Protein 5N2I (pdb70)

Structure (mmCIF, N/CA/C/O backbone):
data_5N2I
#
_entry.id   5N2I
#
_cell.length_a   82.389
_cell.length_b   86.089
_cell.length_c   136.775
_cell.angle_alpha   90.00
_cell.angle_beta   90.00
_cell.angle_gamma   90.00
#
_symmetry.space_group_name_H-M   'P 21 21 21'
#
loop_
_entity.id
_entity.type
_entity.pdbx_description
1 polymer 'Reduced coenzyme F420:NADP oxidoreductase'
2 non-polymer 'NADP NICOTINAMIDE-ADENINE-DINUCLEOTIDE PHOSPHATE'
3 non-polymer GLYCEROL
4 water water
#
loop_
_atom_site.group_PDB
_atom_site.id
_atom_site.type_symbol
_atom_site.label_atom_id
_atom_site.label_alt_id
_atom_site.label_comp_id
_atom_site.label_asym_id
_atom_site.label_entity_id
_atom_site.label_seq_id
_atom_site.pdbx_PDB_ins_code
_atom_site.Cartn_x
_atom_site.Cartn_y
_atom_site.Cartn_z
_atom_site.occupancy
_atom_site.B_iso_or_equiv
_atom_site.auth_seq_id
_atom_site.auth_comp_id
_atom_site.auth_asym_id
_atom_site.auth_atom_id
_atom_site.pdbx_PDB_model_num
ATOM 1 N N . LYS A 1 8 ? 62.081 48.824 59.750 1.00 48.61 8 LYS A N 1
ATOM 2 C CA . LYS A 1 8 ? 61.774 50.154 59.107 1.00 56.14 8 LYS A CA 1
ATOM 3 C C . LYS A 1 8 ? 61.352 49.956 57.638 1.00 46.63 8 LYS A C 1
ATOM 4 O O . LYS A 1 8 ? 61.873 49.064 56.963 1.00 47.57 8 LYS A O 1
ATOM 10 N N . SER A 1 9 ? 60.404 50.765 57.159 1.00 48.32 9 SER A N 1
ATOM 11 C CA . SER A 1 9 ? 59.965 50.685 55.745 1.00 45.06 9 SER A CA 1
ATOM 12 C C . SER A 1 9 ? 61.127 51.003 54.800 1.00 36.24 9 SER A C 1
ATOM 13 O O . SER A 1 9 ? 61.938 51.906 55.085 1.00 41.20 9 SER A O 1
ATOM 16 N N . SER A 1 10 ? 61.245 50.214 53.724 1.00 31.16 10 SER A N 1
ATOM 17 C CA . SER A 1 10 ? 62.157 50.511 52.657 1.00 30.76 10 SER A CA 1
ATOM 18 C C . SER A 1 10 ? 61.567 51.693 51.833 1.00 28.22 10 SER A C 1
ATOM 19 O O . SER A 1 10 ? 60.350 51.749 51.594 1.00 25.27 10 SER A O 1
ATOM 22 N N . PRO A 1 11 ? 62.432 52.599 51.346 1.00 24.83 11 PRO A N 1
ATOM 23 C CA . PRO A 1 11 ? 61.943 53.557 50.366 1.00 23.53 11 PRO A CA 1
ATOM 24 C C . PRO A 1 11 ? 61.416 52.880 49.101 1.00 23.01 11 PRO A C 1
ATOM 25 O O . PRO A 1 11 ? 60.612 53.502 48.383 1.00 26.13 11 PRO A O 1
ATOM 29 N N . HIS A 1 12 ? 61.864 51.664 48.806 1.00 22.64 12 HIS A N 1
ATOM 30 C CA . HIS A 1 12 ? 61.348 50.874 47.659 1.00 24.63 12 HIS A CA 1
ATOM 31 C C . HIS A 1 12 ? 59.957 50.270 47.843 1.00 26.31 12 HIS A C 1
ATOM 32 O O . HIS A 1 12 ? 59.340 49.894 46.847 1.00 24.23 12 HIS A O 1
ATOM 39 N N . ASP A 1 13 ? 59.474 50.173 49.083 1.00 24.69 13 ASP A N 1
ATOM 40 C CA . ASP A 1 13 ? 58.155 49.595 49.347 1.00 27.85 13 ASP A CA 1
ATOM 41 C C . ASP A 1 13 ? 57.038 50.397 48.637 1.00 29.26 13 ASP A C 1
ATOM 42 O O . ASP A 1 13 ? 57.205 51.590 48.396 1.00 26.55 13 ASP A O 1
ATOM 47 N N . LEU A 1 14 ? 55.931 49.726 48.335 1.00 24.48 14 LEU A N 1
ATOM 48 C CA . LEU A 1 14 ? 54.849 50.307 47.518 1.00 24.94 14 LEU A CA 1
ATOM 49 C C . LEU A 1 14 ? 53.546 50.070 48.245 1.00 26.69 14 LEU A C 1
ATOM 50 O O . LEU A 1 14 ? 53.348 49.005 48.827 1.00 24.76 14 LEU A O 1
ATOM 55 N N . PRO A 1 15 ? 52.623 51.038 48.200 1.00 23.73 15 PRO A N 1
ATOM 56 C CA . PRO A 1 15 ? 51.275 50.757 48.673 1.00 25.17 15 PRO A CA 1
ATOM 57 C C . PRO A 1 15 ? 50.573 49.752 47.733 1.00 28.03 15 PRO A C 1
ATOM 58 O O . PRO A 1 15 ? 50.998 49.495 46.606 1.00 21.53 15 PRO A O 1
ATOM 62 N N . ASP A 1 16 ? 49.487 49.197 48.217 1.00 31.04 16 ASP A N 1
ATOM 63 C CA . ASP A 1 16 ? 48.640 48.331 47.405 1.00 34.69 16 ASP A CA 1
ATOM 64 C C . ASP A 1 16 ? 47.664 49.244 46.619 1.00 28.19 16 ASP A C 1
ATOM 65 O O . ASP A 1 16 ? 46.905 50.028 47.190 1.00 31.08 16 ASP A O 1
ATOM 70 N N . VAL A 1 17 ? 47.716 49.189 45.305 1.00 27.35 17 VAL A N 1
ATOM 71 C CA . VAL A 1 17 ? 46.902 50.067 44.440 1.00 26.83 17 VAL A CA 1
ATOM 72 C C . VAL A 1 17 ? 45.936 49.207 43.573 1.00 29.60 17 VAL A C 1
ATOM 73 O O . VAL A 1 17 ? 45.365 49.665 42.565 1.00 30.86 17 VAL A O 1
ATOM 77 N N . SER A 1 18 ? 45.764 47.962 43.987 1.00 34.18 18 SER A N 1
ATOM 78 C CA . SER A 1 18 ? 45.071 46.969 43.191 1.00 39.54 18 SER A CA 1
ATOM 79 C C . SER A 1 18 ? 43.587 47.345 43.096 1.00 37.03 18 SER A C 1
ATOM 80 O O . SER A 1 18 ? 42.925 46.997 42.145 1.00 42.77 18 SER A O 1
ATOM 83 N N . GLY A 1 19 ? 43.074 48.116 44.032 1.00 36.00 19 GLY A N 1
ATOM 84 C CA . GLY A 1 19 ? 41.745 48.703 43.774 1.00 46.11 19 GLY A CA 1
ATOM 85 C C . GLY A 1 19 ? 41.541 49.603 42.541 1.00 39.65 19 GLY A C 1
ATOM 86 O O . GLY A 1 19 ? 40.461 49.643 41.996 1.00 41.58 19 GLY A O 1
ATOM 87 N N . LEU A 1 20 ? 42.568 50.344 42.119 1.00 33.25 20 LEU A N 1
ATOM 88 C CA . LEU A 1 20 ? 42.362 51.670 41.525 1.00 28.28 20 LEU A CA 1
ATOM 89 C C . LEU A 1 20 ? 42.028 51.656 40.047 1.00 26.49 20 LEU A C 1
ATOM 90 O O . LEU A 1 20 ? 42.604 50.910 39.268 1.00 28.37 20 LEU A O 1
ATOM 95 N N . SER A 1 21 ? 41.113 52.542 39.679 1.00 24.95 21 SER A N 1
ATOM 96 C CA . SER A 1 21 ? 40.797 52.783 38.304 1.00 25.65 21 SER A CA 1
ATOM 97 C C . SER A 1 21 ? 41.705 53.960 37.863 1.00 23.22 21 SER A C 1
ATOM 98 O O . SER A 1 21 ? 42.005 54.878 38.638 1.00 25.34 21 SER A O 1
ATOM 101 N N . ILE A 1 22 ? 42.096 53.943 36.611 1.00 21.74 22 ILE A N 1
ATOM 102 C CA . ILE A 1 22 ? 42.910 54.970 36.033 1.00 22.17 22 ILE A CA 1
ATOM 103 C C . ILE A 1 22 ? 42.205 55.635 34.838 1.00 23.49 22 ILE A C 1
ATOM 104 O O . ILE A 1 22 ? 41.773 54.962 33.917 1.00 23.79 22 ILE A O 1
ATOM 109 N N . ALA A 1 23 ? 42.121 56.953 34.849 1.00 22.10 23 ALA A N 1
ATOM 110 C CA . ALA A 1 23 ? 41.662 57.732 33.706 1.00 24.96 23 ALA A CA 1
ATOM 111 C C . ALA A 1 23 ? 42.859 58.293 32.980 1.00 24.84 23 ALA A C 1
ATOM 112 O O . ALA A 1 23 ? 43.808 58.754 33.587 1.00 24.46 23 ALA A O 1
ATOM 114 N N . VAL A 1 24 ? 42.826 58.271 31.668 1.00 23.83 24 VAL A N 1
ATOM 115 C CA . VAL A 1 24 ? 43.835 58.869 30.851 1.00 23.61 24 VAL A CA 1
ATOM 116 C C . VAL A 1 24 ? 43.211 59.928 29.924 1.00 27.81 24 VAL A C 1
ATOM 117 O O . VAL A 1 24 ? 42.569 59.584 28.906 1.00 28.34 24 VAL A O 1
ATOM 121 N N . LEU A 1 25 ? 43.428 61.188 30.277 1.00 26.83 25 LEU A N 1
ATOM 122 C CA . LEU A 1 25 ? 43.013 62.334 29.463 1.00 29.65 25 LEU A CA 1
ATOM 123 C C . LEU A 1 25 ? 43.876 62.444 28.223 1.00 29.72 25 LEU A C 1
ATOM 124 O O . LEU A 1 25 ? 45.114 62.334 28.276 1.00 27.27 25 LEU A O 1
ATOM 129 N N . GLY A 1 26 ? 43.235 62.721 27.080 1.00 31.17 26 GLY A N 1
ATOM 130 C CA . GLY A 1 26 ? 43.940 62.723 25.812 1.00 30.53 26 GLY A CA 1
ATOM 131 C C . GLY A 1 26 ? 44.474 61.342 25.522 1.00 31.26 26 GLY A C 1
ATOM 132 O O . GLY A 1 26 ? 45.545 61.175 24.930 1.00 32.85 26 GLY A O 1
ATOM 133 N N . GLY A 1 27 ? 43.659 60.352 25.881 1.00 30.91 27 GLY A N 1
ATOM 134 C CA . GLY A 1 27 ? 44.077 58.974 25.966 1.00 31.41 27 GLY A CA 1
ATOM 135 C C . GLY A 1 27 ? 43.996 58.194 24.673 1.00 30.40 27 GLY A C 1
ATOM 136 O O . GLY A 1 27 ? 44.184 56.988 24.659 1.00 34.81 27 GLY A O 1
ATOM 137 N N . THR A 1 28 ? 43.723 58.892 23.583 1.00 28.74 28 THR A N 1
ATOM 138 C CA . THR A 1 28 ? 43.479 58.271 22.317 1.00 29.68 28 THR A CA 1
ATOM 139 C C . THR A 1 28 ? 44.740 58.339 21.474 1.00 30.57 28 THR A C 1
ATOM 140 O O . THR A 1 28 ? 44.771 57.786 20.377 1.00 31.89 28 THR A O 1
ATOM 144 N N . GLY A 1 29 ? 45.785 59.015 21.948 1.00 27.89 29 GLY A N 1
ATOM 145 C CA . GLY A 1 29 ? 47.054 58.949 21.251 1.00 28.09 29 GLY A CA 1
ATOM 146 C C . GLY A 1 29 ? 47.929 57.762 21.654 1.00 28.24 29 GLY A C 1
ATOM 147 O O . GLY A 1 29 ? 47.518 56.859 22.397 1.00 26.44 29 GLY A O 1
ATOM 148 N N . ASP A 1 30 ? 49.114 57.714 21.074 1.00 26.40 30 ASP A N 1
ATOM 149 C CA . ASP A 1 30 ? 50.072 56.658 21.424 1.00 30.86 30 ASP A CA 1
ATOM 150 C C . ASP A 1 30 ? 50.381 56.532 22.952 1.00 26.17 30 ASP A C 1
ATOM 151 O O . ASP A 1 30 ? 50.432 55.425 23.470 1.00 24.97 30 ASP A O 1
ATOM 156 N N . GLN A 1 31 ? 50.598 57.642 23.633 1.00 29.37 31 GLN A N 1
ATOM 157 C CA . GLN A 1 31 ? 50.952 57.585 25.065 1.00 29.78 31 GLN A CA 1
ATOM 158 C C . GLN A 1 31 ? 49.826 57.006 25.907 1.00 28.67 31 GLN A C 1
ATOM 159 O O . GLN A 1 31 ? 50.051 56.110 26.751 1.00 25.64 31 GLN A O 1
ATOM 165 N N . GLY A 1 32 ? 48.626 57.517 25.662 1.00 25.50 32 GLY A N 1
ATOM 166 C CA . GLY A 1 32 ? 47.443 57.126 26.353 1.00 26.92 32 GLY A CA 1
ATOM 167 C C . GLY A 1 32 ? 47.115 55.693 26.068 1.00 27.67 32 GLY A C 1
ATOM 168 O O . GLY A 1 32 ? 46.775 54.920 26.974 1.00 27.56 32 GLY A O 1
ATOM 169 N N . ARG A 1 33 ? 47.249 55.298 24.810 1.00 24.33 33 ARG A N 1
ATOM 170 C CA . ARG A 1 33 ? 46.899 53.925 24.482 1.00 25.55 33 ARG A CA 1
ATOM 171 C C . ARG A 1 33 ? 47.890 52.940 25.077 1.00 23.04 33 ARG A C 1
ATOM 172 O O . ARG A 1 33 ? 47.507 51.798 25.526 1.00 21.68 33 ARG A O 1
ATOM 180 N N . GLY A 1 34 ? 49.159 53.332 25.043 1.00 18.25 34 GLY A N 1
ATOM 181 C CA . GLY A 1 34 ? 50.217 52.428 25.589 1.00 19.26 34 GLY A CA 1
ATOM 182 C C . GLY A 1 34 ? 50.111 52.186 27.110 1.00 18.70 34 GLY A C 1
ATOM 183 O O . GLY A 1 34 ? 50.254 51.018 27.603 1.00 20.52 34 GLY A O 1
ATOM 184 N N . LEU A 1 35 ? 49.941 53.285 27.832 1.00 20.02 35 LEU A N 1
ATOM 185 C CA . LEU A 1 35 ? 49.671 53.208 29.289 1.00 19.66 35 LEU A CA 1
ATOM 186 C C . LEU A 1 35 ? 48.423 52.417 29.590 1.00 20.48 35 LEU A C 1
ATOM 187 O O . LEU A 1 35 ? 48.426 51.547 30.490 1.00 19.67 35 LEU A O 1
ATOM 192 N N . ALA A 1 36 ? 47.360 52.731 28.881 1.00 20.48 36 ALA A N 1
ATOM 193 C CA . ALA A 1 36 ? 46.106 52.026 29.070 1.00 22.96 36 ALA A CA 1
ATOM 194 C C . ALA A 1 36 ? 46.255 50.545 28.890 1.00 22.94 36 ALA A C 1
ATOM 195 O O . ALA A 1 36 ? 45.770 49.744 29.730 1.00 23.02 36 ALA A O 1
ATOM 197 N N . ARG A 1 37 ? 46.911 50.168 27.796 1.00 21.57 37 ARG A N 1
ATOM 198 C CA . ARG A 1 37 ? 47.145 48.786 27.524 1.00 22.18 37 ARG A CA 1
ATOM 199 C C . ARG A 1 37 ? 47.864 48.070 28.669 1.00 21.06 37 ARG A C 1
ATOM 200 O O . ARG A 1 37 ? 47.446 46.979 29.105 1.00 21.70 37 ARG A O 1
ATOM 208 N N . ARG A 1 38 ? 48.936 48.674 29.159 1.00 19.17 38 ARG A N 1
ATOM 209 C CA . ARG A 1 38 ? 49.711 48.019 30.182 1.00 20.69 38 ARG A CA 1
ATOM 210 C C . ARG A 1 38 ? 48.967 48.008 31.472 1.00 18.87 38 ARG A C 1
ATOM 211 O O . ARG A 1 38 ? 49.036 47.003 32.169 1.00 18.80 38 ARG A O 1
ATOM 219 N N . PHE A 1 39 ? 48.305 49.108 31.828 1.00 18.73 39 PHE A N 1
ATOM 220 C CA . PHE A 1 39 ? 47.564 49.116 33.100 1.00 20.72 39 PHE A CA 1
ATOM 221 C C . PHE A 1 39 ? 46.424 48.115 33.069 1.00 20.86 39 PHE A C 1
ATOM 222 O O . PHE A 1 39 ? 46.174 47.381 34.063 1.00 20.06 39 PHE A O 1
ATOM 230 N N . ALA A 1 40 ? 45.742 48.056 31.923 1.00 21.32 40 ALA A N 1
ATOM 231 C CA . ALA A 1 40 ? 44.625 47.125 31.787 1.00 22.18 40 ALA A CA 1
ATOM 232 C C . ALA A 1 40 ? 45.101 45.667 31.770 1.00 21.39 40 ALA A C 1
ATOM 233 O O . ALA A 1 40 ? 44.460 44.781 32.389 1.00 19.61 40 ALA A O 1
ATOM 235 N N . MET A 1 41 ? 46.219 45.395 31.117 1.00 20.23 41 MET A N 1
ATOM 236 C CA . MET A 1 41 ? 46.820 44.065 31.238 1.00 22.61 41 MET A CA 1
ATOM 237 C C . MET A 1 41 ? 47.160 43.688 32.677 1.00 24.99 41 MET A C 1
ATOM 238 O O . MET A 1 41 ? 47.205 42.472 33.038 1.00 25.67 41 MET A O 1
ATOM 243 N N . ALA A 1 42 ? 47.488 44.677 33.510 1.00 21.17 42 ALA A N 1
ATOM 244 C CA . ALA A 1 42 ? 47.786 44.327 34.931 1.00 22.99 42 ALA A CA 1
ATOM 245 C C . ALA A 1 42 ? 46.518 44.276 35.799 1.00 24.81 42 ALA A C 1
ATOM 246 O O . ALA A 1 42 ? 46.594 44.234 37.017 1.00 25.57 42 ALA A O 1
ATOM 248 N N . GLY A 1 43 ? 45.342 44.369 35.192 1.00 24.85 43 GLY A N 1
ATOM 249 C CA . GLY A 1 43 ? 44.131 44.299 35.915 1.00 26.73 43 GLY A CA 1
ATOM 250 C C . GLY A 1 43 ? 43.387 45.561 36.254 1.00 27.58 43 GLY A C 1
ATOM 251 O O . GLY A 1 43 ? 42.313 45.429 36.809 1.00 30.70 43 GLY A O 1
ATOM 252 N N . HIS A 1 44 ? 43.867 46.756 35.909 1.00 22.24 44 HIS A N 1
ATOM 253 C CA . HIS A 1 44 ? 43.158 47.958 36.264 1.00 24.10 44 HIS A CA 1
ATOM 254 C C . HIS A 1 44 ? 42.092 48.323 35.234 1.00 25.25 44 HIS A C 1
ATOM 255 O O . HIS A 1 44 ? 42.321 48.160 34.033 1.00 24.59 44 HIS A O 1
ATOM 262 N N . GLU A 1 45 ? 40.946 48.784 35.709 1.00 24.62 45 GLU A N 1
ATOM 263 C CA . GLU A 1 45 ? 39.997 49.486 34.861 1.00 26.00 45 GLU A CA 1
ATOM 264 C C . GLU A 1 45 ? 40.622 50.754 34.377 1.00 23.67 45 GLU A C 1
ATOM 265 O O . GLU A 1 45 ? 41.162 51.558 35.176 1.00 24.71 45 GLU A O 1
ATOM 271 N N . VAL A 1 46 ? 40.572 50.962 33.070 1.00 21.95 46 VAL A N 1
ATOM 272 C CA . VAL A 1 46 ? 41.087 52.177 32.483 1.00 23.82 46 VAL A CA 1
ATOM 273 C C . VAL A 1 46 ? 40.000 52.873 31.719 1.00 23.50 46 VAL A C 1
ATOM 274 O O . VAL A 1 46 ? 39.298 52.224 30.919 1.00 25.38 46 VAL A O 1
ATOM 278 N N . ILE A 1 47 ? 39.878 54.174 31.944 1.00 23.80 47 ILE A N 1
ATOM 279 C CA . ILE A 1 47 ? 38.951 55.040 31.207 1.00 23.82 47 ILE A CA 1
ATOM 280 C C . ILE A 1 47 ? 39.699 56.041 30.340 1.00 24.37 47 ILE A C 1
ATOM 281 O O . ILE A 1 47 ? 40.421 56.932 30.839 1.00 24.04 47 ILE A O 1
ATOM 286 N N . LEU A 1 48 ? 39.602 55.889 29.039 1.00 21.20 48 LEU A N 1
ATOM 287 C CA . LEU A 1 48 ? 40.223 56.834 28.141 1.00 23.11 48 LEU A CA 1
ATOM 288 C C . LEU A 1 48 ? 39.342 58.031 28.012 1.00 29.01 48 LEU A C 1
ATOM 289 O O . LEU A 1 48 ? 38.130 57.875 27.854 1.00 26.53 48 LEU A O 1
ATOM 294 N N . GLY A 1 49 ? 39.972 59.209 28.018 1.00 28.63 49 GLY A N 1
ATOM 295 C CA . GLY A 1 49 ? 39.318 60.451 27.737 1.00 28.66 49 GLY A CA 1
ATOM 296 C C . GLY A 1 49 ? 39.642 60.969 26.369 1.00 30.52 49 GLY A C 1
ATOM 297 O O . GLY A 1 49 ? 40.766 60.856 25.884 1.00 27.65 49 GLY A O 1
ATOM 298 N N . SER A 1 50 ? 38.638 61.607 25.764 1.00 28.49 50 SER A N 1
ATOM 299 C CA . SER A 1 50 ? 38.829 62.302 24.496 1.00 30.46 50 SER A CA 1
ATOM 300 C C . SER A 1 50 ? 37.981 63.589 24.478 1.00 28.41 50 SER A C 1
ATOM 301 O O . SER A 1 50 ? 37.063 63.747 25.270 1.00 32.50 50 SER A O 1
ATOM 304 N N . ARG A 1 51 ? 38.310 64.504 23.591 1.00 31.88 51 ARG A N 1
ATOM 305 C CA . ARG A 1 51 ? 37.341 65.568 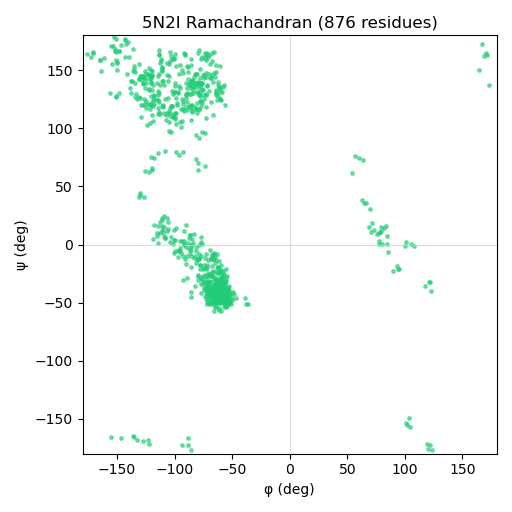23.327 1.00 35.60 51 ARG A CA 1
ATOM 306 C C . ARG A 1 51 ? 35.990 65.018 22.782 1.00 35.00 51 ARG A C 1
ATOM 307 O O . ARG A 1 51 ? 34.971 65.618 23.050 1.00 42.05 51 ARG A O 1
ATOM 315 N N . SER A 1 52 ? 35.990 63.890 22.064 1.00 40.45 52 SER A N 1
ATOM 316 C CA . SER A 1 52 ? 34.756 63.141 21.689 1.00 37.77 52 SER A CA 1
ATOM 317 C C . SER A 1 52 ? 34.564 61.785 22.403 1.00 34.87 52 SER A C 1
ATOM 318 O O . SER A 1 52 ? 35.343 60.860 22.181 1.00 33.96 52 SER A O 1
ATOM 321 N N . ALA A 1 53 ? 33.465 61.626 23.150 1.00 37.69 53 ALA A N 1
ATOM 322 C CA . ALA A 1 53 ? 33.132 60.370 23.776 1.00 37.31 53 ALA A CA 1
ATOM 323 C C . ALA A 1 53 ? 33.126 59.209 22.766 1.00 41.19 53 ALA A C 1
ATOM 324 O O . ALA A 1 53 ? 33.634 58.113 23.047 1.00 35.89 53 ALA A O 1
ATOM 326 N N . GLU A 1 54 ? 32.628 59.454 21.562 1.00 38.14 54 GLU A N 1
ATOM 327 C CA . GLU A 1 54 ? 32.558 58.389 20.570 1.00 39.01 54 GLU A CA 1
ATOM 328 C C . GLU A 1 54 ? 33.915 57.908 20.064 1.00 34.34 54 GLU A C 1
ATOM 329 O O . GLU A 1 54 ? 34.126 56.706 19.876 1.00 32.65 54 GLU A O 1
ATOM 335 N N . ARG A 1 55 ? 34.835 58.841 19.847 1.00 34.12 55 ARG A N 1
ATOM 336 C CA . ARG A 1 55 ? 36.200 58.518 19.495 1.00 32.77 55 ARG A CA 1
ATOM 337 C C . ARG A 1 55 ? 36.916 57.720 20.636 1.00 29.53 55 ARG A C 1
ATOM 338 O O . ARG A 1 55 ? 37.653 56.771 20.364 1.00 30.69 55 ARG A O 1
ATOM 346 N N . ALA A 1 56 ? 36.680 58.102 21.874 1.00 27.38 56 ALA A N 1
ATOM 347 C CA . ALA A 1 56 ? 37.286 57.407 23.027 1.00 28.37 56 ALA A CA 1
ATOM 348 C C . ALA A 1 56 ? 36.756 55.994 23.119 1.00 30.17 56 ALA A C 1
ATOM 349 O O . ALA A 1 56 ? 37.550 55.022 23.261 1.00 25.80 56 ALA A O 1
ATOM 351 N N . GLN A 1 57 ? 35.454 55.854 22.914 1.00 27.98 57 GLN A N 1
ATOM 352 C CA . GLN A 1 57 ? 34.811 54.546 22.877 1.00 29.60 57 GLN A CA 1
ATOM 353 C C . GLN A 1 57 ? 35.353 53.668 21.772 1.00 28.74 57 GLN A C 1
ATOM 354 O O . GLN A 1 57 ? 35.542 52.462 21.979 1.00 26.73 57 GLN A O 1
ATOM 360 N N . ALA A 1 58 ? 35.646 54.278 20.627 1.00 29.73 58 ALA A N 1
ATOM 361 C CA . ALA A 1 58 ? 36.187 53.520 19.488 1.00 27.25 58 ALA A CA 1
ATOM 362 C C . ALA A 1 58 ? 37.606 53.010 19.793 1.00 27.67 58 ALA A C 1
ATOM 363 O O . ALA A 1 58 ? 37.967 51.846 19.471 1.00 23.76 58 ALA A O 1
ATOM 365 N N . VAL A 1 59 ? 38.417 53.884 20.390 1.00 26.08 59 VAL A N 1
ATOM 366 C CA . VAL A 1 59 ? 39.796 53.520 20.644 1.00 25.72 59 VAL A CA 1
ATOM 367 C C . VAL A 1 59 ? 39.773 52.468 21.713 1.00 25.29 59 VAL A C 1
ATOM 368 O O . VAL A 1 59 ? 40.512 51.469 21.655 1.00 23.70 59 VAL A O 1
ATOM 372 N N . ALA A 1 60 ? 38.932 52.692 22.706 1.00 24.31 60 ALA A N 1
ATOM 373 C CA . ALA A 1 60 ? 38.747 51.682 23.738 1.00 25.15 60 ALA A CA 1
ATOM 374 C C . ALA A 1 60 ? 38.337 50.296 23.214 1.00 24.61 60 ALA A C 1
ATOM 375 O O . ALA A 1 60 ? 38.892 49.281 23.694 1.00 27.68 60 ALA A O 1
ATOM 377 N N . ALA A 1 61 ? 37.436 50.252 22.214 1.00 22.91 61 ALA A N 1
ATOM 378 C CA . ALA A 1 61 ? 37.002 48.982 21.630 1.00 23.07 61 ALA A CA 1
ATOM 379 C C . ALA A 1 61 ? 38.208 48.311 20.945 1.00 21.80 61 ALA A C 1
ATOM 380 O O . ALA A 1 61 ? 38.436 47.122 21.109 1.00 22.16 61 ALA A O 1
ATOM 382 N N . GLU A 1 62 ? 39.040 49.116 20.269 1.00 23.25 62 GLU A N 1
ATOM 383 C CA . GLU A 1 62 ? 40.259 48.556 19.642 1.00 26.57 62 GLU A CA 1
ATOM 384 C C . GLU A 1 62 ? 41.261 47.929 20.635 1.00 26.35 62 GLU A C 1
ATOM 385 O O . GLU A 1 62 ? 41.799 46.850 20.399 1.00 23.79 62 GLU A O 1
ATOM 391 N N . LEU A 1 63 ? 41.533 48.637 21.723 1.00 25.80 63 LEU A N 1
ATOM 392 C CA . LEU A 1 63 ? 42.387 48.102 22.788 1.00 30.18 63 LEU A CA 1
ATOM 393 C C . LEU A 1 63 ? 41.736 47.021 23.618 1.00 30.82 63 LEU A C 1
ATOM 394 O O . LEU A 1 63 ? 42.418 46.225 24.226 1.00 34.56 63 LEU A O 1
ATOM 399 N N . GLY A 1 64 ? 40.422 46.956 23.621 1.00 31.76 64 GLY A N 1
ATOM 400 C CA . GLY A 1 64 ? 39.714 46.181 24.624 1.00 33.71 64 GLY A CA 1
ATOM 401 C C . GLY A 1 64 ? 39.529 44.700 24.457 1.00 35.60 64 GLY A C 1
ATOM 402 O O . GLY A 1 64 ? 38.794 44.098 25.261 1.00 37.05 64 GLY A O 1
ATOM 403 N N . GLU A 1 65 ? 40.168 44.048 23.485 1.00 26.14 65 GLU A N 1
ATOM 404 C CA . GLU A 1 65 ? 39.947 42.607 23.377 1.00 27.63 65 GLU A CA 1
ATOM 405 C C . GLU A 1 65 ? 40.558 41.965 24.614 1.00 31.97 65 GLU A C 1
ATOM 406 O O . GLU A 1 65 ? 41.776 41.934 24.789 1.00 31.30 65 GLU A O 1
ATOM 412 N N . GLY A 1 66 ? 39.720 41.442 25.473 1.00 32.28 66 GLY A N 1
ATOM 413 C CA . GLY A 1 66 ? 40.195 40.815 26.683 1.00 31.02 66 GLY A CA 1
ATOM 414 C C . GLY A 1 66 ? 40.745 41.784 27.734 1.00 35.34 66 GLY A C 1
ATOM 415 O O . GLY A 1 66 ? 41.465 41.318 28.634 1.00 38.98 66 GLY A O 1
ATOM 416 N N . LEU A 1 67 ? 40.421 43.081 27.660 1.00 26.04 67 LEU A N 1
ATOM 417 C CA . LEU A 1 67 ? 40.965 44.062 28.574 1.00 27.27 67 LEU A CA 1
ATOM 418 C C . LEU A 1 67 ? 39.925 45.066 29.084 1.00 25.67 67 LEU A C 1
ATOM 419 O O . LEU A 1 67 ? 39.133 45.546 28.299 1.00 27.69 67 LEU A O 1
ATOM 424 N N . PRO A 1 68 ? 39.986 45.458 30.395 1.00 26.65 68 PRO A N 1
ATOM 425 C CA . PRO A 1 68 ? 38.981 46.359 31.010 1.00 28.32 68 PRO A CA 1
ATOM 426 C C . PRO A 1 68 ? 39.186 47.847 30.697 1.00 26.99 68 PRO A C 1
ATOM 427 O O . PRO A 1 68 ? 39.472 48.668 31.580 1.00 29.92 68 PRO A O 1
ATOM 431 N N . VAL A 1 69 ? 39.066 48.178 29.436 1.00 25.94 69 VAL A N 1
ATOM 432 C CA . VAL A 1 69 ? 39.284 49.517 28.911 1.00 24.43 69 VAL A CA 1
ATOM 433 C C . VAL A 1 69 ? 37.940 50.090 28.388 1.00 27.15 69 VAL A C 1
ATOM 434 O O . VAL A 1 69 ? 37.238 49.427 27.592 1.00 29.26 69 VAL A O 1
ATOM 438 N N . ARG A 1 70 ? 37.599 51.298 28.791 1.00 26.46 70 ARG A N 1
ATOM 439 C CA . ARG A 1 70 ? 36.417 52.022 28.235 1.00 27.84 70 ARG A CA 1
ATOM 440 C C . ARG A 1 70 ? 36.703 53.468 27.926 1.00 27.25 70 ARG A C 1
ATOM 441 O O . ARG A 1 70 ? 37.760 53.978 28.291 1.00 25.85 70 ARG A O 1
ATOM 449 N N . GLY A 1 71 ? 35.786 54.123 27.206 1.00 23.96 71 GLY A N 1
ATOM 450 C CA . GLY A 1 71 ? 35.969 55.470 26.777 1.00 26.61 71 GLY A CA 1
ATOM 451 C C . GLY A 1 71 ? 34.875 56.441 27.146 1.00 30.50 71 GLY A C 1
ATOM 452 O O . GLY A 1 71 ? 33.693 56.065 27.248 1.00 30.69 71 GLY A O 1
ATOM 453 N N . MET A 1 72 ? 35.289 57.686 27.396 1.00 31.18 72 MET A N 1
ATOM 454 C CA . MET A 1 72 ? 34.391 58.787 27.779 1.00 33.21 72 MET A CA 1
ATOM 455 C C . MET A 1 72 ? 34.952 60.071 27.189 1.00 33.50 72 MET A C 1
ATOM 456 O O . MET A 1 72 ? 36.070 60.087 26.646 1.00 31.96 72 MET A O 1
ATOM 461 N N . ASP A 1 73 ? 34.191 61.157 27.281 1.00 37.32 73 ASP A N 1
ATOM 462 C CA . ASP A 1 73 ? 34.793 62.505 27.090 1.00 38.40 73 ASP A CA 1
ATOM 463 C C . ASP A 1 73 ? 35.797 62.761 28.271 1.00 31.63 73 ASP A C 1
ATOM 464 O O . ASP A 1 73 ? 35.706 62.070 29.287 1.00 34.09 73 ASP A O 1
ATOM 469 N N . ASN A 1 74 ? 36.654 63.769 28.163 1.00 31.65 74 ASN A N 1
ATOM 470 C CA . ASN A 1 74 ? 37.647 64.032 29.209 1.00 31.30 74 ASN A CA 1
ATOM 471 C C . ASN A 1 74 ? 37.025 64.321 30.528 1.00 36.18 74 ASN A C 1
ATOM 472 O O . ASN A 1 74 ? 37.467 63.799 31.552 1.00 32.51 74 ASN A O 1
ATOM 477 N N . ALA A 1 75 ? 35.940 65.102 30.533 1.00 34.12 75 ALA A N 1
ATOM 478 C CA . ALA A 1 75 ? 35.266 65.373 31.782 1.00 36.62 75 ALA A CA 1
ATOM 479 C C . ALA A 1 75 ? 34.743 64.125 32.474 1.00 30.31 75 ALA A C 1
ATOM 480 O O . ALA A 1 75 ? 34.883 63.986 33.679 1.00 35.64 75 ALA A O 1
ATOM 482 N N . GLY A 1 76 ? 34.091 63.218 31.746 1.00 31.01 76 GLY A N 1
ATOM 483 C CA . GLY A 1 76 ? 33.565 62.008 32.389 1.00 30.12 76 GLY A CA 1
ATOM 484 C C . GLY A 1 76 ? 34.702 61.053 32.848 1.00 28.73 76 GLY A C 1
ATOM 485 O O . GLY A 1 76 ? 34.620 60.415 33.895 1.00 32.13 76 GLY A O 1
ATOM 486 N N . ALA A 1 77 ? 35.758 60.939 32.047 1.00 33.28 77 ALA A N 1
ATOM 487 C CA . ALA A 1 77 ? 36.938 60.083 32.442 1.00 29.89 77 ALA A CA 1
ATOM 488 C C . ALA A 1 77 ? 37.592 60.599 33.761 1.00 28.69 77 ALA A C 1
ATOM 489 O O . ALA A 1 77 ? 37.813 59.867 34.740 1.00 29.63 77 ALA A O 1
ATOM 491 N N . ALA A 1 78 ? 37.821 61.900 33.772 1.00 31.89 78 ALA A N 1
ATOM 492 C CA . ALA A 1 78 ? 38.297 62.646 34.963 1.00 32.81 78 ALA A CA 1
ATOM 493 C C . ALA A 1 78 ? 37.460 62.429 36.214 1.00 37.27 78 ALA A C 1
ATOM 494 O O . ALA A 1 78 ? 38.009 62.216 37.296 1.00 34.42 78 ALA A O 1
ATOM 496 N N . GLU A 1 79 ? 36.126 62.407 36.044 1.00 35.71 79 GLU A N 1
ATOM 497 C CA . GLU A 1 79 ? 35.235 62.096 37.141 1.00 36.21 79 GLU A CA 1
ATOM 498 C C . GLU A 1 79 ? 35.325 60.619 37.447 1.00 31.54 79 GLU A C 1
ATOM 499 O O . GLU A 1 79 ? 35.311 60.235 38.592 1.00 33.63 79 GLU A O 1
ATOM 505 N N . ALA A 1 80 ? 35.449 59.763 36.438 1.00 30.84 80 ALA A N 1
ATOM 506 C CA . ALA A 1 80 ? 35.460 58.290 36.698 1.00 30.66 80 ALA A CA 1
ATOM 507 C C . ALA A 1 80 ? 36.703 57.724 37.362 1.00 31.89 80 ALA A C 1
ATOM 508 O O . ALA A 1 80 ? 36.630 56.704 38.053 1.00 31.55 80 ALA A O 1
ATOM 510 N N . GLY A 1 81 ? 37.859 58.317 37.056 1.00 34.50 81 GLY A N 1
ATOM 511 C CA . GLY A 1 81 ? 39.127 57.741 37.466 1.00 32.24 81 GLY A CA 1
ATOM 512 C C . GLY A 1 81 ? 39.452 58.012 38.922 1.00 30.08 81 GLY A C 1
ATOM 513 O O . GLY A 1 81 ? 39.232 59.110 39.428 1.00 31.86 81 GLY A O 1
ATOM 514 N N . ASP A 1 82 ? 39.979 57.019 39.606 1.00 29.41 82 ASP A N 1
ATOM 515 C CA . ASP A 1 82 ? 40.509 57.255 40.943 1.00 28.20 82 ASP A CA 1
ATOM 516 C C . ASP A 1 82 ? 41.764 58.128 40.812 1.00 31.27 82 ASP A C 1
ATOM 517 O O . ASP A 1 82 ? 41.936 59.095 41.585 1.00 31.68 82 ASP A O 1
ATOM 522 N N . VAL A 1 83 ? 42.627 57.785 39.844 1.00 27.10 83 VAL A N 1
ATOM 523 C CA . VAL A 1 83 ? 43.845 58.532 39.534 1.00 25.70 83 VAL A CA 1
ATOM 524 C C . VAL A 1 83 ? 43.718 58.963 38.044 1.00 24.54 83 VAL A C 1
ATOM 525 O O . VAL A 1 83 ? 43.238 58.222 37.211 1.00 25.97 83 VAL A O 1
ATOM 529 N N . VAL A 1 84 ? 44.178 60.145 37.728 1.00 22.97 84 VAL A N 1
ATOM 530 C CA . VAL A 1 84 ? 43.959 60.726 36.450 1.00 22.07 84 VAL A CA 1
ATOM 531 C C . VAL A 1 84 ? 45.311 61.103 35.855 1.00 24.41 84 VAL A C 1
ATOM 532 O O . VAL A 1 84 ? 46.033 61.938 36.438 1.00 23.84 84 VAL A O 1
ATOM 536 N N . ILE A 1 85 ? 45.582 60.562 34.657 1.00 23.36 85 ILE A N 1
ATOM 537 C CA . ILE A 1 85 ? 46.796 60.838 33.919 1.00 21.79 85 ILE A CA 1
ATOM 538 C C . ILE A 1 85 ? 46.512 61.839 32.780 1.00 21.44 85 ILE A C 1
ATOM 539 O O . ILE A 1 85 ? 45.557 61.705 32.052 1.00 23.50 85 ILE A O 1
ATOM 544 N N . VAL A 1 86 ? 47.350 62.863 32.673 1.00 22.38 86 VAL A N 1
ATOM 545 C CA . VAL A 1 86 ? 47.209 63.905 31.666 1.00 25.31 86 VAL A CA 1
ATOM 546 C C . VAL A 1 86 ? 48.187 63.591 30.532 1.00 26.64 86 VAL A C 1
ATOM 547 O O . VAL A 1 86 ? 49.424 63.691 30.707 1.00 25.23 86 VAL A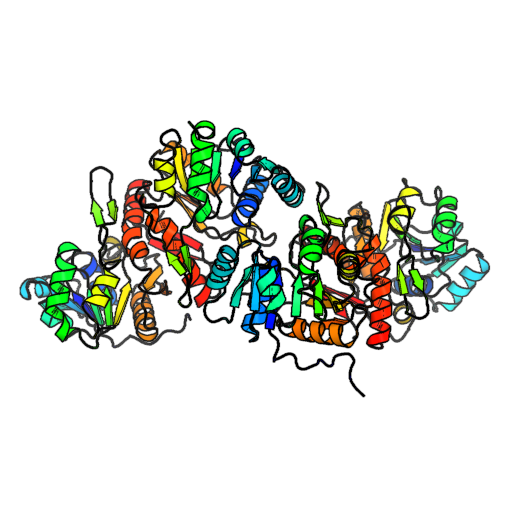 O 1
ATOM 551 N N . ALA A 1 87 ? 47.639 63.198 29.384 1.00 25.50 87 ALA A N 1
ATOM 552 C CA . ALA A 1 87 ? 48.452 62.831 28.215 1.00 26.16 87 ALA A CA 1
ATOM 553 C C . ALA A 1 87 ? 48.059 63.601 26.943 1.00 27.31 87 ALA A C 1
ATOM 554 O O . ALA A 1 87 ? 48.032 63.021 25.881 1.00 27.46 87 ALA A O 1
ATOM 556 N N . VAL A 1 88 ? 47.781 64.898 27.081 1.00 28.28 88 VAL A N 1
ATOM 557 C CA . VAL A 1 88 ? 47.519 65.773 25.942 1.00 28.22 88 VAL A CA 1
ATOM 558 C C . VAL A 1 88 ? 48.820 66.407 25.484 1.00 27.91 88 VAL A C 1
ATOM 559 O O . VAL A 1 88 ? 49.766 66.387 26.208 1.00 28.42 88 VAL A O 1
ATOM 563 N N . PRO A 1 89 ? 48.872 66.977 24.262 1.00 28.43 89 PRO A N 1
ATOM 564 C CA . PRO A 1 89 ? 50.071 67.732 23.880 1.00 27.50 89 PRO A CA 1
ATOM 565 C C . PRO A 1 89 ? 50.208 68.986 24.687 1.00 25.68 89 PRO A C 1
ATOM 566 O O . PRO A 1 89 ? 49.168 69.522 25.248 1.00 22.93 89 PRO A O 1
ATOM 570 N N . TRP A 1 90 ? 51.445 69.484 24.759 1.00 23.92 90 TRP A N 1
ATOM 571 C CA . TRP A 1 90 ? 51.692 70.732 25.494 1.00 25.36 90 TRP A CA 1
ATOM 572 C C . TRP A 1 90 ? 50.774 71.897 25.020 1.00 27.59 90 TRP A C 1
ATOM 573 O O . TRP A 1 90 ? 50.283 72.669 25.848 1.00 24.12 90 TRP A O 1
ATOM 584 N N . ASP A 1 91 ? 50.506 71.972 23.719 1.00 28.67 91 ASP A N 1
ATOM 585 C CA . ASP A 1 91 ? 49.601 73.004 23.211 1.00 35.46 91 ASP A CA 1
ATOM 586 C C . ASP A 1 91 ? 48.193 73.003 23.869 1.00 32.75 91 ASP A C 1
ATOM 587 O O . ASP A 1 91 ? 47.625 74.054 24.093 1.00 38.43 91 ASP A O 1
ATOM 592 N N . GLY A 1 92 ? 47.643 71.854 24.235 1.00 32.81 92 GLY A N 1
ATOM 593 C CA . GLY A 1 92 ? 46.323 71.816 24.873 1.00 31.49 92 GLY A CA 1
ATOM 594 C C . GLY A 1 92 ? 46.312 71.771 26.376 1.00 29.97 92 GLY A C 1
ATOM 595 O O . GLY A 1 92 ? 45.252 71.797 26.983 1.00 28.19 92 GLY A O 1
ATOM 596 N N . HIS A 1 93 ? 47.489 71.703 27.007 1.00 28.33 93 HIS A N 1
ATOM 597 C CA . HIS A 1 93 ? 47.574 71.370 28.462 1.00 28.66 93 HIS A CA 1
ATOM 598 C C . HIS A 1 93 ? 46.858 72.390 29.361 1.00 26.47 93 HIS A C 1
ATOM 599 O O . HIS A 1 93 ? 46.000 72.015 30.163 1.00 26.43 93 HIS A O 1
ATOM 606 N N . ARG A 1 94 ? 47.216 73.662 29.235 1.00 31.06 94 ARG A N 1
ATOM 607 C CA . ARG A 1 94 ? 46.608 74.705 30.088 1.00 34.19 94 ARG A CA 1
ATOM 608 C C . ARG A 1 94 ? 45.045 74.715 30.026 1.00 31.29 94 ARG A C 1
ATOM 609 O O . ARG A 1 94 ? 44.363 74.660 31.060 1.00 32.48 94 ARG A O 1
ATOM 617 N N . ALA A 1 95 ? 44.535 74.755 28.807 1.00 34.02 95 ALA A N 1
ATOM 618 C CA . ALA A 1 95 ? 43.104 74.910 28.534 1.00 34.79 95 ALA A CA 1
ATOM 619 C C . ALA A 1 95 ? 42.354 73.690 29.020 1.00 36.69 95 ALA A C 1
ATOM 620 O O . ALA A 1 95 ? 41.248 73.789 29.635 1.00 35.49 95 ALA A O 1
ATOM 622 N N . LEU A 1 96 ? 42.945 72.524 28.817 1.00 33.59 96 LEU A N 1
ATOM 623 C CA . LEU A 1 96 ? 42.279 71.321 29.325 1.00 31.13 96 LEU A CA 1
ATOM 624 C C . LEU A 1 96 ? 42.158 71.356 30.823 1.00 30.28 96 LEU A C 1
ATOM 625 O O . LEU A 1 96 ? 41.067 71.115 31.380 1.00 28.25 96 LEU A O 1
ATOM 630 N N . LEU A 1 97 ? 43.254 71.681 31.504 1.00 30.88 97 LEU A N 1
ATOM 631 C CA . LEU A 1 97 ? 43.263 71.607 32.943 1.00 28.45 97 LEU A CA 1
ATOM 632 C C . LEU A 1 97 ? 42.362 72.701 33.617 1.00 27.80 97 LEU A C 1
ATOM 633 O O . LEU A 1 97 ? 41.671 72.452 34.611 1.00 27.14 97 LEU A O 1
ATOM 638 N N . GLU A 1 98 ? 42.392 73.897 33.107 1.00 31.73 98 GLU A N 1
ATOM 639 C CA . GLU A 1 98 ? 41.435 74.954 33.574 1.00 35.01 98 GLU A CA 1
ATOM 640 C C . GLU A 1 98 ? 39.986 74.520 33.467 1.00 33.45 98 GLU A C 1
ATOM 641 O O . GLU A 1 98 ? 39.197 74.765 34.382 1.00 35.23 98 GLU A O 1
ATOM 647 N N . SER A 1 99 ? 39.647 73.813 32.390 1.00 34.40 99 SER A N 1
ATOM 648 C CA . SER A 1 99 ? 38.280 73.325 32.200 1.00 34.76 99 SER A CA 1
ATOM 649 C C . SER A 1 99 ? 37.866 72.266 33.211 1.00 35.53 99 SER A C 1
ATOM 650 O O . SER A 1 99 ? 36.716 72.183 33.496 1.00 36.35 99 SER A O 1
ATOM 653 N N . LEU A 1 100 ? 38.800 71.488 33.783 1.00 28.47 100 LEU A N 1
ATOM 654 C CA . LEU A 1 100 ? 38.499 70.356 34.646 1.00 27.25 100 LEU A CA 1
ATOM 655 C C . LEU A 1 100 ? 38.806 70.560 36.112 1.00 28.18 100 LEU A C 1
ATOM 656 O O . LEU A 1 100 ? 38.677 69.631 36.907 1.00 30.94 100 LEU A O 1
ATOM 661 N N . LYS A 1 101 ? 39.199 71.770 36.454 1.00 30.19 101 LYS A N 1
ATOM 662 C CA . LYS A 1 101 ? 39.565 72.188 37.788 1.00 36.48 101 LYS A CA 1
ATOM 663 C C . LYS A 1 101 ? 38.715 71.627 38.923 1.00 35.84 101 LYS A C 1
ATOM 664 O O . LYS A 1 101 ? 39.270 71.079 39.894 1.00 33.30 101 LYS A O 1
ATOM 670 N N . ASP A 1 102 ? 37.393 71.633 38.799 1.00 34.88 102 ASP A N 1
ATOM 671 C CA . ASP A 1 102 ? 36.539 71.133 39.897 1.00 33.41 102 ASP A CA 1
ATOM 672 C C . ASP A 1 102 ? 36.439 69.658 39.919 1.00 28.40 102 ASP A C 1
ATOM 673 O O . ASP A 1 102 ? 36.386 69.068 40.979 1.00 29.05 102 ASP A O 1
ATOM 678 N N A VAL A 1 103 ? 36.357 69.074 38.731 0.50 27.99 103 VAL A N 1
ATOM 679 N N B VAL A 1 103 ? 36.322 69.008 38.774 0.50 26.87 103 VAL A N 1
ATOM 680 C CA A VAL A 1 103 ? 36.247 67.637 38.540 0.50 29.81 103 VAL A CA 1
ATOM 681 C CA B VAL A 1 103 ? 36.192 67.557 38.816 0.50 27.81 103 VAL A CA 1
ATOM 682 C C A VAL A 1 103 ? 37.507 66.901 39.076 0.50 27.99 103 VAL A C 1
ATOM 683 C C B VAL A 1 103 ? 37.527 66.906 39.259 0.50 26.08 103 VAL A C 1
ATOM 684 O O A VAL A 1 103 ? 37.436 65.754 39.524 0.50 28.07 103 VAL A O 1
ATOM 685 O O B VAL A 1 103 ? 37.533 65.831 39.857 0.50 24.12 103 VAL A O 1
ATOM 692 N N . LEU A 1 104 ? 38.649 67.575 39.029 1.00 26.77 104 LEU A N 1
ATOM 693 C CA . LEU A 1 104 ? 39.942 66.999 39.522 1.00 26.89 104 LEU A CA 1
ATOM 694 C C . LEU A 1 104 ? 40.271 67.310 40.975 1.00 30.10 104 LEU A C 1
ATOM 695 O O . LEU A 1 104 ? 41.287 66.811 41.521 1.00 26.45 104 LEU A O 1
ATOM 700 N N . ALA A 1 105 ? 39.445 68.131 41.638 1.00 29.30 105 ALA A N 1
ATOM 701 C CA . ALA A 1 105 ? 39.743 68.578 43.011 1.00 25.32 105 ALA A CA 1
ATOM 702 C C . ALA A 1 105 ? 39.817 67.380 43.857 1.00 25.13 105 ALA A C 1
ATOM 703 O O . ALA A 1 105 ? 38.951 66.552 43.815 1.00 27.34 105 ALA A O 1
ATOM 705 N N . GLY A 1 106 ? 40.865 67.275 44.658 1.00 23.92 106 GLY A N 1
ATOM 706 C CA . GLY A 1 106 ? 40.995 66.174 45.605 1.00 23.52 106 GLY A CA 1
ATOM 707 C C . GLY A 1 106 ? 41.595 64.887 45.060 1.00 21.77 106 GLY A C 1
ATOM 708 O O . GLY A 1 106 ? 41.678 63.882 45.787 1.00 24.10 106 GLY A O 1
ATOM 709 N N . LYS A 1 107 ? 41.939 64.912 43.785 1.00 21.12 107 LYS A N 1
ATOM 710 C CA . LYS A 1 107 ? 42.462 63.717 43.111 1.00 21.88 107 LYS A CA 1
ATOM 711 C C . LYS A 1 107 ? 43.939 63.783 42.893 1.00 20.53 107 LYS A C 1
ATOM 712 O O . LYS A 1 107 ? 44.502 64.868 42.721 1.00 22.16 107 LYS A O 1
ATOM 718 N N . ILE A 1 108 ? 44.530 62.591 42.778 1.00 21.01 108 ILE A N 1
ATOM 719 C CA . ILE A 1 108 ? 45.898 62.463 42.293 1.00 18.69 108 ILE A CA 1
ATOM 720 C C . ILE A 1 108 ? 45.838 62.639 40.787 1.00 17.63 108 ILE A C 1
ATOM 721 O O . ILE A 1 108 ? 45.113 61.905 40.058 1.00 18.56 108 ILE A O 1
ATOM 726 N N . VAL A 1 109 ? 46.593 63.609 40.292 1.00 19.15 109 VAL A N 1
ATOM 727 C CA . VAL A 1 109 ? 46.678 63.928 38.901 1.00 18.28 109 VAL A CA 1
ATOM 728 C C . VAL A 1 109 ? 48.132 63.782 38.455 1.00 17.71 109 VAL A C 1
ATOM 729 O O . VAL A 1 109 ? 49.009 64.531 38.897 1.00 16.41 109 VAL A O 1
ATOM 733 N N . VAL A 1 110 ? 48.333 62.934 37.494 1.00 16.58 110 VAL A N 1
ATOM 734 C CA . VAL A 1 110 ? 49.708 62.635 36.985 1.00 18.62 110 VAL A CA 1
ATOM 735 C C . VAL A 1 110 ? 49.975 63.314 35.689 1.00 18.87 110 VAL A C 1
ATOM 736 O O . VAL A 1 110 ? 49.245 63.050 34.722 1.00 18.94 110 VAL A O 1
ATOM 740 N N . ASP A 1 111 ? 51.001 64.207 35.637 1.00 18.38 111 ASP A N 1
ATOM 741 C CA . ASP A 1 111 ? 51.343 64.903 34.385 1.00 19.51 111 ASP A CA 1
ATOM 742 C C . ASP A 1 111 ? 52.530 64.183 33.673 1.00 20.45 111 ASP A C 1
ATOM 743 O O . ASP A 1 111 ? 53.614 64.010 34.330 1.00 18.05 111 ASP A O 1
ATOM 748 N N . CYS A 1 112 ? 52.359 63.720 32.438 1.00 19.00 112 CYS A N 1
ATOM 749 C CA . CYS A 1 112 ? 53.449 63.105 31.713 1.00 19.76 112 CYS A CA 1
ATOM 750 C C . CYS A 1 112 ? 53.824 63.987 30.484 1.00 22.95 112 CYS A C 1
ATOM 751 O O . CYS A 1 112 ? 54.519 63.496 29.575 1.00 22.30 112 CYS A O 1
ATOM 754 N N . VAL A 1 113 ? 53.384 65.243 30.461 1.00 18.75 113 VAL A N 1
ATOM 755 C CA . VAL A 1 113 ? 53.478 66.054 29.285 1.00 19.18 113 VAL A CA 1
ATOM 756 C C . VAL A 1 113 ? 54.888 66.571 29.122 1.00 19.75 113 VAL A C 1
ATOM 757 O O . VAL A 1 113 ? 55.371 67.151 30.084 1.00 18.56 113 VAL A O 1
ATOM 761 N N . ASN A 1 114 ? 55.490 66.445 27.927 1.00 19.12 114 ASN A N 1
ATOM 762 C CA . ASN A 1 114 ? 56.824 66.991 27.665 1.00 20.74 114 ASN A CA 1
ATOM 763 C C . ASN A 1 114 ? 56.779 68.239 26.754 1.00 21.49 114 ASN A C 1
ATOM 764 O O . ASN A 1 114 ? 56.491 68.088 25.560 1.00 20.84 114 ASN A O 1
ATOM 769 N N . PRO A 1 115 ? 57.099 69.427 27.287 1.00 20.67 115 PRO A N 1
ATOM 770 C CA . PRO A 1 115 ? 57.127 70.659 26.422 1.00 22.92 115 PRO A CA 1
ATOM 771 C C . PRO A 1 115 ? 58.409 70.746 25.599 1.00 20.88 115 PRO A C 1
ATOM 772 O O . PRO A 1 115 ? 59.451 71.288 26.035 1.00 19.54 115 PRO A O 1
ATOM 776 N N . LEU A 1 116 ? 58.306 70.180 24.385 1.00 22.44 116 LEU A N 1
ATOM 777 C CA . LEU A 1 116 ? 59.429 70.032 23.502 1.00 21.91 116 LEU A CA 1
ATOM 778 C C . LEU A 1 116 ? 59.240 70.761 22.173 1.00 22.27 116 LEU A C 1
ATOM 779 O O . LEU A 1 116 ? 58.156 70.921 21.716 1.00 23.50 116 LEU A O 1
ATOM 784 N N . GLY A 1 117 ? 60.342 71.275 21.670 1.00 21.29 117 GLY A N 1
ATOM 785 C CA . GLY A 1 117 ? 60.409 71.886 20.312 1.00 21.94 117 GLY A CA 1
ATOM 786 C C . GLY A 1 117 ? 61.248 71.027 19.432 1.00 21.98 117 GLY A C 1
ATOM 787 O O . GLY A 1 117 ? 62.101 70.241 19.889 1.00 20.54 117 GLY A O 1
ATOM 788 N N . PHE A 1 118 ? 61.056 71.191 18.126 1.00 21.17 118 PHE A N 1
ATOM 789 C CA . PHE A 1 118 ? 61.848 70.431 17.131 1.00 19.15 118 PHE A CA 1
ATOM 790 C C . PHE A 1 118 ? 62.257 71.394 15.984 1.00 20.38 118 PHE A C 1
ATOM 791 O O . PHE A 1 118 ? 61.462 72.233 15.578 1.00 22.82 118 PHE A O 1
ATOM 799 N N . ASP A 1 119 ? 63.473 71.229 15.514 1.00 21.11 119 ASP A N 1
ATOM 800 C CA . ASP A 1 119 ? 63.971 71.898 14.295 1.00 23.06 119 ASP A CA 1
ATOM 801 C C . ASP A 1 119 ? 64.956 71.013 13.543 1.00 23.09 119 ASP A C 1
ATOM 802 O O . ASP A 1 119 ? 65.088 69.799 13.820 1.00 20.23 119 ASP A O 1
ATOM 807 N N . LYS A 1 120 ? 65.690 71.589 12.586 1.00 22.74 120 LYS A N 1
ATOM 808 C CA . LYS A 1 120 ? 66.574 70.819 11.769 1.00 24.58 120 LYS A CA 1
ATOM 809 C C . LYS A 1 120 ? 67.749 70.272 12.521 1.00 23.92 120 LYS A C 1
ATOM 810 O O . LYS A 1 120 ? 68.474 69.411 11.988 1.00 23.28 120 LYS A O 1
ATOM 816 N N . ARG A 1 121 ? 67.966 70.768 13.758 1.00 25.41 121 ARG A N 1
ATOM 817 C CA . ARG A 1 121 ? 68.969 70.178 14.635 1.00 24.60 121 ARG A CA 1
ATOM 818 C C . ARG A 1 121 ? 68.436 69.221 15.747 1.00 23.95 121 ARG A C 1
ATOM 819 O O . ARG A 1 121 ? 69.180 68.860 16.650 1.00 25.59 121 ARG A O 1
ATOM 827 N N . GLY A 1 122 ? 67.184 68.831 15.659 1.00 23.33 122 GLY A N 1
ATOM 828 C CA . GLY A 1 122 ? 66.602 67.881 16.567 1.00 21.77 122 GLY A CA 1
ATOM 829 C C . GLY A 1 122 ? 65.762 68.533 17.636 1.00 20.49 122 GLY A C 1
ATOM 830 O O . GLY A 1 122 ? 65.155 69.561 17.415 1.00 21.29 122 GLY A O 1
ATOM 831 N N . ALA A 1 123 ? 65.656 67.832 18.776 1.00 19.42 123 ALA A N 1
ATOM 832 C CA . ALA A 1 123 ? 64.711 68.167 19.802 1.00 18.59 123 ALA A CA 1
ATOM 833 C C . ALA A 1 123 ? 65.359 69.167 20.738 1.00 16.08 123 ALA A C 1
ATOM 834 O O . ALA A 1 123 ? 66.556 69.156 20.916 1.00 18.82 123 ALA A O 1
ATOM 836 N N . TYR A 1 124 ? 64.536 69.973 21.357 1.00 17.72 124 TYR A N 1
ATOM 837 C CA . TYR A 1 124 ? 64.955 70.851 22.441 1.00 20.91 124 TYR A CA 1
ATOM 838 C C . TYR A 1 124 ? 63.790 71.123 23.400 1.00 20.42 124 TYR A C 1
ATOM 839 O O . TYR A 1 124 ? 62.626 70.791 23.133 1.00 23.69 124 TYR A O 1
ATOM 848 N N . ALA A 1 125 ? 64.089 71.707 24.548 1.00 19.75 125 ALA A N 1
ATOM 849 C CA . ALA A 1 125 ? 63.086 71.863 25.560 1.00 21.97 125 ALA A CA 1
ATOM 850 C C . ALA A 1 125 ? 62.514 73.277 25.545 1.00 22.51 125 ALA A C 1
ATOM 851 O O . ALA A 1 125 ? 63.251 74.247 25.392 1.00 24.04 125 ALA A O 1
ATOM 853 N N . LEU A 1 126 ? 61.209 73.410 25.657 1.00 23.49 126 LEU A N 1
ATOM 854 C CA . LEU A 1 126 ? 60.567 74.754 25.650 1.00 26.00 126 LEU A CA 1
ATOM 855 C C . LEU A 1 126 ? 60.609 75.395 27.059 1.00 30.01 126 LEU A C 1
ATOM 856 O O . LEU A 1 126 ? 60.498 74.668 28.048 1.00 32.01 126 LEU A O 1
ATOM 861 N N . PRO A 1 127 ? 60.779 76.735 27.149 1.00 37.13 127 PRO A N 1
ATOM 862 C CA . PRO A 1 127 ? 60.639 77.441 28.446 1.00 35.44 127 PRO A CA 1
ATOM 863 C C . PRO A 1 127 ? 59.160 77.448 28.863 1.00 32.50 127 PRO A C 1
ATOM 864 O O . PRO A 1 127 ? 58.312 77.391 28.025 1.00 36.24 127 PRO A O 1
ATOM 868 N N . VAL A 1 128 ? 58.880 77.395 30.159 1.00 31.30 128 VAL A N 1
ATOM 869 C CA . VAL A 1 128 ? 57.527 77.338 30.690 1.00 33.28 128 VAL A CA 1
ATOM 870 C C . VAL A 1 128 ? 57.518 78.375 31.811 1.00 30.89 128 VAL A C 1
ATOM 871 O O . VAL A 1 128 ? 58.368 78.313 32.691 1.00 28.70 128 VAL A O 1
ATOM 875 N N . GLU A 1 129 ? 56.545 79.284 31.820 1.00 31.90 129 GLU A N 1
ATOM 876 C CA . GLU A 1 129 ? 56.478 80.344 32.877 1.00 34.15 129 GLU A CA 1
ATOM 877 C C . GLU A 1 129 ? 56.450 79.830 34.285 1.00 30.25 129 GLU A C 1
ATOM 878 O O . GLU A 1 129 ? 57.173 80.320 35.154 1.00 28.86 129 GLU A O 1
ATOM 884 N N . GLU A 1 130 ? 55.627 78.814 34.529 1.00 27.69 130 GLU A N 1
ATOM 885 C CA . GLU A 1 130 ? 55.489 78.276 35.867 1.00 28.94 130 GLU A CA 1
ATOM 886 C C . GLU A 1 130 ? 56.659 77.371 36.292 1.00 29.85 130 GLU A C 1
ATOM 887 O O . GLU A 1 130 ? 56.710 76.992 37.471 1.00 29.78 130 GLU A O 1
ATOM 893 N N . GLY A 1 131 ? 57.555 77.009 35.360 1.00 28.21 131 GLY A N 1
ATOM 894 C CA . GLY A 1 131 ? 58.758 76.181 35.680 1.00 27.20 131 GLY A CA 1
ATOM 895 C C . GLY A 1 131 ? 58.793 74.905 34.870 1.00 25.58 131 GLY A C 1
ATOM 896 O O . GLY A 1 131 ? 59.852 74.433 34.481 1.00 28.55 131 GLY A O 1
ATOM 897 N N . SER A 1 132 ? 57.624 74.363 34.557 1.00 24.89 132 SER A N 1
ATOM 898 C CA . SER A 1 132 ? 57.501 73.042 33.940 1.00 23.47 132 SER A CA 1
ATOM 899 C C . SER A 1 132 ? 56.064 72.804 33.643 1.00 21.96 132 SER A C 1
ATOM 900 O O . SER A 1 132 ? 55.236 73.450 34.230 1.00 20.09 132 SER A O 1
ATOM 903 N N . ALA A 1 133 ? 55.739 71.831 32.803 1.00 20.54 133 ALA A N 1
ATOM 904 C CA . ALA A 1 133 ? 54.326 71.461 32.618 1.00 21.33 133 ALA A CA 1
ATOM 905 C C . ALA A 1 133 ? 53.684 71.012 33.951 1.00 23.63 133 ALA A C 1
ATOM 906 O O . ALA A 1 133 ? 52.545 71.392 34.279 1.00 22.04 133 ALA A O 1
ATOM 908 N N . ALA A 1 134 ? 54.418 70.218 34.754 1.00 20.29 134 ALA A N 1
ATOM 909 C CA . ALA A 1 134 ? 53.874 69.761 36.053 1.00 19.50 134 ALA A CA 1
ATOM 910 C C . ALA A 1 134 ? 53.607 70.896 37.033 1.00 19.06 134 ALA A C 1
ATOM 911 O O . ALA A 1 134 ? 52.621 70.870 37.772 1.00 19.24 134 ALA A O 1
ATOM 913 N N . GLU A 1 135 ? 54.471 71.886 37.062 1.00 19.52 135 GLU A N 1
ATOM 914 C CA . GLU A 1 135 ? 54.296 72.983 38.000 1.00 20.34 135 GLU A CA 1
ATOM 915 C C . GLU A 1 135 ? 53.165 73.912 37.479 1.00 22.49 135 GLU A C 1
ATOM 916 O O . GLU A 1 135 ? 52.376 74.442 38.306 1.00 24.25 135 GLU A O 1
ATOM 922 N N . GLN A 1 136 ? 52.992 74.013 36.152 1.00 23.19 136 GLN A N 1
ATOM 923 C CA . GLN A 1 136 ? 51.776 74.689 35.592 1.00 23.57 136 GLN A CA 1
ATOM 924 C C . GLN A 1 136 ? 50.483 73.943 36.059 1.00 25.54 136 GLN A C 1
ATOM 925 O O . GLN A 1 136 ? 49.501 74.539 36.532 1.00 26.96 136 GLN A O 1
ATOM 931 N N . ALA A 1 137 ? 50.479 72.633 35.913 1.00 23.08 137 ALA A N 1
ATOM 932 C CA . ALA A 1 137 ? 49.380 71.846 36.385 1.00 24.73 137 ALA A CA 1
ATOM 933 C C . ALA A 1 137 ? 49.105 72.102 37.860 1.00 26.25 137 ALA A C 1
ATOM 934 O O . ALA A 1 137 ? 47.928 72.300 38.263 1.00 22.03 137 ALA A O 1
ATOM 936 N N . ALA A 1 138 ? 50.152 72.120 38.688 1.00 23.45 138 ALA A N 1
ATOM 937 C CA . ALA A 1 138 ? 49.921 72.358 40.107 1.00 22.77 138 ALA A CA 1
ATOM 938 C C . ALA A 1 138 ? 49.357 73.775 40.449 1.00 28.74 138 ALA A C 1
ATOM 939 O O . ALA A 1 138 ? 48.590 73.895 41.397 1.00 26.15 138 ALA A O 1
ATOM 941 N N . ALA A 1 139 ? 49.767 74.792 39.675 1.00 26.81 139 ALA A N 1
ATOM 942 C CA . ALA A 1 139 ? 49.271 76.139 39.738 1.00 28.90 139 ALA A CA 1
ATOM 943 C C . ALA A 1 139 ? 47.838 76.257 39.264 1.00 29.64 139 ALA A C 1
ATOM 944 O O . ALA A 1 139 ? 47.083 76.929 39.908 1.00 29.68 139 ALA A O 1
ATOM 946 N N . ILE A 1 140 ? 47.442 75.556 38.217 1.00 30.54 140 ILE A N 1
ATOM 947 C CA . ILE A 1 140 ? 46.031 75.503 37.804 1.00 31.99 140 ILE A CA 1
ATOM 948 C C . ILE A 1 140 ? 45.160 74.705 38.780 1.00 32.42 140 ILE A C 1
ATOM 949 O O . ILE A 1 140 ? 43.979 75.025 38.975 1.00 30.82 140 ILE A O 1
ATOM 954 N N . LEU A 1 141 ? 45.743 73.680 39.417 1.00 27.90 141 LEU A N 1
ATOM 955 C CA . LEU A 1 141 ? 44.979 72.720 40.196 1.00 29.11 141 LEU A CA 1
ATOM 956 C C . LEU A 1 141 ? 45.421 72.641 41.648 1.00 30.82 141 LEU A C 1
ATOM 957 O O . LEU A 1 141 ? 45.800 71.577 42.103 1.00 30.79 141 LEU A O 1
ATOM 962 N N . PRO A 1 142 ? 45.300 73.747 42.410 1.00 34.26 142 PRO A N 1
ATOM 963 C CA . PRO A 1 142 ? 45.751 73.763 43.804 1.00 30.66 142 PRO A CA 1
ATOM 964 C C . PRO A 1 142 ? 45.068 72.756 44.687 1.00 32.08 142 PRO A C 1
ATOM 965 O O . PRO A 1 142 ? 45.674 72.291 45.657 1.00 32.57 142 PRO A O 1
ATOM 969 N N . ASP A 1 143 ? 43.839 72.372 44.370 1.00 27.65 143 ASP A N 1
ATOM 970 C CA . ASP A 1 143 ? 43.153 71.310 45.129 1.00 28.71 143 ASP A CA 1
ATOM 971 C C . ASP A 1 143 ? 43.425 69.851 44.691 1.00 25.76 143 ASP A C 1
ATOM 972 O O . ASP A 1 143 ? 42.874 68.908 45.276 1.00 23.39 143 ASP A O 1
ATOM 977 N N . SER A 1 144 ? 44.243 69.664 43.664 1.00 25.79 144 SER A N 1
ATOM 978 C CA . SER A 1 144 ? 44.675 68.316 43.281 1.00 24.48 144 SER A CA 1
ATOM 979 C C . SER A 1 144 ? 46.081 68.021 43.823 1.00 23.93 144 SER A C 1
ATOM 980 O O . SER A 1 144 ? 46.841 68.927 44.191 1.00 23.61 144 SER A O 1
ATOM 983 N N . ARG A 1 145 ? 46.432 66.738 43.828 1.00 23.45 145 ARG A N 1
ATOM 984 C CA . ARG A 1 145 ? 47.758 66.303 44.275 1.00 24.15 145 ARG A CA 1
ATOM 985 C C . ARG A 1 145 ? 48.504 65.961 42.968 1.00 20.92 145 ARG A C 1
ATOM 986 O O . ARG A 1 145 ? 48.260 64.922 42.406 1.00 18.61 145 ARG A O 1
ATOM 994 N N . VAL A 1 146 ? 49.314 66.889 42.461 1.00 21.17 146 VAL A N 1
ATOM 995 C CA . VAL A 1 146 ? 49.960 66.751 41.177 1.00 20.31 146 VAL A CA 1
ATOM 996 C C . VAL A 1 146 ? 51.315 65.994 41.335 1.00 21.00 146 VAL A C 1
ATOM 997 O O . VAL A 1 146 ? 52.124 66.269 42.260 1.00 20.17 146 VAL A O 1
ATOM 1001 N N . VAL A 1 147 ? 51.464 64.973 40.490 1.00 19.36 147 VAL A N 1
ATOM 1002 C CA . VAL A 1 147 ? 52.659 64.114 40.438 1.00 17.39 147 VAL A CA 1
ATOM 1003 C C . VAL A 1 147 ? 53.138 64.156 38.979 1.00 18.37 147 VAL A C 1
ATOM 1004 O O . VAL A 1 147 ? 52.332 64.071 38.035 1.00 18.65 147 VAL A O 1
ATOM 1008 N N . ALA A 1 148 ? 54.440 64.330 38.771 1.00 18.57 148 ALA A N 1
ATOM 1009 C CA . ALA A 1 148 ? 54.973 64.262 37.420 1.00 17.68 148 ALA A CA 1
ATOM 1010 C C . ALA A 1 148 ? 55.562 62.855 37.234 1.00 18.58 148 ALA A C 1
ATOM 1011 O O . ALA A 1 148 ? 56.403 62.400 38.071 1.00 16.21 148 ALA A O 1
ATOM 1013 N N . ALA A 1 149 ? 55.131 62.129 36.188 1.00 16.24 149 ALA A N 1
ATOM 1014 C CA . ALA A 1 149 ? 55.667 60.793 35.878 1.00 16.25 149 ALA A CA 1
ATOM 1015 C C . ALA A 1 149 ? 55.355 60.411 34.460 1.00 18.15 149 ALA A C 1
ATOM 1016 O O . ALA A 1 149 ? 54.439 60.971 33.828 1.00 17.21 149 ALA A O 1
ATOM 1018 N N . PHE A 1 150 ? 56.123 59.443 33.994 1.00 15.81 150 PHE A N 1
ATOM 1019 C CA . PHE A 1 150 ? 55.941 58.748 32.707 1.00 17.22 150 PHE A CA 1
ATOM 1020 C C . PHE A 1 150 ? 56.524 59.533 31.491 1.00 16.73 150 PHE A C 1
ATOM 1021 O O . PHE A 1 150 ? 56.332 59.127 30.385 1.00 17.95 150 PHE A O 1
ATOM 1029 N N . HIS A 1 151 ? 57.343 60.546 31.731 1.00 13.76 151 HIS A N 1
ATOM 1030 C CA . HIS A 1 151 ? 57.925 61.351 30.660 1.00 16.16 151 HIS A CA 1
ATOM 1031 C C . HIS A 1 151 ? 58.819 60.552 29.684 1.00 18.45 151 HIS A C 1
ATOM 1032 O O . HIS A 1 151 ? 58.956 60.928 28.482 1.00 18.91 151 HIS A O 1
ATOM 1039 N N . HIS A 1 152 ? 59.477 59.506 30.212 1.00 16.02 152 HIS A N 1
ATOM 1040 C CA . HIS A 1 152 ? 60.494 58.799 29.486 1.00 17.44 152 HIS A CA 1
ATOM 1041 C C . HIS A 1 152 ? 60.069 57.493 28.873 1.00 18.53 152 HIS A C 1
ATOM 1042 O O . HIS A 1 152 ? 60.895 56.815 28.316 1.00 18.46 152 HIS A O 1
ATOM 1049 N N . VAL A 1 153 ? 58.815 57.113 29.041 1.00 18.93 153 VAL A N 1
ATOM 1050 C CA . VAL A 1 153 ? 58.323 55.917 28.460 1.00 20.31 153 VAL A CA 1
ATOM 1051 C C . VAL A 1 153 ? 58.358 56.086 26.904 1.00 21.31 153 VAL A C 1
ATOM 1052 O O . VAL A 1 153 ? 58.276 57.209 26.366 1.00 22.65 153 VAL A O 1
ATOM 1056 N N . SER A 1 154 ? 58.650 54.997 26.237 1.00 21.35 154 SER A N 1
ATOM 1057 C CA . SER A 1 154 ? 58.486 54.876 24.789 1.00 23.12 154 SER A CA 1
ATOM 1058 C C . SER A 1 154 ? 57.122 54.232 24.554 1.00 22.87 154 SER A C 1
ATOM 1059 O O . SER A 1 154 ? 56.942 53.009 24.760 1.00 20.84 154 SER A O 1
ATOM 1062 N N . ALA A 1 155 ? 56.159 55.015 24.115 1.00 23.52 155 ALA A N 1
ATOM 1063 C CA . ALA A 1 155 ? 54.814 54.530 23.913 1.00 23.60 155 ALA A CA 1
ATOM 1064 C C . ALA A 1 155 ? 54.760 53.359 22.916 1.00 25.31 155 ALA A C 1
ATOM 1065 O O . ALA A 1 155 ? 53.977 52.381 23.112 1.00 22.07 155 ALA A O 1
ATOM 1067 N N . VAL A 1 156 ? 55.575 53.410 21.860 1.00 24.79 156 VAL A N 1
ATOM 1068 C CA . VAL A 1 156 ? 55.537 52.269 20.929 1.00 26.03 156 VAL A CA 1
ATOM 1069 C C . VAL A 1 156 ? 55.940 50.977 21.594 1.00 25.25 156 VAL A C 1
ATOM 1070 O O . VAL A 1 156 ? 55.396 49.915 21.255 1.00 25.54 156 VAL A O 1
ATOM 1074 N N . LEU A 1 157 ? 56.849 51.033 22.554 1.00 22.67 157 LEU A N 1
ATOM 1075 C CA . LEU A 1 157 ? 57.216 49.787 23.289 1.00 23.29 157 LEU A CA 1
ATOM 1076 C C . LEU A 1 157 ? 56.065 49.271 24.195 1.00 21.80 157 LEU A C 1
ATOM 1077 O O . LEU A 1 157 ? 55.844 48.065 24.283 1.00 20.38 157 LEU A O 1
ATOM 1082 N N . LEU A 1 158 ? 55.350 50.199 24.833 1.00 21.57 158 LEU A N 1
ATOM 1083 C CA . LEU A 1 158 ? 54.205 49.833 25.646 1.00 20.69 158 LEU A CA 1
ATOM 1084 C C . LEU A 1 158 ? 53.102 49.159 24.820 1.00 22.73 158 LEU A C 1
ATOM 1085 O O . LEU A 1 158 ? 52.362 48.280 25.331 1.00 20.07 158 LEU A O 1
ATOM 1090 N N . LEU A 1 159 ? 52.978 49.577 23.555 1.00 22.30 159 LEU A N 1
ATOM 1091 C CA . LEU A 1 159 ? 51.965 49.017 22.624 1.00 24.36 159 LEU A CA 1
ATOM 1092 C C . LEU A 1 159 ? 52.361 47.713 21.976 1.00 22.58 159 LEU A C 1
ATOM 1093 O O . LEU A 1 159 ? 51.552 47.028 21.368 1.00 25.34 159 LEU A O 1
ATOM 1098 N N . ASP A 1 160 ? 53.614 47.398 22.037 1.00 21.74 160 ASP A N 1
ATOM 1099 C CA . ASP A 1 160 ? 54.159 46.299 21.234 1.00 23.12 160 ASP A CA 1
ATOM 1100 C C . ASP A 1 160 ? 53.908 44.901 21.844 1.00 23.96 160 ASP A C 1
ATOM 1101 O O . ASP A 1 160 ? 54.504 44.530 22.896 1.00 21.39 160 ASP A O 1
ATOM 1106 N N . PRO A 1 161 ? 53.059 44.071 21.157 1.00 25.05 161 PRO A N 1
ATOM 1107 C CA . PRO A 1 161 ? 52.803 42.721 21.686 1.00 27.88 161 PRO A CA 1
ATOM 1108 C C . PRO A 1 161 ? 54.041 41.848 21.815 1.00 25.24 161 PRO A C 1
ATOM 1109 O O . PRO A 1 161 ? 54.004 40.840 22.517 1.00 27.08 161 PRO A O 1
ATOM 1113 N N . GLU A 1 162 ? 55.132 42.218 21.136 1.00 24.85 162 GLU A N 1
ATOM 1114 C CA . GLU A 1 162 ? 56.412 41.473 21.263 1.00 26.86 162 GLU A CA 1
ATOM 1115 C C . GLU A 1 162 ? 57.284 41.828 22.482 1.00 26.61 162 GLU A C 1
ATOM 1116 O O . GLU A 1 162 ? 58.248 41.174 22.747 1.00 30.24 162 GLU A O 1
ATOM 1122 N N . VAL A 1 163 ? 56.937 42.887 23.200 1.00 25.41 163 VAL A N 1
ATOM 1123 C CA . VAL A 1 163 ? 57.785 43.435 24.285 1.00 24.42 163 VAL A CA 1
ATOM 1124 C C . VAL A 1 163 ? 57.122 42.991 25.558 1.00 21.58 163 VAL A C 1
ATOM 1125 O O . VAL A 1 163 ? 56.035 43.447 25.849 1.00 22.63 163 VAL A O 1
ATOM 1129 N N . GLU A 1 164 ? 57.778 42.077 26.268 1.00 24.20 164 GLU A N 1
ATOM 1130 C CA . GLU A 1 164 ? 57.271 41.537 27.515 1.00 29.62 164 GLU A CA 1
ATOM 1131 C C . GLU A 1 164 ? 57.598 42.506 28.659 1.00 30.15 164 GLU A C 1
ATOM 1132 O O . GLU A 1 164 ? 56.813 42.649 29.562 1.00 28.31 164 GLU A O 1
ATOM 1138 N N . LYS A 1 165 ? 58.748 43.167 28.596 1.00 23.40 165 LYS A N 1
ATOM 1139 C CA . LYS A 1 165 ? 59.155 44.068 29.621 1.00 26.30 165 LYS A CA 1
ATOM 1140 C C . LYS A 1 165 ? 60.010 45.170 29.081 1.00 23.95 165 LYS A C 1
ATOM 1141 O O . LYS A 1 165 ? 60.590 45.000 28.050 1.00 22.50 165 LYS A O 1
ATOM 1147 N N . VAL A 1 166 ? 60.045 46.291 29.804 1.00 21.90 166 VAL A N 1
ATOM 1148 C CA . VAL A 1 166 ? 60.684 47.535 29.409 1.00 26.07 166 VAL A CA 1
ATOM 1149 C C . VAL A 1 166 ? 61.832 47.810 30.377 1.00 25.90 166 VAL A C 1
ATOM 1150 O O . VAL A 1 166 ? 61.668 47.572 31.580 1.00 25.36 166 VAL A O 1
ATOM 1154 N N . ASP A 1 167 ? 62.985 48.279 29.890 1.00 22.31 167 ASP A N 1
ATOM 1155 C CA . ASP A 1 167 ? 64.182 48.465 30.686 1.00 24.06 167 ASP A CA 1
ATOM 1156 C C . ASP A 1 167 ? 64.217 49.943 31.117 1.00 21.76 167 ASP A C 1
ATOM 1157 O O . ASP A 1 167 ? 64.901 50.788 30.508 1.00 22.21 167 ASP A O 1
ATOM 1162 N N . LEU A 1 168 ? 63.390 50.269 32.120 1.00 19.24 168 LEU A N 1
ATOM 1163 C CA . LEU A 1 168 ? 63.125 51.672 32.485 1.00 17.84 168 LEU A CA 1
ATOM 1164 C C . LEU A 1 168 ? 62.790 51.866 33.937 1.00 16.89 168 LEU A C 1
ATOM 1165 O O . LEU A 1 168 ? 61.876 51.211 34.450 1.00 16.76 168 LEU A O 1
ATOM 1170 N N . ASP A 1 169 ? 63.497 52.765 34.586 1.00 15.27 169 ASP A N 1
ATOM 1171 C CA . ASP A 1 169 ? 63.001 53.323 35.856 1.00 16.29 169 ASP A CA 1
ATOM 1172 C C . ASP A 1 169 ? 62.165 54.571 35.480 1.00 15.41 169 ASP A C 1
ATOM 1173 O O . ASP A 1 169 ? 62.668 55.423 34.770 1.00 17.69 169 ASP A O 1
ATOM 1178 N N . VAL A 1 170 ? 60.941 54.632 35.923 1.00 15.17 170 VAL A N 1
ATOM 1179 C CA . VAL A 1 170 ? 60.089 55.816 35.767 1.00 14.97 170 VAL A CA 1
ATOM 1180 C C . VAL A 1 170 ? 60.301 56.712 36.998 1.00 15.95 170 VAL A C 1
ATOM 1181 O O . VAL A 1 170 ? 60.014 56.294 38.148 1.00 15.05 170 VAL A O 1
ATOM 1185 N N . LEU A 1 171 ? 60.805 57.934 36.743 1.00 15.13 171 LEU A N 1
ATOM 1186 C CA . LEU A 1 171 ? 61.030 58.942 37.743 1.00 15.77 171 LEU A CA 1
ATOM 1187 C C . LEU A 1 171 ? 59.701 59.610 38.120 1.00 16.29 171 LEU A C 1
ATOM 1188 O O . LEU A 1 171 ? 58.947 59.972 37.261 1.00 15.78 171 LEU A O 1
ATOM 1193 N N . VAL A 1 172 ? 59.417 59.646 39.406 1.00 14.83 172 VAL A N 1
ATOM 1194 C CA . VAL A 1 172 ? 58.133 60.068 39.900 1.00 15.50 172 VAL A CA 1
ATOM 1195 C C . VAL A 1 172 ? 58.430 61.215 40.832 1.00 16.37 172 VAL A C 1
ATOM 1196 O O . VAL A 1 172 ? 59.156 61.023 41.782 1.00 16.75 172 VAL A O 1
ATOM 1200 N N . LEU A 1 173 ? 57.878 62.410 40.553 1.00 16.25 173 LEU A N 1
ATOM 1201 C CA . LEU A 1 173 ? 58.189 63.577 41.328 1.00 17.04 173 LEU A CA 1
ATOM 1202 C C . LEU A 1 173 ? 56.921 64.139 41.907 1.00 17.61 173 LEU A C 1
ATOM 1203 O O . LEU A 1 173 ? 55.909 64.093 41.271 1.00 16.99 173 LEU A O 1
ATOM 1208 N N . GLY A 1 174 ? 57.030 64.805 43.048 1.00 17.31 174 GLY A N 1
ATOM 1209 C CA . GLY A 1 174 ? 55.842 65.430 43.594 1.00 17.41 174 GLY A CA 1
ATOM 1210 C C . GLY A 1 174 ? 56.157 65.906 44.986 1.00 17.56 174 GLY A C 1
ATOM 1211 O O . GLY A 1 174 ? 57.128 65.455 45.600 1.00 17.81 174 GLY A O 1
ATOM 1212 N N . ASP A 1 175 ? 55.294 66.778 45.508 1.00 19.82 175 ASP A N 1
ATOM 1213 C CA . ASP A 1 175 ? 55.478 67.313 46.898 1.00 20.95 175 ASP A CA 1
ATOM 1214 C C . ASP A 1 175 ? 54.722 66.505 47.970 1.00 23.75 175 ASP A C 1
ATOM 1215 O O . ASP A 1 175 ? 54.949 66.704 49.153 1.00 25.43 175 ASP A O 1
ATOM 1220 N N . ASP A 1 176 ? 53.850 65.586 47.550 1.00 21.17 176 ASP A N 1
ATOM 1221 C CA . ASP A 1 176 ? 52.971 64.772 48.457 1.00 23.19 176 ASP A CA 1
ATOM 1222 C C . ASP A 1 176 ? 53.458 63.318 48.463 1.00 21.57 176 ASP A C 1
ATOM 1223 O O . ASP A 1 176 ? 53.406 62.625 47.445 1.00 19.64 176 ASP A O 1
ATOM 1228 N N . ARG A 1 177 ? 53.956 62.871 49.602 1.00 20.87 177 ARG A N 1
ATOM 1229 C CA . ARG A 1 177 ? 54.639 61.559 49.699 1.00 20.28 177 ARG A CA 1
ATOM 1230 C C . ARG A 1 177 ? 53.659 60.439 49.358 1.00 21.83 177 ARG A C 1
ATOM 1231 O O . ARG A 1 177 ? 53.966 59.485 48.596 1.00 18.95 177 ARG A O 1
ATOM 1239 N N . GLU A 1 178 ? 52.443 60.524 49.876 1.00 20.52 178 GLU A N 1
ATOM 1240 C CA . GLU A 1 178 ? 51.532 59.399 49.559 1.00 22.88 178 GLU A CA 1
ATOM 1241 C C . GLU A 1 178 ? 51.214 59.332 48.073 1.00 21.15 178 GLU A C 1
ATOM 1242 O O . GLU A 1 178 ? 51.076 58.241 47.516 1.00 20.77 178 GLU A O 1
ATOM 1248 N N . ALA A 1 179 ? 50.964 60.498 47.475 1.00 20.98 179 ALA A N 1
ATOM 1249 C CA . ALA A 1 179 ? 50.575 60.543 46.071 1.00 20.38 179 ALA A CA 1
ATOM 1250 C C . ALA A 1 179 ? 51.714 59.968 45.195 1.00 19.34 179 ALA A C 1
ATOM 1251 O O . ALA A 1 179 ? 51.458 59.230 44.279 1.00 18.03 179 ALA A O 1
ATOM 1253 N N . THR A 1 180 ? 52.931 60.361 45.504 1.00 18.72 180 THR A N 1
ATOM 1254 C CA . THR A 1 180 ? 54.110 59.853 44.797 1.00 19.55 180 THR A CA 1
ATOM 1255 C C . THR A 1 180 ? 54.298 58.359 44.951 1.00 20.62 180 THR A C 1
ATOM 1256 O O . THR A 1 180 ? 54.601 57.664 43.958 1.00 19.95 180 THR A O 1
ATOM 1260 N N . ASP A 1 181 ? 54.065 57.834 46.167 1.00 19.33 181 ASP A N 1
ATOM 1261 C CA . ASP A 1 181 ? 54.104 56.425 46.396 1.00 19.53 181 ASP A CA 1
ATOM 1262 C C . ASP A 1 181 ? 53.060 55.639 45.632 1.00 18.41 181 ASP A C 1
ATOM 1263 O O . ASP A 1 181 ? 53.359 54.560 45.074 1.00 16.54 181 ASP A O 1
ATOM 1268 N N . VAL A 1 182 ? 51.857 56.178 45.546 1.00 18.20 182 VAL A N 1
ATOM 1269 C CA . VAL A 1 182 ? 50.812 55.554 44.713 1.00 18.79 182 VAL A CA 1
ATOM 1270 C C . VAL A 1 182 ? 51.221 55.449 43.239 1.00 17.02 182 VAL A C 1
ATOM 1271 O O . VAL A 1 182 ? 51.004 54.425 42.555 1.00 15.89 182 VAL A O 1
ATOM 1275 N N . VAL A 1 183 ? 51.792 56.538 42.726 1.00 17.01 183 VAL A N 1
ATOM 1276 C CA . VAL A 1 183 ? 52.146 56.621 41.349 1.00 16.28 183 VAL A CA 1
ATOM 1277 C C . VAL A 1 183 ? 53.359 55.679 41.103 1.00 15.82 183 VAL A C 1
ATOM 1278 O O . VAL A 1 183 ? 53.395 54.976 40.079 1.00 15.46 183 VAL A O 1
ATOM 1282 N N . ARG A 1 184 ? 54.299 55.632 42.045 1.00 16.70 184 ARG A N 1
ATOM 1283 C CA . ARG A 1 184 ? 55.404 54.661 41.956 1.00 17.48 184 ARG A CA 1
ATOM 1284 C C . ARG A 1 184 ? 54.836 53.208 41.811 1.00 17.72 184 ARG A C 1
ATOM 1285 O O . ARG A 1 184 ? 55.301 52.410 40.991 1.00 17.37 184 ARG A O 1
ATOM 1293 N N . ALA A 1 185 ? 53.796 52.903 42.581 1.00 17.79 185 ALA A N 1
ATOM 1294 C CA . ALA A 1 185 ? 53.184 51.608 42.521 1.00 18.95 185 ALA A CA 1
ATOM 1295 C C . ALA A 1 185 ? 52.458 51.378 41.240 1.00 17.66 185 ALA A C 1
ATOM 1296 O O . ALA A 1 185 ? 52.505 50.247 40.723 1.00 19.34 185 ALA A O 1
ATOM 1298 N N . LEU A 1 186 ? 51.824 52.412 40.691 1.00 19.37 186 LEU A N 1
ATOM 1299 C CA . LEU A 1 186 ? 51.261 52.253 39.353 1.00 21.27 186 LEU A CA 1
ATOM 1300 C C . LEU A 1 186 ? 52.312 51.947 38.246 1.00 19.16 186 LEU A C 1
ATOM 1301 O O . LEU A 1 186 ? 52.070 51.105 37.381 1.00 16.33 186 LEU A O 1
ATOM 1306 N N . ALA A 1 187 ? 53.421 52.663 38.279 1.00 17.03 187 ALA A N 1
ATOM 1307 C CA . ALA A 1 187 ? 54.497 52.497 37.357 1.00 18.54 187 ALA A CA 1
ATOM 1308 C C . ALA A 1 187 ? 55.030 51.062 37.347 1.00 18.10 187 ALA A C 1
ATOM 1309 O O . ALA A 1 187 ? 55.306 50.504 36.276 1.00 17.89 187 ALA A O 1
ATOM 1311 N N . ALA A 1 188 ? 55.091 50.456 38.521 1.00 18.84 188 ALA A N 1
ATOM 1312 C CA . ALA A 1 188 ? 55.542 49.085 38.644 1.00 20.00 188 ALA A CA 1
ATOM 1313 C C . ALA A 1 188 ? 54.566 48.042 38.057 1.00 21.54 188 ALA A C 1
ATOM 1314 O O . ALA A 1 188 ? 54.898 46.908 37.998 1.00 18.81 188 ALA A O 1
ATOM 1316 N N . ARG A 1 189 ? 53.390 48.441 37.594 1.00 20.78 189 ARG A N 1
ATOM 1317 C CA . ARG A 1 189 ? 52.479 47.485 36.970 1.00 21.51 189 ARG A CA 1
ATOM 1318 C C . ARG A 1 189 ? 52.926 47.256 35.554 1.00 22.22 189 ARG A C 1
ATOM 1319 O O . ARG A 1 189 ? 52.450 46.331 34.941 1.00 22.00 189 ARG A O 1
ATOM 1327 N N . ILE A 1 190 ? 53.844 48.083 35.024 1.00 20.57 190 ILE A N 1
ATOM 1328 C CA . ILE A 1 190 ? 54.454 47.839 33.717 1.00 20.50 190 ILE A CA 1
ATOM 1329 C C . ILE A 1 190 ? 55.643 46.896 33.964 1.00 21.53 190 ILE A C 1
ATOM 1330 O O . ILE A 1 190 ? 56.591 47.237 34.648 1.00 18.76 190 ILE A O 1
ATOM 1335 N N . PRO A 1 191 ? 55.632 45.729 33.353 1.00 21.94 191 PRO A N 1
ATOM 1336 C CA . PRO A 1 191 ? 56.767 44.793 33.596 1.00 22.82 191 PRO A CA 1
ATOM 1337 C C . PRO A 1 191 ? 58.150 45.378 33.268 1.00 21.57 191 PRO A C 1
ATOM 1338 O O . PRO A 1 191 ? 58.342 46.032 32.214 1.00 20.71 191 PRO A O 1
ATOM 1342 N N . GLY A 1 192 ? 59.103 45.115 34.152 1.00 19.85 192 GLY A N 1
ATOM 1343 C CA . GLY A 1 192 ? 60.419 45.707 34.054 1.00 19.93 192 GLY A CA 1
ATOM 1344 C C . GLY A 1 192 ? 60.644 47.035 34.745 1.00 18.11 192 GLY A C 1
ATOM 1345 O O . GLY A 1 192 ? 61.768 47.372 35.034 1.00 20.49 192 GLY A O 1
ATOM 1346 N N . VAL A 1 193 ? 59.578 47.785 34.979 1.00 16.61 193 VAL A N 1
ATOM 1347 C CA . VAL A 1 193 ? 59.681 49.092 35.473 1.00 17.29 193 VAL A CA 1
ATOM 1348 C C . VAL A 1 193 ? 59.808 49.120 36.976 1.00 16.44 193 VAL A C 1
ATOM 1349 O O . VAL A 1 193 ? 59.123 48.417 37.697 1.00 16.62 193 VAL A O 1
ATOM 1353 N N . ARG A 1 194 ? 60.670 49.998 37.458 1.00 16.85 194 ARG A N 1
ATOM 1354 C CA . ARG A 1 194 ? 60.613 50.472 38.881 1.00 18.65 194 ARG A CA 1
ATOM 1355 C C . ARG A 1 194 ? 60.132 51.918 38.867 1.00 19.47 194 ARG A C 1
ATOM 1356 O O . ARG A 1 194 ? 60.578 52.745 38.049 1.00 18.49 194 ARG A O 1
ATOM 1364 N N . GLY A 1 195 ? 59.233 52.241 39.784 1.00 18.60 195 GLY A N 1
ATOM 1365 C CA . GLY A 1 195 ? 58.917 53.609 40.103 1.00 16.31 195 GLY A CA 1
ATOM 1366 C C . GLY A 1 195 ? 59.896 54.145 41.110 1.00 16.29 195 GLY A C 1
ATOM 1367 O O . GLY A 1 195 ? 60.021 53.623 42.216 1.00 17.78 195 GLY A O 1
ATOM 1368 N N . VAL A 1 196 ? 60.674 55.120 40.700 1.00 16.37 196 VAL A N 1
ATOM 1369 C CA . VAL A 1 196 ? 61.726 55.718 41.498 1.00 15.49 196 VAL A CA 1
ATOM 1370 C C . VAL A 1 196 ? 61.414 57.135 41.810 1.00 14.08 196 VAL A C 1
ATOM 1371 O O . VAL A 1 196 ? 61.187 57.969 40.921 1.00 15.16 196 VAL A O 1
ATOM 1375 N N . TYR A 1 197 ? 61.415 57.465 43.118 1.00 15.07 197 TYR A N 1
ATOM 1376 C CA . TYR A 1 197 ? 61.238 58.852 43.576 1.00 15.22 197 TYR A CA 1
ATOM 1377 C C . TYR A 1 197 ? 62.342 59.727 43.044 1.00 15.04 197 TYR A C 1
ATOM 1378 O O . TYR A 1 197 ? 63.493 59.403 43.223 1.00 16.90 197 TYR A O 1
ATOM 1387 N N . GLY A 1 198 ? 61.971 60.802 42.361 1.00 14.31 198 GLY A N 1
ATOM 1388 C CA . GLY A 1 198 ? 62.947 61.664 41.645 1.00 16.79 198 GLY A CA 1
ATOM 1389 C C . GLY A 1 198 ? 63.084 63.063 42.189 1.00 17.98 198 GLY A C 1
ATOM 1390 O O . GLY A 1 198 ? 63.761 63.913 41.591 1.00 19.14 198 GLY A O 1
ATOM 1391 N N . GLY A 1 199 ? 62.331 63.352 43.266 1.00 17.70 199 GLY A N 1
ATOM 1392 C CA . GLY A 1 199 ? 62.411 64.624 43.957 1.00 16.95 199 GLY A CA 1
ATOM 1393 C C . GLY A 1 199 ? 61.099 65.394 43.957 1.00 17.34 199 GLY A C 1
ATOM 1394 O O . GLY A 1 199 ? 60.037 64.881 43.602 1.00 14.02 199 GLY A O 1
ATOM 1395 N N . ARG A 1 200 ? 61.205 66.616 44.419 1.00 17.83 200 ARG A N 1
ATOM 1396 C CA . ARG A 1 200 ? 60.002 67.491 44.581 1.00 20.20 200 ARG A CA 1
ATOM 1397 C C . ARG A 1 200 ? 59.607 68.052 43.230 1.00 19.80 200 ARG A C 1
ATOM 1398 O O . ARG A 1 200 ? 60.405 68.058 42.259 1.00 17.24 200 ARG A O 1
ATOM 1406 N N . LEU A 1 201 ? 58.407 68.646 43.149 1.00 17.51 201 LEU A N 1
ATOM 1407 C CA . LEU A 1 201 ? 57.915 69.118 41.888 1.00 18.32 201 LEU A CA 1
ATOM 1408 C C . LEU A 1 201 ? 58.739 70.249 41.273 1.00 18.47 201 LEU A C 1
ATOM 1409 O O . LEU A 1 201 ? 58.837 70.387 40.060 1.00 20.33 201 LEU A O 1
ATOM 1414 N N . ARG A 1 202 ? 59.463 70.983 42.080 1.00 18.25 202 ARG A N 1
ATOM 1415 C CA . ARG A 1 202 ? 60.282 72.023 41.543 1.00 20.06 202 ARG A CA 1
ATOM 1416 C C . ARG A 1 202 ? 61.446 71.546 40.687 1.00 21.89 202 ARG A C 1
ATOM 1417 O O . ARG A 1 202 ? 62.163 72.383 40.051 1.00 20.89 202 ARG A O 1
ATOM 1425 N N . ASN A 1 203 ? 61.715 70.246 40.748 1.00 19.71 203 ASN A N 1
ATOM 1426 C CA . ASN A 1 203 ? 62.765 69.625 39.910 1.00 17.31 203 ASN A CA 1
ATOM 1427 C C . ASN A 1 203 ? 62.189 68.782 38.760 1.00 18.43 203 ASN A C 1
ATOM 1428 O O . ASN A 1 203 ? 62.914 67.971 38.166 1.00 17.13 203 ASN A O 1
ATOM 1433 N N . ALA A 1 204 ? 60.942 69.071 38.355 1.00 18.03 204 ALA A N 1
ATOM 1434 C CA . ALA A 1 204 ? 60.338 68.410 37.247 1.00 19.32 204 ALA A CA 1
ATOM 1435 C C . ALA A 1 204 ? 60.753 68.910 35.885 1.00 19.66 204 ALA A C 1
ATOM 1436 O O . ALA A 1 204 ? 60.715 68.130 34.921 1.00 20.59 204 ALA A O 1
ATOM 1438 N N . HIS A 1 205 ? 61.159 70.169 35.766 1.00 19.01 205 HIS A N 1
ATOM 1439 C CA . HIS A 1 205 ? 61.537 70.731 34.428 1.00 19.61 205 HIS A CA 1
ATOM 1440 C C . HIS A 1 205 ? 62.611 69.883 33.722 1.00 18.64 205 HIS A C 1
ATOM 1441 O O . HIS A 1 205 ? 62.480 69.467 32.553 1.00 17.89 205 HIS A O 1
ATOM 1448 N N . GLN A 1 206 ? 63.633 69.593 34.490 1.00 17.16 206 GLN A N 1
ATOM 1449 C CA . GLN A 1 206 ? 64.776 68.816 33.981 1.00 17.90 206 GLN A CA 1
ATOM 1450 C C . GLN A 1 206 ? 64.398 67.387 33.555 1.00 16.23 206 GLN A C 1
ATOM 1451 O O . GLN A 1 206 ? 64.981 66.885 32.626 1.00 16.29 206 GLN A O 1
ATOM 1457 N N . VAL A 1 207 ? 63.428 66.775 34.242 1.00 17.70 207 VAL A N 1
ATOM 1458 C CA . VAL A 1 207 ? 62.922 65.488 33.900 1.00 19.28 207 VAL A CA 1
ATOM 1459 C C . VAL A 1 207 ? 62.169 65.533 32.590 1.00 18.67 207 VAL A C 1
ATOM 1460 O O . VAL A 1 207 ? 62.437 64.700 31.684 1.00 18.47 207 VAL A O 1
ATOM 1464 N N . GLU A 1 208 ? 61.250 66.477 32.490 1.00 18.76 208 GLU A N 1
ATOM 1465 C CA . GLU A 1 208 ? 60.523 66.723 31.217 1.00 20.04 208 GLU A CA 1
ATOM 1466 C C . GLU A 1 208 ? 61.477 66.993 30.050 1.00 16.86 208 GLU A C 1
ATOM 1467 O O . GLU A 1 208 ? 61.357 66.396 28.976 1.00 16.94 208 GLU A O 1
ATOM 1473 N N . ALA A 1 209 ? 62.410 67.878 30.267 1.00 16.02 209 ALA A N 1
ATOM 1474 C CA . ALA A 1 209 ? 63.323 68.276 29.241 1.00 16.19 209 ALA A CA 1
ATOM 1475 C C . ALA A 1 209 ? 64.312 67.194 28.824 1.00 17.47 209 ALA A C 1
ATOM 1476 O O . ALA A 1 209 ? 64.862 67.199 27.700 1.00 17.23 209 ALA A O 1
ATOM 1478 N N . PHE A 1 210 ? 64.603 66.265 29.746 1.00 15.08 210 PHE A N 1
ATOM 1479 C CA . PHE A 1 210 ? 65.581 65.240 29.455 1.00 15.41 210 PHE A CA 1
ATOM 1480 C C . PHE A 1 210 ? 65.023 64.332 28.360 1.00 15.52 210 PHE A C 1
ATOM 1481 O O . PHE A 1 210 ? 65.773 63.632 27.657 1.00 14.97 210 PHE A O 1
ATOM 1489 N N . THR A 1 211 ? 63.703 64.349 28.148 1.00 16.12 211 THR A N 1
ATOM 1490 C CA . THR A 1 211 ? 63.156 63.648 26.990 1.00 16.95 211 THR A CA 1
ATOM 1491 C C . THR A 1 211 ? 63.828 64.141 25.634 1.00 18.69 211 THR A C 1
ATOM 1492 O O . THR A 1 211 ? 64.031 63.354 24.727 1.00 19.46 211 THR A O 1
ATOM 1496 N N . ALA A 1 212 ? 64.274 65.391 25.582 1.00 19.06 212 ALA A N 1
ATOM 1497 C CA . ALA A 1 212 ? 64.941 65.873 24.360 1.00 20.86 212 ALA A CA 1
ATOM 1498 C C . ALA A 1 212 ? 66.301 65.184 24.192 1.00 20.13 212 ALA A C 1
ATOM 1499 O O . ALA A 1 212 ? 66.678 64.849 23.066 1.00 20.11 212 ALA A O 1
ATOM 1501 N N . ASN A 1 213 ? 66.958 64.868 25.310 1.00 18.29 213 ASN A N 1
ATOM 1502 C CA . ASN A 1 213 ? 68.221 64.125 25.324 1.00 17.01 213 ASN A CA 1
ATOM 1503 C C . ASN A 1 213 ? 67.978 62.694 24.898 1.00 18.67 213 ASN A C 1
ATOM 1504 O O . ASN A 1 213 ? 68.749 62.161 24.091 1.00 19.86 213 ASN A O 1
ATOM 1509 N N . LEU A 1 214 ? 66.897 62.058 25.417 1.00 16.86 214 LEU A N 1
ATOM 1510 C CA . LEU A 1 214 ? 66.571 60.715 24.944 1.00 17.80 214 LEU A CA 1
ATOM 1511 C C . LEU A 1 214 ? 66.309 60.600 23.447 1.00 16.57 214 LEU A C 1
ATOM 1512 O O . LEU A 1 214 ? 66.747 59.691 22.785 1.00 15.13 214 LEU A O 1
ATOM 1517 N N . ILE A 1 215 ? 65.616 61.576 22.938 1.00 17.68 215 ILE A N 1
ATOM 1518 C CA . ILE A 1 215 ? 65.333 61.642 21.537 1.00 18.13 215 ILE A CA 1
ATOM 1519 C C . ILE A 1 215 ? 66.657 61.772 20.779 1.00 17.96 215 ILE A C 1
ATOM 1520 O O . ILE A 1 215 ? 66.860 61.105 19.772 1.00 15.21 215 ILE A O 1
ATOM 1525 N N . SER A 1 216 ? 67.575 62.587 21.287 1.00 15.44 216 SER A N 1
ATOM 1526 C CA . SER A 1 216 ? 68.821 62.763 20.643 1.00 16.34 216 SER A CA 1
ATOM 1527 C C . SER A 1 216 ? 69.653 61.485 20.669 1.00 16.11 216 SER A C 1
ATOM 1528 O O . SER A 1 216 ? 70.315 61.125 19.680 1.00 14.75 216 SER A O 1
ATOM 1531 N N . ILE A 1 217 ? 69.604 60.765 21.795 1.00 14.78 217 ILE A N 1
ATOM 1532 C CA . ILE A 1 217 ? 70.201 59.446 21.914 1.00 15.74 217 ILE A CA 1
ATOM 1533 C C . ILE A 1 217 ? 69.564 58.441 20.911 1.00 15.25 217 ILE A C 1
ATOM 1534 O O . ILE A 1 217 ? 70.278 57.677 20.259 1.00 16.61 217 ILE A O 1
ATOM 1539 N N . ASN A 1 218 ? 68.262 58.471 20.793 1.00 15.56 218 ASN A N 1
ATOM 1540 C CA . ASN A 1 218 ? 67.580 57.493 19.952 1.00 16.22 218 ASN A CA 1
ATOM 1541 C C . ASN A 1 218 ? 68.003 57.721 18.473 1.00 18.32 218 ASN A C 1
ATOM 1542 O O . ASN A 1 218 ? 68.251 56.758 17.754 1.00 20.44 218 ASN A O 1
ATOM 1547 N N . ARG A 1 219 ? 68.110 58.985 18.070 1.00 19.25 219 ARG A N 1
ATOM 1548 C CA . ARG A 1 219 ? 68.481 59.360 16.706 1.00 20.82 219 ARG A CA 1
ATOM 1549 C C . ARG A 1 219 ? 69.959 59.033 16.422 1.00 23.58 219 ARG A C 1
ATOM 1550 O O . ARG A 1 219 ? 70.247 58.496 15.341 1.00 25.38 219 ARG A O 1
ATOM 1558 N N . ARG A 1 220 ? 70.864 59.232 17.381 1.00 18.84 220 ARG A N 1
ATOM 1559 C CA . ARG A 1 220 ? 72.249 58.850 17.249 1.00 19.96 220 ARG A CA 1
ATOM 1560 C C . ARG A 1 220 ? 72.488 57.330 17.239 1.00 22.12 220 ARG A C 1
ATOM 1561 O O . ARG A 1 220 ? 73.239 56.819 16.390 1.00 18.16 220 ARG A O 1
ATOM 1569 N N . TYR A 1 221 ? 71.938 56.607 18.226 1.00 20.21 221 TYR A N 1
ATOM 1570 C CA . TYR A 1 221 ? 72.302 55.194 18.418 1.00 20.79 221 TYR A CA 1
ATOM 1571 C C . TYR A 1 221 ? 71.270 54.260 17.699 1.00 22.88 221 TYR A C 1
ATOM 1572 O O . TYR A 1 221 ? 71.534 53.091 17.599 1.00 22.12 221 TYR A O 1
ATOM 1581 N N . LYS A 1 222 ? 70.202 54.824 17.139 1.00 20.35 222 LYS A N 1
ATOM 1582 C CA . LYS A 1 222 ? 69.057 54.081 16.535 1.00 22.61 222 LYS A CA 1
ATOM 1583 C C . LYS A 1 222 ? 68.440 53.143 17.542 1.00 21.82 222 LYS A C 1
ATOM 1584 O O . LYS A 1 222 ? 68.727 51.939 17.519 1.00 23.47 222 LYS A O 1
ATOM 1590 N N . ALA A 1 223 ? 67.668 53.699 18.468 1.00 20.90 223 ALA A N 1
ATOM 1591 C CA . ALA A 1 223 ? 67.326 52.993 19.708 1.00 20.28 223 ALA A CA 1
ATOM 1592 C C . ALA A 1 223 ? 66.022 53.531 20.272 1.00 19.44 223 ALA A C 1
ATOM 1593 O O . ALA A 1 223 ? 65.480 54.470 19.714 1.00 19.07 223 ALA A O 1
ATOM 1595 N N . HIS A 1 224 ? 65.478 52.870 21.293 1.00 19.74 224 HIS A N 1
ATOM 1596 C CA . HIS A 1 224 ? 64.363 53.304 22.098 1.00 20.51 224 HIS A CA 1
ATOM 1597 C C . HIS A 1 224 ? 64.891 53.367 23.506 1.00 20.21 224 HIS A C 1
ATOM 1598 O O . HIS A 1 224 ? 64.668 52.486 24.336 1.00 21.51 224 HIS A O 1
ATOM 1605 N N . ALA A 1 225 ? 65.657 54.396 23.768 1.00 18.25 225 ALA A N 1
ATOM 1606 C CA . ALA A 1 225 ? 66.459 54.473 24.997 1.00 17.20 225 ALA A CA 1
ATOM 1607 C C . ALA A 1 225 ? 65.564 54.735 26.217 1.00 16.82 225 ALA A C 1
ATOM 1608 O O . ALA A 1 225 ? 64.543 55.437 26.153 1.00 16.39 225 ALA A O 1
ATOM 1610 N N . GLY A 1 226 ? 65.960 54.111 27.323 1.00 18.73 226 GLY A N 1
ATOM 1611 C CA . GLY A 1 226 ? 65.369 54.393 28.625 1.00 20.82 226 GLY A CA 1
ATOM 1612 C C . GLY A 1 226 ? 66.489 54.808 29.525 1.00 18.76 226 GLY A C 1
ATOM 1613 O O . GLY A 1 226 ? 67.624 54.997 29.062 1.00 17.54 226 GLY A O 1
ATOM 1614 N N . ILE A 1 227 ? 66.183 54.878 30.826 1.00 20.09 227 ILE A N 1
ATOM 1615 C CA . ILE A 1 227 ? 67.146 55.181 31.894 1.00 19.93 227 ILE A CA 1
ATOM 1616 C C . ILE A 1 227 ? 66.964 54.222 33.064 1.00 19.20 227 ILE A C 1
ATOM 1617 O O . ILE A 1 227 ? 65.860 53.735 33.302 1.00 18.95 227 ILE A O 1
ATOM 1622 N N . ARG A 1 228 ? 68.049 53.925 33.747 1.00 17.12 228 ARG A N 1
ATOM 1623 C CA . ARG A 1 228 ? 67.988 53.278 35.079 1.00 15.98 228 ARG A CA 1
ATOM 1624 C C . ARG A 1 228 ? 68.765 54.137 36.047 1.00 15.11 228 ARG A C 1
ATOM 1625 O O . ARG A 1 228 ? 69.781 54.721 35.665 1.00 16.26 228 ARG A O 1
ATOM 1633 N N . ILE A 1 229 ? 68.269 54.251 37.279 1.00 13.74 229 ILE A N 1
ATOM 1634 C CA . ILE A 1 229 ? 69.019 54.856 38.348 1.00 14.05 229 ILE A CA 1
ATOM 1635 C C . ILE A 1 229 ? 69.843 53.729 39.017 1.00 16.62 229 ILE A C 1
ATOM 1636 O O . ILE A 1 229 ? 69.310 52.643 39.298 1.00 18.28 229 ILE A O 1
ATOM 1641 N N . THR A 1 230 ? 71.138 53.931 39.210 1.00 16.13 230 THR A N 1
ATOM 1642 C CA . THR A 1 230 ? 72.003 52.834 39.775 1.00 18.75 230 THR A CA 1
ATOM 1643 C C . THR A 1 230 ? 72.304 53.057 41.269 1.00 18.85 230 THR A C 1
ATOM 1644 O O . THR A 1 230 ? 72.164 54.176 41.734 1.00 16.54 230 THR A O 1
ATOM 1648 N N . ASP A 1 231 ? 72.688 51.994 41.959 1.00 18.93 231 ASP A N 1
ATOM 1649 C CA . ASP A 1 231 ? 73.086 52.063 43.364 1.00 24.78 231 ASP A CA 1
ATOM 1650 C C . ASP A 1 231 ? 71.922 52.204 44.361 1.00 26.94 231 ASP A C 1
ATOM 1651 O O . ASP A 1 231 ? 72.205 52.388 45.557 1.00 31.37 231 ASP A O 1
ATOM 1656 N N . ILE A 1 232 ? 70.674 52.075 43.958 1.00 24.51 232 ILE A N 1
ATOM 1657 C CA . ILE A 1 232 ? 69.617 52.286 44.892 1.00 27.70 232 ILE A CA 1
ATOM 1658 C C . ILE A 1 232 ? 68.925 50.983 45.363 1.00 34.41 232 ILE A C 1
ATOM 1659 O O . ILE A 1 232 ? 69.100 49.958 44.673 1.00 45.46 232 ILE A O 1
ATOM 1664 N N . SER B 1 10 ? 80.059 52.423 13.672 1.00 66.42 10 SER B N 1
ATOM 1665 C CA . SER B 1 10 ? 79.270 52.342 14.932 1.00 63.25 10 SER B CA 1
ATOM 1666 C C . SER B 1 10 ? 79.348 53.685 15.674 1.00 63.62 10 SER B C 1
ATOM 1667 O O . SER B 1 10 ? 80.430 54.238 15.831 1.00 60.43 10 SER B O 1
ATOM 1670 N N . PRO B 1 11 ? 78.207 54.203 16.149 1.00 53.07 11 PRO B N 1
ATOM 1671 C CA . PRO B 1 11 ? 78.291 55.320 17.116 1.00 46.10 11 PRO B CA 1
ATOM 1672 C C . PRO B 1 11 ? 79.029 54.966 18.432 1.00 44.35 11 PRO B C 1
ATOM 1673 O O . PRO B 1 11 ? 79.350 55.857 19.183 1.00 38.66 11 PRO B O 1
ATOM 1677 N N . HIS B 1 12 ? 79.273 53.687 18.728 1.00 49.32 12 HIS B N 1
ATOM 1678 C CA . HIS B 1 12 ? 80.043 53.309 19.924 1.00 51.66 12 HIS B CA 1
ATOM 1679 C C . HIS B 1 12 ? 81.561 53.420 19.777 1.00 50.49 12 HIS B C 1
ATOM 1680 O O . HIS B 1 12 ? 82.238 53.439 20.801 1.00 47.92 12 HIS B O 1
ATOM 1687 N N . ASP B 1 13 ? 82.056 53.566 18.539 1.00 46.86 13 ASP B N 1
ATOM 1688 C CA . ASP B 1 13 ? 83.500 53.711 18.234 1.00 54.71 13 ASP B CA 1
ATOM 1689 C C . ASP B 1 13 ? 84.109 54.973 18.849 1.00 54.43 13 ASP B C 1
ATOM 1690 O O . ASP B 1 13 ? 83.485 56.035 18.834 1.00 58.12 13 ASP B O 1
ATOM 1695 N N . LEU B 1 14 ? 85.327 54.847 19.368 1.00 44.91 14 LEU B N 1
ATOM 1696 C CA . LEU B 1 14 ? 85.997 55.958 20.032 1.00 42.26 14 LEU B CA 1
ATOM 1697 C C . LEU B 1 14 ? 87.445 56.087 19.632 1.00 38.34 14 LEU B C 1
ATOM 1698 O O . LEU B 1 14 ? 88.103 55.116 19.354 1.00 32.69 14 LEU B O 1
ATOM 1703 N N . PRO B 1 15 ? 87.941 57.306 19.633 1.00 37.64 15 PRO B N 1
ATOM 1704 C CA . PRO B 1 15 ? 89.329 57.521 19.312 1.00 36.48 15 PRO B CA 1
ATOM 1705 C C . PRO B 1 15 ? 90.249 57.175 20.455 1.00 37.90 15 PRO B C 1
ATOM 1706 O O . PRO B 1 15 ? 89.846 57.131 21.630 1.00 33.79 15 PRO B O 1
ATOM 1710 N N . ASP B 1 16 ? 91.507 56.944 20.096 1.00 37.62 16 ASP B N 1
ATOM 1711 C CA . ASP B 1 16 ? 92.537 56.630 21.060 1.00 41.19 16 ASP B CA 1
ATOM 1712 C C . ASP B 1 16 ? 92.977 57.980 21.661 1.00 35.79 16 ASP B C 1
ATOM 1713 O O . ASP B 1 16 ? 93.413 58.878 20.970 1.00 37.63 16 ASP B O 1
ATOM 1718 N N . VAL B 1 17 ? 92.857 58.086 22.963 1.00 33.75 17 VAL B N 1
ATOM 1719 C CA . VAL B 1 17 ? 93.116 59.328 23.654 1.00 34.41 17 VAL B CA 1
ATOM 1720 C C . VAL B 1 17 ? 94.324 59.233 24.608 1.00 39.76 17 VAL B C 1
ATOM 1721 O O . VAL B 1 17 ? 94.542 60.142 25.415 1.00 38.74 17 VAL B O 1
ATOM 1725 N N . SER B 1 18 ? 95.083 58.130 24.523 1.00 43.11 18 SER B N 1
ATOM 1726 C CA . SER B 1 18 ? 96.248 57.895 25.389 1.00 46.13 18 SER B CA 1
ATOM 1727 C C . SER B 1 18 ? 97.299 58.950 25.006 1.00 41.25 18 SER B C 1
ATOM 1728 O O . SER B 1 18 ? 97.426 59.372 23.849 1.00 43.78 18 SER B O 1
ATOM 1731 N N . GLY B 1 19 ? 97.970 59.483 25.983 1.00 46.79 19 GLY B N 1
ATOM 1732 C CA . GLY B 1 19 ? 98.924 60.549 25.668 1.00 47.26 19 GLY B CA 1
ATOM 1733 C C . GLY B 1 19 ? 98.304 61.927 25.599 1.00 49.27 19 GLY B C 1
ATOM 1734 O O . GLY B 1 19 ? 99.051 62.927 25.519 1.00 53.91 19 GLY B O 1
ATOM 1735 N N . LEU B 1 20 ? 96.967 62.040 25.686 1.00 37.63 20 LEU B N 1
ATOM 1736 C CA . LEU B 1 20 ? 96.417 63.341 26.017 1.00 34.37 20 LEU B CA 1
ATOM 1737 C C . LEU B 1 20 ? 96.726 63.699 27.465 1.00 31.57 20 LEU B C 1
ATOM 1738 O O . LEU B 1 20 ? 96.614 62.863 28.351 1.00 32.88 20 LEU B O 1
ATOM 1743 N N . SER B 1 21 ? 97.208 64.912 27.677 1.00 29.01 21 SER B N 1
ATOM 1744 C CA . SER B 1 21 ? 97.304 65.495 29.020 1.00 28.32 21 SER B CA 1
ATOM 1745 C C . SER B 1 21 ? 95.985 66.220 29.365 1.00 27.52 21 SER B C 1
ATOM 1746 O O . SER B 1 21 ? 95.326 66.803 28.491 1.00 26.25 21 SER B O 1
ATOM 1749 N N . ILE B 1 22 ? 95.634 66.230 30.640 1.00 26.17 22 ILE B N 1
ATOM 1750 C CA . ILE B 1 22 ? 94.379 66.812 31.106 1.00 28.55 22 ILE B CA 1
ATOM 1751 C C . ILE B 1 22 ? 94.598 67.849 32.222 1.00 27.73 22 ILE B C 1
ATOM 1752 O O . ILE B 1 22 ? 95.239 67.536 33.217 1.00 24.24 22 ILE B O 1
ATOM 1757 N N . ALA B 1 23 ? 94.097 69.069 32.034 1.00 26.48 23 ALA B N 1
ATOM 1758 C CA . ALA B 1 23 ? 94.138 70.038 33.097 1.00 25.79 23 ALA B CA 1
ATOM 1759 C C . ALA B 1 23 ? 92.801 69.970 33.771 1.00 27.35 23 ALA B C 1
ATOM 1760 O O . ALA B 1 23 ? 91.771 69.742 33.103 1.00 24.47 23 ALA B O 1
ATOM 1762 N N . VAL B 1 24 ? 92.796 70.204 35.084 1.00 26.80 24 VAL B N 1
ATOM 1763 C CA . VAL B 1 24 ? 91.526 70.346 35.807 1.00 26.88 24 VAL B CA 1
ATOM 1764 C C . VAL B 1 24 ? 91.569 71.607 36.613 1.00 28.70 24 VAL B C 1
ATOM 1765 O O . VAL B 1 24 ? 92.286 71.656 37.632 1.00 31.17 24 VAL B O 1
ATOM 1769 N N . LEU B 1 25 ? 90.773 72.593 36.189 1.00 25.94 25 LEU B N 1
ATOM 1770 C CA . LEU B 1 25 ? 90.701 73.857 36.804 1.00 27.17 25 LEU B CA 1
ATOM 1771 C C . LEU B 1 25 ? 89.770 73.740 38.012 1.00 30.45 25 LEU B C 1
ATOM 1772 O O . LEU B 1 25 ? 88.708 73.083 37.949 1.00 29.45 25 LEU B O 1
ATOM 1777 N N . GLY B 1 26 ? 90.167 74.395 39.115 1.00 31.71 26 GLY B N 1
ATOM 1778 C CA . GLY B 1 26 ? 89.489 74.181 40.376 1.00 33.02 26 GLY B CA 1
ATOM 1779 C C . GLY B 1 26 ? 89.711 72.733 40.775 1.00 35.21 26 GLY B C 1
ATOM 1780 O O . GLY B 1 26 ? 88.823 72.085 41.319 1.00 38.37 26 GLY B O 1
ATOM 1781 N N . GLY B 1 27 ? 90.899 72.230 40.462 1.00 31.68 27 GLY B N 1
ATOM 1782 C CA . GLY B 1 27 ? 91.199 70.845 40.665 1.00 33.26 27 GLY B CA 1
ATOM 1783 C C . GLY B 1 27 ? 91.499 70.459 42.105 1.00 36.47 27 GLY B C 1
ATOM 1784 O O . GLY B 1 27 ? 91.879 69.318 42.319 1.00 36.44 27 GLY B O 1
ATOM 1785 N N . THR B 1 28 ? 91.333 71.382 43.072 1.00 31.48 28 THR B N 1
ATOM 1786 C CA . THR B 1 28 ? 91.784 71.125 44.412 1.00 35.77 28 THR B CA 1
ATOM 1787 C C . THR B 1 28 ? 90.701 70.645 45.307 1.00 39.35 28 THR B C 1
ATOM 1788 O O . THR B 1 28 ? 91.005 70.208 46.397 1.00 44.50 28 THR B O 1
ATOM 1792 N N . GLY B 1 29 ? 89.453 70.713 44.880 1.00 35.58 29 GLY B N 1
ATOM 1793 C CA . GLY B 1 29 ? 88.360 70.120 45.619 1.00 39.52 29 GLY B CA 1
ATOM 1794 C C . GLY B 1 29 ? 88.098 68.654 45.244 1.00 39.88 29 GLY B C 1
ATOM 1795 O O . GLY B 1 29 ? 88.921 67.982 44.569 1.00 33.37 29 GLY B O 1
ATOM 1796 N N . ASP B 1 30 ? 86.939 68.172 45.692 1.00 35.29 30 ASP B N 1
ATOM 1797 C CA . ASP B 1 30 ? 86.575 66.756 45.579 1.00 35.43 30 ASP B CA 1
ATOM 1798 C C . ASP B 1 30 ? 86.384 66.319 44.113 1.00 34.94 30 ASP B C 1
ATOM 1799 O O . ASP B 1 30 ? 86.913 65.323 43.709 1.00 30.46 30 ASP B O 1
ATOM 1804 N N . GLN B 1 31 ? 85.586 67.069 43.383 1.00 34.22 31 GLN B N 1
ATOM 1805 C CA . GLN B 1 31 ? 85.325 66.766 41.979 1.00 39.98 31 GLN B CA 1
ATOM 1806 C C . GLN B 1 31 ? 86.583 66.705 41.153 1.00 38.53 31 GLN B C 1
ATOM 1807 O O . GLN B 1 31 ? 86.867 65.704 40.500 1.00 37.77 31 GLN B O 1
ATOM 1813 N N . GLY B 1 32 ? 87.362 67.765 41.218 1.00 38.15 32 GLY B N 1
ATOM 1814 C CA . GLY B 1 32 ? 88.615 67.823 40.540 1.00 37.00 32 GLY B CA 1
ATOM 1815 C C . GLY B 1 32 ? 89.638 66.815 40.963 1.00 42.48 32 GLY B C 1
ATOM 1816 O O . GLY B 1 32 ? 90.319 66.244 40.115 1.00 39.17 32 GLY B O 1
ATOM 1817 N N . ARG B 1 33 ? 89.791 66.604 42.279 1.00 37.52 33 ARG B N 1
ATOM 1818 C CA . ARG B 1 33 ? 90.703 65.593 42.759 1.00 34.70 33 ARG B CA 1
ATOM 1819 C C . ARG B 1 33 ? 90.246 64.217 42.350 1.00 27.16 33 ARG B C 1
ATOM 1820 O O . ARG B 1 33 ? 91.090 63.378 41.988 1.00 32.25 33 ARG B O 1
ATOM 1828 N N . GLY B 1 34 ? 88.943 63.985 42.415 1.00 24.63 34 GLY B N 1
ATOM 1829 C CA . GLY B 1 34 ? 88.348 62.670 42.007 1.00 26.33 34 GLY B CA 1
ATOM 1830 C C . GLY B 1 34 ? 88.656 62.380 40.498 1.00 26.56 34 GLY B C 1
ATOM 1831 O O . GLY B 1 34 ? 89.178 61.322 40.156 1.00 24.91 34 GLY B O 1
ATOM 1832 N N . LEU B 1 35 ? 88.407 63.359 39.622 1.00 29.26 35 LEU B N 1
ATOM 1833 C CA . LEU B 1 35 ? 88.689 63.147 38.189 1.00 28.01 35 LEU B CA 1
ATOM 1834 C C . LEU B 1 35 ? 90.169 62.968 37.970 1.00 27.01 35 LEU B C 1
ATOM 1835 O O . LEU B 1 35 ? 90.604 61.995 37.298 1.00 27.07 35 LEU B O 1
ATOM 1840 N N . ALA B 1 36 ? 90.958 63.861 38.564 1.00 28.06 36 ALA B N 1
ATOM 1841 C CA . ALA B 1 36 ? 92.412 63.825 38.406 1.00 30.17 36 ALA B CA 1
ATOM 1842 C C . ALA B 1 36 ? 92.997 62.511 38.836 1.00 28.88 36 ALA B C 1
ATOM 1843 O O . ALA B 1 36 ? 93.867 61.906 38.160 1.00 27.35 36 ALA B O 1
ATOM 1845 N N . ARG B 1 37 ? 92.528 62.040 39.982 1.00 29.53 37 ARG B N 1
ATOM 1846 C CA . ARG B 1 37 ? 93.021 60.760 40.476 1.00 27.98 37 ARG B CA 1
ATOM 1847 C C . ARG B 1 37 ? 92.735 59.633 39.480 1.00 28.93 37 ARG B C 1
ATOM 1848 O O . ARG B 1 37 ? 93.628 58.840 39.151 1.00 29.80 37 ARG B O 1
ATOM 1856 N N . ARG B 1 38 ? 91.499 59.545 38.978 1.00 26.92 38 ARG B N 1
ATOM 1857 C CA . ARG B 1 38 ? 91.160 58.444 38.038 1.00 25.04 38 ARG B CA 1
ATOM 1858 C C . ARG B 1 38 ? 91.880 58.567 36.701 1.00 25.11 38 ARG B C 1
ATOM 1859 O O . ARG B 1 38 ? 92.323 57.547 36.137 1.00 28.52 38 ARG B O 1
ATOM 1867 N N . PHE B 1 39 ? 92.044 59.783 36.195 1.00 27.00 39 PHE B N 1
ATOM 1868 C CA . PHE B 1 39 ? 92.747 59.918 34.896 1.00 28.44 39 PHE B CA 1
ATOM 1869 C C . PHE B 1 39 ? 94.233 59.594 35.043 1.00 28.01 39 PHE B C 1
ATOM 1870 O O . PHE B 1 39 ? 94.810 58.920 34.217 1.00 27.18 39 PHE B O 1
ATOM 1878 N N . ALA B 1 40 ? 94.824 60.071 36.136 1.00 32.60 40 ALA B N 1
ATOM 1879 C CA . ALA B 1 40 ? 96.241 59.747 36.424 1.00 32.51 40 ALA B CA 1
ATOM 1880 C C . ALA B 1 40 ? 96.455 58.264 36.638 1.00 34.81 40 ALA B C 1
ATOM 1881 O O . ALA B 1 40 ? 97.474 57.711 36.165 1.00 32.21 40 ALA B O 1
ATOM 1883 N N . MET B 1 41 ? 95.504 57.608 37.320 1.00 32.21 41 MET B N 1
ATOM 1884 C CA . MET B 1 41 ? 95.586 56.159 37.479 1.00 33.37 41 MET B CA 1
ATOM 1885 C C . MET B 1 41 ? 95.502 55.442 36.162 1.00 34.50 41 MET B C 1
ATOM 1886 O O . MET B 1 41 ? 96.035 54.360 36.007 1.00 38.68 41 MET B O 1
ATOM 1891 N N . ALA B 1 42 ? 94.813 56.030 35.195 1.00 34.31 42 ALA B N 1
ATOM 1892 C CA . ALA B 1 42 ? 94.762 55.473 33.867 1.00 34.19 42 ALA B CA 1
ATOM 1893 C C . ALA B 1 42 ? 95.991 55.809 33.006 1.00 31.59 42 ALA B C 1
ATOM 1894 O O . ALA B 1 42 ? 96.039 55.390 31.884 1.00 34.48 42 ALA B O 1
ATOM 1896 N N . GLY B 1 43 ? 96.945 56.594 33.500 1.00 35.22 43 GLY B N 1
ATOM 1897 C CA . GLY B 1 43 ? 98.204 56.871 32.821 1.00 33.67 43 GLY B CA 1
ATOM 1898 C C . GLY B 1 43 ? 98.317 58.274 32.255 1.00 36.71 43 GLY B C 1
ATOM 1899 O O . GLY B 1 43 ? 99.346 58.595 31.702 1.00 36.48 43 GLY B O 1
ATOM 1900 N N . HIS B 1 44 ? 97.295 59.135 32.384 1.00 32.88 44 HIS B N 1
ATOM 1901 C CA . HIS B 1 44 ? 97.376 60.453 31.815 1.00 30.03 44 HIS B CA 1
ATOM 1902 C C . HIS B 1 44 ? 98.108 61.375 32.726 1.00 30.07 44 HIS B C 1
ATOM 1903 O O . HIS B 1 44 ? 97.828 61.467 33.945 1.00 31.34 44 HIS B O 1
ATOM 1910 N N . GLU B 1 45 ? 98.982 62.167 32.120 1.00 28.37 45 GLU B N 1
ATOM 1911 C CA . GLU B 1 45 ? 99.486 63.348 32.807 1.00 32.43 45 GLU B CA 1
ATOM 1912 C C . GLU B 1 45 ? 98.300 64.264 33.120 1.00 30.65 45 GLU B C 1
ATOM 1913 O O . GLU B 1 45 ? 97.523 64.581 32.196 1.00 29.61 45 GLU B O 1
ATOM 1919 N N . VAL B 1 46 ? 98.156 64.616 34.391 1.00 27.07 46 VAL B N 1
ATOM 1920 C CA . VAL B 1 46 ? 97.143 65.524 34.851 1.00 30.18 46 VAL B CA 1
ATOM 1921 C C . VAL B 1 46 ? 97.795 66.732 35.514 1.00 33.85 46 VAL B C 1
ATOM 1922 O O . VAL B 1 46 ? 98.746 66.573 36.320 1.00 32.63 46 VAL B O 1
ATOM 1926 N N . ILE B 1 47 ? 97.229 67.908 35.224 1.00 29.77 47 ILE B N 1
ATOM 1927 C CA . ILE B 1 47 ? 97.630 69.158 35.824 1.00 31.45 47 ILE B CA 1
ATOM 1928 C C . ILE B 1 47 ? 96.463 69.777 36.569 1.00 31.33 47 ILE B C 1
ATOM 1929 O O . ILE B 1 47 ? 95.512 70.228 35.979 1.00 29.83 47 ILE B O 1
ATOM 1934 N N . LEU B 1 48 ? 96.559 69.823 37.890 1.00 31.00 48 LEU B N 1
ATOM 1935 C CA . LEU B 1 48 ? 95.626 70.512 38.730 1.00 32.95 48 LEU B CA 1
ATOM 1936 C C . LEU B 1 48 ? 95.877 72.009 38.674 1.00 33.74 48 LEU B C 1
ATOM 1937 O O . LEU B 1 48 ? 97.007 72.429 38.559 1.00 35.21 48 LEU B O 1
ATOM 1942 N N . GLY B 1 49 ? 94.784 72.762 38.620 1.00 30.73 49 GLY B N 1
ATOM 1943 C CA . GLY B 1 49 ? 94.773 74.211 38.635 1.00 34.05 49 GLY B CA 1
ATOM 1944 C C . GLY B 1 49 ? 94.115 74.714 39.918 1.00 32.77 49 GLY B C 1
ATOM 1945 O O . GLY B 1 49 ? 93.187 74.106 40.445 1.00 35.49 49 GLY B O 1
ATOM 1946 N N . SER B 1 50 ? 94.608 75.845 40.394 1.00 34.34 50 SER B N 1
ATOM 1947 C CA . SER B 1 50 ? 94.108 76.486 41.576 1.00 37.36 50 SER B CA 1
ATOM 1948 C C . SER B 1 50 ? 94.423 77.966 41.441 1.00 35.23 50 SER B C 1
ATOM 1949 O O . SER B 1 50 ? 95.345 78.339 40.732 1.00 40.74 50 SER B O 1
ATOM 1952 N N . ARG B 1 51 ? 93.665 78.805 42.106 1.00 36.35 51 ARG B N 1
ATOM 1953 C CA . ARG B 1 51 ? 94.092 80.179 42.336 1.00 43.04 51 ARG B CA 1
ATOM 1954 C C . ARG B 1 51 ? 95.473 80.327 43.039 1.00 47.89 51 ARG B C 1
ATOM 1955 O O . ARG B 1 51 ? 96.098 81.364 42.908 1.00 47.76 51 ARG B O 1
ATOM 1963 N N . SER B 1 52 ? 95.963 79.314 43.750 1.00 43.52 52 SER B N 1
ATOM 1964 C CA . SER B 1 52 ? 97.323 79.360 44.253 1.00 43.55 52 SER B CA 1
ATOM 1965 C C . SER B 1 52 ? 98.076 78.110 43.838 1.00 43.50 52 SER B C 1
ATOM 1966 O O . SER B 1 52 ? 97.706 76.984 44.249 1.00 41.76 52 SER B O 1
ATOM 1969 N N . ALA B 1 53 ? 99.169 78.297 43.082 1.00 42.02 53 ALA B N 1
ATOM 1970 C CA . ALA B 1 53 ? 99.966 77.173 42.561 1.00 45.15 53 ALA B CA 1
ATOM 1971 C C . ALA B 1 53 ? 100.551 76.238 43.644 1.00 50.39 53 ALA B C 1
ATOM 1972 O O . ALA B 1 53 ? 100.741 75.035 43.418 1.00 48.52 53 ALA B O 1
ATOM 1974 N N . GLU B 1 54 ? 100.801 76.823 44.822 1.00 55.70 54 GLU B N 1
ATOM 1975 C CA . GLU B 1 54 ? 101.343 76.171 46.023 1.00 52.41 54 GLU B CA 1
ATOM 1976 C C . GLU B 1 54 ? 100.326 75.123 46.511 1.00 49.14 54 GLU B C 1
ATOM 1977 O O . GLU B 1 54 ? 100.672 73.950 46.742 1.00 52.02 54 GLU B O 1
ATOM 1983 N N . ARG B 1 55 ? 99.085 75.594 46.702 1.00 42.20 55 ARG B N 1
ATOM 1984 C CA . ARG B 1 55 ? 97.971 74.769 47.072 1.00 43.03 55 ARG B CA 1
ATOM 1985 C C . ARG B 1 55 ? 97.724 73.624 46.071 1.00 47.31 55 ARG B C 1
ATOM 1986 O O . ARG B 1 55 ? 97.437 72.511 46.497 1.00 45.26 55 ARG B O 1
ATOM 1994 N N . ALA B 1 56 ? 97.866 73.892 44.768 1.00 43.13 56 ALA B N 1
ATOM 1995 C CA . ALA B 1 56 ? 97.643 72.883 43.742 1.00 43.19 56 ALA B CA 1
ATOM 1996 C C . ALA B 1 56 ? 98.730 71.818 43.843 1.00 42.20 56 ALA B C 1
ATOM 1997 O O . ALA B 1 56 ? 98.423 70.646 43.828 1.00 38.45 56 ALA B O 1
ATOM 1999 N N . GLN B 1 57 ? 99.994 72.230 43.962 1.00 44.97 57 GLN B N 1
ATOM 2000 C CA . GLN B 1 57 ? 101.125 71.274 44.015 1.00 47.73 57 GLN B CA 1
ATOM 2001 C C . GLN B 1 57 ? 101.062 70.392 45.242 1.00 41.21 57 GLN B C 1
ATOM 2002 O O . GLN B 1 57 ? 101.516 69.261 45.194 1.00 43.30 57 GLN B O 1
ATOM 2008 N N . ALA B 1 58 ? 100.508 70.913 46.328 1.00 42.21 58 ALA B N 1
ATOM 2009 C CA . ALA B 1 58 ? 100.395 70.165 47.590 1.00 46.02 58 ALA B CA 1
ATOM 2010 C C . ALA B 1 58 ? 99.313 69.100 47.491 1.00 52.16 58 ALA B C 1
ATOM 2011 O O . ALA B 1 58 ? 99.482 67.965 47.948 1.00 46.86 58 ALA B O 1
ATOM 2013 N N . VAL B 1 59 ? 98.178 69.498 46.916 1.00 50.93 59 VAL B N 1
ATOM 2014 C CA . VAL B 1 59 ? 97.061 68.578 46.670 1.00 48.49 59 VAL B CA 1
ATOM 2015 C C . VAL B 1 59 ? 97.517 67.498 45.703 1.00 45.03 59 VAL B C 1
ATOM 2016 O O . VAL B 1 59 ? 97.286 66.312 45.938 1.00 42.22 59 VAL B O 1
ATOM 2020 N N . ALA B 1 60 ? 98.183 67.910 44.635 1.00 40.28 60 ALA B N 1
ATOM 2021 C CA . ALA B 1 60 ? 98.782 66.935 43.720 1.00 41.41 60 ALA B CA 1
ATOM 2022 C C . ALA B 1 60 ? 99.715 65.927 44.434 1.00 45.66 60 ALA B C 1
ATOM 2023 O O . ALA B 1 60 ? 99.705 64.742 44.136 1.00 40.12 60 ALA B O 1
ATOM 2025 N N . ALA B 1 61 ? 100.542 66.423 45.358 1.00 49.29 61 ALA B N 1
ATOM 2026 C CA . ALA B 1 61 ? 101.468 65.570 46.094 1.00 52.17 61 ALA B CA 1
ATOM 2027 C C . ALA B 1 61 ? 100.760 64.578 47.038 1.00 49.40 61 ALA B C 1
ATOM 2028 O O . ALA B 1 61 ? 101.253 63.490 47.228 1.00 57.82 61 ALA B O 1
ATOM 2030 N N . GLU B 1 62 ? 99.608 64.913 47.600 1.00 46.54 62 GLU B N 1
ATOM 2031 C CA . GLU B 1 62 ? 98.870 63.938 48.421 1.00 51.19 62 GLU B CA 1
ATOM 2032 C C . GLU B 1 62 ? 97.948 63.009 47.641 1.00 51.02 62 GLU B C 1
ATOM 2033 O O . GLU B 1 62 ? 97.366 62.103 48.221 1.00 53.43 62 GLU B O 1
ATOM 2039 N N . LEU B 1 63 ? 97.808 63.211 46.337 1.00 49.58 63 LEU B N 1
ATOM 2040 C CA . LEU B 1 63 ? 96.746 62.546 45.604 1.00 48.41 63 LEU B CA 1
ATOM 2041 C C . LEU B 1 63 ? 96.978 61.035 45.460 1.00 48.78 63 LEU B C 1
ATOM 2042 O O . LEU B 1 63 ? 96.034 60.255 45.544 1.00 51.61 63 LEU B O 1
ATOM 2047 N N . GLY B 1 64 ? 98.229 60.632 45.278 1.00 48.33 64 GLY B N 1
ATOM 2048 C CA . GLY B 1 64 ? 98.589 59.223 45.236 1.00 50.89 64 GLY B CA 1
ATOM 2049 C C . GLY B 1 64 ? 100.044 59.100 44.839 1.00 53.57 64 GLY B C 1
ATOM 2050 O O . GLY B 1 64 ? 100.501 59.800 43.931 1.00 58.06 64 GLY B O 1
ATOM 2051 N N . GLU B 1 65 ? 100.780 58.218 45.511 1.00 61.17 65 GLU B N 1
ATOM 2052 C CA . GLU B 1 65 ? 102.221 57.996 45.241 1.00 65.85 65 GLU B CA 1
ATOM 2053 C C . GLU B 1 65 ? 102.453 57.444 43.827 1.00 59.32 65 GLU B C 1
ATOM 2054 O O . GLU B 1 65 ? 101.761 56.539 43.386 1.00 53.56 65 GLU B O 1
ATOM 2060 N N . GLY B 1 66 ? 103.407 58.028 43.113 1.00 54.70 66 GLY B N 1
ATOM 2061 C CA . GLY B 1 66 ? 103.729 57.583 41.782 1.00 50.41 66 GLY B CA 1
ATOM 2062 C C . GLY B 1 66 ? 102.710 57.878 40.704 1.00 49.62 66 GLY B C 1
ATOM 2063 O O . GLY B 1 66 ? 102.862 57.335 39.638 1.00 56.77 66 GLY B O 1
ATOM 2064 N N . LEU B 1 67 ? 101.686 58.711 40.964 1.00 46.39 67 LEU B N 1
ATOM 2065 C CA . LEU B 1 67 ? 100.699 59.146 39.938 1.00 41.11 67 LEU B CA 1
ATOM 2066 C C . LEU B 1 67 ? 101.227 60.381 39.167 1.00 41.03 67 LEU B C 1
ATOM 2067 O O . LEU B 1 67 ? 101.677 61.358 39.803 1.00 36.85 67 LEU B O 1
ATOM 2072 N N . PRO B 1 68 ? 101.116 60.388 37.822 1.00 36.57 68 PRO B N 1
ATOM 2073 C CA . PRO B 1 68 ? 101.615 61.517 37.040 1.00 36.35 68 PRO B CA 1
ATOM 2074 C C . PRO B 1 68 ? 100.762 62.798 37.126 1.00 39.81 68 PRO B C 1
ATOM 2075 O O . PRO B 1 68 ? 100.178 63.243 36.132 1.00 34.25 68 PRO B O 1
ATOM 2079 N N . VAL B 1 69 ? 100.738 63.405 38.305 1.00 39.46 69 VAL B N 1
ATOM 2080 C CA . VAL B 1 69 ? 99.913 64.573 38.547 1.00 43.67 69 VAL B CA 1
ATOM 2081 C C . VAL B 1 69 ? 100.765 65.673 39.129 1.00 46.60 69 VAL B C 1
ATOM 2082 O O . VAL B 1 69 ? 101.616 65.404 39.984 1.00 45.06 69 VAL B O 1
ATOM 2086 N N . ARG B 1 70 ? 100.544 66.904 38.684 1.00 39.71 70 ARG B N 1
ATOM 2087 C CA . ARG B 1 70 ? 101.144 68.043 39.350 1.00 40.09 70 ARG B CA 1
ATOM 2088 C C . ARG B 1 70 ? 100.250 69.250 39.389 1.00 39.49 70 ARG B C 1
ATOM 2089 O O . ARG B 1 70 ? 99.147 69.221 38.873 1.00 35.84 70 ARG B O 1
ATOM 2097 N N . GLY B 1 71 ? 100.708 70.312 40.034 1.00 37.71 71 GLY B N 1
ATOM 2098 C CA . GLY B 1 71 ? 99.878 71.503 40.300 1.00 38.56 71 GLY B CA 1
ATOM 2099 C C . GLY B 1 71 ? 100.473 72.754 39.688 1.00 40.36 71 GLY B C 1
ATOM 2100 O O . GLY B 1 71 ? 101.698 72.867 39.580 1.00 40.85 71 GLY B O 1
ATOM 2101 N N . MET B 1 72 ? 99.598 73.695 39.314 1.00 35.66 72 MET B N 1
ATOM 2102 C CA . MET B 1 72 ? 99.976 75.013 38.873 1.00 36.14 72 MET B CA 1
ATOM 2103 C C . MET B 1 72 ? 98.843 75.894 39.202 1.00 34.17 72 MET B C 1
ATOM 2104 O O . MET B 1 72 ? 97.780 75.417 39.676 1.00 33.77 72 MET B O 1
ATOM 2109 N N . ASP B 1 73 ? 99.008 77.181 38.902 1.00 36.38 73 ASP B N 1
ATOM 2110 C CA . ASP B 1 73 ? 97.838 78.057 38.965 1.00 37.60 73 ASP B CA 1
ATOM 2111 C C . ASP B 1 73 ? 96.881 77.741 37.759 1.00 31.73 73 ASP B C 1
ATOM 2112 O O . ASP B 1 73 ? 97.259 77.022 36.848 1.00 33.67 73 ASP B O 1
ATOM 2117 N N . ASN B 1 74 ? 95.649 78.212 37.817 1.00 32.83 74 ASN B N 1
ATOM 2118 C CA . ASN B 1 74 ? 94.646 77.875 36.795 1.00 35.19 74 ASN B CA 1
ATOM 2119 C C . ASN B 1 74 ? 95.142 78.210 35.379 1.00 36.28 74 ASN B C 1
ATOM 2120 O O . ASN B 1 74 ? 94.998 77.382 34.457 1.00 34.59 74 ASN B O 1
ATOM 2125 N N . ALA B 1 75 ? 95.849 79.334 35.231 1.00 38.19 75 ALA B N 1
ATOM 2126 C CA . ALA B 1 75 ? 96.351 79.763 33.911 1.00 38.58 75 ALA B CA 1
ATOM 2127 C C . ALA B 1 75 ? 97.426 78.876 33.406 1.00 37.59 75 ALA B C 1
ATOM 2128 O O . ALA B 1 75 ? 97.500 78.604 32.214 1.00 40.18 75 ALA B O 1
ATOM 2130 N N . GLY B 1 76 ? 98.292 78.413 34.298 1.00 34.66 76 GLY B N 1
ATOM 2131 C CA . GLY B 1 76 ? 99.328 77.486 33.868 1.00 36.40 76 GLY B CA 1
ATOM 2132 C C . GLY B 1 76 ? 98.735 76.139 33.488 1.00 33.37 76 GLY B C 1
ATOM 2133 O O . GLY B 1 76 ? 99.156 75.540 32.518 1.00 34.03 76 GLY B O 1
ATOM 2134 N N . ALA B 1 77 ? 97.798 75.661 34.321 1.00 33.66 77 ALA B N 1
ATOM 2135 C CA . ALA B 1 77 ? 97.126 74.415 34.078 1.00 32.39 77 ALA B CA 1
ATOM 2136 C C . ALA B 1 77 ? 96.394 74.527 32.699 1.00 28.23 77 ALA B C 1
ATOM 2137 O O . ALA B 1 77 ? 96.556 73.702 31.850 1.00 28.73 77 ALA B O 1
ATOM 2139 N N . ALA B 1 78 ? 95.651 75.600 32.490 1.00 30.68 78 ALA B N 1
ATOM 2140 C CA . ALA B 1 78 ? 94.928 75.761 31.226 1.00 32.67 78 ALA B CA 1
ATOM 2141 C C . ALA B 1 78 ? 95.830 75.748 29.957 1.00 34.65 78 ALA B C 1
ATOM 2142 O O . ALA B 1 78 ? 95.490 75.157 28.918 1.00 31.63 78 ALA B O 1
ATOM 2144 N N . GLU B 1 79 ? 97.012 76.333 30.104 1.00 33.20 79 GLU B N 1
ATOM 2145 C CA . GLU B 1 79 ? 98.031 76.390 29.089 1.00 40.11 79 GLU B CA 1
ATOM 2146 C C . GLU B 1 79 ? 98.694 75.015 28.869 1.00 36.26 79 GLU B C 1
ATOM 2147 O O . GLU B 1 79 ? 98.939 74.593 27.718 1.00 32.99 79 GLU B O 1
ATOM 2153 N N . ALA B 1 80 ? 98.935 74.291 29.958 1.00 37.67 80 ALA B N 1
ATOM 2154 C CA . ALA B 1 80 ? 99.617 72.974 29.900 1.00 36.13 80 ALA B CA 1
ATOM 2155 C C . ALA B 1 80 ? 98.814 71.796 29.341 1.00 34.14 80 ALA B C 1
ATOM 2156 O O . ALA B 1 80 ? 99.379 70.848 28.782 1.00 36.94 80 ALA B O 1
ATOM 2158 N N . GLY B 1 81 ? 97.528 71.763 29.658 1.00 33.28 81 GLY B N 1
ATOM 2159 C CA . GLY B 1 81 ? 96.690 70.605 29.329 1.00 30.83 81 GLY B CA 1
ATOM 2160 C C . GLY B 1 81 ? 96.258 70.590 27.872 1.00 29.18 81 GLY B C 1
ATOM 2161 O O . GLY B 1 81 ? 95.914 71.626 27.309 1.00 32.92 81 GLY B O 1
ATOM 2162 N N . ASP B 1 82 ? 96.312 69.410 27.263 1.00 26.50 82 ASP B N 1
ATOM 2163 C CA . ASP B 1 82 ? 95.755 69.200 25.937 1.00 29.85 82 ASP B CA 1
ATOM 2164 C C . ASP B 1 82 ? 94.249 69.412 25.976 1.00 29.26 82 ASP B C 1
ATOM 2165 O O . ASP B 1 82 ? 93.717 70.141 25.135 1.00 33.31 82 ASP B O 1
ATOM 2170 N N . VAL B 1 83 ? 93.593 68.754 26.926 1.00 24.07 83 VAL B N 1
ATOM 2171 C CA . VAL B 1 83 ? 92.119 68.911 27.193 1.00 25.52 83 VAL B CA 1
ATOM 2172 C C . VAL B 1 83 ? 91.942 69.577 28.566 1.00 23.88 83 VAL B C 1
ATOM 2173 O O . VAL B 1 83 ? 92.661 69.244 29.492 1.00 26.22 83 VAL B O 1
ATOM 2177 N N . VAL B 1 84 ? 91.029 70.530 28.689 1.00 22.26 84 VAL B N 1
ATOM 2178 C CA . VAL B 1 84 ? 90.868 71.222 29.977 1.00 22.57 84 VAL B CA 1
ATOM 2179 C C . VAL B 1 84 ? 89.507 70.943 30.561 1.00 21.64 84 VAL B C 1
ATOM 2180 O O . VAL B 1 84 ? 88.495 71.256 29.922 1.00 24.68 84 VAL B O 1
ATOM 2184 N N . ILE B 1 85 ? 89.467 70.429 31.780 1.00 22.12 85 ILE B N 1
ATOM 2185 C CA . ILE B 1 85 ? 88.215 70.276 32.523 1.00 22.54 85 ILE B CA 1
ATOM 2186 C C . ILE B 1 85 ? 88.001 71.467 33.513 1.00 22.60 85 ILE B C 1
ATOM 2187 O O . ILE B 1 85 ? 88.926 71.816 34.250 1.00 25.25 85 ILE B O 1
ATOM 2192 N N . VAL B 1 86 ? 86.801 72.079 33.507 1.00 22.44 86 VAL B N 1
ATOM 2193 C CA . VAL B 1 86 ? 86.391 73.169 34.387 1.00 22.20 86 VAL B CA 1
ATOM 2194 C C . VAL B 1 86 ? 85.559 72.536 35.550 1.00 24.07 86 VAL B C 1
ATOM 2195 O O . VAL B 1 86 ? 84.454 71.955 35.323 1.00 24.40 86 VAL B O 1
ATOM 2199 N N . ALA B 1 87 ? 86.127 72.606 36.738 1.00 25.17 87 ALA B N 1
ATOM 2200 C CA . ALA B 1 87 ? 85.540 72.071 37.963 1.00 28.54 87 ALA B CA 1
ATOM 2201 C C . ALA B 1 87 ? 85.596 73.133 39.069 1.00 30.18 87 ALA B C 1
ATOM 2202 O O . ALA B 1 87 ? 85.882 72.813 40.202 1.00 30.83 87 ALA B O 1
ATOM 2204 N N . VAL B 1 88 ? 85.319 74.381 38.740 1.00 28.47 88 VAL B N 1
ATOM 2205 C CA . VAL B 1 88 ? 85.171 75.406 39.781 1.00 27.46 88 VAL B CA 1
ATOM 2206 C C . VAL B 1 88 ? 83.751 75.502 40.211 1.00 25.56 88 VAL B C 1
ATOM 2207 O O . VAL B 1 88 ? 82.847 74.997 39.507 1.00 23.45 88 VAL B O 1
ATOM 2211 N N . PRO B 1 89 ? 83.492 76.138 41.387 1.00 26.78 89 PRO B N 1
ATOM 2212 C CA . PRO B 1 89 ? 82.105 76.302 41.732 1.00 26.76 89 PRO B CA 1
ATOM 2213 C C . PRO B 1 89 ? 81.471 77.295 40.792 1.00 24.90 89 PRO B C 1
ATOM 2214 O O . PRO B 1 89 ? 82.168 78.139 40.213 1.00 25.45 89 PRO B O 1
ATOM 2218 N N . TRP B 1 90 ? 80.166 77.173 40.646 1.00 24.44 90 TRP B N 1
ATOM 2219 C CA . TRP B 1 90 ? 79.403 78.042 39.780 1.00 24.30 90 TRP B CA 1
ATOM 2220 C C . TRP B 1 90 ? 79.718 79.467 39.987 1.00 27.62 90 TRP B C 1
ATOM 2221 O O . TRP B 1 90 ? 79.712 80.260 39.034 1.00 26.69 90 TRP B O 1
ATOM 2232 N N . ASP B 1 91 ? 79.833 79.845 41.249 1.00 31.12 91 ASP B N 1
ATOM 2233 C CA . ASP B 1 91 ? 80.074 81.231 41.560 1.00 34.31 91 ASP B CA 1
ATOM 2234 C C . ASP B 1 91 ? 81.334 81.879 40.911 1.00 30.81 91 ASP B C 1
ATOM 2235 O O . ASP B 1 91 ? 81.340 83.037 40.608 1.00 34.98 91 ASP B O 1
ATOM 2240 N N . GLY B 1 92 ? 82.385 81.131 40.676 1.00 31.21 92 GLY B N 1
ATOM 2241 C CA . GLY B 1 92 ? 83.541 81.676 39.983 1.00 31.10 92 GLY B CA 1
ATOM 2242 C C . GLY B 1 92 ? 83.686 81.281 38.515 1.00 30.80 92 GLY B C 1
ATOM 2243 O O . GLY B 1 92 ? 84.730 81.569 37.932 1.00 27.15 92 GLY B O 1
ATOM 2244 N N . HIS B 1 93 ? 82.687 80.579 37.935 1.00 23.68 93 HIS B N 1
ATOM 2245 C CA . HIS B 1 93 ? 82.767 80.017 36.527 1.00 21.83 93 HIS B CA 1
ATOM 2246 C C . HIS B 1 93 ? 82.979 81.120 35.456 1.00 20.54 93 HIS B C 1
ATOM 2247 O O . HIS B 1 93 ? 83.940 81.075 34.701 1.00 22.62 93 HIS B O 1
ATOM 2254 N N . ARG B 1 94 ? 82.078 82.095 35.394 1.00 21.77 94 ARG B N 1
ATOM 2255 C CA . ARG B 1 94 ? 82.145 83.126 34.401 1.00 26.46 94 ARG B CA 1
ATOM 2256 C C . ARG B 1 94 ? 83.512 83.847 34.450 1.00 32.21 94 ARG B C 1
ATOM 2257 O O . ARG B 1 94 ? 84.254 83.898 33.470 1.00 32.48 94 ARG B O 1
ATOM 2265 N N . ALA B 1 95 ? 83.862 84.329 35.632 1.00 29.12 95 ALA B N 1
ATOM 2266 C CA . ALA B 1 95 ? 85.072 85.111 35.790 1.00 30.43 95 ALA B CA 1
ATOM 2267 C C . ALA B 1 95 ? 86.341 84.349 35.439 1.00 29.93 95 ALA B C 1
ATOM 2268 O O . ALA B 1 95 ? 87.225 84.837 34.706 1.00 31.37 95 ALA B O 1
ATOM 2270 N N . LEU B 1 96 ? 86.443 83.129 35.912 1.00 27.12 96 LEU B N 1
ATOM 2271 C CA . LEU B 1 96 ? 87.542 82.264 35.487 1.00 29.60 96 LEU B CA 1
ATOM 2272 C C . LEU B 1 96 ? 87.687 82.177 33.925 1.00 27.69 96 LEU B C 1
ATOM 2273 O O . LEU B 1 96 ? 88.783 82.407 33.356 1.00 25.04 96 LEU B O 1
ATOM 2278 N N . LEU B 1 97 ? 86.588 81.874 33.246 1.00 25.68 97 LEU B N 1
ATOM 2279 C CA . LEU B 1 97 ? 86.710 81.543 31.835 1.00 27.13 97 LEU B CA 1
ATOM 2280 C C . LEU B 1 97 ? 86.903 82.810 31.012 1.00 26.78 97 LEU B C 1
ATOM 2281 O O . LEU B 1 97 ? 87.585 82.784 29.993 1.00 27.82 97 LEU B O 1
ATOM 2286 N N . GLU B 1 98 ? 86.281 83.891 31.439 1.00 30.81 98 GLU B N 1
ATOM 2287 C CA . GLU B 1 98 ? 86.572 85.201 30.870 1.00 33.42 98 GLU B CA 1
ATOM 2288 C C . GLU B 1 98 ? 88.067 85.526 30.958 1.00 32.68 98 GLU B C 1
ATOM 2289 O O . GLU B 1 98 ? 88.647 85.998 29.976 1.00 37.36 98 GLU B O 1
ATOM 2295 N N . SER B 1 99 ? 88.713 85.177 32.052 1.00 31.06 99 SER B N 1
ATOM 2296 C CA . SER B 1 99 ? 90.126 85.458 32.190 1.00 34.88 99 SER B CA 1
ATOM 2297 C C . SER B 1 99 ? 91.045 84.482 31.423 1.00 34.00 99 SER B C 1
ATOM 2298 O O . SER B 1 99 ? 92.200 84.781 31.226 1.00 31.31 99 SER B O 1
ATOM 2301 N N . LEU B 1 100 ? 90.562 83.311 31.023 1.00 31.60 100 LEU B N 1
ATOM 2302 C CA . LEU B 1 100 ? 91.401 82.354 30.327 1.00 27.01 100 LEU B CA 1
ATOM 2303 C C . LEU B 1 100 ? 91.011 82.116 28.841 1.00 26.29 100 LEU B C 1
ATOM 2304 O O . LEU B 1 100 ? 91.527 81.194 28.185 1.00 25.90 100 LEU B O 1
ATOM 2309 N N . LYS B 1 101 ? 90.114 82.954 28.331 1.00 29.14 101 LYS B N 1
ATOM 2310 C CA . LYS B 1 101 ? 89.663 82.971 26.917 1.00 34.03 101 LYS B CA 1
ATOM 2311 C C . LYS B 1 101 ? 90.764 82.654 25.932 1.00 35.97 101 LYS B C 1
ATOM 2312 O O . LYS B 1 101 ? 90.616 81.730 25.110 1.00 32.86 101 LYS B O 1
ATOM 2318 N N . ASP B 1 102 ? 91.901 83.367 26.047 1.00 32.23 102 ASP B N 1
ATOM 2319 C CA . ASP B 1 102 ? 92.964 83.223 25.084 1.00 32.61 102 ASP B CA 1
ATOM 2320 C C . ASP B 1 102 ? 93.795 81.987 25.262 1.00 28.66 102 ASP B C 1
ATOM 2321 O O . ASP B 1 102 ? 94.154 81.338 24.250 1.00 28.03 102 ASP B O 1
ATOM 2326 N N A VAL B 1 103 ? 94.081 81.656 26.519 0.50 24.97 103 VAL B N 1
ATOM 2327 N N B VAL B 1 103 ? 94.143 81.600 26.491 0.50 24.27 103 VAL B N 1
ATOM 2328 C CA A VAL B 1 103 ? 94.770 80.436 26.883 0.50 25.03 103 VAL B CA 1
ATOM 2329 C CA B VAL B 1 103 ? 94.888 80.348 26.632 0.50 24.09 103 VAL B CA 1
ATOM 2330 C C A VAL B 1 103 ? 94.025 79.154 26.427 0.50 25.33 103 VAL B C 1
ATOM 2331 C C B VAL B 1 103 ? 94.019 79.148 26.181 0.50 23.76 103 VAL B C 1
ATOM 2332 O O A VAL B 1 103 ? 94.646 78.115 26.220 0.50 27.58 103 VAL B O 1
ATOM 2333 O O B VAL B 1 103 ? 94.539 78.198 25.598 0.50 24.40 103 VAL B O 1
ATOM 2340 N N . LEU B 1 104 ? 92.698 79.237 26.361 1.00 22.45 104 LEU B N 1
ATOM 2341 C CA . LEU B 1 104 ? 91.819 78.101 25.991 1.00 23.59 104 LEU B CA 1
ATOM 2342 C C . LEU B 1 104 ? 91.505 78.043 24.504 1.00 25.03 104 LEU B C 1
ATOM 2343 O O . LEU B 1 104 ? 90.837 77.115 24.047 1.00 24.23 104 LEU B O 1
ATOM 2348 N N . ALA B 1 105 ? 91.972 79.029 23.725 1.00 25.10 105 ALA B N 1
ATOM 2349 C CA . ALA B 1 105 ? 91.653 79.040 22.280 1.00 25.08 105 ALA B CA 1
ATOM 2350 C C . ALA B 1 105 ? 92.165 77.821 21.569 1.00 23.17 105 ALA B C 1
ATOM 2351 O O . ALA B 1 105 ? 93.297 77.408 21.758 1.00 23.57 105 ALA B O 1
ATOM 2353 N N . GLY B 1 106 ? 91.307 77.223 20.732 1.00 21.74 106 GLY B N 1
ATOM 2354 C CA . GLY B 1 106 ? 91.667 76.049 20.022 1.00 23.04 106 GLY B CA 1
ATOM 2355 C C . GLY B 1 106 ? 91.591 74.723 20.799 1.00 23.92 106 GLY B C 1
ATOM 2356 O O . GLY B 1 106 ? 91.990 73.718 20.246 1.00 22.86 106 GLY B O 1
ATOM 2357 N N . LYS B 1 107 ? 91.186 74.730 22.068 1.00 22.28 107 LYS B N 1
ATOM 2358 C CA . LYS B 1 107 ? 91.194 73.529 22.916 1.00 21.62 107 LYS B CA 1
ATOM 2359 C C . LYS B 1 107 ? 89.777 73.003 23.153 1.00 19.96 107 LYS B C 1
ATOM 2360 O O . LYS B 1 107 ? 88.802 73.737 23.111 1.00 22.67 107 LYS B O 1
ATOM 2366 N N . ILE B 1 108 ? 89.718 71.723 23.456 1.00 23.78 108 ILE B N 1
ATOM 2367 C CA . ILE B 1 108 ? 88.500 71.064 24.003 1.00 23.32 108 ILE B CA 1
ATOM 2368 C C . ILE B 1 108 ? 88.405 71.474 25.492 1.00 21.23 108 ILE B C 1
ATOM 2369 O O . ILE B 1 108 ? 89.338 71.260 26.238 1.00 19.98 108 ILE B O 1
ATOM 2374 N N . VAL B 1 109 ? 87.298 72.093 25.852 1.00 18.99 109 VAL B N 1
ATOM 2375 C CA . VAL B 1 109 ? 87.048 72.520 27.206 1.00 19.66 109 VAL B CA 1
ATOM 2376 C C . VAL B 1 109 ? 85.777 71.842 27.715 1.00 18.81 109 VAL B C 1
ATOM 2377 O O . VAL B 1 109 ? 84.709 72.070 27.148 1.00 20.36 109 VAL B O 1
ATOM 2381 N N . VAL B 1 110 ? 85.926 71.075 28.781 1.00 18.13 110 VAL B N 1
ATOM 2382 C CA . VAL B 1 110 ? 84.875 70.200 29.322 1.00 19.11 110 VAL B CA 1
ATOM 2383 C C . VAL B 1 110 ? 84.333 70.885 30.545 1.00 17.97 110 VAL B C 1
ATOM 2384 O O . VAL B 1 110 ? 85.069 71.077 31.520 1.00 18.42 110 VAL B O 1
ATOM 2388 N N . ASP B 1 111 ? 83.067 71.238 30.521 1.00 18.37 111 ASP B N 1
ATOM 2389 C CA . ASP B 1 111 ? 82.418 71.878 31.677 1.00 17.89 111 ASP B CA 1
ATOM 2390 C C . ASP B 1 111 ? 81.633 70.793 32.494 1.00 18.84 111 ASP B C 1
ATOM 2391 O O . ASP B 1 111 ? 80.772 70.125 31.934 1.00 18.12 111 ASP B O 1
ATOM 2396 N N . CYS B 1 112 ? 81.969 70.590 33.766 1.00 20.37 112 CYS B N 1
ATOM 2397 C CA . CYS B 1 112 ? 81.202 69.754 34.660 1.00 21.43 112 CYS B CA 1
ATOM 2398 C C . CYS B 1 112 ? 80.500 70.489 35.798 1.00 21.50 112 CYS B C 1
ATOM 2399 O O . CYS B 1 112 ? 79.977 69.874 36.698 1.00 27.14 112 CYS B O 1
ATOM 2402 N N . VAL B 1 113 ? 80.330 71.760 35.654 1.00 20.94 113 VAL B N 1
ATOM 2403 C CA . VAL B 1 113 ? 79.806 72.621 36.698 1.00 21.06 113 VAL B CA 1
ATOM 2404 C C . VAL B 1 113 ? 78.247 72.483 36.738 1.00 20.64 113 VAL B C 1
ATOM 2405 O O . VAL B 1 113 ? 77.572 72.624 35.722 1.00 21.84 113 VAL B O 1
ATOM 2409 N N . ASN B 1 114 ? 77.695 72.254 37.945 1.00 20.00 114 ASN B N 1
ATOM 2410 C CA . ASN B 1 114 ? 76.244 72.224 38.240 1.00 19.20 114 ASN B CA 1
ATOM 2411 C C . ASN B 1 114 ? 75.782 73.507 38.982 1.00 21.49 114 ASN B C 1
ATOM 2412 O O . ASN B 1 114 ? 76.097 73.680 40.150 1.00 23.91 114 ASN B O 1
ATOM 2417 N N . PRO B 1 115 ? 75.082 74.426 38.317 1.00 22.70 115 PRO B N 1
ATOM 2418 C CA . PRO B 1 115 ? 74.512 75.622 39.004 1.00 23.19 115 PRO B CA 1
ATOM 2419 C C . PRO B 1 115 ? 73.300 75.200 39.840 1.00 22.41 115 PRO B C 1
ATOM 2420 O O . PRO B 1 115 ? 72.163 75.140 39.349 1.00 22.09 115 PRO B O 1
ATOM 2424 N N . LEU B 1 116 ? 73.562 74.958 41.134 1.00 21.88 116 LEU B N 1
ATOM 2425 C CA . LEU B 1 116 ? 72.513 74.427 42.021 1.00 22.15 116 LEU B CA 1
ATOM 2426 C C . LEU B 1 116 ? 72.394 75.361 43.224 1.00 22.55 116 LEU B C 1
ATOM 2427 O O . LEU B 1 116 ? 73.363 75.950 43.643 1.00 22.87 116 LEU B O 1
ATOM 2432 N N . GLY B 1 117 ? 71.209 75.436 43.752 1.00 21.28 117 GLY B N 1
ATOM 2433 C CA . GLY B 1 117 ? 70.974 76.037 45.102 1.00 23.84 117 GLY B CA 1
ATOM 2434 C C . GLY B 1 117 ? 70.509 75.001 46.083 1.00 27.19 117 GLY B C 1
ATOM 2435 O O . GLY B 1 117 ? 70.076 73.897 45.707 1.00 25.51 117 GLY B O 1
ATOM 2436 N N . PHE B 1 118 ? 70.604 75.333 47.376 1.00 25.26 118 PHE B N 1
ATOM 2437 C CA . PHE B 1 118 ? 70.229 74.364 48.400 1.00 29.60 118 PHE B CA 1
ATOM 2438 C C . PHE B 1 118 ? 69.456 75.125 49.464 1.00 33.90 118 PHE B C 1
ATOM 2439 O O . PHE B 1 118 ? 69.855 76.245 49.829 1.00 30.59 118 PHE B O 1
ATOM 2447 N N . ASP B 1 119 ? 68.340 74.573 49.911 1.00 32.53 119 ASP B N 1
ATOM 2448 C CA . ASP B 1 119 ? 67.616 75.165 51.058 1.00 31.44 119 ASP B CA 1
ATOM 2449 C C . ASP B 1 119 ? 67.200 74.013 52.030 1.00 33.52 119 ASP B C 1
ATOM 2450 O O . ASP B 1 119 ? 67.732 72.897 51.938 1.00 32.76 119 ASP B O 1
ATOM 2455 N N . LYS B 1 120 ? 66.305 74.270 52.976 1.00 39.30 120 LYS B N 1
ATOM 2456 C CA . LYS B 1 120 ? 65.871 73.227 53.948 1.00 41.56 120 LYS B CA 1
ATOM 2457 C C . LYS B 1 120 ? 65.117 72.036 53.251 1.00 40.07 120 LYS B C 1
ATOM 2458 O O . LYS B 1 120 ? 64.826 70.994 53.884 1.00 40.91 120 LYS B O 1
ATOM 2464 N N . ARG B 1 121 ? 64.725 72.213 51.992 1.00 34.25 121 ARG B N 1
ATOM 2465 C CA . ARG B 1 121 ? 64.115 71.110 51.244 1.00 35.65 121 ARG B CA 1
ATOM 2466 C C . ARG B 1 121 ? 65.029 70.458 50.168 1.00 34.32 121 ARG B C 1
ATOM 2467 O O . ARG B 1 121 ? 64.577 69.659 49.349 1.00 35.52 121 ARG B O 1
ATOM 2475 N N . GLY B 1 122 ? 66.303 70.759 50.218 1.00 27.03 122 GLY B N 1
ATOM 2476 C CA . GLY B 1 122 ? 67.274 70.060 49.399 1.00 31.40 122 GLY B CA 1
ATOM 2477 C C . GLY B 1 122 ? 67.666 70.944 48.232 1.00 29.91 122 GLY B C 1
ATOM 2478 O O . GLY B 1 122 ? 67.646 72.163 48.325 1.00 31.22 122 GLY B O 1
ATOM 2479 N N . ALA B 1 123 ? 67.997 70.312 47.117 1.00 27.84 123 ALA B N 1
ATOM 2480 C CA . ALA B 1 123 ? 68.591 70.977 46.008 1.00 24.12 123 ALA B CA 1
ATOM 2481 C C . ALA B 1 123 ? 67.594 71.405 44.946 1.00 22.01 123 ALA B C 1
ATOM 2482 O O . ALA B 1 123 ? 66.551 70.845 44.795 1.00 21.37 123 ALA B O 1
ATOM 2484 N N . TYR B 1 124 ? 67.981 72.436 44.214 1.00 20.26 124 TYR B N 1
ATOM 2485 C CA . TYR B 1 124 ? 67.233 72.965 43.106 1.00 22.97 124 TYR B CA 1
ATOM 2486 C C . TYR B 1 124 ? 68.175 73.579 42.111 1.00 22.97 124 TYR B C 1
ATOM 2487 O O . TYR B 1 124 ? 69.355 73.830 42.403 1.00 23.58 124 TYR B O 1
ATOM 2496 N N . ALA B 1 125 ? 67.656 73.840 40.925 1.00 23.95 125 ALA B N 1
ATOM 2497 C CA . ALA B 1 125 ? 68.484 74.303 39.800 1.00 26.89 125 ALA B CA 1
ATOM 2498 C C . ALA B 1 125 ? 68.420 75.806 39.672 1.00 26.14 125 ALA B C 1
ATOM 2499 O O . ALA B 1 125 ? 67.341 76.356 39.674 1.00 30.89 125 ALA B O 1
ATOM 2501 N N . LEU B 1 126 ? 69.565 76.474 39.577 1.00 26.94 126 LEU B N 1
ATOM 2502 C CA . LEU B 1 126 ? 69.588 77.916 39.396 1.00 27.15 126 LEU B CA 1
ATOM 2503 C C . LEU B 1 126 ? 69.345 78.236 37.930 1.00 30.79 126 LEU B C 1
ATOM 2504 O O . LEU B 1 126 ? 69.772 77.488 37.039 1.00 25.22 126 LEU B O 1
ATOM 2509 N N . PRO B 1 127 ? 68.681 79.362 37.678 1.00 33.95 127 PRO B N 1
ATOM 2510 C CA . PRO B 1 127 ? 68.480 79.836 36.325 1.00 34.61 127 PRO B CA 1
ATOM 2511 C C . PRO B 1 127 ? 69.774 80.424 35.779 1.00 30.70 127 PRO B C 1
ATOM 2512 O O . PRO B 1 127 ? 70.590 80.930 36.547 1.00 31.82 127 PRO B O 1
ATOM 2516 N N . VAL B 1 128 ? 70.019 80.270 34.480 1.00 27.84 128 VAL B N 1
ATOM 2517 C CA . VAL B 1 128 ? 71.248 80.771 33.869 1.00 29.15 128 VAL B CA 1
ATOM 2518 C C . VAL B 1 128 ? 70.918 81.534 32.583 1.00 29.14 128 VAL B C 1
ATOM 2519 O O . VAL B 1 128 ? 70.317 80.954 31.685 1.00 29.35 128 VAL B O 1
ATOM 2523 N N . GLU B 1 129 ? 71.372 82.779 32.492 1.00 31.76 129 GLU B N 1
ATOM 2524 C CA . GLU B 1 129 ? 71.056 83.663 31.356 1.00 36.69 129 GLU B CA 1
ATOM 2525 C C . GLU B 1 129 ? 71.312 82.990 30.028 1.00 33.16 129 GLU B C 1
ATOM 2526 O O . GLU B 1 129 ? 70.453 83.036 29.142 1.00 33.14 129 GLU B O 1
ATOM 2532 N N . GLU B 1 130 ? 72.489 82.370 29.903 1.00 30.03 130 GLU B N 1
ATOM 2533 C CA . GLU B 1 130 ? 72.864 81.666 28.677 1.00 29.65 130 GLU B CA 1
ATOM 2534 C C . GLU B 1 130 ? 72.191 80.331 28.368 1.00 27.51 130 GLU B C 1
ATOM 2535 O O . GLU B 1 130 ? 72.351 79.845 27.276 1.00 28.08 130 GLU B O 1
ATOM 2541 N N . GLY B 1 131 ? 71.465 79.732 29.314 1.00 27.16 131 GLY B N 1
ATOM 2542 C CA . GLY B 1 131 ? 70.778 78.470 29.156 1.00 27.48 131 GLY B CA 1
ATOM 2543 C C . GLY B 1 131 ? 71.259 77.468 30.230 1.00 26.45 131 GLY B C 1
ATOM 2544 O O . GLY B 1 131 ? 70.469 76.706 30.760 1.00 29.41 131 GLY B O 1
ATOM 2545 N N . SER B 1 132 ? 72.570 77.476 30.515 1.00 24.35 132 SER B N 1
ATOM 2546 C CA . SER B 1 132 ? 73.249 76.431 31.284 1.00 21.06 132 SER B CA 1
ATOM 2547 C C . SER B 1 132 ? 74.664 76.860 31.547 1.00 20.78 132 SER B C 1
ATOM 2548 O O . SER B 1 132 ? 75.168 77.707 30.819 1.00 22.49 132 SER B O 1
ATOM 2551 N N . ALA B 1 133 ? 75.336 76.264 32.514 1.00 16.80 133 ALA B N 1
ATOM 2552 C CA . ALA B 1 133 ? 76.767 76.495 32.659 1.00 19.80 133 ALA B CA 1
ATOM 2553 C C . ALA B 1 133 ? 77.562 76.222 31.351 1.00 18.39 133 ALA B C 1
ATOM 2554 O O . ALA B 1 133 ? 78.411 77.046 30.916 1.00 17.44 133 ALA B O 1
ATOM 2556 N N . ALA B 1 134 ? 77.247 75.111 30.703 1.00 17.07 134 ALA B N 1
ATOM 2557 C CA . ALA B 1 134 ? 77.993 74.761 29.475 1.00 17.85 134 ALA B CA 1
ATOM 2558 C C . ALA B 1 134 ? 77.757 75.800 28.346 1.00 18.18 134 ALA B C 1
ATOM 2559 O O . ALA B 1 134 ? 78.716 76.217 27.659 1.00 18.06 134 ALA B O 1
ATOM 2561 N N . GLU B 1 135 ? 76.522 76.252 28.199 1.00 18.30 135 GLU B N 1
ATOM 2562 C CA . GLU B 1 135 ? 76.217 77.280 27.184 1.00 20.51 135 GLU B CA 1
ATOM 2563 C C . GLU B 1 135 ? 76.855 78.644 27.539 1.00 22.30 135 GLU B C 1
ATOM 2564 O O . GLU B 1 135 ? 77.307 79.329 26.638 1.00 22.40 135 GLU B O 1
ATOM 2570 N N . GLN B 1 136 ? 76.904 79.016 28.815 1.00 21.25 136 GLN B N 1
ATOM 2571 C CA . GLN B 1 136 ? 77.726 80.128 29.229 1.00 22.51 136 GLN B CA 1
ATOM 2572 C C . GLN B 1 136 ? 79.166 80.000 28.809 1.00 21.65 136 GLN B C 1
ATOM 2573 O O . GLN B 1 136 ? 79.749 80.943 28.220 1.00 24.01 136 GLN B O 1
ATOM 2579 N N . ALA B 1 137 ? 79.793 78.881 29.128 1.00 20.14 137 ALA B N 1
ATOM 2580 C CA . ALA B 1 137 ? 81.133 78.604 28.661 1.00 21.87 137 ALA B CA 1
ATOM 2581 C C . ALA B 1 137 ? 81.292 78.759 27.132 1.00 21.50 137 ALA B C 1
ATOM 2582 O O . ALA B 1 137 ? 82.273 79.421 26.658 1.00 19.58 137 ALA B O 1
ATOM 2584 N N . ALA B 1 138 ? 80.379 78.167 26.388 1.00 19.98 138 ALA B N 1
ATOM 2585 C CA . ALA B 1 138 ? 80.441 78.251 24.911 1.00 21.05 138 ALA B CA 1
ATOM 2586 C C . ALA B 1 138 ? 80.355 79.690 24.409 1.00 22.08 138 ALA B C 1
ATOM 2587 O O . ALA B 1 138 ? 81.044 79.982 23.464 1.00 24.64 138 ALA B O 1
ATOM 2589 N N . ALA B 1 139 ? 79.539 80.541 25.060 1.00 24.07 139 ALA B N 1
ATOM 2590 C CA . ALA B 1 139 ? 79.356 81.951 24.750 1.00 24.86 139 ALA B CA 1
ATOM 2591 C C . ALA B 1 139 ? 80.585 82.799 25.111 1.00 26.01 139 ALA B C 1
ATOM 2592 O O . ALA B 1 139 ? 80.975 83.668 24.358 1.00 24.02 139 ALA B O 1
ATOM 2594 N N . ILE B 1 140 ? 81.278 82.454 26.182 1.00 23.67 140 ILE B N 1
ATOM 2595 C CA . ILE B 1 140 ? 82.545 83.086 26.551 1.00 23.55 140 ILE B CA 1
ATOM 2596 C C . ILE B 1 140 ? 83.751 82.679 25.709 1.00 25.38 140 ILE B C 1
ATOM 2597 O O . ILE B 1 140 ? 84.665 83.505 25.478 1.00 25.25 140 ILE B O 1
ATOM 2602 N N . LEU B 1 141 ? 83.744 81.440 25.235 1.00 21.34 141 LEU B N 1
ATOM 2603 C CA . LEU B 1 141 ? 84.856 80.835 24.556 1.00 21.04 141 LEU B CA 1
ATOM 2604 C C . LEU B 1 141 ? 84.495 80.401 23.111 1.00 22.90 141 LEU B C 1
ATOM 2605 O O . LEU B 1 141 ? 84.539 79.217 22.787 1.00 21.68 141 LEU B O 1
ATOM 2610 N N . PRO B 1 142 ? 84.154 81.370 22.221 1.00 24.75 142 PRO B N 1
ATOM 2611 C CA . PRO B 1 142 ? 83.827 80.961 20.848 1.00 23.79 142 PRO B CA 1
ATOM 2612 C C . PRO B 1 142 ? 84.972 80.242 20.144 1.00 22.77 142 PRO B C 1
ATOM 2613 O O . PRO B 1 142 ? 84.706 79.444 19.253 1.00 25.04 142 PRO B O 1
ATOM 2617 N N . ASP B 1 143 ? 86.221 80.445 20.558 1.00 21.32 143 ASP B N 1
ATOM 2618 C CA . ASP B 1 143 ? 87.360 79.710 19.975 1.00 20.78 143 ASP B CA 1
ATOM 2619 C C . ASP B 1 143 ? 87.727 78.384 20.608 1.00 21.15 143 ASP B C 1
ATOM 2620 O O . ASP B 1 143 ? 88.719 77.727 20.213 1.00 20.01 143 ASP B O 1
ATOM 2625 N N . SER B 1 144 ? 86.972 77.957 21.634 1.00 21.36 144 SER B N 1
ATOM 2626 C CA . SER B 1 144 ? 87.152 76.609 22.178 1.00 20.74 144 SER B CA 1
ATOM 2627 C C . SER B 1 144 ? 86.034 75.678 21.712 1.00 20.13 144 SER B C 1
ATOM 2628 O O . SER B 1 144 ? 84.974 76.129 21.324 1.00 19.67 144 SER B O 1
ATOM 2631 N N . ARG B 1 145 ? 86.291 74.393 21.740 1.00 18.61 145 ARG B N 1
ATOM 2632 C CA . ARG B 1 145 ? 85.195 73.380 21.535 1.00 20.02 145 ARG B CA 1
ATOM 2633 C C . ARG B 1 145 ? 84.687 72.966 22.916 1.00 19.12 145 ARG B C 1
ATOM 2634 O O . ARG B 1 145 ? 85.348 72.187 23.598 1.00 18.50 145 ARG B O 1
ATOM 2642 N N . VAL B 1 146 ? 83.567 73.529 23.305 1.00 19.68 146 VAL B N 1
ATOM 2643 C CA . VAL B 1 146 ? 83.006 73.284 24.629 1.00 20.75 146 VAL B CA 1
ATOM 2644 C C . VAL B 1 146 ? 82.173 71.983 24.608 1.00 17.87 146 VAL B C 1
ATOM 2645 O O . VAL B 1 146 ? 81.364 71.776 23.724 1.00 18.10 146 VAL B O 1
ATOM 2649 N N . VAL B 1 147 ? 82.397 71.130 25.600 1.00 17.92 147 VAL B N 1
ATOM 2650 C CA . VAL B 1 147 ? 81.685 69.888 25.749 1.00 16.52 147 VAL B CA 1
ATOM 2651 C C . VAL B 1 147 ? 81.208 69.852 27.208 1.00 18.37 147 VAL B C 1
ATOM 2652 O O . VAL B 1 147 ? 81.960 70.261 28.094 1.00 18.63 147 VAL B O 1
ATOM 2656 N N . ALA B 1 148 ? 80.007 69.334 27.444 1.00 16.93 148 ALA B N 1
ATOM 2657 C CA . ALA B 1 148 ? 79.486 69.193 28.817 1.00 18.16 148 ALA B CA 1
ATOM 2658 C C . ALA B 1 148 ? 79.552 67.725 29.185 1.00 16.73 148 ALA B C 1
ATOM 2659 O O . ALA B 1 148 ? 79.009 66.922 28.465 1.00 19.09 148 ALA B O 1
ATOM 2661 N N . ALA B 1 149 ? 80.184 67.404 30.310 1.00 16.76 149 ALA B N 1
ATOM 2662 C CA . ALA B 1 149 ? 80.415 66.061 30.784 1.00 16.75 149 ALA B CA 1
ATOM 2663 C C . ALA B 1 149 ? 80.802 66.022 32.263 1.00 17.02 149 ALA B C 1
ATOM 2664 O O . ALA B 1 149 ? 81.310 66.992 32.782 1.00 17.51 149 ALA B O 1
ATOM 2666 N N . PHE B 1 150 ? 80.413 64.914 32.910 1.00 16.92 150 PHE B N 1
ATOM 2667 C CA . PHE B 1 150 ? 80.847 64.484 34.290 1.00 16.80 150 PHE B CA 1
ATOM 2668 C C . PHE B 1 150 ? 80.030 65.146 35.404 1.00 18.84 150 PHE B C 1
ATOM 2669 O O . PHE B 1 150 ? 80.411 65.088 36.549 1.00 16.35 150 PHE B O 1
ATOM 2677 N N . HIS B 1 151 ? 78.880 65.728 35.062 1.00 15.53 151 HIS B N 1
ATOM 2678 C CA . HIS B 1 151 ? 78.022 66.356 36.051 1.00 18.29 151 HIS B CA 1
ATOM 2679 C C . HIS B 1 151 ? 77.532 65.354 37.100 1.00 19.32 151 HIS B C 1
ATOM 2680 O O . HIS B 1 151 ? 77.237 65.785 38.222 1.00 19.30 151 HIS B O 1
ATOM 2687 N N . HIS B 1 152 ? 77.330 64.091 36.706 1.00 17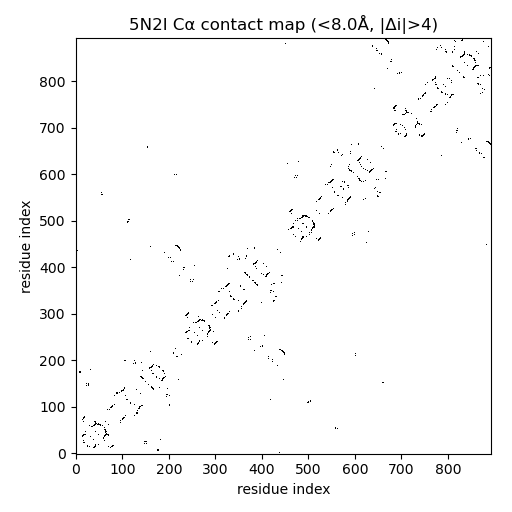.92 152 HIS B N 1
ATOM 2688 C CA . HIS B 1 152 ? 76.691 63.120 37.613 1.00 17.75 152 HIS B CA 1
ATOM 2689 C C . HIS B 1 152 ? 77.655 62.269 38.407 1.00 20.37 152 HIS B C 1
ATOM 2690 O O . HIS B 1 152 ? 77.214 61.383 39.143 1.00 19.12 152 HIS B O 1
ATOM 2697 N N . VAL B 1 153 ? 78.967 62.504 38.278 1.00 19.53 153 VAL B N 1
ATOM 2698 C CA . VAL B 1 153 ? 79.917 61.649 39.007 1.00 19.34 153 VAL B CA 1
ATOM 2699 C C . VAL B 1 153 ? 79.787 61.883 40.519 1.00 21.90 153 VAL B C 1
ATOM 2700 O O . VAL B 1 153 ? 79.365 62.953 40.970 1.00 21.97 153 VAL B O 1
ATOM 2704 N N . SER B 1 154 ? 79.989 60.815 41.277 1.00 23.15 154 SER B N 1
ATOM 2705 C CA . SER B 1 154 ? 80.106 60.948 42.709 1.00 23.61 154 SER B CA 1
ATOM 2706 C C . SER B 1 154 ? 81.549 61.075 43.059 1.00 21.17 154 SER B C 1
ATOM 2707 O O . SER B 1 154 ? 82.315 60.073 42.988 1.00 20.84 154 SER B O 1
ATOM 2710 N N . ALA B 1 155 ? 81.971 62.283 43.431 1.00 23.78 155 ALA B N 1
ATOM 2711 C CA . ALA B 1 155 ? 83.399 62.515 43.696 1.00 26.64 155 ALA B CA 1
ATOM 2712 C C . ALA B 1 155 ? 83.952 61.609 44.831 1.00 27.13 155 ALA B C 1
ATOM 2713 O O . ALA B 1 155 ? 85.064 61.056 44.754 1.00 29.85 155 ALA B O 1
ATOM 2715 N N . VAL B 1 156 ? 83.129 61.359 45.819 1.00 29.61 156 VAL B N 1
ATOM 2716 C CA . VAL B 1 156 ? 83.521 60.441 46.882 1.00 34.37 156 VAL B CA 1
ATOM 2717 C C . VAL B 1 156 ? 83.854 59.023 46.439 1.00 34.20 156 VAL B C 1
ATOM 2718 O O . VAL B 1 156 ? 84.864 58.490 46.912 1.00 36.31 156 VAL B O 1
ATOM 2722 N N . LEU B 1 157 ? 83.053 58.442 45.555 1.00 28.19 157 LEU B N 1
ATOM 2723 C CA . LEU B 1 157 ? 83.379 57.177 44.925 1.00 28.76 157 LEU B CA 1
ATOM 2724 C C . LEU B 1 157 ? 84.678 57.281 44.098 1.00 28.35 157 LEU B C 1
ATOM 2725 O O . LEU B 1 157 ? 85.540 56.406 44.159 1.00 28.00 157 LEU B O 1
ATOM 2730 N N . LEU B 1 158 ? 84.832 58.375 43.345 1.00 28.59 158 LEU B N 1
ATOM 2731 C CA . LEU B 1 158 ? 86.056 58.574 42.556 1.00 26.68 158 LEU B CA 1
ATOM 2732 C C . LEU B 1 158 ? 87.297 58.639 43.404 1.00 25.48 158 LEU B C 1
ATOM 2733 O O . LEU B 1 158 ? 88.344 58.142 42.973 1.00 26.82 158 LEU B O 1
ATOM 2738 N N . LEU B 1 159 ? 87.208 59.290 44.553 1.00 27.58 159 LEU B N 1
ATOM 2739 C CA . LEU B 1 159 ? 88.362 59.428 45.442 1.00 30.95 159 LEU B CA 1
ATOM 2740 C C . LEU B 1 159 ? 88.645 58.162 46.263 1.00 31.43 159 LEU B C 1
ATOM 2741 O O . LEU B 1 159 ? 89.731 57.997 46.796 1.00 33.36 159 LEU B O 1
ATOM 2746 N N . ASP B 1 160 ? 87.659 57.303 46.432 1.00 32.67 160 ASP B N 1
ATOM 2747 C CA . ASP B 1 160 ? 87.838 56.163 47.350 1.00 31.94 160 ASP B CA 1
ATOM 2748 C C . ASP B 1 160 ? 88.778 55.080 46.781 1.00 32.77 160 ASP B C 1
ATOM 2749 O O . ASP B 1 160 ? 88.432 54.487 45.797 1.00 32.55 160 ASP B O 1
ATOM 2754 N N . PRO B 1 161 ? 89.942 54.782 47.450 1.00 37.70 161 PRO B N 1
ATOM 2755 C CA . PRO B 1 161 ? 90.798 53.671 46.974 1.00 37.49 161 PRO B CA 1
ATOM 2756 C C . PRO B 1 161 ? 90.150 52.301 46.938 1.00 38.35 161 PRO B C 1
ATOM 2757 O O . PRO B 1 161 ? 90.634 51.449 46.222 1.00 45.83 161 PRO B O 1
ATOM 2761 N N . GLU B 1 162 ? 89.088 52.064 47.692 1.00 35.25 162 GLU B N 1
ATOM 2762 C CA . GLU B 1 162 ? 88.455 50.771 47.656 1.00 37.17 162 GLU B CA 1
ATOM 2763 C C . GLU B 1 162 ? 87.407 50.654 46.563 1.00 35.59 162 GLU B C 1
ATOM 2764 O O . GLU B 1 162 ? 86.893 49.563 46.398 1.00 32.29 162 GLU B O 1
ATOM 2770 N N . VAL B 1 163 ? 87.105 51.731 45.798 1.00 30.97 163 VAL B N 1
ATOM 2771 C CA . VAL B 1 163 ? 86.133 51.651 44.716 1.00 29.39 163 VAL B CA 1
ATOM 2772 C C . VAL B 1 163 ? 86.877 51.344 43.443 1.00 28.25 163 VAL B C 1
ATOM 2773 O O . VAL B 1 163 ? 87.659 52.134 42.964 1.00 27.89 163 VAL B O 1
ATOM 2777 N N . GLU B 1 164 ? 86.577 50.207 42.877 1.00 31.23 164 GLU B N 1
ATOM 2778 C CA . GLU B 1 164 ? 87.279 49.687 41.713 1.00 34.83 164 GLU B CA 1
ATOM 2779 C C . GLU B 1 164 ? 86.579 50.111 40.417 1.00 35.36 164 GLU B C 1
ATOM 2780 O O . GLU B 1 164 ? 87.233 50.270 39.391 1.00 33.76 164 GLU B O 1
ATOM 2786 N N . LYS B 1 165 ? 85.266 50.284 40.479 1.00 29.95 165 LYS B N 1
ATOM 2787 C CA . LYS B 1 165 ? 84.413 50.521 39.292 1.00 32.77 165 LYS B CA 1
ATOM 2788 C C . LYS B 1 165 ? 83.249 51.375 39.763 1.00 31.30 165 LYS B C 1
ATOM 2789 O O . LYS B 1 165 ? 82.822 51.198 40.908 1.00 25.96 165 LYS B O 1
ATOM 2795 N N . VAL B 1 166 ? 82.694 52.213 38.879 1.00 26.20 166 VAL B N 1
ATOM 2796 C CA . VAL B 1 166 ? 81.445 52.979 39.189 1.00 26.19 166 VAL B CA 1
ATOM 2797 C C . VAL B 1 166 ? 80.367 52.616 38.187 1.00 28.39 166 VAL B C 1
ATOM 2798 O O . VAL B 1 166 ? 80.661 52.396 37.006 1.00 27.78 166 VAL B O 1
ATOM 2802 N N . ASP B 1 167 ? 79.125 52.543 38.648 1.00 23.86 167 ASP B N 1
ATOM 2803 C CA . ASP B 1 167 ? 78.032 52.142 37.779 1.00 23.48 167 ASP B CA 1
ATOM 2804 C C . ASP B 1 167 ? 77.397 53.375 37.174 1.00 22.89 167 ASP B C 1
ATOM 2805 O O . ASP B 1 167 ? 76.379 53.869 37.656 1.00 20.12 167 ASP B O 1
ATOM 2810 N N . LEU B 1 168 ? 78.043 53.918 36.126 1.00 20.46 168 LEU B N 1
ATOM 2811 C CA . LEU B 1 168 ? 77.600 55.232 35.597 1.00 18.88 168 LEU B CA 1
ATOM 2812 C C . LEU B 1 168 ? 77.889 55.377 34.123 1.00 17.65 168 LEU B C 1
ATOM 2813 O O . LEU B 1 168 ? 79.003 55.059 33.684 1.00 18.11 168 LEU B O 1
ATOM 2818 N N . ASP B 1 169 ? 76.870 55.739 33.376 1.00 16.03 169 ASP B N 1
ATOM 2819 C CA . ASP B 1 169 ? 76.978 56.365 32.038 1.00 16.84 169 ASP B CA 1
ATOM 2820 C C . ASP B 1 169 ? 77.140 57.853 32.202 1.00 19.34 169 ASP B C 1
ATOM 2821 O O . ASP B 1 169 ? 76.285 58.502 32.820 1.00 19.36 169 ASP B O 1
ATOM 2826 N N . VAL B 1 170 ? 78.280 58.373 31.743 1.00 18.32 170 VAL B N 1
ATOM 2827 C CA . VAL B 1 170 ? 78.522 59.820 31.650 1.00 16.44 170 VAL B CA 1
ATOM 2828 C C . VAL B 1 170 ? 77.970 60.387 30.367 1.00 15.11 170 VAL B C 1
ATOM 2829 O O . VAL B 1 170 ? 78.380 60.013 29.288 1.00 15.31 170 VAL B O 1
ATOM 2833 N N . LEU B 1 171 ? 76.963 61.236 30.491 1.00 13.39 171 LEU B N 1
ATOM 2834 C CA . LEU B 1 171 ? 76.395 61.883 29.369 1.00 15.53 171 LEU B CA 1
ATOM 2835 C C . LEU B 1 171 ? 77.378 62.976 28.852 1.00 17.42 171 LEU B C 1
ATOM 2836 O O . LEU B 1 171 ? 77.875 63.766 29.653 1.00 17.49 171 LEU B O 1
ATOM 2841 N N . VAL B 1 172 ? 77.666 62.966 27.554 1.00 17.04 172 VAL B N 1
ATOM 2842 C CA . VAL B 1 172 ? 78.623 63.882 26.971 1.00 17.42 172 VAL B CA 1
ATOM 2843 C C . VAL B 1 172 ? 77.825 64.634 25.918 1.00 16.35 172 VAL B C 1
ATOM 2844 O O . VAL B 1 172 ? 77.266 64.035 24.935 1.00 16.60 172 VAL B O 1
ATOM 2848 N N . LEU B 1 173 ? 77.708 65.924 26.125 1.00 16.19 173 LEU B N 1
ATOM 2849 C CA . LEU B 1 173 ? 77.005 66.835 25.188 1.00 15.30 173 LEU B CA 1
ATOM 2850 C C . LEU B 1 173 ? 77.889 67.797 24.465 1.00 17.21 173 LEU B C 1
ATOM 2851 O O . LEU B 1 173 ? 78.864 68.309 24.997 1.00 17.41 173 LEU B O 1
ATOM 2856 N N . GLY B 1 174 ? 77.515 68.163 23.262 1.00 18.68 174 GLY B N 1
ATOM 2857 C CA . GLY B 1 174 ? 78.291 69.186 22.577 1.00 18.74 174 GLY B CA 1
ATOM 2858 C C . GLY B 1 174 ? 77.953 69.272 21.127 1.00 20.43 174 GLY B C 1
ATOM 2859 O O . GLY B 1 174 ? 77.232 68.397 20.581 1.00 18.62 174 GLY B O 1
ATOM 2860 N N . ASP B 1 175 ? 78.496 70.280 20.479 1.00 20.07 175 ASP B N 1
ATOM 2861 C CA . ASP B 1 175 ? 78.117 70.478 19.094 1.00 22.70 175 ASP B CA 1
ATOM 2862 C C . ASP B 1 175 ? 79.125 69.962 18.071 1.00 24.87 175 ASP B C 1
ATOM 2863 O O . ASP B 1 175 ? 78.824 69.974 16.898 1.00 27.47 175 ASP B O 1
ATOM 2868 N N . ASP B 1 176 ? 80.293 69.529 18.496 1.00 23.12 176 ASP B N 1
ATOM 2869 C CA . ASP B 1 176 ? 81.299 69.031 17.604 1.00 24.26 176 ASP B CA 1
ATOM 2870 C C . ASP B 1 176 ? 81.501 67.548 17.878 1.00 24.78 176 ASP B C 1
ATOM 2871 O O . ASP B 1 176 ? 81.828 67.151 18.999 1.00 24.30 176 ASP B O 1
ATOM 2876 N N . ARG B 1 177 ? 81.322 66.746 16.838 1.00 22.47 177 ARG B N 1
ATOM 2877 C CA . ARG B 1 177 ? 81.407 65.298 16.929 1.00 23.29 177 ARG B CA 1
ATOM 2878 C C . ARG B 1 177 ? 82.716 64.803 17.386 1.00 22.65 177 ARG B C 1
ATOM 2879 O O . ARG B 1 177 ? 82.749 64.009 18.323 1.00 21.57 177 ARG B O 1
ATOM 2887 N N . GLU B 1 178 ? 83.811 65.253 16.776 1.00 21.92 178 GLU B N 1
ATOM 2888 C CA . GLU B 1 178 ? 85.112 64.818 17.218 1.00 23.49 178 GLU B CA 1
ATOM 2889 C C . GLU B 1 178 ? 85.413 65.184 18.692 1.00 22.02 178 GLU B C 1
ATOM 2890 O O . GLU B 1 178 ? 85.989 64.381 19.455 1.00 21.19 178 GLU B O 1
ATOM 2896 N N . ALA B 1 179 ? 85.000 66.377 19.100 1.00 21.53 179 ALA B N 1
ATOM 2897 C CA . ALA B 1 179 ? 85.246 66.791 20.519 1.00 22.23 179 ALA B CA 1
ATOM 2898 C C . ALA B 1 179 ? 84.457 65.903 21.479 1.00 21.43 179 ALA B C 1
ATOM 2899 O O . ALA B 1 179 ? 85.014 65.435 22.509 1.00 22.04 179 ALA B O 1
ATOM 2901 N N . THR B 1 180 ? 83.195 65.666 21.157 1.00 19.93 180 THR B N 1
ATOM 2902 C CA . THR B 1 180 ? 82.354 64.785 22.027 1.00 19.94 180 THR B CA 1
ATOM 2903 C C . THR B 1 180 ? 82.886 63.372 22.051 1.00 19.51 180 THR B C 1
ATOM 2904 O O . THR B 1 180 ? 82.925 62.719 23.120 1.00 17.97 180 THR B O 1
ATOM 2908 N N . ASP B 1 181 ? 83.345 62.867 20.888 1.00 19.78 181 ASP B N 1
ATOM 2909 C CA . ASP B 1 181 ? 84.058 61.591 20.869 1.00 20.05 181 ASP B CA 1
ATOM 2910 C C . ASP B 1 181 ? 85.286 61.465 21.730 1.00 19.29 181 ASP B C 1
ATOM 2911 O O . ASP B 1 181 ? 85.410 60.470 22.429 1.00 21.43 181 ASP B O 1
ATOM 2916 N N . VAL B 1 182 ? 86.193 62.430 21.702 1.00 18.35 182 VAL B N 1
ATOM 2917 C CA . VAL B 1 182 ? 87.343 62.465 22.582 1.00 18.66 182 VAL B CA 1
ATOM 2918 C C . VAL B 1 182 ? 86.916 62.405 24.055 1.00 16.67 182 VAL B C 1
ATOM 2919 O O . VAL B 1 182 ? 87.470 61.693 24.829 1.00 18.48 182 VAL B O 1
ATOM 2923 N N . VAL B 1 183 ? 85.918 63.188 24.436 1.00 17.28 183 VAL B N 1
ATOM 2924 C CA . VAL B 1 183 ? 85.505 63.208 25.852 1.00 17.61 183 VAL B CA 1
ATOM 2925 C C . VAL B 1 183 ? 84.790 61.910 26.233 1.00 16.48 183 VAL B C 1
ATOM 2926 O O . VAL B 1 183 ? 85.002 61.413 27.340 1.00 15.55 183 VAL B O 1
ATOM 2930 N N . ARG B 1 184 ? 84.053 61.275 25.316 1.00 16.76 184 ARG B N 1
ATOM 2931 C CA . ARG B 1 184 ? 83.482 59.942 25.603 1.00 18.42 184 ARG B CA 1
ATOM 2932 C C . ARG B 1 184 ? 84.612 58.951 25.851 1.00 20.80 184 ARG B C 1
ATOM 2933 O O . ARG B 1 184 ? 84.523 58.137 26.773 1.00 20.64 184 ARG B O 1
ATOM 2941 N N . ALA B 1 185 ? 85.693 59.052 25.081 1.00 19.85 185 ALA B N 1
ATOM 2942 C CA . ALA B 1 185 ? 86.829 58.112 25.286 1.00 20.25 185 ALA B CA 1
ATOM 2943 C C . ALA B 1 185 ? 87.530 58.380 26.593 1.00 19.94 185 ALA B C 1
ATOM 2944 O O . ALA B 1 185 ? 87.911 57.437 27.315 1.00 24.75 185 ALA B O 1
ATOM 2946 N N . LEU B 1 186 ? 87.649 59.646 26.945 1.00 22.80 186 LEU B N 1
ATOM 2947 C CA . LEU B 1 186 ? 88.198 60.043 28.239 1.00 21.81 186 LEU B CA 1
ATOM 2948 C C . LEU B 1 186 ? 87.317 59.541 29.418 1.00 22.88 186 LEU B C 1
ATOM 2949 O O . LEU B 1 186 ? 87.832 58.992 30.391 1.00 21.37 186 LEU B O 1
ATOM 2954 N N . ALA B 1 187 ? 86.012 59.723 29.318 1.00 22.09 187 ALA B N 1
ATOM 2955 C CA . ALA B 1 187 ? 85.113 59.210 30.327 1.00 23.20 187 ALA B CA 1
ATOM 2956 C C . ALA B 1 187 ? 85.359 57.744 30.571 1.00 24.40 187 ALA B C 1
ATOM 2957 O O . ALA B 1 187 ? 85.378 57.294 31.746 1.00 22.43 187 ALA B O 1
ATOM 2959 N N . ALA B 1 188 ? 85.536 56.970 29.489 1.00 24.89 188 ALA B N 1
ATOM 2960 C CA . ALA B 1 188 ? 85.723 55.535 29.652 1.00 26.48 188 ALA B CA 1
ATOM 2961 C C . ALA B 1 188 ? 87.039 55.110 30.343 1.00 27.08 188 ALA B C 1
ATOM 2962 O O . ALA B 1 188 ? 87.197 53.936 30.649 1.00 27.17 188 ALA B O 1
ATOM 2964 N N . ARG B 1 189 ? 87.978 56.010 30.576 1.00 26.52 189 ARG B N 1
ATOM 2965 C CA . ARG B 1 189 ? 89.135 55.669 31.384 1.00 27.13 189 ARG B CA 1
ATOM 2966 C C . ARG B 1 189 ? 88.762 55.503 32.864 1.00 28.57 189 ARG B C 1
ATOM 2967 O O . ARG B 1 189 ? 89.589 55.039 33.625 1.00 28.09 189 ARG B O 1
ATOM 2975 N N . ILE B 1 190 ? 87.560 55.935 33.308 1.00 24.99 190 ILE B N 1
ATOM 2976 C CA . ILE B 1 190 ? 87.106 55.638 34.649 1.00 24.53 190 ILE B CA 1
ATOM 2977 C C . ILE B 1 190 ? 86.421 54.275 34.561 1.00 26.13 190 ILE B C 1
ATOM 2978 O O . ILE B 1 190 ? 85.456 54.143 33.845 1.00 21.91 190 ILE B O 1
ATOM 2983 N N . PRO B 1 191 ? 86.919 53.248 35.277 1.00 26.84 191 PRO B N 1
ATOM 2984 C CA . PRO B 1 191 ? 86.339 51.932 35.202 1.00 26.58 191 PRO B CA 1
ATOM 2985 C C . PRO B 1 191 ? 84.878 51.897 35.570 1.00 21.14 191 PRO B C 1
ATOM 2986 O O . PRO B 1 191 ? 84.470 52.517 36.530 1.00 20.75 191 PRO B O 1
ATOM 2990 N N . GLY B 1 192 ? 84.146 51.175 34.758 1.00 22.45 192 GLY B N 1
ATOM 2991 C CA . GLY B 1 192 ? 82.705 51.031 34.820 1.00 23.64 192 GLY B CA 1
ATOM 2992 C C . GLY B 1 192 ? 81.967 52.021 33.914 1.00 22.75 192 GLY B C 1
ATOM 2993 O O . GLY B 1 192 ? 80.805 51.755 33.558 1.00 22.91 192 GLY B O 1
ATOM 2994 N N . VAL B 1 193 ? 82.634 53.137 33.530 1.00 20.98 193 VAL B N 1
ATOM 2995 C CA . VAL B 1 193 ? 81.944 54.243 32.849 1.00 19.63 193 VAL B CA 1
ATOM 2996 C C . VAL B 1 193 ? 81.876 53.987 31.360 1.00 20.80 193 VAL B C 1
ATOM 2997 O O . VAL B 1 193 ? 82.859 53.514 30.769 1.00 20.57 193 VAL B O 1
ATOM 3001 N N . ARG B 1 194 ? 80.745 54.325 30.767 1.00 20.19 194 ARG B N 1
ATOM 3002 C CA . ARG B 1 194 ? 80.574 54.522 29.342 1.00 20.34 194 ARG B CA 1
ATOM 3003 C C . ARG B 1 194 ? 80.257 55.965 29.138 1.00 20.96 194 ARG B C 1
ATOM 3004 O O . ARG B 1 194 ? 79.401 56.550 29.852 1.00 18.06 194 ARG B O 1
ATOM 3012 N N . GLY B 1 195 ? 80.976 56.548 28.170 1.00 18.30 195 GLY B N 1
ATOM 3013 C CA . GLY B 1 195 ? 80.674 57.847 27.627 1.00 18.48 195 GLY B CA 1
ATOM 3014 C C . GLY B 1 195 ? 79.553 57.753 26.647 1.00 19.38 195 GLY B C 1
ATOM 3015 O O . GLY B 1 195 ? 79.726 57.123 25.587 1.00 19.53 195 GLY B O 1
ATOM 3016 N N . VAL B 1 196 ? 78.417 58.403 26.935 1.00 17.35 196 VAL B N 1
ATOM 3017 C CA . VAL B 1 196 ? 77.266 58.295 26.073 1.00 18.20 196 VAL B CA 1
ATOM 3018 C C . VAL B 1 196 ? 76.922 59.679 25.538 1.00 17.40 196 VAL B C 1
ATOM 3019 O O . VAL B 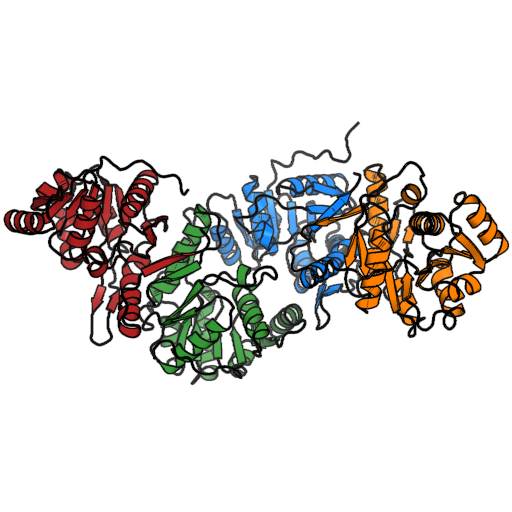1 196 ? 76.751 60.615 26.325 1.00 17.48 196 VAL B O 1
ATOM 3023 N N . TYR B 1 197 ? 76.851 59.823 24.199 1.00 16.51 197 TYR B N 1
ATOM 3024 C CA . TYR B 1 197 ? 76.400 61.018 23.589 1.00 15.14 197 TYR B CA 1
ATOM 3025 C C . TYR B 1 197 ? 75.026 61.414 24.059 1.00 17.09 197 TYR B C 1
ATOM 3026 O O . TYR B 1 197 ? 74.083 60.633 23.937 1.00 20.37 197 TYR B O 1
ATOM 3035 N N . GLY B 1 198 ? 74.920 62.577 24.654 1.00 17.44 198 GLY B N 1
ATOM 3036 C CA . GLY B 1 198 ? 73.657 63.057 25.229 1.00 17.48 198 GLY B CA 1
ATOM 3037 C C . GLY B 1 198 ? 72.918 64.178 24.542 1.00 18.67 198 GLY B C 1
ATOM 3038 O O . GLY B 1 198 ? 71.867 64.643 25.025 1.00 19.15 198 GLY B O 1
ATOM 3039 N N . GLY B 1 199 ? 73.414 64.580 23.374 1.00 18.73 199 GLY B N 1
ATOM 3040 C CA . GLY B 1 199 ? 72.807 65.672 22.620 1.00 17.75 199 GLY B CA 1
ATOM 3041 C C . GLY B 1 199 ? 73.726 66.852 22.357 1.00 18.24 199 GLY B C 1
ATOM 3042 O O . GLY B 1 199 ? 74.866 66.884 22.772 1.00 19.45 199 GLY B O 1
ATOM 3043 N N . ARG B 1 200 ? 73.145 67.878 21.749 1.00 18.00 200 ARG B N 1
ATOM 3044 C CA . ARG B 1 200 ? 73.805 69.161 21.534 1.00 18.99 200 ARG B CA 1
ATOM 3045 C C . ARG B 1 200 ? 73.852 69.956 22.804 1.00 17.83 200 ARG B C 1
ATOM 3046 O O . ARG B 1 200 ? 73.163 69.628 23.777 1.00 17.73 200 ARG B O 1
ATOM 3054 N N . LEU B 1 201 ? 74.737 70.948 22.847 1.00 16.51 201 LEU B N 1
ATOM 3055 C CA . LEU B 1 201 ? 74.883 71.771 24.036 1.00 19.71 201 LEU B CA 1
ATOM 3056 C C . LEU B 1 201 ? 73.637 72.471 24.469 1.00 19.35 201 LEU B C 1
ATOM 3057 O O . LEU B 1 201 ? 73.501 72.849 25.647 1.00 20.81 201 LEU B O 1
ATOM 3062 N N . ARG B 1 202 ? 72.715 72.740 23.552 1.00 17.83 202 ARG B N 1
ATOM 3063 C CA . ARG B 1 202 ? 71.484 73.419 23.938 1.00 20.28 202 ARG B CA 1
ATOM 3064 C C . ARG B 1 202 ? 70.587 72.542 24.877 1.00 19.47 202 ARG B C 1
ATOM 3065 O O . ARG B 1 202 ? 69.596 73.009 25.451 1.00 19.29 202 ARG B O 1
ATOM 3073 N N . ASN B 1 203 ? 70.963 71.290 25.049 1.00 19.08 203 ASN B N 1
ATOM 3074 C CA . ASN B 1 203 ? 70.252 70.392 26.023 1.00 18.84 203 ASN B CA 1
ATOM 3075 C C . ASN B 1 203 ? 71.070 70.016 27.254 1.00 17.46 203 ASN B C 1
ATOM 3076 O O . ASN B 1 203 ? 70.786 69.023 27.944 1.00 19.08 203 ASN B O 1
ATOM 3081 N N . ALA B 1 204 ? 72.070 70.815 27.554 1.00 18.29 204 ALA B N 1
ATOM 3082 C CA . ALA B 1 204 ? 72.860 70.668 28.756 1.00 17.76 204 ALA B CA 1
ATOM 3083 C C . ALA B 1 204 ? 72.187 71.150 30.026 1.00 18.59 204 ALA B C 1
ATOM 3084 O O . ALA B 1 204 ? 72.533 70.622 31.094 1.00 16.71 204 ALA B O 1
ATOM 3086 N N . HIS B 1 205 ? 71.265 72.135 29.964 1.00 16.73 205 HIS B N 1
ATOM 3087 C CA . HIS B 1 205 ? 70.688 72.596 31.181 1.00 17.91 205 HIS B CA 1
ATOM 3088 C C . HIS B 1 205 ? 70.099 71.466 32.027 1.00 17.26 205 HIS B C 1
ATOM 3089 O O . HIS B 1 205 ? 70.333 71.348 33.255 1.00 17.09 205 HIS B O 1
ATOM 3096 N N . GLN B 1 206 ? 69.336 70.625 31.367 1.00 16.39 206 GLN B N 1
ATOM 3097 C CA . GLN B 1 206 ? 68.591 69.584 32.035 1.00 16.82 206 GLN B CA 1
ATOM 3098 C C . GLN B 1 206 ? 69.494 68.451 32.591 1.00 16.30 206 GLN B C 1
ATOM 3099 O O . GLN B 1 206 ? 69.130 67.798 33.583 1.00 15.69 206 GLN B O 1
ATOM 3105 N N . VAL B 1 207 ? 70.672 68.294 31.991 1.00 15.90 207 VAL B N 1
ATOM 3106 C CA . VAL B 1 207 ? 71.692 67.392 32.486 1.00 16.59 207 VAL B CA 1
ATOM 3107 C C . VAL B 1 207 ? 72.329 67.934 33.772 1.00 18.38 207 VAL B C 1
ATOM 3108 O O . VAL B 1 207 ? 72.431 67.181 34.770 1.00 20.23 207 VAL B O 1
ATOM 3112 N N . GLU B 1 208 ? 72.777 69.182 33.768 1.00 18.80 208 GLU B N 1
ATOM 3113 C CA . GLU B 1 208 ? 73.305 69.851 34.971 1.00 20.10 208 GLU B CA 1
ATOM 3114 C C . GLU B 1 208 ? 72.258 69.810 36.078 1.00 18.13 208 GLU B C 1
ATOM 3115 O O . GLU B 1 208 ? 72.522 69.397 37.189 1.00 16.60 208 GLU B O 1
ATOM 3121 N N . ALA B 1 209 ? 71.049 70.202 35.735 1.00 16.48 209 ALA B N 1
ATOM 3122 C CA . ALA B 1 209 ? 69.980 70.333 36.712 1.00 17.60 209 ALA B CA 1
ATOM 3123 C C . ALA B 1 209 ? 69.508 68.953 37.295 1.00 17.20 209 ALA B C 1
ATOM 3124 O O . ALA B 1 209 ? 69.074 68.880 38.441 1.00 17.30 209 ALA B O 1
ATOM 3126 N N . PHE B 1 210 ? 69.664 67.879 36.528 1.00 17.32 210 PHE B N 1
ATOM 3127 C CA . PHE B 1 210 ? 69.305 66.523 37.002 1.00 19.32 210 PHE B CA 1
ATOM 3128 C C . PHE B 1 210 ? 70.180 66.134 38.219 1.00 17.47 210 PHE B C 1
ATOM 3129 O O . PHE B 1 210 ? 69.796 65.271 39.013 1.00 15.36 210 PHE B O 1
ATOM 3137 N N . THR B 1 211 ? 71.315 66.812 38.409 1.00 16.82 211 THR B N 1
ATOM 3138 C CA . THR B 1 211 ? 72.111 66.587 39.578 1.00 16.82 211 THR B CA 1
ATOM 3139 C C . THR B 1 211 ? 71.264 66.875 40.840 1.00 18.41 211 THR B C 1
ATOM 3140 O O . THR B 1 211 ? 71.465 66.192 41.849 1.00 16.51 211 THR B O 1
ATOM 3144 N N . ALA B 1 212 ? 70.331 67.859 40.796 1.00 17.95 212 ALA B N 1
ATOM 3145 C CA . ALA B 1 212 ? 69.487 68.117 41.938 1.00 18.03 212 ALA B CA 1
ATOM 3146 C C . ALA B 1 212 ? 68.584 66.959 42.227 1.00 20.31 212 ALA B C 1
ATOM 3147 O O . ALA B 1 212 ? 68.321 66.655 43.417 1.00 19.79 212 ALA B O 1
ATOM 3149 N N . ASN B 1 213 ? 68.112 66.279 41.185 1.00 16.64 213 ASN B N 1
ATOM 3150 C CA . ASN B 1 213 ? 67.299 65.094 41.371 1.00 17.44 213 ASN B CA 1
ATOM 3151 C C . ASN B 1 213 ? 68.152 63.946 41.934 1.00 16.80 213 ASN B C 1
ATOM 3152 O O . ASN B 1 213 ? 67.696 63.156 42.789 1.00 18.45 213 ASN B O 1
ATOM 3157 N N . LEU B 1 214 ? 69.397 63.856 41.502 1.00 16.99 214 LEU B N 1
ATOM 3158 C CA . LEU B 1 214 ? 70.293 62.802 42.047 1.00 17.27 214 LEU B CA 1
ATOM 3159 C C . LEU B 1 214 ? 70.549 62.993 43.549 1.00 19.10 214 LEU B C 1
ATOM 3160 O O . LEU B 1 214 ? 70.590 61.990 44.322 1.00 17.21 214 LEU B O 1
ATOM 3165 N N . ILE B 1 215 ? 70.658 64.249 43.947 1.00 19.17 215 ILE B N 1
ATOM 3166 C CA . ILE B 1 215 ? 70.789 64.600 45.410 1.00 21.22 215 ILE B CA 1
ATOM 3167 C C . ILE B 1 215 ? 69.527 64.161 46.212 1.00 19.10 215 ILE B C 1
ATOM 3168 O O . ILE B 1 215 ? 69.671 63.543 47.300 1.00 17.08 215 ILE B O 1
ATOM 3173 N N . SER B 1 216 ? 68.353 64.418 45.659 1.00 18.73 216 SER B N 1
ATOM 3174 C CA . SER B 1 216 ? 67.104 63.955 46.190 1.00 20.32 216 SER B CA 1
ATOM 3175 C C . SER B 1 216 ? 66.999 62.441 46.281 1.00 19.54 216 SER B C 1
ATOM 3176 O O . SER B 1 216 ? 66.591 61.900 47.339 1.00 17.50 216 SER B O 1
ATOM 3179 N N . ILE B 1 217 ? 67.409 61.740 45.209 1.00 17.35 217 ILE B N 1
ATOM 3180 C CA . ILE B 1 217 ? 67.468 60.319 45.177 1.00 15.93 217 ILE B CA 1
ATOM 3181 C C . ILE B 1 217 ? 68.450 59.801 46.231 1.00 14.34 217 ILE B C 1
ATOM 3182 O O . ILE B 1 217 ? 68.127 58.870 46.977 1.00 14.82 217 ILE B O 1
ATOM 3187 N N . ASN B 1 218 ? 69.603 60.421 46.371 1.00 14.75 218 ASN B N 1
ATOM 3188 C CA . ASN B 1 218 ? 70.595 59.958 47.334 1.00 16.00 218 ASN B CA 1
ATOM 3189 C C . ASN B 1 218 ? 70.051 59.992 48.767 1.00 16.51 218 ASN B C 1
ATOM 3190 O O . ASN B 1 218 ? 70.348 59.121 49.596 1.00 17.77 218 ASN B O 1
ATOM 3195 N N . ARG B 1 219 ? 69.278 61.005 49.026 1.00 17.31 219 ARG B N 1
ATOM 3196 C CA . ARG B 1 219 ? 68.736 61.251 50.339 1.00 21.38 219 ARG B CA 1
ATOM 3197 C C . ARG B 1 219 ? 67.659 60.224 50.627 1.00 22.13 219 ARG B C 1
ATOM 3198 O O . ARG B 1 219 ? 67.617 59.624 51.728 1.00 17.65 219 ARG B O 1
ATOM 3206 N N . ARG B 1 220 ? 66.818 59.989 49.651 1.00 16.97 220 ARG B N 1
ATOM 3207 C CA . ARG B 1 220 ? 65.676 59.056 49.836 1.00 16.76 220 ARG B CA 1
ATOM 3208 C C . ARG B 1 220 ? 66.135 57.642 49.979 1.00 16.91 220 ARG B C 1
ATOM 3209 O O . ARG B 1 220 ? 65.650 56.926 50.849 1.00 16.11 220 ARG B O 1
ATOM 3217 N N . TYR B 1 221 ? 67.046 57.220 49.115 1.00 16.35 221 TYR B N 1
ATOM 3218 C CA . TYR B 1 221 ? 67.506 55.867 49.058 1.00 15.23 221 TYR B CA 1
ATOM 3219 C C . TYR B 1 221 ? 68.799 55.587 49.821 1.00 17.20 221 TYR B C 1
ATOM 3220 O O . TYR B 1 221 ? 69.247 54.448 49.783 1.00 17.40 221 TYR B O 1
ATOM 3229 N N . LYS B 1 222 ? 69.459 56.607 50.394 1.00 19.50 222 LYS B N 1
ATOM 3230 C CA . LYS B 1 222 ? 70.743 56.441 51.093 1.00 20.37 222 LYS B CA 1
ATOM 3231 C C . LYS B 1 222 ? 71.782 55.762 50.235 1.00 22.68 222 LYS B C 1
ATOM 3232 O O . LYS B 1 222 ? 72.360 54.725 50.576 1.00 24.79 222 LYS B O 1
ATOM 3238 N N . ALA B 1 223 ? 72.072 56.439 49.149 1.00 23.34 223 ALA B N 1
ATOM 3239 C CA . ALA B 1 223 ? 72.802 55.908 48.015 1.00 23.90 223 ALA B CA 1
ATOM 3240 C C . ALA B 1 223 ? 73.791 56.990 47.490 1.00 21.02 223 ALA B C 1
ATOM 3241 O O . ALA B 1 223 ? 73.669 58.199 47.843 1.00 19.49 223 ALA B O 1
ATOM 3243 N N . HIS B 1 224 ? 74.784 56.528 46.718 1.00 21.21 224 HIS B N 1
ATOM 3244 C CA . HIS B 1 224 ? 75.519 57.391 45.811 1.00 23.47 224 HIS B CA 1
ATOM 3245 C C . HIS B 1 224 ? 75.079 57.004 44.376 1.00 22.61 224 HIS B C 1
ATOM 3246 O O . HIS B 1 224 ? 75.768 56.276 43.665 1.00 20.84 224 HIS B O 1
ATOM 3253 N N . ALA B 1 225 ? 73.931 57.518 43.961 1.00 21.59 225 ALA B N 1
ATOM 3254 C CA . ALA B 1 225 ? 73.265 57.075 42.723 1.00 22.84 225 ALA B CA 1
ATOM 3255 C C . ALA B 1 225 ? 73.968 57.564 41.495 1.00 22.93 225 ALA B C 1
ATOM 3256 O O . ALA B 1 225 ? 74.584 58.623 41.469 1.00 19.89 225 ALA B O 1
ATOM 3258 N N . GLY B 1 226 ? 73.885 56.743 40.464 1.00 23.60 226 GLY B N 1
ATOM 3259 C CA . GLY B 1 226 ? 74.304 57.146 39.112 1.00 22.63 226 GLY B CA 1
ATOM 3260 C C . GLY B 1 226 ? 73.128 56.832 38.191 1.00 22.30 226 GLY B C 1
ATOM 3261 O O . GLY B 1 226 ? 72.002 56.522 38.685 1.00 17.77 226 GLY B O 1
ATOM 3262 N N . ILE B 1 227 ? 73.392 56.906 36.871 1.00 20.31 227 ILE B N 1
ATOM 3263 C CA . ILE B 1 227 ? 72.423 56.608 35.825 1.00 19.52 227 ILE B CA 1
ATOM 3264 C C . ILE B 1 227 ? 73.076 55.742 34.766 1.00 16.02 227 ILE B C 1
ATOM 3265 O O . ILE B 1 227 ? 74.293 55.765 34.581 1.00 17.38 227 ILE B O 1
ATOM 3270 N N . ARG B 1 228 ? 72.269 54.938 34.139 1.00 14.80 228 ARG B N 1
ATOM 3271 C CA . ARG B 1 228 ? 72.642 54.174 32.938 1.00 17.32 228 ARG B CA 1
ATOM 3272 C C . ARG B 1 228 ? 71.529 54.487 31.908 1.00 18.77 228 ARG B C 1
ATOM 3273 O O . ARG B 1 228 ? 70.324 54.530 32.221 1.00 17.13 228 ARG B O 1
ATOM 3281 N N . ILE B 1 229 ? 71.940 54.621 30.654 1.00 17.93 229 ILE B N 1
ATOM 3282 C CA . ILE B 1 229 ? 71.022 54.651 29.521 1.00 16.82 229 ILE B CA 1
ATOM 3283 C C . ILE B 1 229 ? 70.820 53.239 29.008 1.00 17.26 229 ILE B C 1
ATOM 3284 O O . ILE B 1 229 ? 71.785 52.535 28.818 1.00 19.84 229 ILE B O 1
ATOM 3289 N N . THR B 1 230 ? 69.586 52.785 28.850 1.00 17.69 230 THR B N 1
ATOM 3290 C CA . THR B 1 230 ? 69.324 51.434 28.428 1.00 17.47 230 THR B CA 1
ATOM 3291 C C . THR B 1 230 ? 68.991 51.391 26.922 1.00 18.89 230 THR B C 1
ATOM 3292 O O . THR B 1 230 ? 68.592 52.395 26.306 1.00 19.63 230 THR B O 1
ATOM 3296 N N . ASP B 1 231 ? 69.126 50.224 26.347 1.00 22.30 231 ASP B N 1
ATOM 3297 C CA . ASP B 1 231 ? 68.769 49.939 24.952 1.00 24.84 231 ASP B CA 1
ATOM 3298 C C . ASP B 1 231 ? 69.811 50.435 23.964 1.00 26.02 231 ASP B C 1
ATOM 3299 O O . ASP B 1 231 ? 69.513 50.424 22.806 1.00 31.59 231 ASP B O 1
ATOM 3304 N N . ILE B 1 232 ? 71.009 50.860 24.355 1.00 25.00 232 ILE B N 1
ATOM 3305 C CA . ILE B 1 232 ? 72.021 51.384 23.361 1.00 30.65 232 ILE B CA 1
ATOM 3306 C C . ILE B 1 232 ? 73.356 50.624 23.307 1.00 37.43 232 ILE B C 1
ATOM 3307 O O . ILE B 1 232 ? 73.530 49.630 24.007 1.00 50.89 232 ILE B O 1
ATOM 3312 N N . SER C 1 10 ? 58.026 44.584 -19.768 1.00 48.33 10 SER C N 1
ATOM 3313 C CA . SER C 1 10 ? 57.887 43.631 -18.613 1.00 46.49 10 SER C CA 1
ATOM 3314 C C . SER C 1 10 ? 56.928 44.113 -17.489 1.00 45.85 10 SER C C 1
ATOM 3315 O O . SER C 1 10 ? 56.878 45.330 -17.205 1.00 39.04 10 SER C O 1
ATOM 3318 N N . PRO C 1 11 ? 56.230 43.160 -16.795 1.00 40.91 11 PRO C N 1
ATOM 3319 C CA . PRO C 1 11 ? 55.316 43.640 -15.694 1.00 36.55 11 PRO C CA 1
ATOM 3320 C C . PRO C 1 11 ? 56.029 44.154 -14.449 1.00 33.03 11 PRO C C 1
ATOM 3321 O O . PRO C 1 11 ? 55.409 44.854 -13.630 1.00 25.18 11 PRO C O 1
ATOM 3325 N N . HIS C 1 12 ? 57.315 43.803 -14.288 1.00 34.35 12 HIS C N 1
ATOM 3326 C CA . HIS C 1 12 ? 58.131 44.326 -13.203 1.00 37.85 12 HIS C CA 1
ATOM 3327 C C . HIS C 1 12 ? 58.784 45.675 -13.545 1.00 36.86 12 HIS C C 1
ATOM 3328 O O . HIS C 1 12 ? 59.260 46.307 -12.650 1.00 44.03 12 HIS C O 1
ATOM 3335 N N . ASP C 1 13 ? 58.732 46.146 -14.787 1.00 42.03 13 ASP C N 1
ATOM 3336 C CA . ASP C 1 13 ? 59.297 47.480 -15.157 1.00 44.27 13 ASP C CA 1
ATOM 3337 C C . ASP C 1 13 ? 58.553 48.659 -14.570 1.00 47.63 13 ASP C C 1
ATOM 3338 O O . ASP C 1 13 ? 57.378 48.829 -14.875 1.00 47.22 13 ASP C O 1
ATOM 3343 N N . LEU C 1 14 ? 59.249 49.507 -13.807 1.00 39.03 14 LEU C N 1
ATOM 3344 C CA . LEU C 1 14 ? 58.649 50.716 -13.246 1.00 38.07 14 LEU C CA 1
ATOM 3345 C C . LEU C 1 14 ? 59.141 52.041 -13.819 1.00 36.30 14 LEU C C 1
ATOM 3346 O O . LEU C 1 14 ? 60.287 52.132 -14.242 1.00 32.59 14 LEU C O 1
ATOM 3351 N N . PRO C 1 15 ? 58.288 53.084 -13.783 1.00 28.74 15 PRO C N 1
ATOM 3352 C CA . PRO C 1 15 ? 58.704 54.395 -14.185 1.00 30.12 15 PRO C CA 1
ATOM 3353 C C . PRO C 1 15 ? 59.614 55.027 -13.169 1.00 32.09 15 PRO C C 1
ATOM 3354 O O . PRO C 1 15 ? 59.618 54.677 -12.009 1.00 25.90 15 PRO C O 1
ATOM 3358 N N . ASP C 1 16 ? 60.379 55.996 -13.633 1.00 31.85 16 ASP C N 1
ATOM 3359 C CA . ASP C 1 16 ? 61.277 56.753 -12.748 1.00 35.48 16 ASP C CA 1
ATOM 3360 C C . ASP C 1 16 ? 60.385 57.765 -12.012 1.00 32.26 16 ASP C C 1
ATOM 3361 O O . ASP C 1 16 ? 59.720 58.576 -12.614 1.00 35.74 16 ASP C O 1
ATOM 3366 N N . VAL C 1 17 ? 60.292 57.647 -10.699 1.00 27.98 17 VAL C N 1
ATOM 3367 C CA . VAL C 1 17 ? 59.460 58.549 -9.915 1.00 27.65 17 VAL C CA 1
ATOM 3368 C C . VAL C 1 17 ? 60.326 59.502 -9.086 1.00 29.45 17 VAL C C 1
ATOM 3369 O O . VAL C 1 17 ? 59.819 60.224 -8.267 1.00 28.60 17 VAL C O 1
ATOM 3373 N N . SER C 1 18 ? 61.615 59.579 -9.427 1.00 34.33 18 SER C N 1
ATOM 3374 C CA . SER C 1 18 ? 62.611 60.384 -8.725 1.00 40.37 18 SER C CA 1
ATOM 3375 C C . SER C 1 18 ? 62.240 61.710 -8.201 1.00 43.12 18 SER C C 1
ATOM 3376 O O . SER C 1 18 ? 62.573 62.048 -7.045 1.00 46.50 18 SER C O 1
ATOM 3379 N N . GLY C 1 19 ? 61.655 62.507 -9.073 1.00 39.29 19 GLY C N 1
ATOM 3380 C CA . GLY C 1 19 ? 61.359 63.880 -8.676 1.00 38.63 19 GLY C CA 1
ATOM 3381 C C . GLY C 1 19 ? 59.964 64.172 -8.236 1.00 39.78 19 GLY C C 1
ATOM 3382 O O . GLY C 1 19 ? 59.580 65.354 -8.197 1.00 44.46 19 GLY C O 1
ATOM 3383 N N . LEU C 1 20 ? 59.158 63.138 -7.944 1.00 32.36 20 LEU C N 1
ATOM 3384 C CA . LEU C 1 20 ? 57.795 63.403 -7.501 1.00 30.46 20 LEU C CA 1
ATOM 3385 C C . LEU C 1 20 ? 57.782 63.830 -6.024 1.00 27.53 20 LEU C C 1
ATOM 3386 O O . LEU C 1 20 ? 58.473 63.256 -5.195 1.00 27.34 20 LEU C O 1
ATOM 3391 N N . SER C 1 21 ? 56.948 64.827 -5.745 1.00 25.76 21 SER C N 1
ATOM 3392 C CA . SER C 1 21 ? 56.590 65.220 -4.415 1.00 25.44 21 SER C CA 1
ATOM 3393 C C . SER C 1 21 ? 55.293 64.494 -4.007 1.00 26.48 21 SER C C 1
ATOM 3394 O O . SER C 1 21 ? 54.431 64.175 -4.861 1.00 24.32 21 SER C O 1
ATOM 3397 N N . ILE C 1 22 ? 55.148 64.233 -2.709 1.00 24.64 22 ILE C N 1
ATOM 3398 C CA . ILE C 1 22 ? 54.068 63.406 -2.179 1.00 23.33 22 ILE C CA 1
ATOM 3399 C C . ILE C 1 22 ? 53.358 64.209 -1.124 1.00 24.09 22 ILE C C 1
ATOM 3400 O O . ILE C 1 22 ? 54.006 64.672 -0.184 1.00 26.43 22 ILE C O 1
ATOM 3405 N N . ALA C 1 23 ? 52.063 64.459 -1.289 1.00 22.93 23 ALA C N 1
ATOM 3406 C CA . ALA C 1 23 ? 51.257 64.971 -0.196 1.00 23.17 23 ALA C CA 1
ATOM 3407 C C . ALA C 1 23 ? 50.646 63.793 0.616 1.00 23.46 23 ALA C C 1
ATOM 3408 O O . ALA C 1 23 ? 50.224 62.752 0.042 1.00 21.77 23 ALA C O 1
ATOM 3410 N N . VAL C 1 24 ? 50.626 63.904 1.930 1.00 20.19 24 VAL C N 1
ATOM 3411 C CA . VAL C 1 24 ? 49.907 62.963 2.766 1.00 22.41 24 VAL C CA 1
ATOM 3412 C C . VAL C 1 24 ? 48.806 63.668 3.564 1.00 28.44 24 VAL C C 1
ATOM 3413 O O . VAL C 1 24 ? 49.088 64.383 4.539 1.00 25.74 24 VAL C O 1
ATOM 3417 N N . LEU C 1 25 ? 47.556 63.461 3.153 1.00 26.67 25 LEU C N 1
ATOM 3418 C CA . LEU C 1 25 ? 46.413 64.074 3.852 1.00 28.95 25 LEU C CA 1
ATOM 3419 C C . LEU C 1 25 ? 46.173 63.298 5.109 1.00 27.96 25 LEU C C 1
ATOM 3420 O O . LEU C 1 25 ? 46.224 62.096 5.101 1.00 25.33 25 LEU C O 1
ATOM 3425 N N . GLY C 1 26 ? 45.922 63.998 6.207 1.00 29.35 26 GLY C N 1
ATOM 3426 C CA . GLY C 1 26 ? 45.799 63.305 7.475 1.00 30.38 26 GLY C CA 1
ATOM 3427 C C . GLY C 1 26 ? 47.150 62.757 7.926 1.00 26.77 26 GLY C C 1
ATOM 3428 O O . GLY C 1 26 ? 47.220 61.766 8.636 1.00 31.49 26 GLY C O 1
ATOM 3429 N N . GLY C 1 27 ? 48.195 63.460 7.548 1.00 26.70 27 GLY C N 1
ATOM 3430 C CA . GLY C 1 27 ? 49.541 62.950 7.651 1.00 30.58 27 GLY C CA 1
ATOM 3431 C C . GLY C 1 27 ? 50.194 63.135 8.996 1.00 29.44 27 GLY C C 1
ATOM 3432 O O . GLY C 1 27 ? 51.357 62.775 9.184 1.00 30.28 27 GLY C O 1
ATOM 3433 N N . THR C 1 28 ? 49.449 63.658 9.966 1.00 30.32 28 THR C N 1
ATOM 3434 C CA . THR C 1 28 ? 49.993 63.825 11.331 1.00 29.67 28 THR C CA 1
ATOM 3435 C C . THR C 1 28 ? 49.857 62.589 12.242 1.00 28.27 28 THR C C 1
ATOM 3436 O O . THR C 1 28 ? 50.367 62.581 13.375 1.00 25.60 28 THR C O 1
ATOM 3440 N N . GLY C 1 29 ? 49.157 61.539 11.809 1.00 23.89 29 GLY C N 1
ATOM 3441 C CA . GLY C 1 29 ? 49.116 60.332 12.616 1.00 23.46 29 GLY C CA 1
ATOM 3442 C C . GLY C 1 29 ? 50.271 59.389 12.291 1.00 25.68 29 GLY C C 1
ATOM 3443 O O . GLY C 1 29 ? 51.182 59.757 11.533 1.00 23.77 29 GLY C O 1
ATOM 3444 N N . ASP C 1 30 ? 50.254 58.181 12.867 1.00 23.99 30 ASP C N 1
ATOM 3445 C CA . ASP C 1 30 ? 51.341 57.206 12.648 1.00 24.78 30 ASP C CA 1
ATOM 3446 C C . ASP C 1 30 ? 51.521 56.806 11.152 1.00 26.19 30 ASP C C 1
ATOM 3447 O O . ASP C 1 30 ? 52.643 56.579 10.679 1.00 23.73 30 ASP C O 1
ATOM 3452 N N . GLN C 1 31 ? 50.414 56.668 10.435 1.00 24.52 31 GLN C N 1
ATOM 3453 C CA . GLN C 1 31 ? 50.494 56.137 9.060 1.00 28.13 31 GLN C CA 1
ATOM 3454 C C . GLN C 1 31 ? 51.152 57.195 8.221 1.00 27.73 31 GLN C C 1
ATOM 3455 O O . GLN C 1 31 ? 52.064 56.912 7.473 1.00 26.71 31 GLN C O 1
ATOM 3461 N N . GLY C 1 32 ? 50.663 58.409 8.330 1.00 25.49 32 GLY C N 1
ATOM 3462 C CA . GLY C 1 32 ? 51.223 59.488 7.595 1.00 26.76 32 GLY C CA 1
ATOM 3463 C C . GLY C 1 32 ? 52.655 59.853 7.919 1.00 28.69 32 GLY C C 1
ATOM 3464 O O . GLY C 1 32 ? 53.452 60.159 6.999 1.00 25.42 32 GLY C O 1
ATOM 3465 N N . ARG C 1 33 ? 52.992 59.859 9.200 1.00 25.50 33 ARG C N 1
ATOM 3466 C CA . ARG C 1 33 ? 54.362 60.181 9.598 1.00 26.51 33 ARG C CA 1
ATOM 3467 C C . ARG C 1 33 ? 55.312 59.088 9.105 1.00 23.15 33 ARG C C 1
ATOM 3468 O O . ARG C 1 33 ? 56.474 59.367 8.750 1.00 21.35 33 ARG C O 1
ATOM 3476 N N . GLY C 1 34 ? 54.823 57.853 9.098 1.00 20.13 34 GLY C N 1
ATOM 3477 C CA . GLY C 1 34 ? 55.647 56.662 8.798 1.00 20.84 34 GLY C CA 1
ATOM 3478 C C . GLY C 1 34 ? 55.983 56.636 7.278 1.00 21.77 34 GLY C C 1
ATOM 3479 O O . GLY C 1 34 ? 57.162 56.358 6.862 1.00 19.12 34 GLY C O 1
ATOM 3480 N N . LEU C 1 35 ? 54.923 56.855 6.486 1.00 20.00 35 LEU C N 1
ATOM 3481 C CA . LEU C 1 35 ? 55.030 57.008 5.014 1.00 21.90 35 LEU C CA 1
ATOM 3482 C C . LEU C 1 35 ? 55.932 58.231 4.686 1.00 20.86 35 LEU C C 1
ATOM 3483 O O . LEU C 1 35 ? 56.872 58.114 3.923 1.00 22.43 35 LEU C O 1
ATOM 3488 N N . ALA C 1 36 ? 55.681 59.358 5.320 1.00 22.74 36 ALA C N 1
ATOM 3489 C CA . ALA C 1 36 ? 56.504 60.573 5.150 1.00 24.60 36 ALA C CA 1
ATOM 3490 C C . ALA C 1 36 ? 57.969 60.335 5.440 1.00 24.42 36 ALA C C 1
ATOM 3491 O O . ALA C 1 36 ? 58.906 60.732 4.660 1.00 23.18 36 ALA C O 1
ATOM 3493 N N . ARG C 1 37 ? 58.213 59.744 6.591 1.00 22.54 37 ARG C N 1
ATOM 3494 C CA . ARG C 1 37 ? 59.575 59.415 6.952 1.00 23.27 37 ARG C CA 1
ATOM 3495 C C . ARG C 1 37 ? 60.357 58.594 5.881 1.00 21.12 37 ARG C C 1
ATOM 3496 O O . ARG C 1 37 ? 61.470 58.961 5.455 1.00 20.15 37 ARG C O 1
ATOM 3504 N N . ARG C 1 38 ? 59.743 57.532 5.420 1.00 17.42 38 ARG C N 1
ATOM 3505 C CA . ARG C 1 38 ? 60.382 56.643 4.434 1.00 17.93 38 ARG C CA 1
ATOM 3506 C C . ARG C 1 38 ? 60.548 57.285 3.062 1.00 16.63 38 ARG C C 1
ATOM 3507 O O . ARG C 1 38 ? 61.595 57.176 2.470 1.00 18.14 38 ARG C O 1
ATOM 3515 N N . PHE C 1 39 ? 59.516 57.957 2.577 1.00 18.17 39 PHE C N 1
ATOM 3516 C CA . PHE C 1 39 ? 59.615 58.647 1.284 1.00 19.47 39 PHE C CA 1
ATOM 3517 C C . PHE C 1 39 ? 60.631 59.812 1.319 1.00 19.80 39 PHE C C 1
ATOM 3518 O O . PHE C 1 39 ? 61.393 60.011 0.369 1.00 20.70 39 PHE C O 1
ATOM 3526 N N . ALA C 1 40 ? 60.643 60.567 2.397 1.00 20.05 40 ALA C N 1
ATOM 3527 C CA . ALA C 1 40 ? 61.683 61.577 2.595 1.00 20.75 40 ALA C CA 1
ATOM 3528 C C . ALA C 1 40 ? 63.078 61.034 2.762 1.00 21.00 40 ALA C C 1
ATOM 3529 O O . ALA C 1 40 ? 64.039 61.597 2.148 1.00 20.79 40 ALA C O 1
ATOM 3531 N N . MET C 1 41 ? 63.244 59.929 3.479 1.00 21.52 41 MET C N 1
ATOM 3532 C CA . MET C 1 41 ? 64.548 59.237 3.480 1.00 22.29 41 MET C CA 1
ATOM 3533 C C . MET C 1 41 ? 65.001 58.781 2.112 1.00 26.79 41 MET C C 1
ATOM 3534 O O . MET C 1 41 ? 66.200 58.685 1.866 1.00 23.87 41 MET C O 1
ATOM 3539 N N . ALA C 1 42 ? 64.059 58.387 1.256 1.00 25.75 42 ALA C N 1
ATOM 3540 C CA . ALA C 1 42 ? 64.379 58.117 -0.174 1.00 24.97 42 ALA C CA 1
ATOM 3541 C C . ALA C 1 42 ? 64.585 59.320 -1.062 1.00 26.17 42 ALA C C 1
ATOM 3542 O O . ALA C 1 42 ? 64.692 59.144 -2.266 1.00 27.35 42 ALA C O 1
ATOM 3544 N N . GLY C 1 43 ? 64.483 60.535 -0.549 1.00 25.99 43 GLY C N 1
ATOM 3545 C CA . GLY C 1 43 ? 64.736 61.755 -1.331 1.00 28.84 43 GLY C CA 1
ATOM 3546 C C . GLY C 1 43 ? 63.537 62.527 -1.861 1.00 30.91 43 GLY C C 1
ATOM 3547 O O . GLY C 1 43 ? 63.735 63.501 -2.531 1.00 29.03 43 GLY C O 1
ATOM 3548 N N . HIS C 1 44 ? 62.298 62.117 -1.567 1.00 25.43 44 HIS C N 1
ATOM 3549 C CA . HIS C 1 44 ? 61.117 62.854 -1.985 1.00 26.10 44 HIS C CA 1
ATOM 3550 C C . HIS C 1 44 ? 60.738 63.970 -1.033 1.00 25.86 44 HIS C C 1
ATOM 3551 O O . HIS C 1 44 ? 60.735 63.815 0.191 1.00 24.16 44 HIS C O 1
ATOM 3558 N N . GLU C 1 45 ? 60.403 65.106 -1.608 1.00 27.60 45 GLU C N 1
ATOM 3559 C CA . GLU C 1 45 ? 59.709 66.157 -0.884 1.00 28.97 45 GLU C CA 1
ATOM 3560 C C . GLU C 1 45 ? 58.342 65.600 -0.423 1.00 27.53 45 GLU C C 1
ATOM 3561 O O . GLU C 1 45 ? 57.582 65.063 -1.251 1.00 25.24 45 GLU C O 1
ATOM 3567 N N . VAL C 1 46 ? 58.035 65.733 0.871 1.00 23.01 46 VAL C N 1
ATOM 3568 C CA . VAL C 1 46 ? 56.759 65.287 1.404 1.00 23.96 46 VAL C CA 1
ATOM 3569 C C . VAL C 1 46 ? 56.075 66.492 2.049 1.00 26.35 46 VAL C C 1
ATOM 3570 O O . VAL C 1 46 ? 56.679 67.241 2.805 1.00 24.83 46 VAL C O 1
ATOM 3574 N N . ILE C 1 47 ? 54.799 66.647 1.750 1.00 24.15 47 ILE C N 1
ATOM 3575 C CA . ILE C 1 47 ? 53.961 67.662 2.363 1.00 24.32 47 ILE C CA 1
ATOM 3576 C C . ILE C 1 47 ? 52.930 66.950 3.158 1.00 26.13 47 ILE C C 1
ATOM 3577 O O . ILE C 1 47 ? 52.031 66.298 2.609 1.00 22.60 47 ILE C O 1
ATOM 3582 N N . LEU C 1 48 ? 53.029 67.101 4.482 1.00 26.14 48 LEU C N 1
ATOM 3583 C CA . LEU C 1 48 ? 52.022 66.620 5.409 1.00 26.85 48 LEU C CA 1
ATOM 3584 C C . LEU C 1 48 ? 50.849 67.587 5.417 1.00 26.75 48 LEU C C 1
ATOM 3585 O O . LEU C 1 48 ? 51.052 68.787 5.524 1.00 27.00 48 LEU C O 1
ATOM 3590 N N . GLY C 1 49 ? 49.651 67.021 5.363 1.00 26.56 49 GLY C N 1
ATOM 3591 C CA . GLY C 1 49 ? 48.398 67.755 5.498 1.00 29.83 49 GLY C CA 1
ATOM 3592 C C . GLY C 1 49 ? 47.685 67.539 6.812 1.00 31.20 49 GLY C C 1
ATOM 3593 O O . GLY C 1 49 ? 47.656 66.435 7.394 1.00 27.23 49 GLY C O 1
ATOM 3594 N N . SER C 1 50 ? 47.033 68.607 7.269 1.00 31.01 50 SER C N 1
ATOM 3595 C CA . SER C 1 50 ? 46.314 68.553 8.543 1.00 32.04 50 SER C CA 1
ATOM 3596 C C . SER C 1 50 ? 45.144 69.516 8.426 1.00 29.76 50 SER C C 1
ATOM 3597 O O . SER C 1 50 ? 45.163 70.414 7.598 1.00 34.47 50 SER C O 1
ATOM 3600 N N . ARG C 1 51 ? 44.113 69.308 9.203 1.00 33.18 51 ARG C N 1
ATOM 3601 C CA . ARG C 1 51 ? 43.064 70.335 9.268 1.00 36.78 51 ARG C CA 1
ATOM 3602 C C . ARG C 1 51 ? 43.638 71.634 9.836 1.00 40.72 51 ARG C C 1
ATOM 3603 O O . ARG C 1 51 ? 43.108 72.690 9.558 1.00 44.54 51 ARG C O 1
ATOM 3611 N N . SER C 1 52 ? 44.722 71.537 10.612 1.00 41.52 52 SER C N 1
ATOM 3612 C CA . SER C 1 52 ? 45.493 72.712 11.026 1.00 37.57 52 SER C CA 1
ATOM 3613 C C . SER C 1 52 ? 46.859 72.853 10.410 1.00 33.70 52 SER C C 1
ATOM 3614 O O . SER C 1 52 ? 47.720 72.028 10.678 1.00 35.82 52 SER C O 1
ATOM 3617 N N . ALA C 1 53 ? 47.092 73.923 9.654 1.00 33.13 53 ALA C N 1
ATOM 3618 C CA . ALA C 1 53 ? 48.403 74.202 9.121 1.00 35.19 53 ALA C CA 1
ATOM 3619 C C . ALA C 1 53 ? 49.531 74.138 10.153 1.00 40.40 53 ALA C C 1
ATOM 3620 O O . ALA C 1 53 ? 50.615 73.609 9.846 1.00 39.91 53 ALA C O 1
ATOM 3622 N N . GLU C 1 54 ? 49.297 74.651 11.358 1.00 38.62 54 GLU C N 1
ATOM 3623 C CA . GLU C 1 54 ? 50.377 74.747 12.335 1.00 41.64 54 GLU C CA 1
ATOM 3624 C C . GLU C 1 54 ? 50.701 73.395 12.921 1.00 38.68 54 GLU C C 1
ATOM 3625 O O . GLU C 1 54 ? 51.867 73.093 13.193 1.00 36.97 54 GLU C O 1
ATOM 3631 N N . ARG C 1 55 ? 49.682 72.567 13.141 1.00 31.92 55 ARG C N 1
ATOM 3632 C CA . ARG C 1 55 ? 49.918 71.226 13.572 1.00 36.14 55 ARG C CA 1
ATOM 3633 C C . ARG C 1 55 ? 50.753 70.428 12.531 1.00 34.00 55 ARG C C 1
ATOM 3634 O O . ARG C 1 55 ? 51.722 69.756 12.893 1.00 34.16 55 ARG C O 1
ATOM 3642 N N . ALA C 1 56 ? 50.362 70.498 11.265 1.00 34.94 56 ALA C N 1
ATOM 3643 C CA . ALA C 1 56 ? 51.144 69.872 10.196 1.00 31.55 56 ALA C CA 1
ATOM 3644 C C . ALA C 1 56 ? 52.603 70.371 10.233 1.00 32.02 56 ALA C C 1
ATOM 3645 O O . ALA C 1 56 ? 53.526 69.576 10.146 1.00 28.46 56 ALA C O 1
ATOM 3647 N N . GLN C 1 57 ? 52.814 71.682 10.354 1.00 32.65 57 GLN C N 1
ATOM 3648 C CA . GLN C 1 57 ? 54.214 72.212 10.392 1.00 32.68 57 GLN C CA 1
ATOM 3649 C C . GLN C 1 57 ? 55.026 71.744 11.621 1.00 28.56 57 GLN C C 1
ATOM 3650 O O . GLN C 1 57 ? 56.245 71.547 11.509 1.00 24.21 57 GLN C O 1
ATOM 3656 N N . ALA C 1 58 ? 54.364 71.537 12.770 1.00 29.50 58 ALA C N 1
ATOM 3657 C CA . ALA C 1 58 ? 55.045 70.998 13.995 1.00 29.32 58 ALA C CA 1
ATOM 3658 C C . ALA C 1 58 ? 55.465 69.528 13.863 1.00 27.16 58 ALA C C 1
ATOM 3659 O O . ALA C 1 58 ? 56.576 69.105 14.273 1.00 24.89 58 ALA C O 1
ATOM 3661 N N . VAL C 1 59 ? 54.576 68.737 13.252 1.00 26.56 59 VAL C N 1
ATOM 3662 C CA . VAL C 1 59 ? 54.854 67.347 13.025 1.00 25.22 59 VAL C CA 1
ATOM 3663 C C . VAL C 1 59 ? 55.969 67.276 12.003 1.00 22.20 59 VAL C C 1
ATOM 3664 O O . VAL C 1 59 ? 56.896 66.458 12.129 1.00 22.37 59 VAL C O 1
ATOM 3668 N N . ALA C 1 60 ? 55.916 68.124 10.993 1.00 22.82 60 ALA C N 1
ATOM 3669 C CA . ALA C 1 60 ? 56.978 68.124 9.968 1.00 22.40 60 ALA C CA 1
ATOM 3670 C C . ALA C 1 60 ? 58.342 68.460 10.534 1.00 23.23 60 ALA C C 1
ATOM 3671 O O . ALA C 1 60 ? 59.358 67.910 10.115 1.00 21.40 60 ALA C O 1
ATOM 3673 N N . ALA C 1 61 ? 58.347 69.395 11.478 1.00 23.92 61 ALA C N 1
ATOM 3674 C CA . ALA C 1 61 ? 59.582 69.786 12.188 1.00 23.56 61 ALA C CA 1
ATOM 3675 C C . ALA C 1 61 ? 60.189 68.628 12.946 1.00 23.79 61 ALA C C 1
ATOM 3676 O O . ALA C 1 61 ? 61.394 68.393 12.903 1.00 22.53 61 ALA C O 1
ATOM 3678 N N . GLU C 1 62 ? 59.326 67.851 13.589 1.00 24.49 62 GLU C N 1
ATOM 3679 C CA . GLU C 1 62 ? 59.767 66.689 14.321 1.00 25.83 62 GLU C CA 1
ATOM 3680 C C . GLU C 1 62 ? 60.395 65.611 13.411 1.00 26.83 62 GLU C C 1
ATOM 3681 O O . GLU C 1 62 ? 61.425 65.048 13.738 1.00 22.84 62 GLU C O 1
ATOM 3687 N N . LEU C 1 63 ? 59.772 65.370 12.258 1.00 26.57 63 LEU C N 1
ATOM 3688 C CA . LEU C 1 63 ? 60.284 64.456 11.239 1.00 27.64 63 LEU C CA 1
ATOM 3689 C C . LEU C 1 63 ? 61.461 64.973 10.438 1.00 29.70 63 LEU C C 1
ATOM 3690 O O . LEU C 1 63 ? 62.191 64.192 9.856 1.00 34.01 63 LEU C O 1
ATOM 3695 N N . GLY C 1 64 ? 61.649 66.277 10.426 1.00 29.53 64 GLY C N 1
ATOM 3696 C CA . GLY C 1 64 ? 62.475 66.905 9.432 1.00 35.74 64 GLY C CA 1
ATOM 3697 C C . GLY C 1 64 ? 63.937 67.070 9.740 1.00 35.16 64 GLY C C 1
ATOM 3698 O O . GLY C 1 64 ? 64.599 67.857 9.062 1.00 39.66 64 GLY C O 1
ATOM 3699 N N . GLU C 1 65 ? 64.485 66.357 10.729 1.00 29.78 65 GLU C N 1
ATOM 3700 C CA . GLU C 1 65 ? 65.928 66.448 10.929 1.00 29.42 65 GLU C CA 1
ATOM 3701 C C . GLU C 1 65 ? 66.624 65.682 9.776 1.00 29.78 65 GLU C C 1
ATOM 3702 O O . GLU C 1 65 ? 66.510 64.452 9.657 1.00 26.91 65 GLU C O 1
ATOM 3708 N N . GLY C 1 66 ? 67.266 66.425 8.868 1.00 25.47 66 GLY C N 1
ATOM 3709 C CA . GLY C 1 66 ? 67.922 65.808 7.719 1.00 28.48 66 GLY C CA 1
ATOM 3710 C C . GLY C 1 66 ? 66.999 65.369 6.581 1.00 29.14 66 GLY C C 1
ATOM 3711 O O . GLY C 1 66 ? 67.496 64.712 5.714 1.00 31.62 66 GLY C O 1
ATOM 3712 N N . LEU C 1 67 ? 65.700 65.732 6.581 1.00 26.59 67 LEU C N 1
ATOM 3713 C CA . LEU C 1 67 ? 64.674 65.182 5.669 1.00 27.06 67 LEU C CA 1
ATOM 3714 C C . LEU C 1 67 ? 63.791 66.300 5.076 1.00 26.20 67 LEU C C 1
ATOM 3715 O O . LEU C 1 67 ? 63.333 67.190 5.804 1.00 25.60 67 LEU C O 1
ATOM 3720 N N . PRO C 1 68 ? 63.462 66.218 3.759 1.00 25.01 68 PRO C N 1
ATOM 3721 C CA . PRO C 1 68 ? 62.616 67.252 3.129 1.00 26.92 68 PRO C CA 1
ATOM 3722 C C . PRO C 1 68 ? 61.104 67.067 3.376 1.00 29.06 68 PRO C C 1
ATOM 3723 O O . PRO C 1 68 ? 60.373 66.628 2.489 1.00 28.59 68 PRO C O 1
ATOM 3727 N N . VAL C 1 69 ? 60.666 67.366 4.601 1.00 28.82 69 VAL C N 1
ATOM 3728 C CA . VAL C 1 69 ? 59.266 67.278 4.985 1.00 26.38 69 VAL C CA 1
ATOM 3729 C C . VAL C 1 69 ? 58.821 68.646 5.398 1.00 28.81 69 VAL C C 1
ATOM 3730 O O . VAL C 1 69 ? 59.530 69.359 6.135 1.00 25.70 69 VAL C O 1
ATOM 3734 N N . ARG C 1 70 ? 57.635 69.012 4.954 1.00 26.94 70 ARG C N 1
ATOM 3735 C CA . ARG C 1 70 ? 57.000 70.236 5.416 1.00 28.93 70 ARG C CA 1
ATOM 3736 C C . ARG C 1 70 ? 55.528 70.038 5.571 1.00 29.49 70 ARG C C 1
ATOM 3737 O O . ARG C 1 70 ? 55.015 68.973 5.242 1.00 27.42 70 ARG C O 1
ATOM 3745 N N . GLY C 1 71 ? 54.860 71.051 6.131 1.00 28.04 71 GLY C N 1
ATOM 3746 C CA . GLY C 1 71 ? 53.492 70.911 6.579 1.00 29.05 71 GLY C CA 1
ATOM 3747 C C . GLY C 1 71 ? 52.614 72.030 6.040 1.00 31.29 71 GLY C C 1
ATOM 3748 O O . GLY C 1 71 ? 53.069 73.148 5.843 1.00 31.16 71 GLY C O 1
ATOM 3749 N N . MET C 1 72 ? 51.363 71.695 5.743 1.00 34.24 72 MET C N 1
ATOM 3750 C CA . MET C 1 72 ? 50.347 72.660 5.326 1.00 32.64 72 MET C CA 1
ATOM 3751 C C . MET C 1 72 ? 48.969 72.151 5.746 1.00 35.10 72 MET C C 1
ATOM 3752 O O . MET C 1 72 ? 48.853 71.036 6.319 1.00 29.30 72 MET C O 1
ATOM 3757 N N . ASP C 1 73 ? 47.907 72.943 5.508 1.00 32.65 73 ASP C N 1
ATOM 3758 C CA . ASP C 1 73 ? 46.585 72.398 5.713 1.00 32.84 73 ASP C CA 1
ATOM 3759 C C . ASP C 1 73 ? 46.340 71.420 4.540 1.00 28.21 73 ASP C C 1
ATOM 3760 O O . ASP C 1 73 ? 47.056 71.433 3.547 1.00 30.36 73 ASP C O 1
ATOM 3765 N N . ASN C 1 74 ? 45.332 70.584 4.674 1.00 29.84 74 ASN C N 1
ATOM 3766 C CA . ASN C 1 74 ? 45.031 69.592 3.647 1.00 28.22 74 ASN C CA 1
ATOM 3767 C C . ASN C 1 74 ? 44.831 70.149 2.307 1.00 33.44 74 ASN C C 1
ATOM 3768 O O . ASN C 1 74 ? 45.385 69.602 1.347 1.00 32.54 74 ASN C O 1
ATOM 3773 N N . ALA C 1 75 ? 44.033 71.222 2.193 1.00 35.10 75 ALA C N 1
ATOM 3774 C CA . ALA C 1 75 ? 43.778 71.791 0.877 1.00 37.52 75 ALA C CA 1
ATOM 3775 C C . ALA C 1 75 ? 45.086 72.176 0.268 1.00 33.12 75 ALA C C 1
ATOM 3776 O O . ALA C 1 75 ? 45.373 71.885 -0.917 1.00 33.30 75 ALA C O 1
ATOM 3778 N N . GLY C 1 76 ? 45.956 72.780 1.076 1.00 29.64 76 GLY C N 1
ATOM 3779 C CA . GLY C 1 76 ? 47.222 73.179 0.542 1.00 27.42 76 GLY C CA 1
ATOM 3780 C C . GLY C 1 76 ? 48.201 72.040 0.161 1.00 28.56 76 GLY C C 1
ATOM 3781 O O . GLY C 1 76 ? 48.937 72.131 -0.828 1.00 32.77 76 GLY C O 1
ATOM 3782 N N . ALA C 1 77 ? 48.205 70.975 0.941 1.00 30.51 77 ALA C N 1
ATOM 3783 C CA . ALA C 1 77 ? 49.096 69.835 0.670 1.00 32.55 77 ALA C CA 1
ATOM 3784 C C . ALA C 1 77 ? 48.587 69.125 -0.572 1.00 30.50 77 ALA C C 1
ATOM 3785 O O . ALA C 1 77 ? 49.356 68.795 -1.440 1.00 31.11 77 ALA C O 1
ATOM 3787 N N . ALA C 1 78 ? 47.271 68.958 -0.660 1.00 29.88 78 ALA C N 1
ATOM 3788 C CA . ALA C 1 78 ? 46.654 68.379 -1.876 1.00 32.84 78 ALA C CA 1
ATOM 3789 C C . ALA C 1 78 ? 47.052 69.141 -3.160 1.00 34.33 78 ALA C C 1
ATOM 3790 O O . ALA C 1 78 ? 47.421 68.516 -4.178 1.00 39.71 78 ALA C O 1
ATOM 3792 N N . GLU C 1 79 ? 47.059 70.464 -3.093 1.00 36.88 79 GLU C N 1
ATOM 3793 C CA . GLU C 1 79 ? 47.492 71.272 -4.240 1.00 44.48 79 GLU C CA 1
ATOM 3794 C C . GLU C 1 79 ? 48.960 71.160 -4.490 1.00 39.85 79 GLU C C 1
ATOM 3795 O O . GLU C 1 79 ? 49.387 71.095 -5.629 1.00 40.82 79 GLU C O 1
ATOM 3801 N N . ALA C 1 80 ? 49.747 71.117 -3.424 1.00 38.18 80 ALA C N 1
ATOM 3802 C CA . ALA C 1 80 ? 51.209 71.102 -3.594 1.00 39.34 80 ALA C CA 1
ATOM 3803 C C . ALA C 1 80 ? 51.776 69.814 -4.136 1.00 35.57 80 ALA C C 1
ATOM 3804 O O . ALA C 1 80 ? 52.791 69.852 -4.791 1.00 35.74 80 ALA C O 1
ATOM 3806 N N . GLY C 1 81 ? 51.174 68.674 -3.799 1.00 34.01 81 GLY C N 1
ATOM 3807 C CA . GLY C 1 81 ? 51.784 67.367 -4.097 1.00 32.42 81 GLY C CA 1
ATOM 3808 C C . GLY C 1 81 ? 51.504 66.833 -5.504 1.00 33.10 81 GLY C C 1
ATOM 3809 O O . GLY C 1 81 ? 50.379 66.953 -5.996 1.00 32.55 81 GLY C O 1
ATOM 3810 N N . ASP C 1 82 ? 52.505 66.198 -6.108 1.00 27.49 82 ASP C N 1
ATOM 3811 C CA . ASP C 1 82 ? 52.326 65.570 -7.411 1.00 33.43 82 ASP C CA 1
ATOM 3812 C C . ASP C 1 82 ? 51.383 64.369 -7.280 1.00 34.93 82 ASP C C 1
ATOM 3813 O O . ASP C 1 82 ? 50.512 64.179 -8.123 1.00 35.35 82 ASP C O 1
ATOM 3818 N N . VAL C 1 83 ? 51.587 63.568 -6.214 1.00 29.17 83 VAL C N 1
ATOM 3819 C CA . VAL C 1 83 ? 50.765 62.399 -5.882 1.00 27.27 83 VAL C CA 1
ATOM 3820 C C . VAL C 1 83 ? 50.241 62.674 -4.492 1.00 27.16 83 VAL C C 1
ATOM 3821 O O . VAL C 1 83 ? 50.939 63.296 -3.691 1.00 25.61 83 VAL C O 1
ATOM 3825 N N . VAL C 1 84 ? 49.024 62.228 -4.204 1.00 23.74 84 VAL C N 1
ATOM 3826 C CA . VAL C 1 84 ? 48.361 62.574 -2.952 1.00 24.55 84 VAL C CA 1
ATOM 3827 C C . VAL C 1 84 ? 47.850 61.306 -2.277 1.00 23.98 84 VAL C C 1
ATOM 3828 O O . VAL C 1 84 ? 47.085 60.518 -2.854 1.00 22.78 84 VAL C O 1
ATOM 3832 N N . ILE C 1 85 ? 48.338 61.070 -1.085 1.00 20.41 85 ILE C N 1
ATOM 3833 C CA . ILE C 1 85 ? 47.934 59.933 -0.286 1.00 21.82 85 ILE C CA 1
ATOM 3834 C C . ILE C 1 85 ? 46.917 60.345 0.745 1.00 19.53 85 ILE C C 1
ATOM 3835 O O . ILE C 1 85 ? 47.093 61.374 1.410 1.00 21.00 85 ILE C O 1
ATOM 3840 N N . VAL C 1 86 ? 45.828 59.605 0.834 1.00 18.21 86 VAL C N 1
ATOM 3841 C CA . VAL C 1 86 ? 44.772 59.890 1.788 1.00 21.18 86 VAL C CA 1
ATOM 3842 C C . VAL C 1 86 ? 44.920 58.936 2.994 1.00 23.45 86 VAL C C 1
ATOM 3843 O O . VAL C 1 86 ? 44.774 57.742 2.844 1.00 25.96 86 VAL C O 1
ATOM 3847 N N . ALA C 1 87 ? 45.262 59.470 4.167 1.00 23.83 87 ALA C N 1
ATOM 3848 C CA . ALA C 1 87 ? 45.510 58.656 5.371 1.00 22.72 87 ALA C CA 1
ATOM 3849 C C . ALA C 1 87 ? 44.698 59.218 6.585 1.00 25.72 87 ALA C C 1
ATOM 3850 O O . ALA C 1 87 ? 45.215 59.372 7.667 1.00 24.46 87 ALA C O 1
ATOM 3852 N N . VAL C 1 88 ? 43.436 59.560 6.363 1.00 24.26 88 VAL C N 1
ATOM 3853 C CA . VAL C 1 88 ? 42.561 59.924 7.422 1.00 25.62 88 VAL C CA 1
ATOM 3854 C C . VAL C 1 88 ? 41.860 58.679 7.869 1.00 25.86 88 VAL C C 1
ATOM 3855 O O . VAL C 1 88 ? 41.834 57.652 7.149 1.00 26.14 88 VAL C O 1
ATOM 3859 N N . PRO C 1 89 ? 41.240 58.746 9.059 1.00 23.18 89 PRO C N 1
ATOM 3860 C CA . PRO C 1 89 ? 40.459 57.593 9.493 1.00 22.16 89 PRO C CA 1
ATOM 3861 C C . PRO C 1 89 ? 39.226 57.516 8.634 1.00 22.45 89 PRO C C 1
ATOM 3862 O O . PRO C 1 89 ? 38.810 58.541 8.037 1.00 25.42 89 PRO C O 1
ATOM 3866 N N . TRP C 1 90 ? 38.598 56.339 8.608 1.00 21.95 90 TRP C N 1
ATOM 3867 C CA . TRP C 1 90 ? 37.454 56.135 7.755 1.00 21.42 90 TRP C CA 1
ATOM 3868 C C . TRP C 1 90 ? 36.315 57.175 8.027 1.00 22.89 90 TRP C C 1
ATOM 3869 O O . TRP C 1 90 ? 35.589 57.654 7.110 1.00 22.29 90 TRP C O 1
ATOM 3880 N N . ASP C 1 91 ? 36.166 57.529 9.285 1.00 24.51 91 ASP C N 1
ATOM 3881 C CA . ASP C 1 91 ? 35.028 58.352 9.620 1.00 30.15 91 ASP C CA 1
ATOM 3882 C C . ASP C 1 91 ? 35.115 59.782 9.022 1.00 29.85 91 ASP C C 1
ATOM 3883 O O . ASP C 1 91 ? 34.093 60.369 8.675 1.00 30.53 91 ASP C O 1
ATOM 3888 N N . GLY C 1 92 ? 36.312 60.314 8.771 1.00 24.50 92 GLY C N 1
ATOM 3889 C CA . GLY C 1 92 ? 36.417 61.536 7.977 1.00 28.14 92 GLY C CA 1
ATOM 3890 C C . GLY C 1 92 ? 36.635 61.470 6.478 1.00 25.70 92 GLY C C 1
ATOM 3891 O O . GLY C 1 92 ? 36.786 62.512 5.818 1.00 28.49 92 GLY C O 1
ATOM 3892 N N . HIS C 1 93 ? 36.665 60.267 5.927 1.00 25.80 93 HIS C N 1
ATOM 3893 C CA . HIS C 1 93 ? 37.081 60.057 4.517 1.00 25.27 93 HIS C CA 1
ATOM 3894 C C . HIS C 1 93 ? 36.176 60.786 3.496 1.00 23.67 93 HIS C C 1
ATOM 3895 O O . HIS C 1 93 ? 36.644 61.591 2.674 1.00 23.68 93 HIS C O 1
ATOM 3902 N N . ARG C 1 94 ? 34.886 60.499 3.541 1.00 24.06 94 ARG C N 1
ATOM 3903 C CA . ARG C 1 94 ? 33.986 61.111 2.588 1.00 27.81 94 ARG C CA 1
ATOM 3904 C C . ARG C 1 94 ? 34.078 62.629 2.641 1.00 26.64 94 ARG C C 1
ATOM 3905 O O . ARG C 1 94 ? 34.255 63.255 1.614 1.00 27.06 94 ARG C O 1
ATOM 3913 N N . ALA C 1 95 ? 33.944 63.203 3.833 1.00 27.94 95 ALA C N 1
ATOM 3914 C CA . ALA C 1 95 ? 33.872 64.665 3.963 1.00 29.12 95 ALA C CA 1
ATOM 3915 C C . ALA C 1 95 ? 35.128 65.329 3.473 1.00 27.16 95 ALA C C 1
ATOM 3916 O O . ALA C 1 95 ? 35.100 66.398 2.804 1.00 30.10 95 ALA C O 1
ATOM 3918 N N . LEU C 1 96 ? 36.263 64.715 3.761 1.00 28.01 96 LEU C N 1
ATOM 3919 C CA . LEU C 1 96 ? 37.499 65.276 3.284 1.00 24.27 96 LEU C CA 1
ATOM 3920 C C . LEU C 1 96 ? 37.542 65.294 1.773 1.00 22.41 96 LEU C C 1
ATOM 3921 O O . LEU C 1 96 ? 37.951 66.288 1.163 1.00 25.46 96 LEU C O 1
ATOM 3926 N N . LEU C 1 97 ? 37.240 64.164 1.151 1.00 24.07 97 LEU C N 1
ATOM 3927 C CA . LEU C 1 97 ? 37.385 64.042 -0.284 1.00 24.19 97 LEU C CA 1
ATOM 3928 C C . LEU C 1 97 ? 36.316 64.919 -0.968 1.00 26.00 97 LEU C C 1
ATOM 3929 O O . LEU C 1 97 ? 36.601 65.537 -1.942 1.00 23.46 97 LEU C O 1
ATOM 3934 N N . GLU C 1 98 ? 35.116 64.989 -0.399 1.00 29.87 98 GLU C N 1
ATOM 3935 C CA . GLU C 1 98 ? 34.095 65.901 -0.969 1.00 31.46 98 GLU C CA 1
ATOM 3936 C C . GLU C 1 98 ? 34.597 67.321 -1.067 1.00 33.70 98 GLU C C 1
ATOM 3937 O O . GLU C 1 98 ? 34.421 67.951 -2.091 1.00 35.34 98 GLU C O 1
ATOM 3943 N N . SER C 1 99 ? 35.294 67.792 -0.045 1.00 31.37 99 SER C N 1
ATOM 3944 C CA . SER C 1 99 ? 35.786 69.147 -0.064 1.00 32.76 99 SER C CA 1
ATOM 3945 C C . SER C 1 99 ? 37.037 69.420 -0.892 1.00 32.21 99 SER C C 1
ATOM 3946 O O . SER C 1 99 ? 37.365 70.553 -1.114 1.00 30.61 99 SER C O 1
ATOM 3949 N N . LEU C 1 100 ? 37.751 68.395 -1.349 1.00 30.95 100 LEU C N 1
ATOM 3950 C CA . LEU C 1 100 ? 38.953 68.585 -2.149 1.00 29.40 100 LEU C CA 1
ATOM 3951 C C . LEU C 1 100 ? 38.808 68.202 -3.638 1.00 28.14 100 LEU C C 1
ATOM 3952 O O . LEU C 1 100 ? 39.777 68.206 -4.415 1.00 26.28 100 LEU C O 1
ATOM 3957 N N . LYS C 1 101 ? 37.582 67.896 -4.016 1.00 27.92 101 LYS C N 1
ATOM 3958 C CA . LYS C 1 101 ? 37.251 67.341 -5.292 1.00 33.66 101 LYS C CA 1
ATOM 3959 C C . LYS C 1 101 ? 37.928 68.081 -6.487 1.00 34.68 101 LYS C C 1
ATOM 3960 O O . LYS C 1 101 ? 38.569 67.451 -7.372 1.00 32.42 101 LYS C O 1
ATOM 3966 N N . ASP C 1 102 ? 37.885 69.401 -6.495 1.00 35.22 102 ASP C N 1
ATOM 3967 C CA . ASP C 1 102 ? 38.529 70.168 -7.581 1.00 37.61 102 ASP C CA 1
ATOM 3968 C C . ASP C 1 102 ? 40.035 70.311 -7.409 1.00 34.41 102 ASP C C 1
ATOM 3969 O O . ASP C 1 102 ? 40.757 70.427 -8.385 1.00 32.22 102 ASP C O 1
ATOM 3974 N N . VAL C 1 103 ? 40.509 70.347 -6.183 1.00 30.24 103 VAL C N 1
ATOM 3975 C CA . VAL C 1 103 ? 41.915 70.417 -5.948 1.00 31.27 103 VAL C CA 1
ATOM 3976 C C . VAL C 1 103 ? 42.582 69.127 -6.469 1.00 29.32 103 VAL C C 1
ATOM 3977 O O . VAL C 1 103 ? 43.663 69.190 -6.990 1.00 25.75 103 VAL C O 1
ATOM 3981 N N . LEU C 1 104 ? 41.904 67.977 -6.363 1.00 26.44 104 LEU C N 1
ATOM 3982 C CA . LEU C 1 104 ? 42.474 66.690 -6.735 1.00 27.01 104 LEU C CA 1
ATOM 3983 C C . LEU C 1 104 ? 42.201 66.248 -8.217 1.00 27.62 104 LEU C C 1
ATOM 3984 O O . LEU C 1 104 ? 42.664 65.192 -8.664 1.00 24.03 104 LEU C O 1
ATOM 3989 N N . ALA C 1 105 ? 41.477 67.064 -8.973 1.00 25.71 105 ALA C N 1
ATOM 3990 C CA . ALA C 1 105 ? 41.155 66.762 -10.360 1.00 26.83 105 ALA C CA 1
ATOM 3991 C C . ALA C 1 105 ? 42.425 66.575 -11.184 1.00 24.24 105 ALA C C 1
ATOM 3992 O O . ALA C 1 105 ? 43.378 67.378 -11.134 1.00 25.90 105 ALA C O 1
ATOM 3994 N N . GLY C 1 106 ? 42.463 65.485 -11.936 1.00 24.51 106 GLY C N 1
ATOM 3995 C CA . GLY C 1 106 ? 43.628 65.178 -12.745 1.00 24.26 106 GLY C CA 1
ATOM 3996 C C . GLY C 1 106 ? 44.832 64.607 -12.032 1.00 27.68 106 GLY C C 1
ATOM 3997 O O . GLY C 1 106 ? 45.827 64.343 -12.695 1.00 25.90 106 GLY C O 1
ATOM 3998 N N . LYS C 1 107 ? 44.753 64.415 -10.708 1.00 26.89 107 LYS C N 1
ATOM 3999 C CA . LYS C 1 107 ? 45.845 63.836 -9.895 1.00 28.13 107 LYS C CA 1
ATOM 4000 C C . LYS C 1 107 ? 45.690 62.375 -9.578 1.00 23.50 107 LYS C C 1
ATOM 4001 O O . LYS C 1 107 ? 44.579 61.883 -9.438 1.00 21.16 107 LYS C O 1
ATOM 4007 N N . ILE C 1 108 ? 46.835 61.714 -9.359 1.00 21.19 108 ILE C N 1
ATOM 4008 C CA . ILE C 1 108 ? 46.850 60.394 -8.753 1.00 20.41 108 ILE C CA 1
ATOM 4009 C C . ILE C 1 108 ? 46.555 60.548 -7.263 1.00 19.97 108 ILE C C 1
ATOM 4010 O O . ILE C 1 108 ? 47.233 61.305 -6.557 1.00 19.95 108 ILE C O 1
ATOM 4015 N N . VAL C 1 109 ? 45.542 59.836 -6.806 1.00 18.41 109 VAL C N 1
ATOM 4016 C CA . VAL C 1 109 ? 45.114 59.909 -5.438 1.00 19.06 109 VAL C CA 1
ATOM 4017 C C . VAL C 1 109 ? 45.128 58.487 -4.859 1.00 19.43 109 VAL C C 1
ATOM 4018 O O . VAL C 1 109 ? 44.444 57.562 -5.355 1.00 18.26 109 VAL C O 1
ATOM 4022 N N . VAL C 1 110 ? 45.953 58.309 -3.859 1.00 18.41 110 VAL C N 1
ATOM 4023 C CA . VAL C 1 110 ? 46.223 56.997 -3.298 1.00 17.64 110 VAL C CA 1
ATOM 4024 C C . VAL C 1 110 ? 45.454 56.811 -1.981 1.00 17.97 110 VAL C C 1
ATOM 4025 O O . VAL C 1 110 ? 45.666 57.533 -1.065 1.00 17.60 110 VAL C O 1
ATOM 4029 N N . ASP C 1 111 ? 44.565 55.833 -1.912 1.00 18.22 111 ASP C N 1
ATOM 4030 C CA . ASP C 1 111 ? 43.758 55.628 -0.729 1.00 20.14 111 ASP C CA 1
ATOM 4031 C C . ASP C 1 111 ? 44.332 54.451 0.078 1.00 18.93 111 ASP C C 1
ATOM 4032 O O . ASP C 1 111 ? 44.443 53.384 -0.468 1.00 18.06 111 ASP C O 1
ATOM 4037 N N . CYS C 1 112 ? 44.754 54.689 1.320 1.00 17.69 112 CYS C N 1
ATOM 4038 C CA . CYS C 1 112 ? 45.209 53.629 2.219 1.00 19.13 112 CYS C CA 1
ATOM 4039 C C . CYS C 1 112 ? 44.297 53.371 3.386 1.00 20.82 112 CYS C C 1
ATOM 4040 O O . CYS C 1 112 ? 44.604 52.555 4.319 1.00 19.25 112 CYS C O 1
ATOM 4043 N N . VAL C 1 113 ? 43.091 53.931 3.313 1.00 20.35 113 VAL C N 1
ATOM 4044 C CA . VAL C 1 113 ? 42.204 53.820 4.445 1.00 18.33 113 VAL C CA 1
ATOM 4045 C C . VAL C 1 113 ? 41.558 52.448 4.580 1.00 18.04 113 VAL C C 1
ATOM 4046 O O . VAL C 1 113 ? 41.075 51.888 3.586 1.00 17.83 113 VAL C O 1
ATOM 4050 N N . ASN C 1 114 ? 41.560 51.900 5.786 1.00 17.77 114 ASN C N 1
ATOM 4051 C CA . ASN C 1 114 ? 40.960 50.588 6.135 1.00 18.53 114 ASN C CA 1
ATOM 4052 C C . ASN C 1 114 ? 39.658 50.799 6.979 1.00 20.12 114 ASN C C 1
ATOM 4053 O O . ASN C 1 114 ? 39.741 51.114 8.158 1.00 19.52 114 ASN C O 1
ATOM 4058 N N . PRO C 1 115 ? 38.493 50.568 6.385 1.00 20.21 115 PRO C N 1
ATOM 4059 C CA . PRO C 1 115 ? 37.214 50.650 7.191 1.00 19.69 115 PRO C CA 1
ATOM 4060 C C . PRO C 1 115 ? 37.052 49.405 8.065 1.00 17.81 115 PRO C C 1
ATOM 4061 O O . PRO C 1 115 ? 36.525 48.390 7.645 1.00 18.86 115 PRO C O 1
ATOM 4065 N N . LEU C 1 116 ? 37.475 49.543 9.336 1.00 16.49 116 LEU C N 1
ATOM 4066 C CA . LEU C 1 116 ? 37.461 48.439 10.250 1.00 17.04 116 LEU C CA 1
ATOM 4067 C C . LEU C 1 116 ? 36.642 48.771 11.501 1.00 18.84 116 LEU C C 1
ATOM 4068 O O . LEU C 1 116 ? 36.672 49.886 11.966 1.00 18.67 116 LEU C O 1
ATOM 4073 N N . GLY C 1 117 ? 35.996 47.751 12.055 1.00 19.50 117 GLY C N 1
ATOM 4074 C CA . GLY C 1 117 ? 35.486 47.825 13.443 1.00 20.50 117 GLY C CA 1
ATOM 4075 C C . GLY C 1 117 ? 36.191 46.882 14.385 1.00 20.06 117 GLY C C 1
ATOM 4076 O O . GLY C 1 117 ? 36.968 45.961 13.996 1.00 18.31 117 GLY C O 1
ATOM 4077 N N . PHE C 1 118 ? 35.943 47.119 15.681 1.00 20.20 118 PHE C N 1
ATOM 4078 C CA . PHE C 1 118 ? 36.571 46.317 16.708 1.00 20.93 118 PHE C CA 1
ATOM 4079 C C . PHE C 1 118 ? 35.557 46.074 17.838 1.00 21.55 118 PHE C C 1
ATOM 4080 O O . PHE C 1 118 ? 34.731 46.944 18.152 1.00 20.15 118 PHE C O 1
ATOM 4088 N N . ASP C 1 119 ? 35.682 44.919 18.439 1.00 20.00 119 ASP C N 1
ATOM 4089 C CA . ASP C 1 119 ? 34.879 44.586 19.578 1.00 22.48 119 ASP C CA 1
ATOM 4090 C C . ASP C 1 119 ? 35.621 43.555 20.390 1.00 21.65 119 ASP C C 1
ATOM 4091 O O . ASP C 1 119 ? 36.865 43.292 20.201 1.00 23.61 119 ASP C O 1
ATOM 4096 N N . LYS C 1 120 ? 34.908 42.935 21.305 1.00 22.84 120 LYS C N 1
ATOM 4097 C CA . LYS C 1 120 ? 35.544 42.007 22.250 1.00 25.66 120 LYS C CA 1
ATOM 4098 C C . LYS C 1 120 ? 36.048 40.743 21.611 1.00 24.71 120 LYS C C 1
ATOM 4099 O O . LYS C 1 120 ? 36.802 40.026 22.245 1.00 22.61 120 LYS C O 1
ATOM 4105 N N . ARG C 1 121 ? 35.675 40.479 20.362 1.00 24.86 121 ARG C N 1
ATOM 4106 C CA . ARG C 1 121 ? 36.262 39.372 19.619 1.00 24.85 121 ARG C CA 1
ATOM 4107 C C . ARG C 1 121 ? 37.279 39.861 18.525 1.00 21.33 121 ARG C C 1
ATOM 4108 O O . ARG C 1 121 ? 37.611 39.113 17.673 1.00 20.10 121 ARG C O 1
ATOM 4116 N N . GLY C 1 122 ? 37.795 41.078 18.615 1.00 18.73 122 GLY C N 1
ATOM 4117 C CA . GLY C 1 122 ? 38.856 41.511 17.716 1.00 19.32 122 GLY C CA 1
ATOM 4118 C C . GLY C 1 122 ? 38.344 42.406 16.608 1.00 19.12 122 GLY C C 1
ATOM 4119 O O . GLY C 1 122 ? 37.261 43.079 16.689 1.00 17.92 122 GLY C O 1
ATOM 4120 N N . ALA C 1 123 ? 39.098 42.401 15.506 1.00 17.26 123 ALA C N 1
ATOM 4121 C CA . ALA C 1 123 ? 38.814 43.245 14.388 1.00 17.11 123 ALA C CA 1
ATOM 4122 C C . ALA C 1 123 ? 37.853 42.546 13.388 1.00 15.97 123 ALA C C 1
ATOM 4123 O O . ALA C 1 123 ? 37.830 41.295 13.271 1.00 16.95 123 ALA C O 1
ATOM 4125 N N . TYR C 1 124 ? 37.136 43.386 12.671 1.00 16.37 124 TYR C N 1
ATOM 4126 C CA . TYR C 1 124 ? 36.269 43.000 11.540 1.00 18.43 124 TYR C CA 1
ATOM 4127 C C . TYR C 1 124 ? 36.159 44.158 10.529 1.00 17.55 124 TYR C C 1
ATOM 4128 O O . TYR C 1 124 ? 36.565 45.347 10.794 1.00 16.85 124 TYR C O 1
ATOM 4137 N N . ALA C 1 125 ? 35.648 43.828 9.346 1.00 15.77 125 ALA C N 1
ATOM 4138 C CA . ALA C 1 125 ? 35.593 44.794 8.263 1.00 17.82 125 ALA C CA 1
ATOM 4139 C C . ALA C 1 125 ? 34.200 45.459 8.238 1.00 19.83 125 ALA C C 1
ATOM 4140 O O . ALA C 1 125 ? 33.181 44.802 8.358 1.00 20.82 125 ALA C O 1
ATOM 4142 N N . LEU C 1 126 ? 34.183 46.735 8.064 1.00 18.21 126 LEU C N 1
ATOM 4143 C CA . LEU C 1 126 ? 32.897 47.461 7.907 1.00 22.25 126 LEU C CA 1
ATOM 4144 C C . LEU C 1 126 ? 32.276 47.328 6.524 1.00 22.75 126 LEU C C 1
ATOM 4145 O O . LEU C 1 126 ? 32.971 47.290 5.520 1.00 23.09 126 LEU C O 1
ATOM 4150 N N . PRO C 1 127 ? 30.923 47.235 6.470 1.00 30.26 127 PRO C N 1
ATOM 4151 C CA . PRO C 1 127 ? 30.289 47.357 5.135 1.00 31.01 127 PRO C CA 1
ATOM 4152 C C . PRO C 1 127 ? 30.428 48.763 4.583 1.00 26.09 127 PRO C C 1
ATOM 4153 O O . PRO C 1 127 ? 30.381 49.757 5.320 1.00 29.30 127 PRO C O 1
ATOM 4157 N N . VAL C 1 128 ? 30.626 48.847 3.289 1.00 27.03 128 VAL C N 1
ATOM 4158 C CA . VAL C 1 128 ? 30.769 50.120 2.588 1.00 26.23 128 VAL C CA 1
ATOM 4159 C C . VAL C 1 128 ? 29.828 50.113 1.400 1.00 26.39 128 VAL C C 1
ATOM 4160 O O . VAL C 1 128 ? 29.899 49.213 0.547 1.00 23.27 128 VAL C O 1
ATOM 4164 N N . GLU C 1 129 ? 28.981 51.148 1.316 1.00 31.45 129 GLU C N 1
ATOM 4165 C CA . GLU C 1 129 ? 27.950 51.291 0.273 1.00 33.43 129 GLU C CA 1
ATOM 4166 C C . GLU C 1 129 ? 28.559 51.277 -1.140 1.00 31.47 129 GLU C C 1
ATOM 4167 O O . GLU C 1 129 ? 28.148 50.490 -1.975 1.00 26.71 129 GLU C O 1
ATOM 4173 N N . GLU C 1 130 ? 29.599 52.065 -1.393 1.00 25.97 130 GLU C N 1
ATOM 4174 C CA . GLU C 1 130 ? 30.237 52.057 -2.693 1.00 27.09 130 GLU C CA 1
ATOM 4175 C C . GLU C 1 130 ? 31.081 50.781 -2.975 1.00 26.23 130 GLU C C 1
ATOM 4176 O O . GLU C 1 130 ? 31.490 50.575 -4.087 1.00 26.38 130 GLU C O 1
ATOM 4182 N N . GLY C 1 131 ? 31.294 49.912 -1.989 1.00 23.13 131 GLY C N 1
ATOM 4183 C CA . GLY C 1 131 ? 32.029 48.645 -2.185 1.00 22.27 131 GLY C CA 1
ATOM 4184 C C . GLY C 1 131 ? 33.300 48.629 -1.323 1.00 21.48 131 GLY C C 1
ATOM 4185 O O . GLY C 1 131 ? 33.646 47.580 -0.836 1.00 23.20 131 GLY C O 1
ATOM 4186 N N . SER C 1 132 ? 33.959 49.781 -1.148 1.00 20.57 132 SER C N 1
ATOM 4187 C CA . SER C 1 132 ? 35.206 49.873 -0.417 1.00 20.90 132 SER C CA 1
ATOM 4188 C C . SER C 1 132 ? 35.566 51.320 -0.206 1.00 20.50 132 SER C C 1
ATOM 4189 O O . SER C 1 132 ? 35.002 52.197 -0.853 1.00 19.46 132 SER C O 1
ATOM 4192 N N . ALA C 1 133 ? 36.508 51.603 0.695 1.00 18.94 133 ALA C N 1
ATOM 4193 C CA . ALA C 1 133 ? 37.006 52.956 0.774 1.00 17.23 133 ALA C CA 1
ATOM 4194 C C . ALA C 1 133 ? 37.473 53.478 -0.532 1.00 17.72 133 ALA C C 1
ATOM 4195 O O . ALA C 1 133 ? 37.111 54.651 -0.933 1.00 15.81 133 ALA C O 1
ATOM 4197 N N . ALA C 1 134 ? 38.319 52.713 -1.219 1.00 16.21 134 ALA C N 1
ATOM 4198 C CA . ALA C 1 134 ? 38.885 53.243 -2.468 1.00 17.78 134 ALA C CA 1
ATOM 4199 C C . ALA C 1 134 ? 37.804 53.475 -3.580 1.00 16.49 134 ALA C C 1
ATOM 4200 O O . ALA C 1 134 ? 37.901 54.410 -4.363 1.00 16.34 134 ALA C O 1
ATOM 4202 N N . GLU C 1 135 ? 36.834 52.584 -3.671 1.00 18.05 135 GLU C N 1
ATOM 4203 C CA . GLU C 1 135 ? 35.695 52.790 -4.534 1.00 20.46 135 GLU C CA 1
ATOM 4204 C C . GLU C 1 135 ? 34.885 53.984 -4.139 1.00 20.54 135 GLU C C 1
ATOM 4205 O O . GLU C 1 135 ? 34.376 54.608 -5.034 1.00 21.03 135 GLU C O 1
ATOM 4211 N N . GLN C 1 136 ? 34.713 54.269 -2.838 1.00 20.61 136 GLN C N 1
ATOM 4212 C CA . GLN C 1 136 ? 34.096 55.549 -2.425 1.00 20.91 136 GLN C CA 1
ATOM 4213 C C . GLN C 1 136 ? 34.855 56.723 -2.940 1.00 21.04 136 GLN C C 1
ATOM 4214 O O . GLN C 1 136 ? 34.237 57.689 -3.520 1.00 19.70 136 GLN C O 1
ATOM 4220 N N . 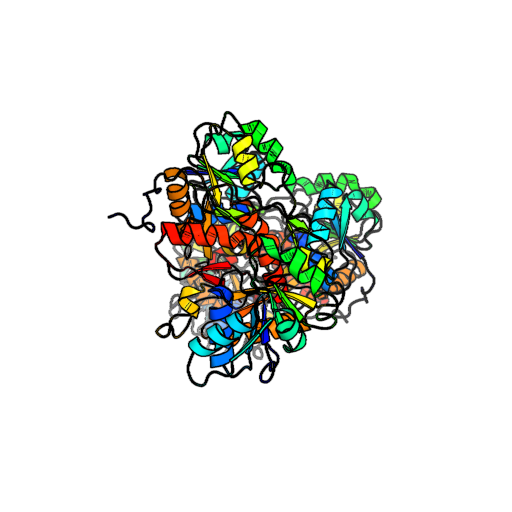ALA C 1 137 ? 36.194 56.631 -2.859 1.00 18.62 137 ALA C N 1
ATOM 4221 C CA . ALA C 1 137 ? 37.033 57.734 -3.311 1.00 19.07 137 ALA C CA 1
ATOM 4222 C C . ALA C 1 137 ? 36.862 57.953 -4.796 1.00 21.08 137 ALA C C 1
ATOM 4223 O O . ALA C 1 137 ? 36.763 59.153 -5.275 1.00 22.51 137 ALA C O 1
ATOM 4225 N N . ALA C 1 138 ? 36.780 56.819 -5.525 1.00 19.01 138 ALA C N 1
ATOM 4226 C CA . ALA C 1 138 ? 36.599 56.879 -6.968 1.00 21.69 138 ALA C CA 1
ATOM 4227 C C . ALA C 1 138 ? 35.228 57.514 -7.389 1.00 21.36 138 ALA C C 1
ATOM 4228 O O . ALA C 1 138 ? 35.166 58.264 -8.343 1.00 22.16 138 ALA C O 1
ATOM 4230 N N . ALA C 1 139 ? 34.201 57.216 -6.634 1.00 23.95 139 ALA C N 1
ATOM 4231 C CA . ALA C 1 139 ? 32.826 57.768 -6.860 1.00 25.40 139 ALA C CA 1
ATOM 4232 C C . ALA C 1 139 ? 32.774 59.244 -6.531 1.00 27.59 139 ALA C C 1
ATOM 4233 O O . ALA C 1 139 ? 32.138 60.022 -7.264 1.00 29.21 139 ALA C O 1
ATOM 4235 N N . ILE C 1 140 ? 33.499 59.665 -5.509 1.00 23.12 140 ILE C N 1
ATOM 4236 C CA . ILE C 1 140 ? 33.580 61.073 -5.182 1.00 24.18 140 ILE C CA 1
ATOM 4237 C C . ILE C 1 140 ? 34.468 61.859 -6.141 1.00 25.93 140 ILE C C 1
ATOM 4238 O O . ILE C 1 140 ? 34.200 63.040 -6.387 1.00 24.58 140 ILE C O 1
ATOM 4243 N N . LEU C 1 141 ? 35.541 61.253 -6.660 1.00 22.25 141 LEU C N 1
ATOM 4244 C CA . LEU C 1 141 ? 36.519 61.945 -7.481 1.00 21.70 141 LEU C CA 1
ATOM 4245 C C . LEU C 1 141 ? 36.611 61.346 -8.878 1.00 24.13 141 LEU C C 1
ATOM 4246 O O . LEU C 1 141 ? 37.660 60.794 -9.281 1.00 22.99 141 LEU C O 1
ATOM 4251 N N . PRO C 1 142 ? 35.539 61.452 -9.673 1.00 26.16 142 PRO C N 1
ATOM 4252 C CA . PRO C 1 142 ? 35.612 60.906 -11.051 1.00 24.46 142 PRO C CA 1
ATOM 4253 C C . PRO C 1 142 ? 36.719 61.501 -11.889 1.00 23.55 142 PRO C C 1
ATOM 4254 O O . PRO C 1 142 ? 37.195 60.845 -12.807 1.00 24.00 142 PRO C O 1
ATOM 4258 N N . ASP C 1 143 ? 37.188 62.682 -11.547 1.00 18.90 143 ASP C N 1
ATOM 4259 C CA . ASP C 1 143 ? 38.270 63.311 -12.289 1.00 21.90 143 ASP C CA 1
ATOM 4260 C C . ASP C 1 143 ? 39.663 63.026 -11.786 1.00 20.95 143 ASP C C 1
ATOM 4261 O O . ASP C 1 143 ? 40.631 63.567 -12.340 1.00 20.82 143 ASP C O 1
ATOM 4266 N N . SER C 1 144 ? 39.786 62.189 -10.758 1.00 21.14 144 SER C N 1
ATOM 4267 C CA . SER C 1 144 ? 41.108 61.815 -10.262 1.00 22.42 144 SER C CA 1
ATOM 4268 C C . SER C 1 144 ? 41.424 60.417 -10.730 1.00 22.20 144 SER C C 1
ATOM 4269 O O . SER C 1 144 ? 40.545 59.663 -11.107 1.00 24.21 144 SER C O 1
ATOM 4272 N N . ARG C 1 145 ? 42.694 60.033 -10.624 1.00 22.13 145 ARG C N 1
ATOM 4273 C CA . ARG C 1 145 ? 43.117 58.667 -10.912 1.00 21.77 145 ARG C CA 1
ATOM 4274 C C . ARG C 1 145 ? 43.324 57.994 -9.547 1.00 20.50 145 ARG C C 1
ATOM 4275 O O . ARG C 1 145 ? 44.323 58.209 -8.918 1.00 19.27 145 ARG C O 1
ATOM 4283 N N . VAL C 1 146 ? 42.320 57.269 -9.097 1.00 18.60 146 VAL C N 1
ATOM 4284 C CA . VAL C 1 146 ? 42.332 56.675 -7.781 1.00 19.58 146 VAL C CA 1
ATOM 4285 C C . VAL C 1 146 ? 43.090 55.324 -7.804 1.00 18.42 146 VAL C C 1
ATOM 4286 O O . VAL C 1 146 ? 42.788 54.427 -8.627 1.00 18.85 146 VAL C O 1
ATOM 4290 N N . VAL C 1 147 ? 44.004 55.181 -6.857 1.00 18.17 147 VAL C N 1
ATOM 4291 C CA . VAL C 1 147 ? 44.753 53.933 -6.665 1.00 16.64 147 VAL C CA 1
ATOM 4292 C C . VAL C 1 147 ? 44.595 53.526 -5.210 1.00 14.76 147 VAL C C 1
ATOM 4293 O O . VAL C 1 147 ? 44.585 54.362 -4.332 1.00 17.25 147 VAL C O 1
ATOM 4297 N N . ALA C 1 148 ? 44.491 52.247 -4.927 1.00 15.95 148 ALA C N 1
ATOM 4298 C CA . ALA C 1 148 ? 44.416 51.760 -3.561 1.00 14.77 148 ALA C CA 1
ATOM 4299 C C . ALA C 1 148 ? 45.755 51.076 -3.255 1.00 15.35 148 ALA C C 1
ATOM 4300 O O . ALA C 1 148 ? 46.187 50.172 -3.964 1.00 14.74 148 ALA C O 1
ATOM 4302 N N . ALA C 1 149 ? 46.403 51.512 -2.192 1.00 15.13 149 ALA C N 1
ATOM 4303 C CA . ALA C 1 149 ? 47.703 50.957 -1.798 1.00 15.34 149 ALA C CA 1
ATOM 4304 C C . ALA C 1 149 ? 48.030 51.388 -0.343 1.00 15.35 149 ALA C C 1
ATOM 4305 O O . ALA C 1 149 ? 47.482 52.361 0.173 1.00 15.52 149 ALA C O 1
ATOM 4307 N N . PHE C 1 150 ? 48.934 50.613 0.280 1.00 15.49 150 PHE C N 1
ATOM 4308 C CA . PHE C 1 150 ? 49.521 50.809 1.609 1.00 15.27 150 PHE C CA 1
ATOM 4309 C C . PHE C 1 150 ? 48.670 50.397 2.802 1.00 15.35 150 PHE C C 1
ATOM 4310 O O . PHE C 1 150 ? 49.054 50.674 3.952 1.00 16.40 150 PHE C O 1
ATOM 4318 N N . HIS C 1 151 ? 47.597 49.617 2.563 1.00 14.82 151 HIS C N 1
ATOM 4319 C CA . HIS C 1 151 ? 46.737 49.084 3.592 1.00 15.27 151 HIS C CA 1
ATOM 4320 C C . HIS C 1 151 ? 47.387 48.235 4.634 1.00 14.81 151 HIS C C 1
ATOM 4321 O O . HIS C 1 151 ? 46.926 48.246 5.778 1.00 14.53 151 HIS C O 1
ATOM 4328 N N . HIS C 1 152 ? 48.401 47.444 4.236 1.00 14.25 152 HIS C N 1
ATOM 4329 C CA . HIS C 1 152 ? 48.974 46.452 5.111 1.00 15.25 152 HIS C CA 1
ATOM 4330 C C . HIS C 1 152 ? 50.280 46.890 5.782 1.00 18.28 152 HIS C C 1
ATOM 4331 O O . HIS C 1 152 ? 50.966 46.077 6.464 1.00 17.09 152 HIS C O 1
ATOM 4338 N N . VAL C 1 153 ? 50.680 48.127 5.542 1.00 18.34 153 VAL C N 1
ATOM 4339 C CA . VAL C 1 153 ? 51.907 48.600 6.173 1.00 21.23 153 VAL C CA 1
ATOM 4340 C C . VAL C 1 153 ? 51.703 48.652 7.689 1.00 23.02 153 VAL C C 1
ATOM 4341 O O . VAL C 1 153 ? 50.575 48.846 8.192 1.00 20.69 153 VAL C O 1
ATOM 4345 N N . SER C 1 154 ? 52.769 48.398 8.411 1.00 19.40 154 SER C N 1
ATOM 4346 C CA . SER C 1 154 ? 52.762 48.626 9.865 1.00 21.31 154 SER C CA 1
ATOM 4347 C C . SER C 1 154 ? 53.452 49.973 10.073 1.00 20.70 154 SER C C 1
ATOM 4348 O O . SER C 1 154 ? 54.659 50.106 9.923 1.00 20.59 154 SER C O 1
ATOM 4351 N N . ALA C 1 155 ? 52.686 51.006 10.424 1.00 18.99 155 ALA C N 1
ATOM 4352 C CA . ALA C 1 155 ? 53.274 52.289 10.531 1.00 21.63 155 ALA C CA 1
ATOM 4353 C C . ALA C 1 155 ? 54.387 52.343 11.553 1.00 21.76 155 ALA C C 1
ATOM 4354 O O . ALA C 1 155 ? 55.347 53.121 11.385 1.00 20.36 155 ALA C O 1
ATOM 4356 N N . VAL C 1 156 ? 54.267 51.575 12.636 1.00 22.86 156 VAL C N 1
ATOM 4357 C CA . VAL C 1 156 ? 55.312 51.595 13.656 1.00 23.37 156 VAL C CA 1
ATOM 4358 C C . VAL C 1 156 ? 56.641 51.060 13.139 1.00 21.65 156 VAL C C 1
ATOM 4359 O O . VAL C 1 156 ? 57.634 51.656 13.495 1.00 22.70 156 VAL C O 1
ATOM 4363 N N . LEU C 1 157 ? 56.671 50.026 12.278 1.00 20.34 157 LEU C N 1
ATOM 4364 C CA . LEU C 1 157 ? 57.857 49.622 11.588 1.00 20.82 157 LEU C CA 1
ATOM 4365 C C . LEU C 1 157 ? 58.390 50.723 10.673 1.00 20.85 157 LEU C C 1
ATOM 4366 O O . LEU C 1 157 ? 59.595 50.959 10.684 1.00 21.74 157 LEU C O 1
ATOM 4371 N N . LEU C 1 158 ? 57.525 51.445 9.930 1.00 20.87 158 LEU C N 1
ATOM 4372 C CA . LEU C 1 158 ? 58.022 52.562 9.084 1.00 21.01 158 LEU C CA 1
ATOM 4373 C C . LEU C 1 158 ? 58.726 53.658 9.900 1.00 23.41 158 LEU C C 1
ATOM 4374 O O . LEU C 1 158 ? 59.710 54.255 9.437 1.00 21.01 158 LEU C O 1
ATOM 4379 N N . LEU C 1 159 ? 58.203 53.887 11.111 1.00 23.33 159 LEU C N 1
ATOM 4380 C CA . LEU C 1 159 ? 58.784 54.885 12.041 1.00 23.92 159 LEU C CA 1
ATOM 4381 C C . LEU C 1 159 ? 60.067 54.491 12.825 1.00 24.81 159 LEU C C 1
ATOM 4382 O O . LEU C 1 159 ? 60.770 55.374 13.333 1.00 24.65 159 LEU C O 1
ATOM 4387 N N . ASP C 1 160 ? 60.356 53.207 12.903 1.00 22.67 160 ASP C N 1
ATOM 4388 C CA . ASP C 1 160 ? 61.357 52.666 13.794 1.00 26.90 160 ASP C CA 1
ATOM 4389 C C . ASP C 1 160 ? 62.776 52.810 13.227 1.00 25.77 160 ASP C C 1
ATOM 4390 O O . ASP C 1 160 ? 63.121 52.203 12.194 1.00 25.84 160 ASP C O 1
ATOM 4395 N N . PRO C 1 161 ? 63.629 53.592 13.927 1.00 27.43 161 PRO C N 1
ATOM 4396 C CA . PRO C 1 161 ? 65.013 53.782 13.388 1.00 27.74 161 PRO C CA 1
ATOM 4397 C C . PRO C 1 161 ? 65.838 52.523 13.403 1.00 27.50 161 PRO C C 1
ATOM 4398 O O . PRO C 1 161 ? 66.849 52.456 12.717 1.00 27.09 161 PRO C O 1
ATOM 4402 N N . GLU C 1 162 ? 65.375 51.486 14.104 1.00 27.35 162 GLU C N 1
ATOM 4403 C CA . GLU C 1 162 ? 66.055 50.203 14.136 1.00 28.46 162 GLU C CA 1
ATOM 4404 C C . GLU C 1 162 ? 65.705 49.317 12.944 1.00 29.72 162 GLU C C 1
ATOM 4405 O O . GLU C 1 162 ? 66.318 48.263 12.760 1.00 27.55 162 GLU C O 1
ATOM 4411 N N . VAL C 1 163 ? 64.683 49.680 12.157 1.00 27.32 163 VAL C N 1
ATOM 4412 C CA . VAL C 1 163 ? 64.194 48.727 11.107 1.00 24.84 163 VAL C CA 1
ATOM 4413 C C . VAL C 1 163 ? 64.728 49.293 9.804 1.00 24.07 163 VAL C C 1
ATOM 4414 O O . VAL C 1 163 ? 64.311 50.385 9.355 1.00 25.42 163 VAL C O 1
ATOM 4418 N N . GLU C 1 164 ? 65.617 48.546 9.181 1.00 24.05 164 GLU C N 1
ATOM 4419 C CA . GLU C 1 164 ? 66.231 48.993 7.979 1.00 28.75 164 GLU C CA 1
ATOM 4420 C C . GLU C 1 164 ? 65.405 48.568 6.756 1.00 30.09 164 GLU C C 1
ATOM 4421 O O . GLU C 1 164 ? 65.512 49.182 5.742 1.00 34.29 164 GLU C O 1
ATOM 4427 N N . LYS C 1 165 ? 64.690 47.476 6.855 1.00 28.79 165 LYS C N 1
ATOM 4428 C CA . LYS C 1 165 ? 63.950 46.889 5.740 1.00 31.73 165 LYS C CA 1
ATOM 4429 C C . LYS C 1 165 ? 62.683 46.318 6.311 1.00 27.23 165 LYS C C 1
ATOM 4430 O O . LYS C 1 165 ? 62.678 45.819 7.444 1.00 24.16 165 LYS C O 1
ATOM 4436 N N A VAL C 1 166 ? 61.596 46.400 5.556 0.50 23.16 166 VAL C N 1
ATOM 4437 N N B VAL C 1 166 ? 61.623 46.366 5.522 0.50 23.87 166 VAL C N 1
ATOM 4438 C CA A VAL C 1 166 ? 60.351 45.710 5.942 0.50 23.86 166 VAL C CA 1
ATOM 4439 C CA B VAL C 1 166 ? 60.333 45.788 5.914 0.50 25.08 166 VAL C CA 1
ATOM 4440 C C A VAL C 1 166 ? 60.034 44.610 4.956 0.50 22.50 166 VAL C C 1
ATOM 4441 C C B VAL C 1 166 ? 60.008 44.632 4.948 0.50 23.10 166 VAL C C 1
ATOM 4442 O O A VAL C 1 166 ? 60.227 44.744 3.734 0.50 22.18 166 VAL C O 1
ATOM 4443 O O B VAL C 1 166 ? 60.257 44.717 3.732 0.50 22.29 166 VAL C O 1
ATOM 4450 N N . ASP C 1 167 ? 59.539 43.524 5.492 1.00 20.98 167 ASP C N 1
ATOM 4451 C CA . ASP C 1 167 ? 59.265 42.319 4.707 1.00 23.62 167 ASP C CA 1
ATOM 4452 C C . ASP C 1 167 ? 57.797 42.324 4.200 1.00 20.14 167 ASP C C 1
ATOM 4453 O O . ASP C 1 167 ? 56.871 41.735 4.817 1.00 21.08 167 ASP C O 1
ATOM 4458 N N . LEU C 1 168 ? 57.573 43.053 3.112 1.00 18.71 168 LEU C N 1
ATOM 4459 C CA . LEU C 1 168 ? 56.174 43.341 2.705 1.00 17.40 168 LEU C CA 1
ATOM 4460 C C . LEU C 1 168 ? 56.102 43.640 1.260 1.00 15.64 168 LEU C C 1
ATOM 4461 O O . LEU C 1 168 ? 56.860 44.461 0.784 1.00 15.22 168 LEU C O 1
ATOM 4466 N N . ASP C 1 169 ? 55.189 42.980 0.580 1.00 13.37 169 ASP C N 1
ATOM 4467 C CA . ASP C 1 169 ? 54.717 43.382 -0.735 1.00 14.31 169 ASP C CA 1
ATOM 4468 C C . ASP C 1 169 ? 53.446 44.265 -0.516 1.00 15.33 169 ASP C C 1
ATOM 4469 O O . ASP C 1 169 ? 52.541 43.847 0.160 1.00 14.94 169 ASP C O 1
ATOM 4474 N N . VAL C 1 170 ? 53.467 45.465 -1.071 1.00 15.29 170 VAL C N 1
ATOM 4475 C CA . VAL C 1 170 ? 52.381 46.417 -0.990 1.00 15.39 170 VAL C CA 1
ATOM 4476 C C . VAL C 1 170 ? 51.519 46.163 -2.227 1.00 15.62 170 VAL C C 1
ATOM 4477 O O . VAL C 1 170 ? 51.997 46.359 -3.376 1.00 13.75 170 VAL C O 1
ATOM 4481 N N . LEU C 1 171 ? 50.274 45.714 -2.004 1.00 14.35 171 LEU C N 1
ATOM 4482 C CA . LEU C 1 171 ? 49.388 45.483 -3.079 1.00 14.47 171 LEU C CA 1
ATOM 4483 C C . LEU C 1 171 ? 48.866 46.822 -3.605 1.00 16.72 171 LEU C C 1
ATOM 4484 O O . LEU C 1 171 ? 48.360 47.659 -2.808 1.00 15.47 171 LEU C O 1
ATOM 4489 N N . VAL C 1 172 ? 48.971 47.009 -4.926 1.00 14.81 172 VAL C N 1
ATOM 4490 C CA . VAL C 1 172 ? 48.545 48.227 -5.572 1.00 14.19 172 VAL C CA 1
ATOM 4491 C C . VAL C 1 172 ? 47.435 47.917 -6.560 1.00 14.12 172 VAL C C 1
ATOM 4492 O O . VAL C 1 172 ? 47.639 47.193 -7.534 1.00 13.70 172 VAL C O 1
ATOM 4496 N N . LEU C 1 173 ? 46.271 48.549 -6.358 1.00 14.40 173 LEU C N 1
ATOM 4497 C CA . LEU C 1 173 ? 45.094 48.315 -7.127 1.00 16.91 173 LEU C CA 1
ATOM 4498 C C . LEU C 1 173 ? 44.599 49.599 -7.823 1.00 15.54 173 LEU C C 1
ATOM 4499 O O . LEU C 1 173 ? 44.787 50.702 -7.320 1.00 16.38 173 LEU C O 1
ATOM 4504 N N . GLY C 1 174 ? 44.061 49.428 -9.012 1.00 15.69 174 GLY C N 1
ATOM 4505 C CA . GLY C 1 174 ? 43.510 50.574 -9.752 1.00 17.42 174 GLY C CA 1
ATOM 4506 C C . GLY C 1 174 ? 43.186 50.262 -11.157 1.00 18.79 174 GLY C C 1
ATOM 4507 O O . GLY C 1 174 ? 43.634 49.266 -11.698 1.00 18.76 174 GLY C O 1
ATOM 4508 N N . ASP C 1 175 ? 42.369 51.111 -11.753 1.00 20.64 175 ASP C N 1
ATOM 4509 C CA . ASP C 1 175 ? 41.914 50.889 -13.136 1.00 22.83 175 ASP C CA 1
ATOM 4510 C C . ASP C 1 175 ? 42.861 51.519 -14.165 1.00 23.64 175 ASP C C 1
ATOM 4511 O O . ASP C 1 175 ? 42.696 51.314 -15.352 1.00 26.86 175 ASP C O 1
ATOM 4516 N N . ASP C 1 176 ? 43.811 52.328 -13.732 1.00 21.46 176 ASP C N 1
ATOM 4517 C CA . ASP C 1 176 ? 44.699 52.989 -14.681 1.00 21.14 176 ASP C CA 1
ATOM 4518 C C . ASP C 1 176 ? 46.148 52.428 -14.577 1.00 22.08 176 ASP C C 1
ATOM 4519 O O . ASP C 1 176 ? 46.746 52.537 -13.492 1.00 19.30 176 ASP C O 1
ATOM 4524 N N . ARG C 1 177 ? 46.654 51.844 -15.678 1.00 18.14 177 ARG C N 1
ATOM 4525 C CA . ARG C 1 177 ? 47.955 51.129 -15.658 1.00 19.66 177 ARG C CA 1
ATOM 4526 C C . ARG C 1 177 ? 49.086 52.083 -15.277 1.00 21.83 177 ARG C C 1
ATOM 4527 O O . ARG C 1 177 ? 49.955 51.761 -14.437 1.00 20.72 177 ARG C O 1
ATOM 4535 N N . GLU C 1 178 ? 49.126 53.262 -15.869 1.00 20.09 178 GLU C N 1
ATOM 4536 C CA . GLU C 1 178 ? 50.232 54.143 -15.557 1.00 23.51 178 GLU C CA 1
ATOM 4537 C C . GLU C 1 178 ? 50.188 54.645 -14.089 1.00 23.88 178 GLU C C 1
ATOM 4538 O O . GLU C 1 178 ? 51.226 54.783 -13.474 1.00 21.64 178 GLU C O 1
ATOM 4544 N N . ALA C 1 179 ? 48.996 54.970 -13.575 1.00 20.66 179 ALA C N 1
ATOM 4545 C CA . ALA C 1 179 ? 48.878 55.480 -12.190 1.00 18.91 179 ALA C CA 1
ATOM 4546 C C . ALA C 1 179 ? 49.314 54.357 -11.207 1.00 18.28 179 ALA C C 1
ATOM 4547 O O . ALA C 1 179 ? 50.043 54.651 -10.250 1.00 18.88 179 ALA C O 1
ATOM 4549 N N . THR C 1 180 ? 48.834 53.123 -11.441 1.00 17.95 180 THR C N 1
ATOM 4550 C CA . THR C 1 180 ? 49.235 52.000 -10.600 1.00 19.38 180 THR C CA 1
ATOM 4551 C C . THR C 1 180 ? 50.744 51.756 -10.666 1.00 18.80 180 THR C C 1
ATOM 4552 O O . THR C 1 180 ? 51.358 51.504 -9.650 1.00 18.76 180 THR C O 1
ATOM 4556 N N . ASP C 1 181 ? 51.331 51.850 -11.843 1.00 19.32 181 ASP C N 1
ATOM 4557 C CA . ASP C 1 181 ? 52.800 51.739 -12.005 1.00 19.23 181 ASP C CA 1
ATOM 4558 C C . ASP C 1 181 ? 53.595 52.820 -11.280 1.00 18.55 181 ASP C C 1
ATOM 4559 O O . ASP C 1 181 ? 54.620 52.516 -10.668 1.00 16.31 181 ASP C O 1
ATOM 4564 N N . VAL C 1 182 ? 53.085 54.032 -11.248 1.00 16.58 182 VAL C N 1
ATOM 4565 C CA . VAL C 1 182 ? 53.728 55.089 -10.482 1.00 17.00 182 VAL C CA 1
ATOM 4566 C C . VAL C 1 182 ? 53.666 54.723 -8.968 1.00 16.19 182 VAL C C 1
ATOM 4567 O O . VAL C 1 182 ? 54.625 54.915 -8.243 1.00 16.80 182 VAL C O 1
ATOM 4571 N N . VAL C 1 183 ? 52.527 54.231 -8.520 1.00 16.22 183 VAL C N 1
ATOM 4572 C CA . VAL C 1 183 ? 52.386 53.888 -7.089 1.00 16.45 183 VAL C CA 1
ATOM 4573 C C . VAL C 1 183 ? 53.257 52.640 -6.721 1.00 16.82 183 VAL C C 1
ATOM 4574 O O . VAL C 1 183 ? 53.824 52.604 -5.638 1.00 18.03 183 VAL C O 1
ATOM 4578 N N . ARG C 1 184 ? 53.341 51.654 -7.590 1.00 15.69 184 ARG C N 1
ATOM 4579 C CA . ARG C 1 184 ? 54.253 50.526 -7.411 1.00 16.00 184 ARG C CA 1
ATOM 4580 C C . ARG C 1 184 ? 55.696 50.980 -7.229 1.00 18.79 184 ARG C C 1
ATOM 4581 O O . ARG C 1 184 ? 56.417 50.503 -6.372 1.00 17.64 184 ARG C O 1
ATOM 4589 N N . ALA C 1 185 ? 56.083 51.960 -8.017 1.00 17.83 185 ALA C N 1
ATOM 4590 C CA . ALA C 1 185 ? 57.423 52.519 -7.953 1.00 18.80 185 ALA C CA 1
ATOM 4591 C C . ALA C 1 185 ? 57.653 53.293 -6.669 1.00 19.22 185 ALA C C 1
ATOM 4592 O O . ALA C 1 185 ? 58.750 53.191 -6.082 1.00 18.03 185 ALA C O 1
ATOM 4594 N N . LEU C 1 186 ? 56.668 54.069 -6.238 1.00 16.65 186 LEU C N 1
ATOM 4595 C CA . LEU C 1 186 ? 56.735 54.739 -4.984 1.00 18.04 186 LEU C CA 1
ATOM 4596 C C . LEU C 1 186 ? 56.870 53.757 -3.798 1.00 18.33 186 LEU C C 1
ATOM 4597 O O . LEU C 1 186 ? 57.693 54.018 -2.906 1.00 20.13 186 LEU C O 1
ATOM 4602 N N . ALA C 1 187 ? 56.070 52.656 -3.804 1.00 16.43 187 ALA C N 1
ATOM 4603 C CA . ALA C 1 187 ? 56.112 51.655 -2.743 1.00 16.31 187 ALA C CA 1
ATOM 4604 C C . ALA C 1 187 ? 57.519 51.074 -2.624 1.00 17.77 187 ALA C C 1
ATOM 4605 O O . ALA C 1 187 ? 58.020 50.954 -1.487 1.00 16.83 187 ALA C O 1
ATOM 4607 N N . ALA C 1 188 ? 58.131 50.855 -3.791 1.00 18.91 188 ALA C N 1
ATOM 4608 C CA . ALA C 1 188 ? 59.484 50.339 -3.882 1.00 20.33 188 ALA C CA 1
ATOM 4609 C C . ALA C 1 188 ? 60.586 51.284 -3.325 1.00 20.94 188 ALA C C 1
ATOM 4610 O O . ALA C 1 188 ? 61.673 50.837 -3.091 1.00 22.60 188 ALA C O 1
ATOM 4612 N N . ARG C 1 189 ? 60.252 52.490 -2.957 1.00 20.48 189 ARG C N 1
ATOM 4613 C CA . ARG C 1 189 ? 61.155 53.395 -2.272 1.00 25.54 189 ARG C CA 1
ATOM 4614 C C . ARG C 1 189 ? 61.294 53.094 -0.796 1.00 26.24 189 ARG C C 1
ATOM 4615 O O . ARG C 1 189 ? 62.166 53.671 -0.159 1.00 22.96 189 ARG C O 1
ATOM 4623 N N . ILE C 1 190 ? 60.443 52.228 -0.229 1.00 22.41 190 ILE C N 1
ATOM 4624 C CA . ILE C 1 190 ? 60.614 51.730 1.135 1.00 21.79 190 ILE C CA 1
ATOM 4625 C C . ILE C 1 190 ? 61.490 50.459 1.071 1.00 22.06 190 ILE C C 1
ATOM 4626 O O . ILE C 1 190 ? 61.205 49.478 0.364 1.00 17.79 190 ILE C O 1
ATOM 4631 N N . PRO C 1 191 ? 62.601 50.465 1.785 1.00 23.62 191 PRO C N 1
ATOM 4632 C CA . PRO C 1 191 ? 63.494 49.297 1.626 1.00 22.72 191 PRO C CA 1
ATOM 4633 C C . PRO C 1 191 ? 62.852 47.985 2.034 1.00 19.59 191 PRO C C 1
ATOM 4634 O O . PRO C 1 191 ? 62.168 47.906 3.047 1.00 19.15 191 PRO C O 1
ATOM 4638 N N . GLY C 1 192 ? 63.045 46.974 1.207 1.00 18.07 192 GLY C N 1
ATOM 4639 C CA . GLY C 1 192 ? 62.457 45.683 1.384 1.00 18.15 192 GLY C CA 1
ATOM 4640 C C . GLY C 1 192 ? 61.105 45.468 0.643 1.00 18.26 192 GLY C C 1
ATOM 4641 O O . GLY C 1 192 ? 60.684 44.312 0.405 1.00 16.69 192 GLY C O 1
ATOM 4642 N N . VAL C 1 193 ? 60.461 46.570 0.257 1.00 16.59 193 VAL C N 1
ATOM 4643 C CA . VAL C 1 193 ? 59.095 46.498 -0.291 1.00 16.13 193 VAL C CA 1
ATOM 4644 C C . VAL C 1 193 ? 59.104 46.262 -1.756 1.00 15.76 193 VAL C C 1
ATOM 4645 O O . VAL C 1 193 ? 59.952 46.853 -2.479 1.00 14.87 193 VAL C O 1
ATOM 4649 N N . ARG C 1 194 ? 58.220 45.383 -2.239 1.00 13.99 194 ARG C N 1
ATOM 4650 C CA . ARG C 1 194 ? 57.906 45.410 -3.675 1.00 14.94 194 ARG C CA 1
ATOM 4651 C C . ARG C 1 194 ? 56.453 45.916 -3.861 1.00 16.03 194 ARG C C 1
ATOM 4652 O O . ARG C 1 194 ? 55.565 45.610 -3.057 1.00 18.40 194 ARG C O 1
ATOM 4660 N N . GLY C 1 195 ? 56.239 46.731 -4.880 1.00 14.10 195 GLY C N 1
ATOM 4661 C CA . GLY C 1 195 ? 54.897 47.172 -5.228 1.00 14.55 195 GLY C CA 1
ATOM 4662 C C . GLY C 1 195 ? 54.333 46.169 -6.202 1.00 15.02 195 GLY C C 1
ATOM 4663 O O . GLY C 1 195 ? 54.869 45.980 -7.316 1.00 15.18 195 GLY C O 1
ATOM 4664 N N . VAL C 1 196 ? 53.281 45.473 -5.836 1.00 14.76 196 VAL C N 1
ATOM 4665 C CA . VAL C 1 196 ? 52.828 44.345 -6.664 1.00 14.21 196 VAL C CA 1
ATOM 4666 C C . VAL C 1 196 ? 51.458 44.781 -7.173 1.00 15.19 196 VAL C C 1
ATOM 4667 O O . VAL C 1 196 ? 50.627 45.155 -6.361 1.00 12.48 196 VAL C O 1
ATOM 4671 N N . TYR C 1 197 ? 51.219 44.706 -8.484 1.00 14.08 197 TYR C N 1
ATOM 4672 C CA . TYR C 1 197 ? 49.830 45.000 -8.990 1.00 15.04 197 TYR C CA 1
ATOM 4673 C C . TYR C 1 197 ? 48.868 43.942 -8.435 1.00 15.41 197 TYR C C 1
ATOM 4674 O O . TYR C 1 197 ? 49.122 42.757 -8.525 1.00 14.74 197 TYR C O 1
ATOM 4683 N N . GLY C 1 198 ? 47.749 44.389 -7.849 1.00 15.35 198 GLY C N 1
ATOM 4684 C CA . GLY C 1 198 ? 46.844 43.479 -7.170 1.00 15.97 198 GLY C CA 1
ATOM 4685 C C . GLY C 1 198 ? 45.426 43.418 -7.763 1.00 17.07 198 GLY C C 1
ATOM 4686 O O . GLY C 1 198 ? 44.578 42.715 -7.176 1.00 16.13 198 GLY C O 1
ATOM 4687 N N . GLY C 1 199 ? 45.185 44.122 -8.884 1.00 14.50 199 GLY C N 1
ATOM 4688 C CA . GLY C 1 199 ? 43.939 44.057 -9.574 1.00 15.66 199 GLY C CA 1
ATOM 4689 C C . GLY C 1 199 ? 43.287 45.433 -9.732 1.00 16.04 199 GLY C C 1
ATOM 4690 O O . GLY C 1 199 ? 43.864 46.508 -9.410 1.00 15.24 199 GLY C O 1
ATOM 4691 N N . ARG C 1 200 ? 42.084 45.369 -10.312 1.00 16.57 200 ARG C N 1
ATOM 4692 C CA . ARG C 1 200 ? 41.270 46.574 -10.536 1.00 16.55 200 ARG C CA 1
ATOM 4693 C C . ARG C 1 200 ? 40.703 47.065 -9.190 1.00 16.44 200 ARG C C 1
ATOM 4694 O O . ARG C 1 200 ? 40.642 46.332 -8.141 1.00 15.93 200 ARG C O 1
ATOM 4702 N N . LEU C 1 201 ? 40.251 48.303 -9.195 1.00 18.26 201 LEU C N 1
ATOM 4703 C CA . LEU C 1 201 ? 39.741 48.916 -8.008 1.00 20.26 201 LEU C CA 1
ATOM 4704 C C . LEU C 1 201 ? 38.517 48.200 -7.433 1.00 19.24 201 LEU C C 1
ATOM 4705 O O . LEU C 1 201 ? 38.326 48.198 -6.205 1.00 17.20 201 LEU C O 1
ATOM 4710 N N . ARG C 1 202 ? 37.767 47.473 -8.280 1.00 17.86 202 ARG C N 1
ATOM 4711 C CA . ARG C 1 202 ? 36.638 46.693 -7.748 1.00 18.30 202 ARG C CA 1
ATOM 4712 C C . ARG C 1 202 ? 37.008 45.519 -6.806 1.00 16.86 202 ARG C C 1
ATOM 4713 O O . ARG C 1 202 ? 36.123 44.928 -6.164 1.00 18.69 202 ARG C O 1
ATOM 4721 N N . ASN C 1 203 ? 38.288 45.204 -6.704 1.00 14.99 203 ASN C N 1
ATOM 4722 C CA . ASN C 1 203 ? 38.749 44.193 -5.809 1.00 14.50 203 ASN C CA 1
ATOM 4723 C C . ASN C 1 203 ? 39.522 44.766 -4.631 1.00 15.01 203 ASN C C 1
ATOM 4724 O O . ASN C 1 203 ? 40.315 44.034 -3.928 1.00 14.72 203 ASN C O 1
ATOM 4729 N N . ALA C 1 204 ? 39.244 46.033 -4.312 1.00 15.52 204 ALA C N 1
ATOM 4730 C CA . ALA C 1 204 ? 39.896 46.700 -3.193 1.00 17.27 204 ALA C CA 1
ATOM 4731 C C . ALA C 1 204 ? 39.297 46.348 -1.836 1.00 17.01 204 ALA C C 1
ATOM 4732 O O . ALA C 1 204 ? 40.017 46.346 -0.832 1.00 15.23 204 ALA C O 1
ATOM 4734 N N . HIS C 1 205 ? 38.021 45.974 -1.788 1.00 17.45 205 HIS C N 1
ATOM 4735 C CA . HIS C 1 205 ? 37.398 45.706 -0.502 1.00 17.46 205 HIS C CA 1
ATOM 4736 C C . HIS C 1 205 ? 38.162 44.647 0.283 1.00 15.31 205 HIS C C 1
ATOM 4737 O O . HIS C 1 205 ? 38.420 44.822 1.491 1.00 15.30 205 HIS C O 1
ATOM 4744 N N . GLN C 1 206 ? 38.450 43.556 -0.369 1.00 16.02 206 GLN C N 1
ATOM 4745 C CA . GLN C 1 206 ? 39.107 42.408 0.243 1.00 14.77 206 GLN C CA 1
ATOM 4746 C C . GLN C 1 206 ? 40.529 42.733 0.669 1.00 14.78 206 GLN C C 1
ATOM 4747 O O . GLN C 1 206 ? 40.990 42.212 1.671 1.00 16.70 206 GLN C O 1
ATOM 4753 N N . VAL C 1 207 ? 41.198 43.664 -0.002 1.00 14.76 207 VAL C N 1
ATOM 4754 C CA . VAL C 1 207 ? 42.520 44.097 0.400 1.00 15.62 207 VAL C CA 1
ATOM 4755 C C . VAL C 1 207 ? 42.476 44.947 1.687 1.00 14.36 207 VAL C C 1
ATOM 4756 O O . VAL C 1 207 ? 43.150 44.629 2.667 1.00 14.32 207 VAL C O 1
ATOM 4760 N N . GLU C 1 208 ? 41.585 45.951 1.716 1.00 15.15 208 GLU C N 1
ATOM 4761 C CA . GLU C 1 208 ? 41.286 46.729 2.923 1.00 15.04 208 GLU C CA 1
ATOM 4762 C C . GLU C 1 208 ? 40.909 45.833 4.089 1.00 14.72 208 GLU C C 1
ATOM 4763 O O . GLU C 1 208 ? 41.446 45.994 5.213 1.00 16.09 208 GLU C O 1
ATOM 4769 N N . ALA C 1 209 ? 39.961 44.915 3.861 1.00 13.94 209 ALA C N 1
ATOM 4770 C CA . ALA C 1 209 ? 39.422 44.100 4.903 1.00 13.61 209 ALA C CA 1
ATOM 4771 C C . ALA C 1 209 ? 40.440 43.065 5.404 1.00 14.63 209 ALA C C 1
ATOM 4772 O O . ALA C 1 209 ? 40.387 42.648 6.571 1.00 14.48 209 ALA C O 1
ATOM 4774 N N . PHE C 1 210 ? 41.371 42.657 4.552 1.00 13.97 210 PHE C N 1
ATOM 4775 C CA . PHE C 1 210 ? 42.400 41.672 5.001 1.00 15.52 210 PHE C CA 1
ATOM 4776 C C . PHE C 1 210 ? 43.270 42.260 6.155 1.00 15.28 210 PHE C C 1
ATOM 4777 O O . PHE C 1 210 ? 43.882 41.509 6.938 1.00 15.06 210 PHE C O 1
ATOM 4785 N N . THR C 1 211 ? 43.272 43.560 6.284 1.00 14.48 211 THR C N 1
ATOM 4786 C CA . THR C 1 211 ? 43.868 44.189 7.430 1.00 16.83 211 THR C CA 1
ATOM 4787 C C . THR C 1 211 ? 43.288 43.606 8.764 1.00 16.75 211 THR C C 1
ATOM 4788 O O . THR C 1 211 ? 44.061 43.355 9.718 1.00 17.26 211 THR C O 1
ATOM 4792 N N . ALA C 1 212 ? 41.998 43.294 8.797 1.00 15.27 212 ALA C N 1
ATOM 4793 C CA . ALA C 1 212 ? 41.445 42.617 10.006 1.00 15.86 212 ALA C CA 1
ATOM 4794 C C . ALA C 1 212 ? 42.084 41.289 10.296 1.00 15.53 212 ALA C C 1
ATOM 4795 O O . ALA C 1 212 ? 42.241 40.911 11.464 1.00 14.91 212 ALA C O 1
ATOM 4797 N N . ASN C 1 213 ? 42.408 40.507 9.251 1.00 15.00 213 ASN C N 1
ATOM 4798 C CA . ASN C 1 213 ? 43.094 39.276 9.382 1.00 13.40 213 ASN C CA 1
ATOM 4799 C C . ASN C 1 213 ? 44.523 39.472 9.860 1.00 14.31 213 ASN C C 1
ATOM 4800 O O . ASN C 1 213 ? 44.984 38.695 10.717 1.00 15.13 213 ASN C O 1
ATOM 4805 N N . LEU C 1 214 ? 45.230 40.450 9.327 1.00 14.05 214 LEU C N 1
ATOM 4806 C CA . LEU C 1 214 ? 46.606 40.753 9.816 1.00 14.98 214 LEU C CA 1
ATOM 4807 C C . LEU C 1 214 ? 46.590 41.107 11.295 1.00 16.07 214 LEU C C 1
ATOM 4808 O O . LEU C 1 214 ? 47.410 40.635 12.056 1.00 16.14 214 LEU C O 1
ATOM 4813 N N . ILE C 1 215 ? 45.600 41.899 11.718 1.00 16.64 215 ILE C N 1
ATOM 4814 C CA . ILE C 1 215 ? 45.453 42.227 13.161 1.00 16.94 215 ILE C CA 1
ATOM 4815 C C . ILE C 1 215 ? 45.209 40.983 13.993 1.00 15.98 215 ILE C C 1
ATOM 4816 O O . ILE C 1 215 ? 45.781 40.878 15.073 1.00 16.64 215 ILE C O 1
ATOM 4821 N N . SER C 1 216 ? 44.369 40.038 13.508 1.00 14.85 216 SER C N 1
ATOM 4822 C CA . SER C 1 216 ? 44.132 38.804 14.182 1.00 16.17 216 SER C CA 1
ATOM 4823 C C . SER C 1 216 ? 45.424 37.933 14.334 1.00 17.12 216 SER C C 1
ATOM 4824 O O . SER C 1 216 ? 45.660 37.288 15.363 1.00 13.19 216 SER C O 1
ATOM 4827 N N . ILE C 1 217 ? 46.193 37.883 13.264 1.00 16.34 217 ILE C N 1
ATOM 4828 C CA . ILE C 1 217 ? 47.479 37.251 13.240 1.00 16.80 217 ILE C CA 1
ATOM 4829 C C . ILE C 1 217 ? 48.404 37.915 14.271 1.00 19.01 217 ILE C C 1
ATOM 4830 O O . ILE C 1 217 ? 49.058 37.187 15.041 1.00 19.97 217 ILE C O 1
ATOM 4835 N N . ASN C 1 218 ? 48.473 39.250 14.259 1.00 17.22 218 ASN C N 1
ATOM 4836 C CA . ASN C 1 218 ? 49.334 39.988 15.152 1.00 17.95 218 ASN C CA 1
ATOM 4837 C C . ASN C 1 218 ? 49.016 39.690 16.612 1.00 19.93 218 ASN C C 1
ATOM 4838 O O . ASN C 1 218 ? 49.935 39.457 17.375 1.00 17.82 218 ASN C O 1
ATOM 4843 N N . ARG C 1 219 ? 47.731 39.575 16.904 1.00 19.73 219 ARG C N 1
ATOM 4844 C CA . ARG C 1 219 ? 47.267 39.239 18.251 1.00 22.92 219 ARG C CA 1
ATOM 4845 C C . ARG C 1 219 ? 47.514 37.780 18.643 1.00 23.39 219 ARG C C 1
ATOM 4846 O O . ARG C 1 219 ? 47.830 37.480 19.777 1.00 25.41 219 ARG C O 1
ATOM 4854 N N . ARG C 1 220 ? 47.448 36.841 17.743 1.00 22.83 220 ARG C N 1
ATOM 4855 C CA . ARG C 1 220 ? 47.584 35.486 18.136 1.00 23.29 220 ARG C CA 1
ATOM 4856 C C . ARG C 1 220 ? 49.083 35.104 18.188 1.00 24.66 220 ARG C C 1
ATOM 4857 O O . ARG C 1 220 ? 49.503 34.358 19.070 1.00 23.16 220 ARG C O 1
ATOM 4865 N N . TYR C 1 221 ? 49.849 35.565 17.205 1.00 20.12 221 TYR C N 1
ATOM 4866 C CA . TYR C 1 221 ? 51.244 35.221 17.050 1.00 20.13 221 TYR C CA 1
ATOM 4867 C C . TYR C 1 221 ? 52.145 36.219 17.812 1.00 19.47 221 TYR C C 1
ATOM 4868 O O . TYR C 1 221 ? 53.257 35.892 18.011 1.00 22.74 221 TYR C O 1
ATOM 4877 N N . LYS C 1 222 ? 51.675 37.382 18.210 1.00 18.61 222 LYS C N 1
ATOM 4878 C CA . LYS C 1 222 ? 52.489 38.492 18.792 1.00 23.07 222 LYS C CA 1
ATOM 4879 C C . LYS C 1 222 ? 53.481 39.040 17.835 1.00 24.37 222 LYS C C 1
ATOM 4880 O O . LYS C 1 222 ? 54.658 38.783 17.950 1.00 25.17 222 LYS C O 1
ATOM 4886 N N . ALA C 1 223 ? 53.006 39.775 16.848 1.00 22.34 223 ALA C N 1
ATOM 4887 C CA . ALA C 1 223 ? 53.806 40.043 15.677 1.00 19.96 223 ALA C CA 1
ATOM 4888 C C . ALA C 1 223 ? 53.403 41.299 15.033 1.00 19.95 223 ALA C C 1
ATOM 4889 O O . ALA C 1 223 ? 52.400 41.896 15.420 1.00 19.71 223 ALA C O 1
ATOM 4891 N N . HIS C 1 224 ? 54.212 41.734 14.051 1.00 19.59 224 HIS C N 1
ATOM 4892 C CA . HIS C 1 224 ? 53.871 42.830 13.132 1.00 18.74 224 HIS C CA 1
ATOM 4893 C C . HIS C 1 224 ? 53.855 42.190 11.732 1.00 18.62 224 HIS C C 1
ATOM 4894 O O . HIS C 1 224 ? 54.799 42.339 10.983 1.00 22.48 224 HIS C O 1
ATOM 4901 N N . ALA C 1 225 ? 52.806 41.407 11.423 1.00 17.76 225 ALA C N 1
ATOM 4902 C CA . ALA C 1 225 ? 52.781 40.574 10.199 1.00 16.84 225 ALA C CA 1
ATOM 4903 C C . ALA C 1 225 ? 52.673 41.434 8.944 1.00 17.97 225 ALA C C 1
ATOM 4904 O O . ALA C 1 225 ? 51.935 42.440 8.913 1.00 16.34 225 ALA C O 1
ATOM 4906 N N . GLY C 1 226 ? 53.353 40.982 7.912 1.00 18.39 226 GLY C N 1
ATOM 4907 C CA . GLY C 1 226 ? 53.147 41.488 6.574 1.00 19.42 226 GLY C CA 1
ATOM 4908 C C . GLY C 1 226 ? 52.753 40.344 5.641 1.00 17.00 226 GLY C C 1
ATOM 4909 O O . GLY C 1 226 ? 52.474 39.219 6.099 1.00 15.80 226 GLY C O 1
ATOM 4910 N N . ILE C 1 227 ? 52.694 40.629 4.350 1.00 15.96 227 ILE C N 1
ATOM 4911 C CA . ILE C 1 227 ? 52.486 39.572 3.351 1.00 18.58 227 ILE C CA 1
ATOM 4912 C C . ILE C 1 227 ? 53.498 39.667 2.229 1.00 17.74 227 ILE C C 1
ATOM 4913 O O . ILE C 1 227 ? 53.973 40.780 1.910 1.00 17.92 227 ILE C O 1
ATOM 4918 N N . ARG C 1 228 ? 53.743 38.522 1.576 1.00 16.66 228 ARG C N 1
ATOM 4919 C CA . ARG C 1 228 ? 54.466 38.526 0.286 1.00 15.84 228 ARG C CA 1
ATOM 4920 C C . ARG C 1 228 ? 53.595 37.717 -0.666 1.00 13.76 228 ARG C C 1
ATOM 4921 O O . ARG C 1 228 ? 52.929 36.779 -0.266 1.00 15.62 228 ARG C O 1
ATOM 4929 N N . ILE C 1 229 ? 53.582 38.128 -1.923 1.00 13.39 229 ILE C N 1
ATOM 4930 C CA . ILE C 1 229 ? 53.004 37.313 -2.992 1.00 13.98 229 ILE C CA 1
ATOM 4931 C C . ILE C 1 229 ? 54.117 36.415 -3.527 1.00 15.41 229 ILE C C 1
ATOM 4932 O O . ILE C 1 229 ? 55.192 36.897 -3.792 1.00 16.16 229 ILE C O 1
ATOM 4937 N N . THR C 1 230 ? 53.839 35.155 -3.715 1.00 15.67 230 THR C N 1
ATOM 4938 C CA . THR C 1 230 ? 54.854 34.190 -4.097 1.00 18.17 230 THR C CA 1
ATOM 4939 C C . THR C 1 230 ? 54.697 33.896 -5.570 1.00 18.56 230 THR C C 1
ATOM 4940 O O . THR C 1 230 ? 53.647 34.115 -6.140 1.00 17.67 230 THR C O 1
ATOM 4944 N N . ASP C 1 231 ? 55.747 33.337 -6.141 1.00 18.91 231 ASP C N 1
ATOM 4945 C CA . ASP C 1 231 ? 55.848 32.952 -7.565 1.00 20.49 231 ASP C CA 1
ATOM 4946 C C . ASP C 1 231 ? 55.890 34.119 -8.537 1.00 21.17 231 ASP C C 1
ATOM 4947 O O . ASP C 1 231 ? 55.715 33.901 -9.749 1.00 22.88 231 ASP C O 1
ATOM 4952 N N . ILE C 1 232 ? 56.144 35.339 -8.093 1.00 21.13 232 ILE C N 1
ATOM 4953 C CA . ILE C 1 232 ? 56.368 36.449 -9.068 1.00 26.88 232 ILE C CA 1
ATOM 4954 C C . ILE C 1 232 ? 57.739 37.188 -8.973 1.00 30.43 232 ILE C C 1
ATOM 4955 O O . ILE C 1 232 ? 58.255 37.312 -7.839 1.00 41.10 232 ILE C O 1
ATOM 4960 N N . PRO D 1 11 ? 51.628 29.509 19.552 1.00 62.98 11 PRO D N 1
ATOM 4961 C CA . PRO D 1 11 ? 50.543 28.965 18.748 1.00 61.50 11 PRO D CA 1
ATOM 4962 C C . PRO D 1 11 ? 51.025 28.285 17.468 1.00 58.26 11 PRO D C 1
ATOM 4963 O O . PRO D 1 11 ? 50.230 28.129 16.570 1.00 43.95 11 PRO D O 1
ATOM 4967 N N . HIS D 1 12 ? 52.298 27.889 17.374 1.00 60.00 12 HIS D N 1
ATOM 4968 C CA . HIS D 1 12 ? 52.736 26.970 16.308 1.00 65.20 12 HIS D CA 1
ATOM 4969 C C . HIS D 1 12 ? 52.651 25.440 16.705 1.00 68.72 12 HIS D C 1
ATOM 4970 O O . HIS D 1 12 ? 52.908 24.580 15.854 1.00 64.15 12 HIS D O 1
ATOM 4977 N N . ASP D 1 13 ? 52.240 25.099 17.944 1.00 70.20 13 ASP D N 1
ATOM 4978 C CA . ASP D 1 13 ? 52.207 23.682 18.430 1.00 69.66 13 ASP D CA 1
ATOM 4979 C C . ASP D 1 13 ? 50.901 22.906 18.078 1.00 68.50 13 ASP D C 1
ATOM 4980 O O . ASP D 1 13 ? 49.861 23.067 18.727 1.00 70.72 13 ASP D O 1
ATOM 4985 N N . LEU D 1 14 ? 51.017 21.989 17.121 1.00 56.28 14 LEU D N 1
ATOM 4986 C CA . LEU D 1 14 ? 49.896 21.361 16.445 1.00 45.56 14 LEU D CA 1
ATOM 4987 C C . LEU D 1 14 ? 49.693 19.896 16.762 1.00 42.01 14 LEU D C 1
ATOM 4988 O O . LEU D 1 14 ? 50.667 19.169 16.988 1.00 34.43 14 LEU D O 1
ATOM 4993 N N . PRO D 1 15 ? 48.434 19.425 16.668 1.00 37.76 15 PRO D N 1
ATOM 4994 C CA . PRO D 1 15 ? 48.144 18.040 16.940 1.00 35.78 15 PRO D CA 1
ATOM 4995 C C . PRO D 1 15 ? 48.608 17.120 15.860 1.00 36.00 15 PRO D C 1
ATOM 4996 O O . PRO D 1 15 ? 48.854 17.533 14.728 1.00 34.28 15 PRO D O 1
ATOM 5000 N N . ASP D 1 16 ? 48.739 15.855 16.221 1.00 36.45 16 ASP D N 1
ATOM 5001 C CA . ASP D 1 16 ? 49.071 14.820 15.274 1.00 41.72 16 ASP D CA 1
ATOM 5002 C C . ASP D 1 16 ? 47.788 14.405 14.556 1.00 37.42 16 ASP D C 1
ATOM 5003 O O . ASP D 1 16 ? 46.867 13.913 15.178 1.00 35.01 16 ASP D O 1
ATOM 5008 N N . VAL D 1 17 ? 47.741 14.621 13.244 1.00 36.86 17 VAL D N 1
ATOM 5009 C CA . VAL D 1 17 ? 46.560 14.300 12.410 1.00 33.41 17 VAL D CA 1
ATOM 5010 C C . VAL D 1 17 ? 46.797 13.136 11.452 1.00 36.15 17 VAL D C 1
ATOM 5011 O O . VAL D 1 17 ? 46.039 12.930 10.503 1.00 34.14 17 VAL D O 1
ATOM 5015 N N . SER D 1 18 ? 47.857 12.378 11.709 1.00 38.52 18 SER D N 1
ATOM 5016 C CA . SER D 1 18 ? 48.308 11.322 10.831 1.00 44.47 18 SER D CA 1
ATOM 5017 C C . SER D 1 18 ? 47.331 10.219 10.500 1.00 38.89 18 SER D C 1
ATOM 5018 O O . SER D 1 18 ? 47.370 9.676 9.408 1.00 50.22 18 SER D O 1
ATOM 5021 N N . GLY D 1 19 ? 46.508 9.861 11.448 1.00 37.84 19 GLY D N 1
ATOM 5022 C CA . GLY D 1 19 ? 45.555 8.814 11.207 1.00 38.17 19 GLY D CA 1
ATOM 5023 C C . GLY D 1 19 ? 44.253 9.270 10.607 1.00 37.94 19 GLY D C 1
ATOM 5024 O O . GLY D 1 19 ? 43.366 8.443 10.477 1.00 37.60 19 GLY D O 1
ATOM 5025 N N . LEU D 1 20 ? 44.104 10.564 10.244 1.00 35.12 20 LEU D N 1
ATOM 5026 C CA . LEU D 1 20 ? 42.771 11.086 9.822 1.00 30.76 20 LEU D CA 1
ATOM 5027 C C . LEU D 1 20 ? 42.495 10.735 8.388 1.00 29.43 20 LEU D C 1
ATOM 5028 O O . LEU D 1 20 ? 43.332 10.901 7.517 1.00 28.21 20 LEU D O 1
ATOM 5033 N N . SER D 1 21 ? 41.317 10.206 8.137 1.00 31.35 21 SER D N 1
ATOM 5034 C CA . SER D 1 21 ? 40.841 10.081 6.778 1.00 30.76 21 SER D CA 1
ATOM 5035 C C . SER D 1 21 ? 40.150 11.400 6.334 1.00 28.76 21 SER D C 1
ATOM 5036 O O . SER D 1 21 ? 39.633 12.184 7.153 1.00 29.49 21 SER D O 1
ATOM 5039 N N . ILE D 1 22 ? 40.154 11.626 5.028 1.00 27.34 22 ILE D N 1
ATOM 5040 C CA . ILE D 1 22 ? 39.744 12.901 4.466 1.00 28.34 22 ILE D CA 1
ATOM 5041 C C . ILE D 1 22 ? 38.824 12.673 3.283 1.00 26.05 22 ILE D C 1
ATOM 5042 O O . ILE D 1 22 ? 39.186 11.978 2.336 1.00 25.19 22 ILE D O 1
ATOM 5047 N N . ALA D 1 23 ? 37.659 13.303 3.327 1.00 24.58 23 ALA D N 1
ATOM 5048 C CA . ALA D 1 23 ? 36.708 13.229 2.267 1.00 25.60 23 ALA D CA 1
ATOM 5049 C C . ALA D 1 23 ? 36.764 14.578 1.538 1.00 26.69 23 ALA D C 1
ATOM 5050 O O . ALA D 1 23 ? 36.917 15.613 2.177 1.00 22.75 23 ALA D O 1
ATOM 5052 N N . VAL D 1 24 ? 36.674 14.548 0.220 1.00 23.07 24 VAL D N 1
ATOM 5053 C CA . VAL D 1 24 ? 36.684 15.755 -0.606 1.00 23.74 24 VAL D CA 1
ATOM 5054 C C . VAL D 1 24 ? 35.431 15.757 -1.463 1.00 24.82 24 VAL D C 1
ATOM 5055 O O . VAL D 1 24 ? 35.318 15.007 -2.412 1.00 27.01 24 VAL D O 1
ATOM 5059 N N . LEU D 1 25 ? 34.457 16.552 -1.078 1.00 24.02 25 LEU D N 1
ATOM 5060 C CA . LEU D 1 25 ? 33.230 16.688 -1.830 1.00 27.14 25 LEU D CA 1
ATOM 5061 C C . LEU D 1 25 ? 33.472 17.549 -3.042 1.00 27.52 25 LEU D C 1
ATOM 5062 O O . LEU D 1 25 ? 34.192 18.573 -2.967 1.00 26.42 25 LEU D O 1
ATOM 5067 N N . GLY D 1 26 ? 32.866 17.134 -4.167 1.00 28.69 26 GLY D N 1
ATOM 5068 C CA . GLY D 1 26 ? 33.175 17.765 -5.430 1.00 29.44 26 GLY D CA 1
ATOM 5069 C C . GLY D 1 26 ? 34.620 17.457 -5.762 1.00 28.15 26 GLY D C 1
ATOM 5070 O O . GLY D 1 26 ? 35.331 18.244 -6.356 1.00 30.80 26 GLY D O 1
ATOM 5071 N N . GLY D 1 27 ? 35.021 16.258 -5.402 1.00 30.25 27 GLY D N 1
ATOM 5072 C CA . GLY D 1 27 ? 36.389 15.844 -5.513 1.00 31.01 27 GLY D CA 1
ATOM 5073 C C . GLY D 1 27 ? 36.925 15.460 -6.888 1.00 33.45 27 GLY D C 1
ATOM 5074 O O . GLY D 1 27 ? 38.104 15.109 -7.012 1.00 37.22 27 GLY D O 1
ATOM 5075 N N . THR D 1 28 ? 36.106 15.565 -7.922 1.00 32.18 28 THR D N 1
ATOM 5076 C CA . THR D 1 28 ? 36.476 15.041 -9.230 1.00 36.06 28 THR D CA 1
ATOM 5077 C C . THR D 1 28 ? 37.022 16.146 -10.093 1.00 39.55 28 THR D C 1
ATOM 5078 O O . THR D 1 28 ? 37.412 15.871 -11.231 1.00 36.16 28 THR D O 1
ATOM 5082 N N . GLY D 1 29 ? 36.964 17.379 -9.590 1.00 33.78 29 GLY D N 1
ATOM 5083 C CA . GLY D 1 29 ? 37.446 18.523 -10.296 1.00 34.62 29 GLY D CA 1
ATOM 5084 C C . GLY D 1 29 ? 38.885 18.798 -9.883 1.00 33.25 29 GLY D C 1
ATOM 5085 O O . GLY D 1 29 ? 39.519 17.995 -9.204 1.00 28.85 29 GLY D O 1
ATOM 5086 N N . ASP D 1 30 ? 39.416 19.920 -10.350 1.00 31.96 30 ASP D N 1
ATOM 5087 C CA . ASP D 1 30 ? 40.868 20.174 -10.229 1.00 34.48 30 ASP D CA 1
ATOM 5088 C C . ASP D 1 30 ? 41.308 20.370 -8.751 1.00 29.31 30 ASP D C 1
ATOM 5089 O O . ASP D 1 30 ? 42.279 19.774 -8.290 1.00 26.27 30 ASP D O 1
ATOM 5094 N N . GLN D 1 31 ? 40.578 21.214 -8.049 1.00 31.22 31 GLN D N 1
ATOM 5095 C CA . GLN D 1 31 ? 40.927 21.576 -6.676 1.00 35.35 31 GLN D CA 1
ATOM 5096 C C . GLN D 1 31 ? 40.812 20.363 -5.821 1.00 33.85 31 GLN D C 1
ATOM 5097 O O . GLN D 1 31 ? 41.775 19.929 -5.170 1.00 34.71 31 GLN D O 1
ATOM 5103 N N . GLY D 1 32 ? 39.662 19.736 -5.884 1.00 29.66 32 GLY D N 1
ATOM 5104 C CA . GLY D 1 32 ? 39.499 18.427 -5.268 1.00 33.05 32 GLY D CA 1
ATOM 5105 C C . GLY D 1 32 ? 40.520 17.363 -5.579 1.00 33.46 32 GLY D C 1
ATOM 5106 O O . GLY D 1 32 ? 41.006 16.660 -4.677 1.00 31.54 32 GLY D O 1
ATOM 5107 N N . ARG D 1 33 ? 40.863 17.199 -6.861 1.00 32.04 33 ARG D N 1
ATOM 5108 C CA . ARG D 1 33 ? 41.848 16.175 -7.231 1.00 32.15 33 ARG D CA 1
ATOM 5109 C C . ARG D 1 33 ? 43.208 16.559 -6.717 1.00 25.77 33 ARG D C 1
ATOM 5110 O O . ARG D 1 33 ? 43.948 15.675 -6.264 1.00 31.64 33 ARG D O 1
ATOM 5118 N N . GLY D 1 34 ? 43.526 17.848 -6.806 1.00 25.32 34 GLY D N 1
ATOM 5119 C CA . GLY D 1 34 ? 44.844 18.378 -6.298 1.00 25.54 34 GLY D CA 1
ATOM 5120 C C . GLY D 1 34 ? 45.078 18.033 -4.793 1.00 26.44 34 GLY D C 1
ATOM 5121 O O . GLY D 1 34 ? 46.114 17.485 -4.374 1.00 23.40 34 GLY D O 1
ATOM 5122 N N . LEU D 1 35 ? 44.081 18.371 -3.992 1.00 25.49 35 LEU D N 1
ATOM 5123 C CA . LEU D 1 35 ? 44.094 18.088 -2.569 1.00 26.07 35 LEU D CA 1
ATOM 5124 C C . LEU D 1 35 ? 44.156 16.630 -2.208 1.00 28.09 35 LEU D C 1
ATOM 5125 O O . LEU D 1 35 ? 45.000 16.188 -1.383 1.00 29.41 35 LEU D O 1
ATOM 5130 N N . ALA D 1 36 ? 43.269 15.870 -2.859 1.00 29.45 36 ALA D N 1
ATOM 5131 C CA . ALA D 1 36 ? 43.251 14.434 -2.763 1.00 29.27 36 ALA D CA 1
ATOM 5132 C C . ALA D 1 36 ? 44.594 13.791 -3.079 1.00 29.46 36 ALA D C 1
ATOM 5133 O O . ALA D 1 36 ? 45.119 12.965 -2.296 1.00 29.36 36 ALA D O 1
ATOM 5135 N N . ARG D 1 37 ? 45.219 14.211 -4.174 1.00 29.97 37 ARG D N 1
ATOM 5136 C CA . ARG D 1 37 ? 46.528 13.689 -4.512 1.00 28.46 37 ARG D CA 1
ATOM 5137 C C . ARG D 1 37 ? 47.552 13.941 -3.419 1.00 29.22 37 ARG D C 1
ATOM 5138 O O . ARG D 1 37 ? 48.324 13.047 -3.055 1.00 30.26 37 ARG D O 1
ATOM 5146 N N . ARG D 1 38 ? 47.601 15.179 -2.939 1.00 24.95 38 ARG D N 1
ATOM 5147 C CA . ARG D 1 38 ? 48.635 15.562 -1.974 1.00 25.84 38 ARG D CA 1
ATOM 5148 C C . ARG D 1 38 ? 48.405 14.869 -0.611 1.00 24.19 38 ARG D C 1
ATOM 5149 O O . ARG D 1 38 ? 49.335 14.362 0.021 1.00 24.65 38 ARG D O 1
ATOM 5157 N N . PHE D 1 39 ? 47.166 14.836 -0.162 1.00 26.42 39 PHE D N 1
ATOM 5158 C CA . PHE D 1 39 ? 46.874 14.129 1.086 1.00 28.90 39 PHE D CA 1
ATOM 5159 C C . PHE D 1 39 ? 47.162 12.627 1.021 1.00 25.90 39 PHE D C 1
ATOM 5160 O O . PHE D 1 39 ? 47.705 12.062 1.968 1.00 28.08 39 PHE D O 1
ATOM 5168 N N . ALA D 1 40 ? 46.789 12.015 -0.095 1.00 26.49 40 ALA D N 1
ATOM 5169 C CA . ALA D 1 40 ? 47.068 10.598 -0.352 1.00 28.48 40 ALA D CA 1
ATOM 5170 C C . ALA D 1 40 ? 48.540 10.314 -0.395 1.00 29.88 40 ALA D C 1
ATOM 5171 O O . ALA D 1 40 ? 48.994 9.372 0.226 1.00 32.59 40 ALA D O 1
ATOM 5173 N N . MET D 1 41 ? 49.296 11.162 -1.066 1.00 27.07 41 MET D N 1
ATOM 5174 C CA . MET D 1 41 ? 50.752 11.066 -1.014 1.00 31.01 41 MET D CA 1
ATOM 5175 C C . MET D 1 41 ? 51.330 11.248 0.365 1.00 32.19 41 MET D C 1
ATOM 5176 O O . MET D 1 41 ? 52.366 10.649 0.658 1.00 35.95 41 MET D O 1
ATOM 5181 N N . ALA D 1 42 ? 50.690 12.056 1.225 1.00 28.91 42 ALA D N 1
ATOM 5182 C CA . ALA D 1 42 ? 51.156 12.240 2.570 1.00 32.95 42 ALA D CA 1
ATOM 5183 C C . ALA D 1 42 ? 50.757 11.065 3.499 1.00 32.66 42 ALA D C 1
ATOM 5184 O O . ALA D 1 42 ? 51.009 11.096 4.690 1.00 34.84 42 ALA D O 1
ATOM 5186 N N . GLY D 1 43 ? 50.056 10.081 2.959 1.00 33.41 43 GLY D N 1
ATOM 5187 C CA . GLY D 1 43 ? 49.721 8.905 3.712 1.00 33.26 43 GLY D CA 1
ATOM 5188 C C . GLY D 1 43 ? 48.305 8.805 4.168 1.00 33.47 43 GLY D C 1
ATOM 5189 O O . GLY D 1 43 ? 47.998 7.832 4.806 1.00 34.40 43 GLY D O 1
ATOM 5190 N N . HIS D 1 44 ? 47.425 9.781 3.856 1.00 33.38 44 HIS D N 1
ATOM 5191 C CA . HIS D 1 44 ? 46.022 9.738 4.310 1.00 30.64 44 HIS D CA 1
ATOM 5192 C C . HIS D 1 44 ? 45.125 8.999 3.342 1.00 29.39 44 HIS D C 1
ATOM 5193 O O . HIS D 1 44 ? 45.296 9.097 2.127 1.00 30.11 44 HIS D O 1
ATOM 5200 N N . GLU D 1 45 ? 44.173 8.261 3.894 1.00 27.80 45 GLU D N 1
ATOM 5201 C CA . GLU D 1 45 ? 43.098 7.655 3.117 1.00 30.33 45 GLU D CA 1
ATOM 5202 C C . GLU D 1 45 ? 42.206 8.802 2.739 1.00 26.28 45 GLU D C 1
ATOM 5203 O O . GLU D 1 45 ? 41.816 9.584 3.604 1.00 27.52 45 GLU D O 1
ATOM 5209 N N . VAL D 1 46 ? 41.919 8.895 1.458 1.00 25.19 46 VAL D N 1
ATOM 5210 C CA . VAL D 1 46 ? 41.103 9.948 0.865 1.00 26.75 46 VAL D CA 1
ATOM 5211 C C . VAL D 1 46 ? 39.904 9.325 0.198 1.00 30.47 46 VAL D C 1
ATOM 5212 O O . VAL D 1 46 ? 40.025 8.344 -0.585 1.00 31.18 46 VAL D O 1
ATOM 5216 N N . ILE D 1 47 ? 38.735 9.914 0.470 1.00 29.76 47 ILE D N 1
ATOM 5217 C CA . ILE D 1 47 ? 37.534 9.549 -0.255 1.00 27.55 47 ILE D CA 1
ATOM 5218 C C . ILE D 1 47 ? 37.048 10.715 -1.120 1.00 29.14 47 ILE D C 1
ATOM 5219 O O . ILE D 1 47 ? 36.623 11.732 -0.588 1.00 28.97 47 ILE D O 1
ATOM 5224 N N . LEU D 1 48 ? 37.083 10.575 -2.448 1.00 26.66 48 LEU D N 1
ATOM 5225 C CA . LEU D 1 48 ? 36.522 11.555 -3.326 1.00 30.66 48 LEU D CA 1
ATOM 5226 C C . LEU D 1 48 ? 35.035 11.407 -3.435 1.00 32.44 48 LEU D C 1
ATOM 5227 O O . LEU D 1 48 ? 34.522 10.321 -3.581 1.00 38.48 48 LEU D O 1
ATOM 5232 N N . GLY D 1 49 ? 34.348 12.530 -3.458 1.00 31.23 49 GLY D N 1
ATOM 5233 C CA . GLY D 1 49 ? 32.899 12.558 -3.578 1.00 29.79 49 GLY D CA 1
ATOM 5234 C C . GLY D 1 49 ? 32.500 13.200 -4.885 1.00 30.37 49 GLY D C 1
ATOM 5235 O O . GLY D 1 49 ? 33.115 14.162 -5.371 1.00 31.74 49 GLY D O 1
ATOM 5236 N N . SER D 1 50 ? 31.427 12.686 -5.446 1.00 30.43 50 SER D N 1
ATOM 5237 C CA . SER D 1 50 ? 30.927 13.225 -6.644 1.00 31.87 50 SER D CA 1
ATOM 5238 C C . SER D 1 50 ? 29.451 12.990 -6.643 1.00 32.27 50 SER D C 1
ATOM 5239 O O . SER D 1 50 ? 28.934 12.116 -5.925 1.00 34.86 50 SER D O 1
ATOM 5242 N N . ARG D 1 51 ? 28.763 13.777 -7.440 1.00 30.47 51 ARG D N 1
ATOM 5243 C CA . ARG D 1 51 ? 27.353 13.439 -7.771 1.00 36.09 51 ARG D CA 1
ATOM 5244 C C . ARG D 1 51 ? 27.161 12.015 -8.365 1.00 43.58 51 ARG D C 1
ATOM 5245 O O . ARG D 1 51 ? 26.069 11.433 -8.211 1.00 45.02 51 ARG D O 1
ATOM 5253 N N . SER D 1 52 ? 28.191 11.458 -9.024 1.00 41.97 52 SER D N 1
ATOM 5254 C CA . SER D 1 52 ? 28.183 10.048 -9.492 1.00 40.44 52 SER D CA 1
ATOM 5255 C C . SER D 1 52 ? 29.231 9.164 -8.796 1.00 35.58 52 SER D C 1
ATOM 5256 O O . SER D 1 52 ? 30.419 9.369 -8.993 1.00 42.07 5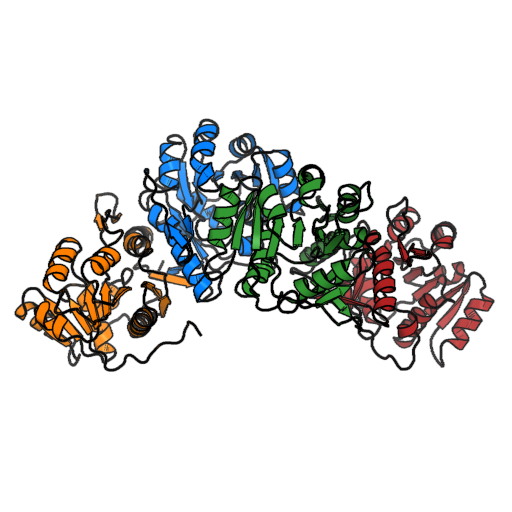2 SER D O 1
ATOM 5259 N N . ALA D 1 53 ? 28.808 8.136 -8.066 1.00 36.55 53 ALA D N 1
ATOM 5260 C CA . ALA D 1 53 ? 29.756 7.220 -7.438 1.00 40.51 53 ALA D CA 1
ATOM 5261 C C . ALA D 1 53 ? 30.758 6.586 -8.457 1.00 50.25 53 ALA D C 1
ATOM 5262 O O . ALA D 1 53 ? 31.950 6.366 -8.157 1.00 48.11 53 ALA D O 1
ATOM 5264 N N . GLU D 1 54 ? 30.286 6.392 -9.688 1.00 50.69 54 GLU D N 1
ATOM 5265 C CA . GLU D 1 54 ? 31.019 5.689 -10.720 1.00 55.86 54 GLU D CA 1
ATOM 5266 C C . GLU D 1 54 ? 32.067 6.665 -11.239 1.00 46.19 54 GLU D C 1
ATOM 5267 O O . GLU D 1 54 ? 33.211 6.301 -11.398 1.00 46.57 54 GLU D O 1
ATOM 5273 N N . ARG D 1 55 ? 31.693 7.925 -11.413 1.00 42.61 55 ARG D N 1
ATOM 5274 C CA . ARG D 1 55 ? 32.664 8.937 -11.799 1.00 39.64 55 ARG D CA 1
ATOM 5275 C C . ARG D 1 55 ? 33.720 9.202 -10.739 1.00 38.28 55 ARG D C 1
ATOM 5276 O O . ARG D 1 55 ? 34.859 9.478 -11.087 1.00 41.90 55 ARG D O 1
ATOM 5284 N N . ALA D 1 56 ? 33.354 9.130 -9.464 1.00 38.58 56 ALA D N 1
ATOM 5285 C CA . ALA D 1 56 ? 34.337 9.336 -8.401 1.00 37.53 56 ALA D CA 1
ATOM 5286 C C . ALA D 1 56 ? 35.374 8.192 -8.400 1.00 39.47 56 ALA D C 1
ATOM 5287 O O . ALA D 1 56 ? 36.586 8.428 -8.219 1.00 37.63 56 ALA D O 1
ATOM 5289 N N . GLN D 1 57 ? 34.894 6.954 -8.574 1.00 41.64 57 GLN D N 1
ATOM 5290 C CA . GLN D 1 57 ? 35.771 5.742 -8.611 1.00 45.24 57 GLN D CA 1
ATOM 5291 C C . GLN D 1 57 ? 36.771 5.780 -9.755 1.00 42.22 57 GLN D C 1
ATOM 5292 O O . GLN D 1 57 ? 37.953 5.374 -9.619 1.00 42.44 57 GLN D O 1
ATOM 5298 N N . ALA D 1 58 ? 36.285 6.283 -10.878 1.00 42.95 58 ALA D N 1
ATOM 5299 C CA . ALA D 1 58 ? 37.084 6.368 -12.064 1.00 44.83 58 ALA D CA 1
ATOM 5300 C C . ALA D 1 58 ? 38.216 7.385 -11.886 1.00 45.13 58 ALA D C 1
ATOM 5301 O O . ALA D 1 58 ? 39.365 7.123 -12.251 1.00 49.83 58 ALA D O 1
ATOM 5303 N N . VAL D 1 59 ? 37.889 8.537 -11.303 1.00 42.74 59 VAL D N 1
ATOM 5304 C CA . VAL D 1 59 ? 38.879 9.593 -11.055 1.00 41.82 59 VAL D CA 1
ATOM 5305 C C . VAL D 1 59 ? 39.893 9.128 -9.991 1.00 37.18 59 VAL D C 1
ATOM 5306 O O . VAL D 1 59 ? 41.097 9.319 -10.138 1.00 39.79 59 VAL D O 1
ATOM 5310 N N . ALA D 1 60 ? 39.390 8.499 -8.932 1.00 39.58 60 ALA D N 1
ATOM 5311 C CA . ALA D 1 60 ? 40.245 7.945 -7.898 1.00 39.57 60 ALA D CA 1
ATOM 5312 C C . ALA D 1 60 ? 41.226 6.954 -8.471 1.00 44.07 60 ALA D C 1
ATOM 5313 O O . ALA D 1 60 ? 42.397 7.044 -8.163 1.00 43.36 60 ALA D O 1
ATOM 5315 N N . ALA D 1 61 ? 40.764 6.021 -9.303 1.00 45.96 61 ALA D N 1
ATOM 5316 C CA . ALA D 1 61 ? 41.672 4.963 -9.831 1.00 51.32 61 ALA D CA 1
ATOM 5317 C C . ALA D 1 61 ? 42.779 5.530 -10.709 1.00 46.53 61 ALA D C 1
ATOM 5318 O O . ALA D 1 61 ? 43.908 5.048 -10.693 1.00 49.51 61 ALA D O 1
ATOM 5320 N N . GLU D 1 62 ? 42.453 6.584 -11.430 1.00 46.05 62 GLU D N 1
ATOM 5321 C CA . GLU D 1 62 ? 43.421 7.293 -12.230 1.00 49.17 62 GLU D CA 1
ATOM 5322 C C . GLU D 1 62 ? 44.353 8.256 -11.487 1.00 50.32 62 GLU D C 1
ATOM 5323 O O . GLU D 1 62 ? 45.265 8.812 -12.099 1.00 51.78 62 GLU D O 1
ATOM 5329 N N . LEU D 1 63 ? 44.135 8.526 -10.208 1.00 52.17 63 LEU D N 1
ATOM 5330 C CA . LEU D 1 63 ? 44.807 9.682 -9.572 1.00 50.12 63 LEU D CA 1
ATOM 5331 C C . LEU D 1 63 ? 46.304 9.465 -9.338 1.00 47.72 63 LEU D C 1
ATOM 5332 O O . LEU D 1 63 ? 47.082 10.417 -9.301 1.00 50.62 63 LEU D O 1
ATOM 5337 N N . GLY D 1 64 ? 46.707 8.215 -9.189 1.00 47.93 64 GLY D N 1
ATOM 5338 C CA . GLY D 1 64 ? 48.120 7.876 -9.204 1.00 49.53 64 GLY D CA 1
ATOM 5339 C C . GLY D 1 64 ? 48.326 6.493 -8.650 1.00 56.98 64 GLY D C 1
ATOM 5340 O O . GLY D 1 64 ? 47.574 6.039 -7.758 1.00 52.85 64 GLY D O 1
ATOM 5341 N N . GLU D 1 65 ? 49.374 5.842 -9.152 1.00 62.74 65 GLU D N 1
ATOM 5342 C CA . GLU D 1 65 ? 49.690 4.454 -8.804 1.00 67.72 65 GLU D CA 1
ATOM 5343 C C . GLU D 1 65 ? 49.929 4.311 -7.308 1.00 59.75 65 GLU D C 1
ATOM 5344 O O . GLU D 1 65 ? 50.746 5.027 -6.750 1.00 59.19 65 GLU D O 1
ATOM 5350 N N . GLY D 1 66 ? 49.187 3.408 -6.667 1.00 55.61 66 GLY D N 1
ATOM 5351 C CA . GLY D 1 66 ? 49.387 3.086 -5.255 1.00 50.51 66 GLY D CA 1
ATOM 5352 C C . GLY D 1 66 ? 48.848 4.077 -4.216 1.00 50.81 66 GLY D C 1
ATOM 5353 O O . GLY D 1 66 ? 49.033 3.864 -3.020 1.00 52.44 66 GLY D O 1
ATOM 5354 N N . LEU D 1 67 ? 48.179 5.147 -4.635 1.00 45.31 67 LEU D N 1
ATOM 5355 C CA . LEU D 1 67 ? 47.600 6.111 -3.661 1.00 41.84 67 LEU D CA 1
ATOM 5356 C C . LEU D 1 67 ? 46.381 5.524 -2.929 1.00 37.79 67 LEU D C 1
ATOM 5357 O O . LEU D 1 67 ? 45.553 4.883 -3.525 1.00 38.62 67 LEU D O 1
ATOM 5362 N N . PRO D 1 68 ? 46.269 5.714 -1.623 1.00 35.94 68 PRO D N 1
ATOM 5363 C CA . PRO D 1 68 ? 45.091 5.201 -0.893 1.00 32.45 68 PRO D CA 1
ATOM 5364 C C . PRO D 1 68 ? 43.876 6.154 -1.076 1.00 39.80 68 PRO D C 1
ATOM 5365 O O . PRO D 1 68 ? 43.518 6.896 -0.143 1.00 39.02 68 PRO D O 1
ATOM 5369 N N . VAL D 1 69 ? 43.327 6.190 -2.295 1.00 35.21 69 VAL D N 1
ATOM 5370 C CA . VAL D 1 69 ? 42.209 7.052 -2.652 1.00 37.48 69 VAL D CA 1
ATOM 5371 C C . VAL D 1 69 ? 41.113 6.181 -3.219 1.00 38.99 69 VAL D C 1
ATOM 5372 O O . VAL D 1 69 ? 41.398 5.355 -4.051 1.00 40.96 69 VAL D O 1
ATOM 5376 N N . ARG D 1 70 ? 39.866 6.444 -2.862 1.00 38.48 70 ARG D N 1
ATOM 5377 C CA . ARG D 1 70 ? 38.708 5.810 -3.483 1.00 37.54 70 ARG D CA 1
ATOM 5378 C C . ARG D 1 70 ? 37.573 6.804 -3.676 1.00 37.00 70 ARG D C 1
ATOM 5379 O O . ARG D 1 70 ? 37.642 7.939 -3.234 1.00 33.69 70 ARG D O 1
ATOM 5387 N N . GLY D 1 71 ? 36.516 6.378 -4.341 1.00 36.27 71 GLY D N 1
ATOM 5388 C CA . GLY D 1 71 ? 35.471 7.268 -4.747 1.00 38.11 71 GLY D CA 1
ATOM 5389 C C . GLY D 1 71 ? 34.153 6.746 -4.268 1.00 41.94 71 GLY D C 1
ATOM 5390 O O . GLY D 1 71 ? 33.968 5.538 -4.211 1.00 41.64 71 GLY D O 1
ATOM 5391 N N . MET D 1 72 ? 33.269 7.674 -3.895 1.00 38.41 72 MET D N 1
ATOM 5392 C CA . MET D 1 72 ? 31.880 7.406 -3.561 1.00 38.42 72 MET D CA 1
ATOM 5393 C C . MET D 1 72 ? 31.054 8.591 -4.087 1.00 40.55 72 MET D C 1
ATOM 5394 O O . MET D 1 72 ? 31.596 9.574 -4.644 1.00 40.24 72 MET D O 1
ATOM 5399 N N . ASP D 1 73 ? 29.738 8.497 -3.952 1.00 37.93 73 ASP D N 1
ATOM 5400 C CA . ASP D 1 73 ? 28.932 9.675 -4.110 1.00 38.57 73 ASP D CA 1
ATOM 5401 C C . ASP D 1 73 ? 29.212 10.552 -2.904 1.00 34.88 73 ASP D C 1
ATOM 5402 O O . ASP D 1 73 ? 29.736 10.069 -1.904 1.00 34.43 73 ASP D O 1
ATOM 5407 N N . ASN D 1 74 ? 28.847 11.825 -3.025 1.00 31.55 74 ASN D N 1
ATOM 5408 C CA . ASN D 1 74 ? 29.135 12.854 -2.020 1.00 30.74 74 ASN D CA 1
ATOM 5409 C C . ASN D 1 74 ? 28.664 12.446 -0.643 1.00 33.23 74 ASN D C 1
ATOM 5410 O O . ASN D 1 74 ? 29.421 12.582 0.324 1.00 31.79 74 ASN D O 1
ATOM 5415 N N . ALA D 1 75 ? 27.419 11.935 -0.537 1.00 32.89 75 ALA D N 1
ATOM 5416 C CA . ALA D 1 75 ? 26.882 11.500 0.750 1.00 30.92 75 ALA D CA 1
ATOM 5417 C C . ALA D 1 75 ? 27.722 10.434 1.390 1.00 28.71 75 ALA D C 1
ATOM 5418 O O . ALA D 1 75 ? 27.973 10.482 2.566 1.00 31.80 75 ALA D O 1
ATOM 5420 N N . GLY D 1 76 ? 28.122 9.443 0.598 1.00 31.37 76 GLY D N 1
ATOM 5421 C CA . GLY D 1 76 ? 28.971 8.362 1.060 1.00 32.42 76 GLY D CA 1
ATOM 5422 C C . GLY D 1 76 ? 30.319 8.916 1.530 1.00 31.17 76 GLY D C 1
ATOM 5423 O O . GLY D 1 76 ? 30.808 8.574 2.601 1.00 31.61 76 GLY D O 1
ATOM 5424 N N . ALA D 1 77 ? 30.930 9.732 0.678 1.00 31.59 77 ALA D N 1
ATOM 5425 C CA . ALA D 1 77 ? 32.214 10.324 1.014 1.00 30.45 77 ALA D CA 1
ATOM 5426 C C . ALA D 1 77 ? 32.118 11.073 2.342 1.00 28.49 77 ALA D C 1
ATOM 5427 O O . ALA D 1 77 ? 32.940 10.847 3.233 1.00 30.77 77 ALA D O 1
ATOM 5429 N N . ALA D 1 78 ? 31.104 11.914 2.499 1.00 27.32 78 ALA D N 1
ATOM 5430 C CA . ALA D 1 78 ? 30.965 12.737 3.703 1.00 27.90 78 ALA D CA 1
ATOM 5431 C C . ALA D 1 78 ? 30.809 11.873 4.920 1.00 35.09 78 ALA D C 1
ATOM 5432 O O . ALA D 1 78 ? 31.244 12.222 5.995 1.00 33.69 78 ALA D O 1
ATOM 5434 N N . GLU D 1 79 ? 30.179 10.717 4.757 1.00 35.46 79 GLU D N 1
ATOM 5435 C CA . GLU D 1 79 ? 30.030 9.763 5.851 1.00 39.55 79 GLU D CA 1
ATOM 5436 C C . GLU D 1 79 ? 31.347 9.061 6.216 1.00 34.31 79 GLU D C 1
ATOM 5437 O O . GLU D 1 79 ? 31.640 8.840 7.377 1.00 35.50 79 GLU D O 1
ATOM 5443 N N . ALA D 1 80 ? 32.117 8.668 5.227 1.00 34.52 80 ALA D N 1
ATOM 5444 C CA . ALA D 1 80 ? 33.354 7.895 5.475 1.00 33.77 80 ALA D CA 1
ATOM 5445 C C . ALA D 1 80 ? 34.525 8.733 6.032 1.00 35.31 80 ALA D C 1
ATOM 5446 O O . ALA D 1 80 ? 35.384 8.216 6.716 1.00 37.23 80 ALA D O 1
ATOM 5448 N N . GLY D 1 81 ? 34.551 10.030 5.752 1.00 37.20 81 GLY D N 1
ATOM 5449 C CA . GLY D 1 81 ? 35.739 10.858 6.079 1.00 35.27 81 GLY D CA 1
ATOM 5450 C C . GLY D 1 81 ? 35.686 11.423 7.487 1.00 34.34 81 GLY D C 1
ATOM 5451 O O . GLY D 1 81 ? 34.612 11.861 7.971 1.00 31.62 81 GLY D O 1
ATOM 5452 N N . ASP D 1 82 ? 36.833 11.377 8.162 1.00 31.77 82 ASP D N 1
ATOM 5453 C CA . ASP D 1 82 ? 36.927 11.968 9.486 1.00 33.92 82 ASP D CA 1
ATOM 5454 C C . ASP D 1 82 ? 36.778 13.472 9.386 1.00 30.61 82 ASP D C 1
ATOM 5455 O O . ASP D 1 82 ? 36.144 14.049 10.220 1.00 33.92 82 ASP D O 1
ATOM 5460 N N . VAL D 1 83 ? 37.438 14.086 8.394 1.00 25.95 83 VAL D N 1
ATOM 5461 C CA . VAL D 1 83 ? 37.345 15.485 8.128 1.00 27.03 83 VAL D CA 1
ATOM 5462 C C . VAL D 1 83 ? 36.829 15.631 6.726 1.00 23.32 83 VAL D C 1
ATOM 5463 O O . VAL D 1 83 ? 37.220 14.868 5.863 1.00 23.09 83 VAL D O 1
ATOM 5467 N N . VAL D 1 84 ? 35.943 16.597 6.497 1.00 20.40 84 VAL D N 1
ATOM 5468 C CA . VAL D 1 84 ? 35.338 16.761 5.164 1.00 21.99 84 VAL D CA 1
ATOM 5469 C C . VAL D 1 84 ? 35.658 18.072 4.567 1.00 21.27 84 VAL D C 1
ATOM 5470 O O . VAL D 1 84 ? 35.352 19.112 5.150 1.00 23.56 84 VAL D O 1
ATOM 5474 N N . ILE D 1 85 ? 36.217 18.029 3.367 1.00 21.19 85 ILE D N 1
ATOM 5475 C CA . ILE D 1 85 ? 36.530 19.246 2.575 1.00 19.36 85 ILE D CA 1
ATOM 5476 C C . ILE D 1 85 ? 35.464 19.454 1.528 1.00 19.55 85 ILE D C 1
ATOM 5477 O O . ILE D 1 85 ? 35.159 18.523 0.764 1.00 23.37 85 ILE D O 1
ATOM 5482 N N . VAL D 1 86 ? 34.949 20.677 1.444 1.00 17.59 86 VAL D N 1
ATOM 5483 C CA . VAL D 1 86 ? 33.939 21.069 0.481 1.00 20.09 86 VAL D CA 1
ATOM 5484 C C . VAL D 1 86 ? 34.620 21.849 -0.670 1.00 21.31 86 VAL D C 1
ATOM 5485 O O . VAL D 1 86 ? 35.133 22.916 -0.463 1.00 20.59 86 VAL D O 1
ATOM 5489 N N . ALA D 1 87 ? 34.664 21.202 -1.845 1.00 22.72 87 ALA D N 1
ATOM 5490 C CA . ALA D 1 87 ? 35.240 21.752 -3.060 1.00 23.97 87 ALA D CA 1
ATOM 5491 C C . ALA D 1 87 ? 34.311 21.650 -4.301 1.00 27.26 87 ALA D C 1
ATOM 5492 O O . ALA D 1 87 ? 34.741 21.278 -5.422 1.00 27.27 87 ALA D O 1
ATOM 5494 N N . VAL D 1 88 ? 33.030 21.941 -4.102 1.00 24.52 88 VAL D N 1
ATOM 5495 C CA . VAL D 1 88 ? 32.113 22.170 -5.180 1.00 23.28 88 VAL D CA 1
ATOM 5496 C C . VAL D 1 88 ? 32.164 23.617 -5.630 1.00 23.33 88 VAL D C 1
ATOM 5497 O O . VAL D 1 88 ? 32.553 24.537 -4.839 1.00 21.61 88 VAL D O 1
ATOM 5501 N N . PRO D 1 89 ? 31.696 23.881 -6.874 1.00 22.05 89 PRO D N 1
ATOM 5502 C CA . PRO D 1 89 ? 31.554 25.266 -7.288 1.00 22.77 89 PRO D CA 1
ATOM 5503 C C . PRO D 1 89 ? 30.521 25.972 -6.437 1.00 22.04 89 PRO D C 1
ATOM 5504 O O . PRO D 1 89 ? 29.599 25.317 -5.810 1.00 20.67 89 PRO D O 1
ATOM 5508 N N . TRP D 1 90 ? 30.698 27.286 -6.363 1.00 19.43 90 TRP D N 1
ATOM 5509 C CA . TRP D 1 90 ? 29.834 28.116 -5.541 1.00 18.99 90 TRP D CA 1
ATOM 5510 C C . TRP D 1 90 ? 28.333 27.880 -5.816 1.00 20.51 90 TRP D C 1
ATOM 5511 O O . TRP D 1 90 ? 27.505 27.859 -4.881 1.00 21.02 90 TRP D O 1
ATOM 5522 N N . ASP D 1 91 ? 27.980 27.742 -7.090 1.00 23.89 91 ASP D N 1
ATOM 5523 C CA . ASP D 1 91 ? 26.542 27.553 -7.398 1.00 28.87 91 ASP D CA 1
ATOM 5524 C C . ASP D 1 91 ? 25.886 26.274 -6.844 1.00 25.10 91 ASP D C 1
ATOM 5525 O O . ASP D 1 91 ? 24.709 26.275 -6.672 1.00 26.74 91 ASP D O 1
ATOM 5530 N N . GLY D 1 92 ? 26.645 25.253 -6.497 1.00 25.56 92 GLY D N 1
ATOM 5531 C CA . GLY D 1 92 ? 26.132 24.060 -5.793 1.00 26.80 92 GLY D CA 1
ATOM 5532 C C . GLY D 1 92 ? 26.373 24.002 -4.290 1.00 23.56 92 GLY D C 1
ATOM 5533 O O . GLY D 1 92 ? 26.007 23.027 -3.677 1.00 24.74 92 GLY D O 1
ATOM 5534 N N . HIS D 1 93 ? 26.963 25.058 -3.707 1.00 21.33 93 HIS D N 1
ATOM 5535 C CA . HIS D 1 93 ? 27.410 25.024 -2.326 1.00 20.18 93 HIS D CA 1
ATOM 5536 C C . HIS D 1 93 ? 26.250 24.903 -1.339 1.00 18.32 93 HIS D C 1
ATOM 5537 O O . HIS D 1 93 ? 26.220 23.994 -0.501 1.00 17.40 93 HIS D O 1
ATOM 5544 N N . ARG D 1 94 ? 25.337 25.826 -1.393 1.00 21.42 94 ARG D N 1
ATOM 5545 C CA . ARG D 1 94 ? 24.222 25.799 -0.475 1.00 23.35 94 ARG D CA 1
ATOM 5546 C C . ARG D 1 94 ? 23.405 24.515 -0.612 1.00 23.67 94 ARG D C 1
ATOM 5547 O O . ARG D 1 94 ? 23.115 23.846 0.375 1.00 22.48 94 ARG D O 1
ATOM 5555 N N . ALA D 1 95 ? 23.068 24.167 -1.846 1.00 26.02 95 ALA D N 1
ATOM 5556 C CA . ALA D 1 95 ? 22.229 22.983 -2.069 1.00 26.72 95 ALA D CA 1
ATOM 5557 C C . ALA D 1 95 ? 22.883 21.726 -1.552 1.00 28.16 95 ALA D C 1
ATOM 5558 O O . ALA D 1 95 ? 22.227 20.877 -0.905 1.00 24.36 95 ALA D O 1
ATOM 5560 N N . LEU D 1 96 ? 24.177 21.591 -1.786 1.00 24.90 96 LEU D N 1
ATOM 5561 C CA . LEU D 1 96 ? 24.904 20.392 -1.279 1.00 22.38 96 LEU D CA 1
ATOM 5562 C C . LEU D 1 96 ? 24.927 20.311 0.231 1.00 20.72 96 LEU D C 1
ATOM 5563 O O . LEU D 1 96 ? 24.663 19.239 0.819 1.00 21.52 96 LEU D O 1
ATOM 5568 N N . LEU D 1 97 ? 25.304 21.423 0.882 1.00 19.61 97 LEU D N 1
ATOM 5569 C CA . LEU D 1 97 ? 25.435 21.417 2.333 1.00 19.16 97 LEU D CA 1
ATOM 5570 C C . LEU D 1 97 ? 24.046 21.197 3.018 1.00 19.24 97 LEU D C 1
ATOM 5571 O O . LEU D 1 97 ? 23.987 20.495 4.007 1.00 20.51 97 LEU D O 1
ATOM 5576 N N . GLU D 1 98 ? 23.019 21.826 2.495 1.00 21.52 98 GLU D N 1
ATOM 5577 C CA . GLU D 1 98 ? 21.639 21.603 2.950 1.00 24.68 98 GLU D CA 1
ATOM 5578 C C . GLU D 1 98 ? 21.259 20.093 2.876 1.00 23.39 98 GLU D C 1
ATOM 5579 O O . GLU D 1 98 ? 20.607 19.634 3.774 1.00 26.83 98 GLU D O 1
ATOM 5585 N N . SER D 1 99 ? 21.661 19.367 1.837 1.00 25.16 99 SER D N 1
ATOM 5586 C CA . SER D 1 99 ? 21.402 17.934 1.685 1.00 27.91 99 SER D CA 1
ATOM 5587 C C . SER D 1 99 ? 22.168 17.041 2.627 1.00 30.55 99 SER D C 1
ATOM 5588 O O . SER D 1 99 ? 21.687 15.991 2.979 1.00 25.60 99 SER D O 1
ATOM 5591 N N . LEU D 1 100 ? 23.375 17.447 3.015 1.00 27.47 100 LEU D N 1
ATOM 5592 C CA . LEU D 1 100 ? 24.299 16.570 3.768 1.00 26.52 100 LEU D CA 1
ATOM 5593 C C . LEU D 1 100 ? 24.423 16.967 5.247 1.00 24.18 100 LEU D C 1
ATOM 5594 O O . LEU D 1 100 ? 25.268 16.446 6.003 1.00 26.43 100 LEU D O 1
ATOM 5599 N N . LYS D 1 101 ? 23.540 17.848 5.688 1.00 24.77 101 LYS D N 1
ATOM 5600 C CA . LYS D 1 101 ? 23.614 18.373 7.023 1.00 26.18 101 LYS D CA 1
ATOM 5601 C C . LYS D 1 101 ? 23.668 17.304 8.144 1.00 30.50 101 LYS D C 1
ATOM 5602 O O . LYS D 1 101 ? 24.453 17.403 9.099 1.00 28.36 101 LYS D O 1
ATOM 5608 N N . ASP D 1 102 ? 22.857 16.242 8.023 1.00 30.46 102 ASP D N 1
ATOM 5609 C CA . ASP D 1 102 ? 22.876 15.175 9.044 1.00 28.02 102 ASP D CA 1
ATOM 5610 C C . ASP D 1 102 ? 24.127 14.288 8.990 1.00 24.25 102 ASP D C 1
ATOM 5611 O O . ASP D 1 102 ? 24.631 13.902 10.007 1.00 23.19 102 ASP D O 1
ATOM 5616 N N . VAL D 1 103 ? 24.638 13.979 7.830 1.00 23.51 103 VAL D N 1
ATOM 5617 C CA . VAL D 1 103 ? 25.821 13.171 7.776 1.00 25.22 103 VAL D CA 1
ATOM 5618 C C . VAL D 1 103 ? 27.097 13.966 8.148 1.00 25.04 103 VAL D C 1
ATOM 5619 O O . VAL D 1 103 ? 28.103 13.377 8.534 1.00 24.62 103 VAL D O 1
ATOM 5623 N N . LEU D 1 104 ? 27.055 15.276 8.044 1.00 23.17 104 LEU D N 1
ATOM 5624 C CA . LEU D 1 104 ? 28.222 16.120 8.522 1.00 22.33 104 LEU D CA 1
ATOM 5625 C C . LEU D 1 104 ? 28.187 16.469 10.001 1.00 23.63 104 LEU D C 1
ATOM 5626 O O . LEU D 1 104 ? 29.113 17.134 10.546 1.00 20.69 104 LEU D O 1
ATOM 5631 N N . ALA D 1 105 ? 27.128 16.043 10.708 1.00 24.36 105 ALA D N 1
ATOM 5632 C CA . ALA D 1 105 ? 26.968 16.427 12.116 1.00 24.03 105 ALA D CA 1
ATOM 5633 C C . ALA D 1 105 ? 28.114 15.836 12.901 1.00 23.97 105 ALA D C 1
ATOM 5634 O O . ALA D 1 105 ? 28.430 14.698 12.681 1.00 25.58 105 ALA D O 1
ATOM 5636 N N . GLY D 1 106 ? 28.778 16.655 13.732 1.00 22.58 106 GLY D N 1
ATOM 5637 C CA . GLY D 1 106 ? 29.837 16.216 14.595 1.00 23.05 106 GLY D CA 1
ATOM 5638 C C . GLY D 1 106 ? 31.203 16.173 13.915 1.00 23.92 106 GLY D C 1
ATOM 5639 O O . GLY D 1 106 ? 32.143 15.680 14.546 1.00 21.85 106 GLY D O 1
ATOM 5640 N N . LYS D 1 107 ? 31.303 16.685 12.665 1.00 22.17 107 LYS D N 1
ATOM 5641 C CA . LYS D 1 107 ? 32.578 16.633 11.917 1.00 24.74 107 LYS D CA 1
ATOM 5642 C C . LYS D 1 107 ? 33.143 18.009 11.716 1.00 21.59 107 LYS D C 1
ATOM 5643 O O . LYS D 1 107 ? 32.428 19.006 11.745 1.00 21.42 107 LYS D O 1
ATOM 5649 N N . ILE D 1 108 ? 34.445 18.048 11.525 1.00 19.66 108 ILE D N 1
ATOM 5650 C CA . ILE D 1 108 ? 35.103 19.233 11.009 1.00 19.50 108 ILE D CA 1
ATOM 5651 C C . ILE D 1 108 ? 34.878 19.314 9.507 1.00 16.23 108 ILE D C 1
ATOM 5652 O O . ILE D 1 108 ? 35.140 18.393 8.799 1.00 17.99 108 ILE D O 1
ATOM 5657 N N . VAL D 1 109 ? 34.311 20.426 9.054 1.00 17.54 109 VAL D N 1
ATOM 5658 C CA . VAL D 1 109 ? 33.975 20.641 7.693 1.00 18.19 109 VAL D CA 1
ATOM 5659 C C . VAL D 1 109 ? 34.798 21.879 7.186 1.00 15.71 109 VAL D C 1
ATOM 5660 O O . VAL D 1 109 ? 34.692 22.963 7.724 1.00 16.26 109 VAL D O 1
ATOM 5664 N N . VAL D 1 110 ? 35.621 21.623 6.187 1.00 16.17 110 VAL D N 1
ATOM 5665 C CA . VAL D 1 110 ? 36.599 22.603 5.703 1.00 16.56 110 VAL D CA 1
ATOM 5666 C C . VAL D 1 110 ? 36.066 23.169 4.394 1.00 16.83 110 VAL D C 1
ATOM 5667 O O . VAL D 1 110 ? 35.888 22.439 3.431 1.00 20.43 110 VAL D O 1
ATOM 5671 N N . ASP D 1 111 ? 35.730 24.430 4.403 1.00 15.89 111 ASP D N 1
ATOM 5672 C CA . ASP D 1 111 ? 35.175 25.082 3.222 1.00 17.50 111 ASP D CA 1
ATOM 5673 C C . ASP D 1 111 ? 36.304 25.787 2.422 1.00 18.45 111 ASP D C 1
ATOM 5674 O O . ASP D 1 111 ? 36.933 26.714 3.010 1.00 17.43 111 ASP D O 1
ATOM 5679 N N . CYS D 1 112 ? 36.564 25.361 1.166 1.00 16.95 112 CYS D N 1
ATOM 5680 C CA . CYS D 1 112 ? 37.546 26.054 0.304 1.00 18.81 112 CYS D CA 1
ATOM 5681 C C . CYS D 1 112 ? 36.899 26.792 -0.862 1.00 18.51 112 CYS D C 1
ATOM 5682 O O . CYS D 1 112 ? 37.580 27.313 -1.753 1.00 18.29 112 CYS D O 1
ATOM 5685 N N . VAL D 1 113 ? 35.568 26.920 -0.835 1.00 17.08 113 VAL D N 1
ATOM 5686 C CA . VAL D 1 113 ? 34.861 27.502 -1.961 1.00 17.09 113 VAL D CA 1
ATOM 5687 C C . VAL D 1 113 ? 35.007 29.017 -2.042 1.00 15.88 113 VAL D C 1
ATOM 5688 O O . VAL D 1 113 ? 34.824 29.740 -1.048 1.00 17.28 113 VAL D O 1
ATOM 5692 N N . ASN D 1 114 ? 35.316 29.513 -3.255 1.00 15.11 114 ASN D N 1
ATOM 5693 C CA . ASN D 1 114 ? 35.451 30.886 -3.561 1.00 17.44 114 ASN D CA 1
ATOM 5694 C C . ASN D 1 114 ? 34.253 31.381 -4.392 1.00 17.19 114 ASN D C 1
ATOM 5695 O O . ASN D 1 114 ? 34.147 31.049 -5.540 1.00 17.80 114 ASN D O 1
ATOM 5700 N N . PRO D 1 115 ? 33.420 32.266 -3.827 1.00 17.85 115 PRO D N 1
ATOM 5701 C CA . PRO D 1 115 ? 32.317 32.854 -4.651 1.00 18.48 115 PRO D CA 1
ATOM 5702 C C . PRO D 1 115 ? 32.793 33.974 -5.504 1.00 17.85 115 PRO D C 1
ATOM 5703 O O . PRO D 1 115 ? 32.893 35.100 -5.059 1.00 19.26 115 PRO D O 1
ATOM 5707 N N . LEU D 1 116 ? 33.137 33.635 -6.737 1.00 17.91 116 LEU D N 1
ATOM 5708 C CA . LEU D 1 116 ? 33.648 34.580 -7.705 1.00 18.24 116 LEU D CA 1
ATOM 5709 C C . LEU D 1 116 ? 32.809 34.709 -8.948 1.00 18.87 116 LEU D C 1
ATOM 5710 O O . LEU D 1 116 ? 32.204 33.726 -9.405 1.00 17.43 116 LEU D O 1
ATOM 5715 N N . GLY D 1 117 ? 32.816 35.894 -9.528 1.00 20.38 117 GLY D N 1
ATOM 5716 C CA . GLY D 1 117 ? 32.252 36.108 -10.875 1.00 22.00 117 GLY D CA 1
ATOM 5717 C C . GLY D 1 117 ? 33.340 36.471 -11.826 1.00 21.36 117 GLY D C 1
ATOM 5718 O O . GLY D 1 117 ? 34.422 36.912 -11.417 1.00 18.35 117 GLY D O 1
ATOM 5719 N N . PHE D 1 118 ? 33.020 36.369 -13.126 1.00 20.56 118 PHE D N 1
ATOM 5720 C CA . PHE D 1 118 ? 33.970 36.663 -14.158 1.00 20.62 118 PHE D CA 1
ATOM 5721 C C . PHE D 1 118 ? 33.288 37.445 -15.247 1.00 24.39 118 PHE D C 1
ATOM 5722 O O . PHE D 1 118 ? 32.211 37.053 -15.707 1.00 23.43 118 PHE D O 1
ATOM 5730 N N . ASP D 1 119 ? 33.887 38.543 -15.655 1.00 22.05 119 ASP D N 1
ATOM 5731 C CA . ASP D 1 119 ? 33.385 39.255 -16.854 1.00 25.00 119 ASP D CA 1
ATOM 5732 C C . ASP D 1 119 ? 34.510 39.682 -17.747 1.00 25.81 119 ASP D C 1
ATOM 5733 O O . ASP D 1 119 ? 35.649 39.163 -17.645 1.00 23.69 119 ASP D O 1
ATOM 5738 N N . LYS D 1 120 ? 34.220 40.586 -18.664 1.00 26.50 120 LYS D N 1
ATOM 5739 C CA . LYS D 1 120 ? 35.232 40.985 -19.635 1.00 35.02 120 LYS D CA 1
ATOM 5740 C C . LYS D 1 120 ? 36.379 41.734 -18.966 1.00 31.83 120 LYS D C 1
ATOM 5741 O O . LYS D 1 120 ? 37.454 41.710 -19.498 1.00 30.73 120 LYS D O 1
ATOM 5747 N N . ARG D 1 121 ? 36.150 42.333 -17.791 1.00 27.90 121 ARG D N 1
ATOM 5748 C CA . ARG D 1 121 ? 37.254 42.931 -17.037 1.00 30.62 121 ARG D CA 1
ATOM 5749 C C . ARG D 1 121 ? 37.934 41.989 -16.012 1.00 31.54 121 ARG D C 1
ATOM 5750 O O . ARG D 1 121 ? 38.730 42.473 -15.215 1.00 30.72 121 ARG D O 1
ATOM 5758 N N . GLY D 1 122 ? 37.639 40.680 -16.056 1.00 23.54 122 GLY D N 1
ATOM 5759 C CA . GLY D 1 122 ? 38.310 39.685 -15.189 1.00 23.90 122 GLY D CA 1
ATOM 5760 C C . GLY D 1 122 ? 37.484 39.160 -14.012 1.00 21.62 122 GLY D C 1
ATOM 5761 O O . GLY D 1 122 ? 36.225 39.177 -14.057 1.00 21.77 122 GLY D O 1
ATOM 5762 N N . ALA D 1 123 ? 38.177 38.665 -12.974 1.00 17.39 123 ALA D N 1
ATOM 5763 C CA . ALA D 1 123 ? 37.555 38.112 -11.798 1.00 17.39 123 ALA D CA 1
ATOM 5764 C C . ALA D 1 123 ? 37.098 39.200 -10.771 1.00 16.33 123 ALA D C 1
ATOM 5765 O O . ALA D 1 123 ? 37.671 40.296 -10.671 1.00 16.39 123 ALA D O 1
ATOM 5767 N N . TYR D 1 124 ? 36.012 38.927 -10.088 1.00 15.71 124 TYR D N 1
ATOM 5768 C CA . TYR D 1 124 ? 35.508 39.770 -9.002 1.00 17.20 124 TYR D CA 1
ATOM 5769 C C . TYR D 1 124 ? 34.805 38.865 -7.989 1.00 18.53 124 TYR D C 1
ATOM 5770 O O . TYR D 1 124 ? 34.503 37.721 -8.262 1.00 18.22 124 TYR D O 1
ATOM 5779 N N . ALA D 1 125 ? 34.527 39.394 -6.830 1.00 19.98 125 ALA D N 1
ATOM 5780 C CA . ALA D 1 125 ? 33.933 38.650 -5.722 1.00 20.64 125 ALA D CA 1
ATOM 5781 C C . ALA D 1 125 ? 32.487 38.815 -5.692 1.00 20.31 125 ALA D C 1
ATOM 5782 O O . ALA D 1 125 ? 32.016 39.934 -5.796 1.00 21.47 125 ALA D O 1
ATOM 5784 N N . LEU D 1 126 ? 31.756 37.739 -5.508 1.00 21.40 126 LEU D N 1
ATOM 5785 C CA . LEU D 1 126 ? 30.298 37.839 -5.330 1.00 23.57 126 LEU D CA 1
ATOM 5786 C C . LEU D 1 126 ? 29.894 38.195 -3.890 1.00 26.29 126 LEU D C 1
ATOM 5787 O O . LEU D 1 126 ? 30.532 37.760 -2.930 1.00 26.23 126 LEU D O 1
ATOM 5792 N N . PRO D 1 127 ? 28.789 38.955 -3.720 1.00 28.44 127 PRO D N 1
ATOM 5793 C CA . PRO D 1 127 ? 28.221 39.141 -2.377 1.00 28.68 127 PRO D CA 1
ATOM 5794 C C . PRO D 1 127 ? 27.466 37.892 -1.887 1.00 25.87 127 PRO D C 1
ATOM 5795 O O . PRO D 1 127 ? 26.982 37.075 -2.651 1.00 24.60 127 PRO D O 1
ATOM 5799 N N . VAL D 1 128 ? 27.540 37.662 -0.597 1.00 25.44 128 VAL D N 1
ATOM 5800 C CA . VAL D 1 128 ? 26.984 36.475 0.001 1.00 24.60 128 VAL D CA 1
ATOM 5801 C C . VAL D 1 128 ? 26.159 36.960 1.194 1.00 24.90 128 VAL D C 1
ATOM 5802 O O . VAL D 1 128 ? 26.652 37.634 2.132 1.00 22.49 128 VAL D O 1
ATOM 5806 N N . GLU D 1 129 ? 24.911 36.532 1.217 1.00 27.33 129 GLU D N 1
ATOM 5807 C CA . GLU D 1 129 ? 23.999 37.056 2.235 1.00 32.01 129 GLU D CA 1
ATOM 5808 C C . GLU D 1 129 ? 24.441 36.722 3.659 1.00 25.67 129 GLU D C 1
ATOM 5809 O O . GLU D 1 129 ? 24.304 37.539 4.537 1.00 27.39 129 GLU D O 1
ATOM 5815 N N . GLU D 1 130 ? 25.011 35.544 3.897 1.00 24.56 130 GLU D N 1
ATOM 5816 C CA . GLU D 1 130 ? 25.499 35.246 5.210 1.00 24.39 130 GLU D CA 1
ATOM 5817 C C . GLU D 1 130 ? 26.874 35.822 5.517 1.00 23.40 130 GLU D C 1
ATOM 5818 O O . GLU D 1 130 ? 27.326 35.697 6.650 1.00 24.32 130 GLU D O 1
ATOM 5824 N N . GLY D 1 131 ? 27.515 36.421 4.532 1.00 19.80 131 GLY D N 1
ATOM 5825 C CA . GLY D 1 131 ? 28.766 37.153 4.734 1.00 22.15 131 GLY D CA 1
ATOM 5826 C C . GLY D 1 131 ? 29.891 36.585 3.902 1.00 19.52 131 GLY D C 1
ATOM 5827 O O . GLY D 1 131 ? 30.742 37.358 3.411 1.00 22.93 131 GLY D O 1
ATOM 5828 N N . SER D 1 132 ? 29.849 35.280 3.696 1.00 16.45 132 SER D N 1
ATOM 5829 C CA . SER D 1 132 ? 30.905 34.496 2.954 1.00 16.53 132 SER D CA 1
ATOM 5830 C C . SER D 1 132 ? 30.440 33.119 2.734 1.00 17.50 132 SER D C 1
ATOM 5831 O O . SER D 1 132 ? 29.467 32.683 3.401 1.00 16.47 132 SER D O 1
ATOM 5834 N N . ALA D 1 133 ? 31.106 32.364 1.858 1.00 17.83 133 ALA D N 1
ATOM 5835 C CA . ALA D 1 133 ? 30.777 30.940 1.720 1.00 16.28 133 ALA D CA 1
ATOM 5836 C C . ALA D 1 133 ? 30.905 30.220 3.055 1.00 17.47 133 ALA D C 1
ATOM 5837 O O . ALA D 1 133 ? 30.035 29.368 3.451 1.00 14.70 133 ALA D O 1
ATOM 5839 N N . ALA D 1 134 ? 31.974 30.510 3.774 1.00 14.76 134 ALA D N 1
ATOM 5840 C CA . ALA D 1 134 ? 32.222 29.769 5.022 1.00 16.35 134 ALA D CA 1
ATOM 5841 C C . ALA D 1 134 ? 31.165 30.072 6.078 1.00 16.15 134 ALA D C 1
ATOM 5842 O O . ALA D 1 134 ? 30.732 29.200 6.823 1.00 16.97 134 ALA D O 1
ATOM 5844 N N . GLU D 1 135 ? 30.766 31.337 6.138 1.00 16.97 135 GLU D N 1
ATOM 5845 C CA . GLU D 1 135 ? 29.730 31.739 7.082 1.00 16.48 135 GLU D CA 1
ATOM 5846 C C . GLU D 1 135 ? 28.403 31.109 6.663 1.00 16.80 135 GLU D C 1
ATOM 5847 O O . GLU D 1 135 ? 27.657 30.610 7.544 1.00 16.34 135 GLU D O 1
ATOM 5853 N N . GLN D 1 136 ? 28.149 31.032 5.359 1.00 17.31 136 GLN D N 1
ATOM 5854 C CA . GLN D 1 136 ? 26.967 30.262 4.889 1.00 18.94 136 GLN D CA 1
ATOM 5855 C C . GLN D 1 136 ? 26.964 28.823 5.414 1.00 19.05 136 GLN D C 1
ATOM 5856 O O . GLN D 1 136 ? 25.929 28.313 5.924 1.00 18.45 136 GLN D O 1
ATOM 5862 N N . ALA D 1 137 ? 28.077 28.108 5.213 1.00 16.42 137 ALA D N 1
ATOM 5863 C CA . ALA D 1 137 ? 28.236 26.771 5.714 1.00 16.73 137 ALA D CA 1
ATOM 5864 C C . ALA D 1 137 ? 28.015 26.671 7.212 1.00 15.89 137 ALA D C 1
ATOM 5865 O O . ALA D 1 137 ? 27.322 25.755 7.661 1.00 18.99 137 ALA D O 1
ATOM 5867 N N . ALA D 1 138 ? 28.591 27.597 7.958 1.00 15.53 138 ALA D N 1
ATOM 5868 C CA . ALA D 1 138 ? 28.430 27.596 9.420 1.00 16.59 138 ALA D CA 1
ATOM 5869 C C . ALA D 1 138 ? 26.932 27.746 9.818 1.00 18.45 138 ALA D C 1
ATOM 5870 O O . ALA D 1 138 ? 26.502 27.098 10.761 1.00 17.92 138 ALA D O 1
ATOM 5872 N N . ALA D 1 139 ? 26.207 28.609 9.120 1.00 19.19 139 ALA D N 1
ATOM 5873 C CA . ALA D 1 139 ? 24.762 28.778 9.345 1.00 20.55 139 ALA D CA 1
ATOM 5874 C C . ALA D 1 139 ? 23.925 27.514 8.973 1.00 21.43 139 ALA D C 1
ATOM 5875 O O . ALA D 1 139 ? 22.988 27.186 9.692 1.00 22.39 139 ALA D O 1
ATOM 5877 N N . ILE D 1 140 ? 24.279 26.825 7.915 1.00 18.80 140 ILE D N 1
ATOM 5878 C CA . ILE D 1 140 ? 23.609 25.619 7.473 1.00 20.86 140 ILE D CA 1
ATOM 5879 C C . ILE D 1 140 ? 23.929 24.426 8.422 1.00 23.52 140 ILE D C 1
ATOM 5880 O O . ILE D 1 140 ? 23.077 23.543 8.623 1.00 19.33 140 ILE D O 1
ATOM 5885 N N . LEU D 1 141 ? 25.124 24.427 9.044 1.00 17.89 141 LEU D N 1
ATOM 5886 C CA . LEU D 1 141 ? 25.613 23.273 9.725 1.00 19.32 141 LEU D CA 1
ATOM 5887 C C . LEU D 1 141 ? 25.988 23.563 11.180 1.00 20.87 141 LEU D C 1
ATOM 5888 O O . LEU D 1 141 ? 27.171 23.433 11.568 1.00 19.85 141 LEU D O 1
ATOM 5893 N N . PRO D 1 142 ? 25.016 23.952 12.014 1.00 23.12 142 PRO D N 1
ATOM 5894 C CA . PRO D 1 142 ? 25.337 24.171 13.433 1.00 22.96 142 PRO D CA 1
ATOM 5895 C C . PRO D 1 142 ? 25.939 22.997 14.165 1.00 20.60 142 PRO D C 1
ATOM 5896 O O . PRO D 1 142 ? 26.657 23.196 15.160 1.00 21.30 142 PRO D O 1
ATOM 5900 N N . ASP D 1 143 ? 25.674 21.790 13.717 1.00 19.38 143 ASP D N 1
ATOM 5901 C CA . ASP D 1 143 ? 26.271 20.608 14.316 1.00 20.84 143 ASP D CA 1
ATOM 5902 C C . ASP D 1 143 ? 27.685 20.233 13.804 1.00 21.10 143 ASP D C 1
ATOM 5903 O O . ASP D 1 143 ? 28.273 19.243 14.270 1.00 21.16 143 ASP D O 1
ATOM 5908 N N . SER D 1 144 ? 28.235 21.035 12.876 1.00 18.59 144 SER D N 1
ATOM 5909 C CA . SER D 1 144 ? 29.568 20.833 12.416 1.00 18.01 144 SER D CA 1
ATOM 5910 C C . SER D 1 144 ? 30.448 21.982 12.895 1.00 17.60 144 SER D C 1
ATOM 5911 O O . SER D 1 144 ? 30.019 23.157 13.139 1.00 18.70 144 SER D O 1
ATOM 5914 N N . ARG D 1 145 ? 31.721 21.695 12.939 1.00 17.36 145 ARG D N 1
ATOM 5915 C CA . ARG D 1 145 ? 32.727 22.736 13.166 1.00 18.00 145 ARG D CA 1
ATOM 5916 C C . ARG D 1 145 ? 33.314 23.145 11.812 1.00 15.95 145 ARG D C 1
ATOM 5917 O O . ARG D 1 145 ? 34.140 22.408 11.215 1.00 18.63 145 ARG D O 1
ATOM 5925 N N . VAL D 1 146 ? 32.871 24.294 11.341 1.00 15.26 146 VAL D N 1
ATOM 5926 C CA . VAL D 1 146 ? 33.264 24.834 10.074 1.00 14.44 146 VAL D CA 1
ATOM 5927 C C . VAL D 1 146 ? 34.590 25.641 10.183 1.00 14.17 146 VAL D C 1
ATOM 5928 O O . VAL D 1 146 ? 34.731 26.506 11.010 1.00 15.63 146 VAL D O 1
ATOM 5932 N N . VAL D 1 147 ? 35.511 25.318 9.303 1.00 14.88 147 VAL D N 1
ATOM 5933 C CA . VAL D 1 147 ? 36.804 26.002 9.172 1.00 14.48 147 VAL D CA 1
ATOM 5934 C C . VAL D 1 147 ? 36.931 26.386 7.715 1.00 13.99 147 VAL D C 1
ATOM 5935 O O . VAL D 1 147 ? 36.630 25.612 6.819 1.00 15.89 147 VAL D O 1
ATOM 5939 N N . ALA D 1 148 ? 37.411 27.576 7.460 1.00 15.25 148 ALA D N 1
ATOM 5940 C CA . ALA D 1 148 ? 37.683 27.965 6.097 1.00 14.44 148 ALA D CA 1
ATOM 5941 C C . ALA D 1 148 ? 39.180 27.853 5.815 1.00 15.00 148 ALA D C 1
ATOM 5942 O O . ALA D 1 148 ? 39.975 28.351 6.558 1.00 13.85 148 ALA D O 1
ATOM 5944 N N . ALA D 1 149 ? 39.516 27.196 4.761 1.00 15.38 149 ALA D N 1
ATOM 5945 C CA . ALA D 1 149 ? 40.952 26.964 4.397 1.00 16.34 149 ALA D CA 1
ATOM 5946 C C . ALA D 1 149 ? 41.035 26.496 2.954 1.00 16.68 149 ALA D C 1
ATOM 5947 O O . ALA D 1 149 ? 40.097 25.865 2.406 1.00 15.92 149 ALA D O 1
ATOM 5949 N N . PHE D 1 150 ? 42.236 26.686 2.395 1.00 17.19 150 PHE D N 1
ATOM 5950 C CA . PHE D 1 150 ? 42.662 26.186 1.077 1.00 16.35 150 PHE D CA 1
ATOM 5951 C C . PHE D 1 150 ? 42.154 27.008 -0.118 1.00 16.05 150 PHE D C 1
ATOM 5952 O O . PHE D 1 150 ? 42.333 26.587 -1.283 1.00 17.31 150 PHE D O 1
ATOM 5960 N N . HIS D 1 151 ? 41.616 28.175 0.138 1.00 14.80 151 HIS D N 1
ATOM 5961 C CA . HIS D 1 151 ? 41.148 29.082 -0.943 1.00 16.70 151 HIS D CA 1
ATOM 5962 C C . HIS D 1 151 ? 42.162 29.501 -2.018 1.00 17.83 151 HIS D C 1
ATOM 5963 O O . HIS D 1 151 ? 41.804 29.762 -3.153 1.00 17.71 151 HIS D O 1
ATOM 5970 N N . HIS D 1 152 ? 43.407 29.602 -1.612 1.00 14.53 152 HIS D N 1
ATOM 5971 C CA . HIS D 1 152 ? 44.454 30.232 -2.420 1.00 16.65 152 HIS D CA 1
ATOM 5972 C C . HIS D 1 152 ? 45.381 29.175 -3.055 1.00 18.09 152 HIS D C 1
ATOM 5973 O O . HIS D 1 152 ? 46.343 29.545 -3.746 1.00 21.95 152 HIS D O 1
ATOM 5980 N N . VAL D 1 153 ? 45.120 27.903 -2.851 1.00 18.67 153 VAL D N 1
ATOM 5981 C CA . VAL D 1 153 ? 45.933 26.868 -3.485 1.00 21.34 153 VAL D CA 1
ATOM 5982 C C . VAL D 1 153 ? 45.772 26.943 -5.033 1.00 21.26 153 VAL D C 1
ATOM 5983 O O . VAL D 1 153 ? 44.760 27.373 -5.572 1.00 20.80 153 VAL D O 1
ATOM 5987 N N . SER D 1 154 ? 46.822 26.594 -5.731 1.00 20.41 154 SER D N 1
ATOM 5988 C CA . SER D 1 154 ? 46.744 26.472 -7.188 1.00 21.08 154 SER D CA 1
ATOM 5989 C C . SER D 1 154 ? 46.625 24.973 -7.469 1.00 21.98 154 SER D C 1
ATOM 5990 O O . SER D 1 154 ? 47.583 24.169 -7.243 1.00 18.87 154 SER D O 1
ATOM 5993 N N . ALA D 1 155 ? 45.439 24.568 -7.920 1.00 24.49 155 ALA D N 1
ATOM 5994 C CA . ALA D 1 155 ? 45.236 23.182 -8.281 1.00 26.48 155 ALA D CA 1
ATOM 5995 C C . ALA D 1 155 ? 46.255 22.698 -9.316 1.00 27.23 155 ALA D C 1
ATOM 5996 O O . ALA D 1 155 ? 46.732 21.532 -9.204 1.00 27.10 155 ALA D O 1
ATOM 5998 N N . VAL D 1 156 ? 46.608 23.543 -10.283 1.00 25.23 156 VAL D N 1
ATOM 5999 C CA . VAL D 1 156 ? 47.604 23.084 -11.281 1.00 31.12 156 VAL D CA 1
ATOM 6000 C C . VAL D 1 156 ? 48.950 22.746 -10.581 1.00 29.10 156 VAL D C 1
ATOM 6001 O O . VAL D 1 156 ? 49.631 21.789 -11.000 1.00 30.52 156 VAL D O 1
ATOM 6005 N N . LEU D 1 157 ? 49.326 23.487 -9.545 1.00 25.27 157 LEU D N 1
ATOM 6006 C CA . LEU D 1 157 ? 50.585 23.162 -8.837 1.00 24.82 157 LEU D CA 1
ATOM 6007 C C . LEU D 1 157 ? 50.436 21.886 -8.013 1.00 23.88 157 LEU D C 1
ATOM 6008 O O . LEU D 1 157 ? 51.393 21.054 -7.942 1.00 25.52 157 LEU D O 1
ATOM 6013 N N . LEU D 1 158 ? 49.293 21.710 -7.377 1.00 21.64 158 LEU D N 1
ATOM 6014 C CA . LEU D 1 158 ? 49.024 20.495 -6.583 1.00 24.59 158 LEU D CA 1
ATOM 6015 C C . LEU D 1 158 ? 48.996 19.231 -7.446 1.00 25.02 158 LEU D C 1
ATOM 6016 O O . LEU D 1 158 ? 49.404 18.146 -6.987 1.00 27.33 158 LEU D O 1
ATOM 6021 N N . LEU D 1 159 ? 48.586 19.388 -8.687 1.00 25.38 159 LEU D N 1
ATOM 6022 C CA . LEU D 1 159 ? 48.537 18.237 -9.626 1.00 29.98 159 LEU D CA 1
ATOM 6023 C C . LEU D 1 159 ? 49.837 17.924 -10.363 1.00 30.96 159 LEU D C 1
ATOM 6024 O O . LEU D 1 159 ? 49.973 16.818 -10.868 1.00 34.37 159 LEU D O 1
ATOM 6029 N N . ASP D 1 160 ? 50.763 18.872 -10.442 1.00 30.29 160 ASP D N 1
ATOM 6030 C CA . ASP D 1 160 ? 51.930 18.723 -11.290 1.00 31.66 160 ASP D CA 1
ATOM 6031 C C . ASP D 1 160 ? 52.993 17.781 -10.660 1.00 32.28 160 ASP D C 1
ATOM 6032 O O . ASP D 1 160 ? 53.537 18.060 -9.587 1.00 26.48 160 ASP D O 1
ATOM 6037 N N . PRO D 1 161 ? 53.314 16.670 -11.340 1.00 35.95 161 PRO D N 1
ATOM 6038 C CA . PRO D 1 161 ? 54.313 15.768 -10.751 1.00 33.30 161 PRO D CA 1
ATOM 6039 C C . PRO D 1 161 ? 55.720 16.317 -10.601 1.00 29.91 161 PRO D C 1
ATOM 6040 O O . PRO D 1 161 ? 56.490 15.746 -9.832 1.00 33.17 161 PRO D O 1
ATOM 6044 N N . GLU D 1 162 ? 56.064 17.408 -11.275 1.00 30.27 162 GLU D N 1
ATOM 6045 C CA . GLU D 1 162 ? 57.361 18.055 -11.126 1.00 33.10 162 GLU D CA 1
ATOM 6046 C C . GLU D 1 162 ? 57.394 19.158 -10.068 1.00 35.55 162 GLU D C 1
ATOM 6047 O O . GLU D 1 162 ? 58.458 19.788 -9.878 1.00 37.14 162 GLU D O 1
ATOM 6053 N N . VAL D 1 163 ? 56.260 19.428 -9.385 1.00 28.29 163 VAL D N 1
ATOM 6054 C CA . VAL D 1 163 ? 56.255 20.379 -8.279 1.00 25.32 163 VAL D CA 1
ATOM 6055 C C . VAL D 1 163 ? 56.313 19.565 -6.980 1.00 26.79 163 VAL D C 1
ATOM 6056 O O . VAL D 1 163 ? 55.392 18.855 -6.673 1.00 24.94 163 VAL D O 1
ATOM 6060 N N . GLU D 1 164 ? 57.401 19.666 -6.242 1.00 23.59 164 GLU D N 1
ATOM 6061 C CA . GLU D 1 164 ? 57.495 18.967 -4.967 1.00 27.80 164 GLU D CA 1
ATOM 6062 C C . GLU D 1 164 ? 56.885 19.805 -3.855 1.00 26.83 164 GLU D C 1
ATOM 6063 O O . GLU D 1 164 ? 56.162 19.282 -3.049 1.00 33.78 164 GLU D O 1
ATOM 6069 N N . LYS D 1 165 ? 57.219 21.081 -3.836 1.00 24.42 165 LYS D N 1
ATOM 6070 C CA . LYS D 1 165 ? 56.832 22.008 -2.799 1.00 24.18 165 LYS D CA 1
ATOM 6071 C C . LYS D 1 165 ? 56.020 23.109 -3.435 1.00 22.18 165 LYS D C 1
ATOM 6072 O O . LYS D 1 165 ? 56.357 23.578 -4.499 1.00 22.63 165 LYS D O 1
ATOM 6078 N N . VAL D 1 166 ? 55.053 23.618 -2.714 1.00 23.92 166 VAL D N 1
ATOM 6079 C CA . VAL D 1 166 ? 54.451 24.931 -3.094 1.00 25.77 166 VAL D CA 1
ATOM 6080 C C . VAL D 1 166 ? 54.813 26.016 -2.074 1.00 25.11 166 VAL D C 1
ATOM 6081 O O . VAL D 1 166 ? 54.970 25.772 -0.906 1.00 27.32 166 VAL D O 1
ATOM 6085 N N . ASP D 1 167 ? 54.897 27.224 -2.540 1.00 21.24 167 ASP D N 1
ATOM 6086 C CA . ASP D 1 167 ? 55.336 28.334 -1.734 1.00 22.92 167 ASP D CA 1
ATOM 6087 C C . ASP D 1 167 ? 54.051 29.064 -1.266 1.00 21.46 167 ASP D C 1
ATOM 6088 O O . ASP D 1 167 ? 53.617 30.013 -1.888 1.00 20.46 167 ASP D O 1
ATOM 6093 N N . LEU D 1 168 ? 53.412 28.530 -0.241 1.00 20.41 168 LEU D N 1
ATOM 6094 C CA . LEU D 1 168 ? 52.095 29.026 0.186 1.00 19.85 168 LEU D CA 1
ATOM 6095 C C . LEU D 1 168 ? 51.878 28.875 1.704 1.00 16.49 168 LEU D C 1
ATOM 6096 O O . LEU D 1 168 ? 52.083 27.790 2.245 1.00 17.82 168 LEU D O 1
ATOM 6101 N N . ASP D 1 169 ? 51.442 29.941 2.369 1.00 15.23 169 ASP D N 1
ATOM 6102 C CA . ASP D 1 169 ? 50.805 29.829 3.647 1.00 15.09 169 ASP D CA 1
ATOM 6103 C C . ASP D 1 169 ? 49.267 29.731 3.406 1.00 15.23 169 ASP D C 1
ATOM 6104 O O . ASP D 1 169 ? 48.700 30.545 2.699 1.00 15.73 169 ASP D O 1
ATOM 6109 N N . VAL D 1 170 ? 48.693 28.670 3.910 1.00 15.41 170 VAL D N 1
ATOM 6110 C CA . VAL D 1 170 ? 47.252 28.447 3.836 1.00 14.68 170 VAL D CA 1
ATOM 6111 C C . VAL D 1 170 ? 46.670 29.138 5.055 1.00 14.46 170 VAL D C 1
ATOM 6112 O O . VAL D 1 170 ? 46.915 28.737 6.236 1.00 14.55 170 VAL D O 1
ATOM 6116 N N . LEU D 1 171 ? 45.808 30.098 4.799 1.00 13.74 171 LEU D N 1
ATOM 6117 C CA . LEU D 1 171 ? 45.103 30.776 5.885 1.00 15.24 171 LEU D CA 1
ATOM 6118 C C . LEU D 1 171 ? 43.957 29.890 6.372 1.00 15.06 171 LEU D C 1
ATOM 6119 O O . LEU D 1 171 ? 43.162 29.434 5.568 1.00 14.43 171 LEU D O 1
ATOM 6124 N N . VAL D 1 172 ? 43.890 29.667 7.675 1.00 15.06 172 VAL D N 1
ATOM 6125 C CA . VAL D 1 172 ? 42.917 28.758 8.260 1.00 13.90 172 VAL D CA 1
ATOM 6126 C C . VAL D 1 172 ? 42.110 29.619 9.256 1.00 14.85 172 VAL D C 1
ATOM 6127 O O . VAL D 1 172 ? 42.667 30.201 10.208 1.00 14.15 172 VAL D O 1
ATOM 6131 N N . LEU D 1 173 ? 40.766 29.711 9.043 1.00 13.88 173 LEU D N 1
ATOM 6132 C CA . LEU D 1 173 ? 39.929 30.606 9.793 1.00 14.99 173 LEU D CA 1
ATOM 6133 C C . LEU D 1 173 ? 38.855 29.764 10.478 1.00 14.34 173 LEU D C 1
ATOM 6134 O O . LEU D 1 173 ? 38.401 28.819 9.910 1.00 13.15 173 LEU D O 1
ATOM 6139 N N . GLY D 1 174 ? 38.441 30.156 11.664 1.00 15.30 174 GLY D N 1
ATOM 6140 C CA . GLY D 1 174 ? 37.384 29.392 12.296 1.00 19.20 174 GLY D CA 1
ATOM 6141 C C . GLY D 1 174 ? 37.185 29.859 13.721 1.00 20.97 174 GLY D C 1
ATOM 6142 O O . GLY D 1 174 ? 38.022 30.576 14.229 1.00 21.30 174 GLY D O 1
ATOM 6143 N N . ASP D 1 175 ? 36.041 29.489 14.285 1.00 22.07 175 ASP D N 1
ATOM 6144 C CA . ASP D 1 175 ? 35.664 29.946 15.639 1.00 24.39 175 ASP D CA 1
ATOM 6145 C C . ASP D 1 175 ? 36.035 28.979 16.711 1.00 24.95 175 ASP D C 1
ATOM 6146 O O . ASP D 1 175 ? 35.993 29.374 17.851 1.00 30.09 175 ASP D O 1
ATOM 6151 N N . ASP D 1 176 ? 36.507 27.768 16.381 1.00 23.34 176 ASP D N 1
ATOM 6152 C CA . ASP D 1 176 ? 36.840 26.767 17.377 1.00 22.91 176 ASP D CA 1
ATOM 6153 C C . ASP D 1 176 ? 38.317 26.462 17.269 1.00 23.08 176 ASP D C 1
ATOM 6154 O O . ASP D 1 176 ? 38.809 26.130 16.186 1.00 18.72 176 ASP D O 1
ATOM 6159 N N . ARG D 1 177 ? 38.972 26.547 18.399 1.00 22.95 177 ARG D N 1
ATOM 6160 C CA . ARG D 1 177 ? 40.432 26.487 18.469 1.00 24.52 177 ARG D CA 1
ATOM 6161 C C . ARG D 1 177 ? 40.937 25.127 18.036 1.00 24.26 177 ARG D C 1
ATOM 6162 O O . ARG D 1 177 ? 41.841 25.013 17.217 1.00 24.66 177 ARG D O 1
ATOM 6170 N N . GLU D 1 178 ? 40.304 24.064 18.526 1.00 22.00 178 GLU D N 1
ATOM 6171 C CA . GLU D 1 178 ? 40.785 22.756 18.240 1.00 22.65 178 GLU D CA 1
ATOM 6172 C C . GLU D 1 178 ? 40.614 22.379 16.762 1.00 22.12 178 GLU D C 1
ATOM 6173 O O . GLU D 1 178 ? 41.489 21.775 16.154 1.00 18.98 178 GLU D O 1
ATOM 6179 N N . ALA D 1 179 ? 39.503 22.771 16.166 1.00 21.16 179 ALA D N 1
ATOM 6180 C CA . ALA D 1 179 ? 39.249 22.422 14.761 1.00 18.89 179 ALA D CA 1
ATOM 6181 C C . ALA D 1 179 ? 40.224 23.221 13.856 1.00 18.90 179 ALA D C 1
ATOM 6182 O O . ALA D 1 179 ? 40.733 22.628 12.905 1.00 18.51 179 ALA D O 1
ATOM 6184 N N . THR D 1 180 ? 40.481 24.504 14.189 1.00 19.50 180 THR D N 1
ATOM 6185 C CA . THR D 1 180 ? 41.489 25.318 13.416 1.00 20.35 180 THR D CA 1
ATOM 6186 C C . THR D 1 180 ? 42.896 24.718 13.534 1.00 20.70 180 THR D C 1
ATOM 6187 O O . THR D 1 180 ? 43.599 24.665 12.541 1.00 17.10 180 THR D O 1
ATOM 6191 N N . ASP D 1 181 ? 43.233 24.141 14.696 1.00 19.32 181 ASP D N 1
ATOM 6192 C CA . ASP D 1 181 ? 44.554 23.544 14.908 1.00 20.70 181 ASP D CA 1
ATOM 6193 C C . ASP D 1 181 ? 44.662 22.286 14.063 1.00 19.56 181 ASP D C 1
ATOM 6194 O O . ASP D 1 181 ? 45.719 22.032 13.489 1.00 19.37 181 ASP D O 1
ATOM 6199 N N . VAL D 1 182 ? 43.605 21.475 14.011 1.00 17.08 182 VAL D N 1
ATOM 6200 C CA . VAL D 1 182 ? 43.578 20.295 13.209 1.00 16.39 182 VAL D CA 1
ATOM 6201 C C . VAL D 1 182 ? 43.789 20.628 11.742 1.00 16.61 182 VAL D C 1
ATOM 6202 O O . VAL D 1 182 ? 44.550 19.925 11.045 1.00 17.14 182 VAL D O 1
ATOM 6206 N N . VAL D 1 183 ? 43.057 21.647 11.261 1.00 15.07 183 VAL D N 1
ATOM 6207 C CA . VAL D 1 183 ? 43.169 21.969 9.832 1.00 16.12 183 VAL D CA 1
ATOM 6208 C C . VAL D 1 183 ? 44.559 22.576 9.501 1.00 15.08 183 VAL D C 1
ATOM 6209 O O . VAL D 1 183 ? 45.084 22.308 8.424 1.00 17.08 183 VAL D O 1
ATOM 6213 N N . ARG D 1 184 ? 45.097 23.407 10.373 1.00 16.00 184 ARG D N 1
ATOM 6214 C CA . ARG D 1 184 ? 46.481 23.932 10.203 1.00 18.42 184 ARG D CA 1
ATOM 6215 C C . ARG D 1 184 ? 47.504 22.796 10.128 1.00 19.04 184 ARG D C 1
ATOM 6216 O O . ARG D 1 184 ? 48.351 22.795 9.188 1.00 18.70 184 ARG D O 1
ATOM 6224 N N . ALA D 1 185 ? 47.335 21.763 10.958 1.00 19.21 185 ALA D N 1
ATOM 6225 C CA . ALA D 1 185 ? 48.185 20.534 10.821 1.00 20.42 185 ALA D CA 1
ATOM 6226 C C . ALA D 1 185 ? 47.992 19.764 9.510 1.00 21.53 185 ALA D C 1
ATOM 6227 O O . ALA D 1 185 ? 48.922 19.221 8.916 1.00 19.26 185 ALA D O 1
ATOM 6229 N N . LEU D 1 186 ? 46.748 19.632 9.067 1.00 21.49 186 LEU D N 1
ATOM 6230 C CA . LEU D 1 186 ? 46.477 18.988 7.797 1.00 21.10 186 LEU D CA 1
ATOM 6231 C C . LEU D 1 186 ? 47.074 19.805 6.645 1.00 18.66 186 LEU D C 1
ATOM 6232 O O . LEU D 1 186 ? 47.667 19.250 5.717 1.00 16.85 186 LEU D O 1
ATOM 6237 N N . ALA D 1 187 ? 46.954 21.113 6.702 1.00 17.76 187 ALA D N 1
ATOM 6238 C CA . ALA D 1 187 ? 47.495 21.965 5.575 1.00 17.99 187 ALA D CA 1
ATOM 6239 C C . ALA D 1 187 ? 49.052 21.686 5.406 1.00 19.29 187 ALA D C 1
ATOM 6240 O O . ALA D 1 187 ? 49.552 21.601 4.284 1.00 20.34 187 ALA D O 1
ATOM 6242 N N . ALA D 1 188 ? 49.722 21.534 6.539 1.00 19.64 188 ALA D N 1
ATOM 6243 C CA . ALA D 1 188 ? 51.181 21.235 6.590 1.00 22.06 188 ALA D CA 1
ATOM 6244 C C . ALA D 1 188 ? 51.564 19.882 6.005 1.00 24.48 188 ALA D C 1
ATOM 6245 O O . ALA D 1 188 ? 52.743 19.639 5.752 1.00 24.45 188 ALA D O 1
ATOM 6247 N N . ARG D 1 189 ? 50.603 19.014 5.719 1.00 23.21 189 ARG D N 1
ATOM 6248 C CA . ARG D 1 189 ? 50.861 17.800 4.977 1.00 26.36 189 ARG D CA 1
ATOM 6249 C C . ARG D 1 189 ? 51.151 18.043 3.518 1.00 25.40 189 ARG D C 1
ATOM 6250 O O . ARG D 1 189 ? 51.688 17.135 2.815 1.00 28.73 189 ARG D O 1
ATOM 6258 N N . ILE D 1 190 ? 50.754 19.213 2.996 1.00 22.78 190 ILE D N 1
ATOM 6259 C CA . ILE D 1 190 ? 51.161 19.614 1.661 1.00 23.09 190 ILE D CA 1
ATOM 6260 C C . ILE D 1 190 ? 52.599 20.233 1.735 1.00 22.32 190 ILE D C 1
ATOM 6261 O O . ILE D 1 190 ? 52.791 21.216 2.409 1.00 20.65 190 ILE D O 1
ATOM 6266 N N . PRO D 1 191 ? 53.595 19.644 1.066 1.00 23.39 191 PRO D N 1
ATOM 6267 C CA . PRO D 1 191 ? 54.962 20.201 1.233 1.00 22.01 191 PRO D CA 1
ATOM 6268 C C . PRO D 1 191 ? 55.144 21.645 0.805 1.00 18.09 191 PRO D C 1
ATOM 6269 O O . PRO D 1 191 ? 54.667 22.083 -0.247 1.00 19.66 191 PRO D O 1
ATOM 6273 N N . GLY D 1 192 ? 55.827 22.375 1.649 1.00 18.06 192 GLY D N 1
ATOM 6274 C CA . GLY D 1 192 ? 56.042 23.780 1.477 1.00 18.64 192 GLY D CA 1
ATOM 6275 C C . GLY D 1 192 ? 55.008 24.626 2.242 1.00 18.16 192 GLY D C 1
ATOM 6276 O O . GLY D 1 192 ? 55.272 25.760 2.513 1.00 19.29 192 GLY D O 1
ATOM 6277 N N . VAL D 1 193 ? 53.855 24.049 2.576 1.00 18.02 193 VAL D N 1
ATOM 6278 C CA . VAL D 1 193 ? 52.740 24.772 3.220 1.00 16.82 193 VAL D CA 1
ATOM 6279 C C . VAL D 1 193 ? 52.888 24.914 4.740 1.00 18.72 193 VAL D C 1
ATOM 6280 O O . VAL D 1 193 ? 53.280 23.960 5.457 1.00 16.75 193 VAL D O 1
ATOM 6284 N N . ARG D 1 194 ? 52.614 26.120 5.267 1.00 17.39 194 ARG D N 1
ATOM 6285 C CA . ARG D 1 194 ? 52.342 26.287 6.689 1.00 18.20 194 ARG D CA 1
ATOM 6286 C C . ARG D 1 194 ? 50.863 26.638 6.825 1.00 17.51 194 ARG D C 1
ATOM 6287 O O . ARG D 1 194 ? 50.318 27.386 6.021 1.00 16.51 194 ARG D O 1
ATOM 6295 N N . GLY D 1 195 ? 50.196 26.101 7.830 1.00 18.30 195 GLY D N 1
ATOM 6296 C CA . GLY D 1 195 ? 48.804 26.522 8.110 1.00 16.26 195 GLY D CA 1
ATOM 6297 C C . GLY D 1 195 ? 48.884 27.609 9.100 1.00 16.15 195 GLY D C 1
ATOM 6298 O O . GLY D 1 195 ? 49.396 27.401 10.219 1.00 17.92 195 GLY D O 1
ATOM 6299 N N . VAL D 1 196 ? 48.361 28.774 8.747 1.00 14.51 196 VAL D N 1
ATOM 6300 C CA . VAL D 1 196 ? 48.509 29.925 9.545 1.00 15.32 196 VAL D CA 1
ATOM 6301 C C . VAL D 1 196 ? 47.110 30.348 9.972 1.00 16.73 196 VAL D C 1
ATOM 6302 O O . VAL D 1 196 ? 46.249 30.536 9.098 1.00 15.70 196 VAL D O 1
ATOM 6306 N N . TYR D 1 197 ? 46.923 30.551 11.299 1.00 15.42 197 TYR D N 1
ATOM 6307 C CA . TYR D 1 197 ? 45.633 31.003 11.837 1.00 15.10 197 TYR D CA 1
ATOM 6308 C C . TYR D 1 197 ? 45.382 32.388 11.243 1.00 16.02 197 TYR D C 1
ATOM 6309 O O . TYR D 1 197 ? 46.231 33.300 11.336 1.00 15.89 197 TYR D O 1
ATOM 6318 N N . GLY D 1 198 ? 44.234 32.559 10.586 1.00 15.80 198 GLY D N 1
ATOM 6319 C CA . GLY D 1 198 ? 43.918 33.813 9.949 1.00 15.35 198 GLY D CA 1
ATOM 6320 C C . GLY D 1 198 ? 42.751 34.594 10.468 1.00 17.52 198 GLY D C 1
ATOM 6321 O O . GLY D 1 198 ? 42.404 35.599 9.874 1.00 17.77 198 GLY D O 1
ATOM 6322 N N . GLY D 1 199 ? 42.172 34.153 11.581 1.00 16.55 199 GLY D N 1
ATOM 6323 C CA . GLY D 1 199 ? 41.107 34.863 12.249 1.00 16.81 199 GLY D CA 1
ATOM 6324 C C . GLY D 1 199 ? 39.829 34.010 12.390 1.00 16.09 199 GLY D C 1
ATOM 6325 O O . GLY D 1 199 ? 39.773 32.834 12.092 1.00 15.47 199 GLY D O 1
ATOM 6326 N N . ARG D 1 200 ? 38.795 34.685 12.854 1.00 17.88 200 ARG D N 1
ATOM 6327 C CA . ARG D 1 200 ? 37.472 34.059 13.006 1.00 18.36 200 ARG D CA 1
ATOM 6328 C C . ARG D 1 200 ? 36.755 33.996 11.690 1.00 20.34 200 ARG D C 1
ATOM 6329 O O . ARG D 1 200 ? 37.124 34.717 10.720 1.00 16.47 200 ARG D O 1
ATOM 6337 N N . LEU D 1 201 ? 35.682 33.174 11.636 1.00 18.70 201 LEU D N 1
ATOM 6338 C CA . LEU D 1 201 ? 34.959 33.082 10.401 1.00 19.21 201 LEU D CA 1
ATOM 6339 C C . LEU D 1 201 ? 34.394 34.369 9.885 1.00 18.25 201 LEU D C 1
ATOM 6340 O O . LEU D 1 201 ? 34.238 34.497 8.666 1.00 17.22 201 LEU D O 1
ATOM 6345 N N . ARG D 1 202 ? 34.087 35.327 10.766 1.00 16.10 202 ARG D N 1
ATOM 6346 C CA . ARG D 1 202 ? 33.540 36.573 10.285 1.00 17.44 202 ARG D CA 1
ATOM 6347 C C . ARG D 1 202 ? 34.560 37.299 9.394 1.00 17.21 202 ARG D C 1
ATOM 6348 O O . ARG D 1 202 ? 34.186 38.271 8.743 1.00 16.85 202 ARG D O 1
ATOM 6356 N N . ASN D 1 203 ? 35.827 36.814 9.321 1.00 14.66 203 ASN D N 1
ATOM 6357 C CA . ASN D 1 203 ? 36.787 37.431 8.404 1.00 15.81 203 ASN D CA 1
ATOM 6358 C C . ASN D 1 203 ? 37.149 36.548 7.247 1.00 15.70 203 ASN D C 1
ATOM 6359 O O . ASN D 1 203 ? 38.177 36.761 6.620 1.00 15.21 203 ASN D O 1
ATOM 6364 N N . ALA D 1 204 ? 36.282 35.595 6.925 1.00 14.72 204 ALA D N 1
ATOM 6365 C CA . ALA D 1 204 ? 36.502 34.718 5.801 1.00 14.44 204 ALA D CA 1
ATOM 6366 C C . ALA D 1 204 ? 36.206 35.336 4.479 1.00 15.28 204 ALA D C 1
ATOM 6367 O O . ALA D 1 204 ? 36.757 34.858 3.481 1.00 15.40 204 ALA D O 1
ATOM 6369 N N . HIS D 1 205 ? 35.283 36.301 4.407 1.00 15.16 205 HIS D N 1
ATOM 6370 C CA . HIS D 1 205 ? 34.890 36.837 3.087 1.00 16.92 205 HIS D CA 1
ATOM 6371 C C . HIS D 1 205 ? 36.105 37.355 2.299 1.00 15.93 205 HIS D C 1
ATOM 6372 O O . HIS D 1 205 ? 36.236 37.114 1.091 1.00 15.60 205 HIS D O 1
ATOM 6379 N N . GLN D 1 206 ? 36.897 38.130 2.975 1.00 14.31 206 GLN D N 1
ATOM 6380 C CA . GLN D 1 206 ? 37.999 38.767 2.288 1.00 14.10 206 GLN D CA 1
ATOM 6381 C C . GLN D 1 206 ? 39.074 37.776 1.874 1.00 14.18 206 GLN D C 1
ATOM 6382 O O . GLN D 1 206 ? 39.859 38.080 0.960 1.00 14.39 206 GLN D O 1
ATOM 6388 N N . VAL D 1 207 ? 39.176 36.665 2.576 1.00 12.96 207 VAL D N 1
ATOM 6389 C CA . VAL D 1 207 ? 40.115 35.588 2.178 1.00 13.79 207 VAL D CA 1
ATOM 6390 C C . VAL D 1 207 ? 39.617 34.887 0.927 1.00 15.62 207 VAL D C 1
ATOM 6391 O O . VAL D 1 207 ? 40.370 34.714 -0.032 1.00 15.99 207 VAL D O 1
ATOM 6395 N N . GLU D 1 208 ? 38.319 34.538 0.888 1.00 15.42 208 GLU D N 1
ATOM 6396 C CA . GLU D 1 208 ? 37.736 33.892 -0.321 1.00 15.90 208 GLU D CA 1
ATOM 6397 C C . GLU D 1 208 ? 37.853 34.882 -1.506 1.00 15.35 208 GLU D C 1
ATOM 6398 O O . GLU D 1 208 ? 38.293 34.552 -2.599 1.00 16.32 208 GLU D O 1
ATOM 6404 N N . ALA D 1 209 ? 37.516 36.125 -1.258 1.00 14.49 209 ALA D N 1
ATOM 6405 C CA . ALA D 1 209 ? 37.487 37.113 -2.329 1.00 15.55 209 ALA D CA 1
ATOM 6406 C C . ALA D 1 209 ? 38.887 37.505 -2.836 1.00 16.12 209 ALA D C 1
ATOM 6407 O O . ALA D 1 209 ? 39.052 37.911 -4.000 1.00 14.48 209 ALA D O 1
ATOM 6409 N N . PHE D 1 210 ? 39.885 37.370 -1.991 1.00 15.14 210 PHE D N 1
ATOM 6410 C CA . PHE D 1 210 ? 41.298 37.649 -2.398 1.00 15.42 210 PHE D CA 1
ATOM 6411 C C . PHE D 1 210 ? 41.753 36.727 -3.526 1.00 15.79 210 PHE D C 1
ATOM 6412 O O . PHE D 1 210 ? 42.669 37.079 -4.287 1.00 15.18 210 PHE D O 1
ATOM 6420 N N . THR D 1 211 ? 41.096 35.583 -3.700 1.00 14.08 211 THR D N 1
ATOM 6421 C CA . THR D 1 211 ? 41.308 34.734 -4.866 1.00 13.89 211 THR D CA 1
ATOM 6422 C C . THR D 1 211 ? 41.150 35.496 -6.162 1.00 15.05 211 THR D C 1
ATOM 6423 O O . THR D 1 211 ? 41.900 35.235 -7.103 1.00 14.44 211 THR D O 1
ATOM 6427 N N . ALA D 1 212 ? 40.208 36.461 -6.221 1.00 12.90 212 ALA D N 1
ATOM 6428 C CA . ALA D 1 212 ? 40.076 37.269 -7.437 1.00 14.13 212 ALA D CA 1
ATOM 6429 C C . ALA D 1 212 ? 41.347 38.089 -7.707 1.00 16.05 212 ALA D C 1
ATOM 6430 O O . ALA D 1 212 ? 41.704 38.291 -8.872 1.00 16.68 212 ALA D O 1
ATOM 6432 N N . ASN D 1 213 ? 41.945 38.632 -6.647 1.00 14.99 213 ASN D N 1
ATOM 6433 C CA . ASN D 1 213 ? 43.202 39.393 -6.758 1.00 14.17 213 ASN D CA 1
ATOM 6434 C C . ASN D 1 213 ? 44.326 38.465 -7.256 1.00 14.11 213 ASN D C 1
ATOM 6435 O O . ASN D 1 213 ? 45.092 38.903 -8.132 1.00 13.97 213 ASN D O 1
ATOM 6440 N N . LEU D 1 214 ? 44.435 37.269 -6.672 1.00 13.63 214 LEU D N 1
ATOM 6441 C CA . LEU D 1 214 ? 45.426 36.257 -7.145 1.00 15.81 214 LEU D CA 1
ATOM 6442 C C . LEU D 1 214 ? 45.282 35.885 -8.624 1.00 16.88 214 LEU D C 1
ATOM 6443 O O . LEU D 1 214 ? 46.300 35.734 -9.321 1.00 16.43 214 LEU D O 1
ATOM 6448 N N . ILE D 1 215 ? 44.043 35.797 -9.102 1.00 14.98 215 ILE D N 1
ATOM 6449 C CA . ILE D 1 215 ? 43.761 35.575 -10.504 1.00 16.16 215 ILE D CA 1
ATOM 6450 C C . ILE D 1 215 ? 44.271 36.760 -11.353 1.00 15.40 215 ILE D C 1
ATOM 6451 O O . ILE D 1 215 ? 44.929 36.538 -12.418 1.00 14.88 215 ILE D O 1
ATOM 6456 N N . SER D 1 216 ? 43.994 37.98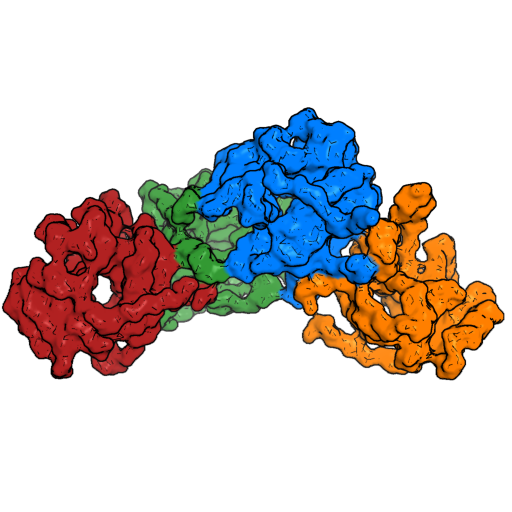3 -10.903 1.00 15.07 216 SER D N 1
ATOM 6457 C CA . SER D 1 216 ? 44.493 39.149 -11.567 1.00 16.17 216 SER D CA 1
ATOM 6458 C C . SER D 1 216 ? 46.059 39.203 -11.602 1.00 15.04 216 SER D C 1
ATOM 6459 O O . SER D 1 216 ? 46.664 39.599 -12.593 1.00 12.72 216 SER D O 1
ATOM 6462 N N . ILE D 1 217 ? 46.681 38.867 -10.467 1.00 13.77 217 ILE D N 1
ATOM 6463 C CA . ILE D 1 217 ? 48.155 38.740 -10.379 1.00 13.46 217 ILE D CA 1
ATOM 6464 C C . ILE D 1 217 ? 48.689 37.659 -11.363 1.00 13.25 217 ILE D C 1
ATOM 6465 O O . ILE D 1 217 ? 49.658 37.913 -12.111 1.00 13.41 217 ILE D O 1
ATOM 6470 N N . ASN D 1 218 ? 48.069 36.496 -11.380 1.00 13.40 218 ASN D N 1
ATOM 6471 C CA . ASN D 1 218 ? 48.462 35.440 -12.327 1.00 14.46 218 ASN D CA 1
ATOM 6472 C C . ASN D 1 218 ? 48.466 35.890 -13.790 1.00 14.42 218 ASN D C 1
ATOM 6473 O O . ASN D 1 218 ? 49.358 35.540 -14.554 1.00 14.75 218 ASN D O 1
ATOM 6478 N N . ARG D 1 219 ? 47.455 36.652 -14.188 1.00 15.25 219 ARG D N 1
ATOM 6479 C CA . ARG D 1 219 ? 47.297 37.099 -15.534 1.00 16.81 219 ARG D CA 1
ATOM 6480 C C . ARG D 1 219 ? 48.270 38.185 -15.865 1.00 17.22 219 ARG D C 1
ATOM 6481 O O . ARG D 1 219 ? 48.765 38.223 -16.979 1.00 19.70 219 ARG D O 1
ATOM 6489 N N . ARG D 1 220 ? 48.538 39.120 -14.937 1.00 15.54 220 ARG D N 1
ATOM 6490 C CA . ARG D 1 220 ? 49.480 40.177 -15.172 1.00 15.18 220 ARG D CA 1
ATOM 6491 C C . ARG D 1 220 ? 50.901 39.632 -15.242 1.00 17.00 220 ARG D C 1
ATOM 6492 O O . ARG D 1 220 ? 51.698 40.069 -16.053 1.00 16.42 220 ARG D O 1
ATOM 6500 N N . TYR D 1 221 ? 51.273 38.843 -14.257 1.00 14.71 221 TYR D N 1
ATOM 6501 C CA . TYR D 1 221 ? 52.641 38.367 -14.134 1.00 17.55 221 TYR D CA 1
ATOM 6502 C C . TYR D 1 221 ? 52.962 37.046 -14.816 1.00 18.60 221 TYR D C 1
ATOM 6503 O O . TYR D 1 221 ? 54.140 36.714 -14.900 1.00 20.20 221 TYR D O 1
ATOM 6512 N N . LYS D 1 222 ? 51.964 36.270 -15.256 1.00 16.94 222 LYS D N 1
ATOM 6513 C CA . LYS D 1 222 ? 52.146 34.928 -15.754 1.00 20.53 222 LYS D CA 1
ATOM 6514 C C . LYS D 1 222 ? 52.748 34.059 -14.672 1.00 20.82 222 LYS D C 1
ATOM 6515 O O . LYS D 1 222 ? 53.897 33.631 -14.757 1.00 17.28 222 LYS D O 1
ATOM 6521 N N . ALA D 1 223 ? 51.887 33.727 -13.708 1.00 19.42 223 ALA D N 1
ATOM 6522 C CA . ALA D 1 223 ? 52.273 33.052 -12.500 1.00 19.38 223 ALA D CA 1
ATOM 6523 C C . ALA D 1 223 ? 51.195 32.170 -11.984 1.00 16.63 223 ALA D C 1
ATOM 6524 O O . ALA D 1 223 ? 50.040 32.259 -12.414 1.00 16.74 223 ALA D O 1
ATOM 6526 N N . HIS D 1 224 ? 51.574 31.312 -11.040 1.00 18.84 224 HIS D N 1
ATOM 6527 C CA . HIS D 1 224 ? 50.625 30.585 -10.172 1.00 20.07 224 HIS D CA 1
ATOM 6528 C C . HIS D 1 224 ? 50.871 31.118 -8.732 1.00 18.39 224 HIS D C 1
ATOM 6529 O O . HIS D 1 224 ? 51.582 30.497 -7.924 1.00 18.55 224 HIS D O 1
ATOM 6536 N N . ALA D 1 225 ? 50.328 32.282 -8.464 1.00 15.80 225 ALA D N 1
ATOM 6537 C CA . ALA D 1 225 ? 50.757 33.040 -7.281 1.00 17.90 225 ALA D CA 1
ATOM 6538 C C . ALA D 1 225 ? 50.117 32.473 -6.022 1.00 18.53 225 ALA D C 1
ATOM 6539 O O . ALA D 1 225 ? 49.020 31.913 -6.044 1.00 17.79 225 ALA D O 1
ATOM 6541 N N . GLY D 1 226 ? 50.840 32.645 -4.933 1.00 17.88 226 GLY D N 1
ATOM 6542 C CA . GLY D 1 226 ? 50.403 32.268 -3.607 1.00 18.82 226 GLY D CA 1
ATOM 6543 C C . GLY D 1 226 ? 50.685 33.438 -2.678 1.00 16.17 226 GLY D C 1
ATOM 6544 O O . GLY D 1 226 ? 50.974 34.535 -3.157 1.00 15.42 226 GLY D O 1
ATOM 6545 N N . ILE D 1 227 ? 50.580 33.207 -1.374 1.00 14.93 227 ILE D N 1
ATOM 6546 C CA . ILE D 1 227 ? 50.910 34.236 -0.386 1.00 16.67 227 ILE D CA 1
ATOM 6547 C C . ILE D 1 227 ? 51.754 33.594 0.729 1.00 14.80 227 ILE D C 1
ATOM 6548 O O . ILE D 1 227 ? 51.575 32.424 1.011 1.00 18.52 227 ILE D O 1
ATOM 6553 N N . ARG D 1 228 ? 52.575 34.400 1.378 1.00 15.40 228 ARG D N 1
ATOM 6554 C CA . ARG D 1 228 ? 53.159 34.053 2.660 1.00 15.71 228 ARG D CA 1
ATOM 6555 C C . ARG D 1 228 ? 52.902 35.237 3.637 1.00 14.84 228 ARG D C 1
ATOM 6556 O O . ARG D 1 228 ? 52.951 36.410 3.263 1.00 14.17 228 ARG D O 1
ATOM 6564 N N . ILE D 1 229 ? 52.687 34.880 4.875 1.00 13.95 229 ILE D N 1
ATOM 6565 C CA . ILE D 1 229 ? 52.611 35.826 5.957 1.00 15.21 229 ILE D CA 1
ATOM 6566 C C . ILE D 1 229 ? 54.029 35.992 6.518 1.00 15.42 229 ILE D C 1
ATOM 6567 O O . ILE D 1 229 ? 54.696 35.023 6.801 1.00 16.86 229 ILE D O 1
ATOM 6572 N N . THR D 1 230 ? 54.467 37.208 6.657 1.00 16.32 230 THR D N 1
ATOM 6573 C CA . THR D 1 230 ? 55.832 37.470 7.127 1.00 17.16 230 THR D CA 1
ATOM 6574 C C . THR D 1 230 ? 55.794 37.828 8.631 1.00 18.34 230 THR D C 1
ATOM 6575 O O . THR D 1 230 ? 54.764 38.240 9.178 1.00 17.28 230 THR D O 1
ATOM 6579 N N . ASP D 1 231 ? 56.938 37.680 9.251 1.00 19.50 231 ASP D N 1
ATOM 6580 C CA . ASP D 1 231 ? 57.176 38.034 10.655 1.00 21.02 231 ASP D CA 1
ATOM 6581 C C . ASP D 1 231 ? 56.553 37.110 11.700 1.00 23.01 231 ASP D C 1
ATOM 6582 O O . ASP D 1 231 ? 56.537 37.467 12.884 1.00 26.07 231 ASP D O 1
ATOM 6587 N N . ILE D 1 232 ? 56.081 35.950 11.312 1.00 22.66 232 ILE D N 1
ATOM 6588 C CA . ILE D 1 232 ? 55.559 34.999 12.289 1.00 28.30 232 ILE D CA 1
ATOM 6589 C C . ILE D 1 232 ? 56.351 33.684 12.400 1.00 34.34 232 ILE D C 1
ATOM 6590 O O . ILE D 1 232 ? 56.761 33.114 11.365 1.00 43.76 232 ILE D O 1
#

Solvent-accessible surface area: 33687 Å² total; per-residue (Å²): 233,91,47,27,70,80,81,54,126,7,74,73,48,12,0,0,0,0,18,0,18,34,43,39,0,45,0,0,0,31,5,0,3,99,31,58,4,69,0,0,0,0,6,220,48,39,141,127,0,94,60,19,4,35,56,18,1,71,66,31,64,14,99,7,61,62,13,48,14,0,0,119,29,1,72,2,0,0,0,15,21,94,61,146,30,0,100,68,24,0,76,86,6,99,127,52,0,48,58,42,15,0,0,0,7,6,40,5,32,8,39,53,127,156,4,2,67,27,47,122,22,176,57,29,0,0,0,38,11,0,35,66,13,3,103,103,14,72,12,0,0,0,2,7,14,19,26,17,45,38,0,30,27,25,83,31,126,149,11,82,4,0,4,5,0,0,4,85,47,124,107,0,1,22,16,0,2,5,1,0,38,77,1,59,34,11,86,6,0,24,0,0,74,9,79,1,0,41,4,0,1,2,13,17,0,0,7,35,19,0,34,77,50,20,115,3,27,6,6,5,51,3,12,92,42,98,38,84,99,70,53,129,5,67,74,46,11,0,0,0,0,16,0,36,39,82,42,1,68,0,0,0,24,8,0,3,97,32,60,3,81,0,1,0,0,4,218,21,29,127,120,0,96,58,27,5,84,150,14,28,187,85,39,62,21,94,4,47,66,12,42,18,0,0,129,39,1,70,3,0,2,0,15,16,103,57,140,32,0,94,66,27,0,87,82,8,92,125,46,0,50,68,39,13,0,1,0,7,7,39,5,26,9,132,75,180,145,8,1,69,28,47,121,21,185,54,31,0,0,0,38,11,0,35,67,9,2,95,105,14,86,13,1,0,0,4,9,13,20,24,18,80,46,1,33,40,118,158,28,139,135,11,81,7,0,3,4,0,0,3,80,53,115,102,0,0,18,12,0,1,7,2,0,46,76,0,53,21,11,84,8,1,23,0,0,57,10,76,2,0,38,4,1,0,2,13,17,0,0,7,49,16,0,44,164,42,16,148,12,87,5,4,4,51,3,13,81,43,93,38,101,94,64,51,124,8,68,72,51,12,0,0,0,0,18,0,20,36,43,40,0,51,0,0,0,36,6,0,3,99,32,55,2,70,0,0,0,0,6,231,48,40,140,125,0,94,61,16,4,33,58,18,1,72,71,31,61,13,98,6,48,62,12,48,20,0,0,129,35,1,71,2,0,1,0,15,23,98,61,137,29,0,97,69,24,0,88,88,7,105,130,52,0,48,58,39,15,0,1,0,8,7,40,5,31,9,41,41,115,134,6,2,67,26,45,124,20,173,52,31,0,0,0,37,12,0,34,68,10,3,98,103,15,79,14,1,0,0,3,7,13,21,26,16,46,42,2,31,30,38,85,31,144,148,9,80,8,0,4,4,0,0,4,84,59,115,103,0,0,16,11,0,4,7,2,0,48,80,1,56,25,10,87,8,4,22,0,0,69,9,72,2,0,39,4,1,1,1,11,16,0,0,7,35,19,0,34,81,52,23,92,3,29,6,6,3,53,2,12,89,42,70,91,141,58,54,127,8,59,76,48,12,0,0,0,0,16,0,39,35,96,41,1,68,0,0,0,32,7,1,3,102,31,56,2,78,0,0,0,0,4,219,24,27,127,118,0,93,53,22,8,86,141,13,29,175,84,43,62,20,103,4,63,58,12,45,9,0,0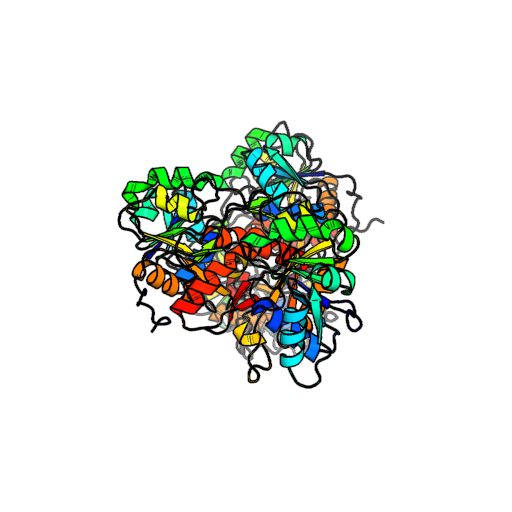,113,32,0,73,3,0,2,0,16,19,96,59,134,26,0,96,64,28,0,90,90,12,89,131,41,0,46,72,39,13,0,1,0,7,7,36,4,28,9,119,72,204,157,15,3,66,26,48,123,18,181,57,31,0,0,0,39,10,0,35,69,14,2,98,102,15,93,11,1,0,0,5,7,13,19,24,18,79,38,1,39,52,111,156,30,133,147,9,79,7,0,3,4,0,0,4,82,56,124,90,0,1,21,11,0,1,9,5,0,51,76,0,56,20,12,79,5,0,23,0,0,72,9,69,2,0,38,4,2,1,1,11,18,0,0,7,36,21,0,40,145,48,20,174,14,79,5,5,3,52,3,14,83,45

Nearest PDB structures (foldseek):
  5n2i-assembly2_D  TM=1.000E+00  e=7.522E-47  Thermobifida fusca YX
  1jay-assembly1_B  TM=9.399E-01  e=6.531E-22  Archaeoglobus fulgidus
  3dzb-assembly1_B  TM=7.173E-01  e=5.861E-06  Streptococcus thermophilus LMG 18311
  7toc-assembly1_B  TM=6.911E-01  e=3.269E-05  Candidozyma auris
  2p68-assembly1_A  TM=5.371E-01  e=1.231E-03  Aquifex aeolicus VF5

InterPro domains:
  IPR010185 NADPH-dependent F420 reductase [TIGR01915] (20-229)
  IPR028939 Pyrroline-5-carboxylate reductase, catalytic, N-terminal [PF03807] (22-115)
  IPR036291 NAD(P)-binding domain superfamily [SSF51735] (22-227)
  IPR051267 STEAP family metalloreductases [PTHR14239] (18-216)

Organism: Thermobifida fusca (strain YX) (NCBI:txid269800)

Foldseek 3Di:
DDDPQDFDDCLPWAEEEEVLLDLLNLLLQLLLQVLPHQYEYADCDQVSQQVSQVVSPPVTNYGYGHRQVSLLPGQEYEYDDEPVCLLVVLLVNQVSQFQHEYEYLYFQWDQDPVAIFGDDDVLQASQSSSCVSHVRHFYKYKDNQDDSVLSVDPVRQADQAEIEIEADDVNSSSNVQVSQPSGHNYGHDHDYHPNPCRCVSGCNRVQRVVCVVVVDSDYDDDPDD/DLQDFDDQAAFAEEEEVLQDLLNLLLLLLLQVLPHQYEYAACAQVSFQVSQVPSDPPGNYGYGHRLVSLLPGQAYEYDDEPVCLLVVLLVNLVSQAQHEYEYQYFQWDQDPVFIFHDDDPQQASQSSSCVSHVRHFTKYWDNLDDSVLSSDPVNQADQAEIEIEADDDNSLRSVQVSQPSGHNYGHDHDYHPNPCRVVSRCNRVQRVVCVVVVDSDYDDDPDD/DQQDFDDLQAFAEEEAVLLDLLNLLLQLLLQVLPHQYEYADCDQVSQQVSQVVSPPVGRYGYGHRLVSLQVGQAYEYDDEPVCLLVVLLVNQVSQFAHEYEYQYFQWDADPVAIFGDDDPLQASQSSSCVSHVRHFTKYKDNLDDSVLSVDPVRQADQAEIEIEADDVNSSSSVQVSQPSGHNYGHHHDYHPNPVRCVSRCSRVQRVCCVVVVDSDHDDDPDD/DQDFDDCQAFAEEEEVLLDLLNLLLLLLLQVLPHQYEYAACDQVSQQVSQVPSDPPGNYGYGHRLVRLQPGQAYEYDDEPVCLLVVLLVNQVSQAQHEYEYQYFQWDADPVAIFGDQDPLQASQSSSCVSHVRYFTKYKDNLDDSVLSSDPPRQADQAEIEIAGDDDNSSSSVQVSQPSGHNYGHDHDYYPNPVRVVSRCNRVQRVVCVVPVDSDYDDDPDD

Secondary structure (DSSP, 8-state):
---TT-----TT--EEEETTTSHHHHHHHHHHHHTT--EEEEESSHHHHHHHHHHH-TTS-EEEEEHHHHHHH-SEEEE-S-HHHHHHHHHHHTTTTTTSEEEE----EEEETTEEEEPP-TTSSHHHHHHHH-TTSEEEE--TT--HHHHH-TT-S----EEEEEES-HHHHHHHHHHHTTSTT-EEEEEE-GGGHHHHHHHHHHHHHHHHHHTS--EEEEE--/-TT-----TT--EEEETTTSHHHHHHHHHHHHTT--EEEEESSHHHHHHHHHHH-TT--EEEEEHHHHHHH-SEEEE-S-GGGHHHHHHHHTTTTTTSEEEE----EEEETTEEEEPP-TTSSHHHHHHHH-TTSEEEE--TT--HHHHH-TT------EEEEEES-HHHHHHHHHHHTTSTT-EEEEEE-GGGHHHHHHHHHHHHHHHHHHTS--EEEEE--/-TT-----TT--EEEETTTSHHHHHHHHHHHHTT--EEEEESSHHHHHHHHHHH-TTS-EEEEEHHHHHHH-SEEEE-S-HHHHHHHHHHHTTTSTTSEEEE----EEEETTEEEEPP-TTSSHHHHHHHH-TTSEEEE--TT--HHHHH-TT------EEEEEES-HHHHHHHHHHHTTSTT-EEEEEE-GGGHHHHHHHHHHHHHHHHHHTS--EEEEE--/-------TT--EEEETTTSHHHHHHHHHHHHTT--EEEEES-HHHHHHHHHHS-TT--EEEEEHHHHHHH-SEEEE-S-GGGHHHHHHHHTTTTTTSEEEE----EEEETTEEEEPP-TTSSHHHHHHHH-TTSEEEE--TT--HHHHH-TT------EEEEEES-HHHHHHHHHHHTTSTT-EEEEEE-GGG-HHHHHHHHHHHHHHHHHTS--EEEEE--

CATH classification: 3.40.50.720

Radius of gyration: 33.04 Å; Cα contacts (8 Å, |Δi|>4): 2258; chains: 4; bounding box: 82×82×79 Å

B-factor: mean 29.1, std 12.04, range [12.48, 94.73]

Sequence (893 aa):
KSSPHDLPDVSGLSIAVLGGTGDQGRGLARRFAMAGHEVILGSRSAERAQAVAAELGEGLPVRGMDNAGAAEAGDVVIVAVPWDGHRALLESLKDVVLAGKIVVDCVNPLGFDKRGAYALPVEEGSAAEQAAAILPDSRVVAAFHHVSAVLLLDPEVEKVDLDVLVLGDDREATDVVRALAARIPGVRGVYGGRLRNAHQVEAFTANLISINRRYKAHAGIRITDISPHDLPDVSGLSIAVLGGTGDQGRGLARRFAMAGHEVILGSRSAERAQAVAAELGEGLPVRGMDNAGAAEAGDVVIVAVPWDGHRALLESLKDVVLAGKIVVDCVNPLGFDKRGAYALPVEEGSAAEQAAAILPDSRVVAAFHHVSAVLLLDPEVEKVDLDVLVLGDDREATDVVRALAARIPGVRGVYGGRLRNAHQVEAFTANLISINRRYKAHAGIRITDISPHDLPDVSGLSIAVLGGTGDQGRGLARRFAMAGHEVILGSRSAERAQAVAAELGEGLPVRGMDNAGAAEAGDVVIVAVPWDGHRALLESLKDVLAGKIVVDCVNPLGFDKRGAYALPVEEGSAAEQAAAILPDSRVVAAFHHVSAVLLLDPEVEKVVDLDVLVLGDDREATDVVRALAARIPGVRGVYGGRLRNAHQVEAFTANLISINRRYKAHAGIRITDIPHDLPDVSGLSIAVLGGTGDQGRGLARRFAMAGHEVILGSRSAERAQAVAAELGEGLPVRGMDNAGAAEAGDVVIVAVPWDGHRALLESLKDVLAGKIVVDCVNPLGFDKRGAYALPVEEGSAAEQAAAILPDSRVVAAFHHVSAVLLLDPEVEKVDLDVLVLGDDREATDVVRALAARIPGVRGVYGGRLRNAHQVEAFTANLISINRRYKAHAGIRITDI